Protein AF-0000000074751310 (afdb_homodimer)

Structure (mmCIF, N/CA/C/O backbone):
data_AF-0000000074751310-model_v1
#
loop_
_entity.id
_entity.type
_entity.pdbx_description
1 polymer 'Ketosynthase family 3 (KS3) domain-containing protein'
#
loop_
_atom_site.group_PDB
_atom_site.id
_atom_site.type_symbol
_atom_site.label_atom_id
_atom_site.label_alt_id
_atom_site.label_comp_id
_atom_site.label_asym_id
_atom_site.label_entity_id
_atom_site.label_seq_id
_atom_site.pdbx_PDB_ins_code
_atom_site.Cartn_x
_atom_site.Cartn_y
_atom_site.Cartn_z
_atom_site.occupancy
_atom_site.B_iso_or_equiv
_atom_site.auth_seq_id
_atom_site.auth_comp_id
_atom_site.auth_asym_id
_atom_site.auth_atom_id
_atom_site.pdbx_PDB_model_num
ATOM 1 N N . MET A 1 1 ? 24.312 50.812 -11.648 1 23.22 1 MET A N 1
ATOM 2 C CA . MET A 1 1 ? 24.516 51.719 -10.5 1 23.22 1 MET A CA 1
ATOM 3 C C . MET A 1 1 ? 23.203 52.312 -10.039 1 23.22 1 MET A C 1
ATOM 5 O O . MET A 1 1 ? 23.047 53.531 -10.039 1 23.22 1 MET A O 1
ATOM 9 N N . SER A 1 2 ? 22.094 51.625 -10.422 1 25.7 2 SER A N 1
ATOM 10 C CA . SER A 1 2 ? 20.75 52.125 -10.148 1 25.7 2 SER A CA 1
ATOM 11 C C . SER A 1 2 ? 20.578 52.5 -8.688 1 25.7 2 SER A C 1
ATOM 13 O O . SER A 1 2 ? 20.984 51.781 -7.785 1 25.7 2 SER A O 1
ATOM 15 N N . GLY A 1 3 ? 20.812 53.812 -8.414 1 26.45 3 GLY A N 1
ATOM 16 C CA . GLY A 1 3 ? 20.781 54.531 -7.141 1 26.45 3 GLY A CA 1
ATOM 17 C C . GLY A 1 3 ? 19.609 54.125 -6.27 1 26.45 3 GLY A C 1
ATOM 18 O O . GLY A 1 3 ? 18.453 54.406 -6.59 1 26.45 3 GLY A O 1
ATOM 19 N N . ASP A 1 4 ? 19.578 52.906 -5.777 1 30.72 4 ASP A N 1
ATOM 20 C CA . ASP A 1 4 ? 18.641 52.5 -4.727 1 30.72 4 ASP A CA 1
ATOM 21 C C . ASP A 1 4 ? 18.484 53.625 -3.695 1 30.72 4 ASP A C 1
ATOM 23 O O . ASP A 1 4 ? 19.391 53.875 -2.908 1 30.72 4 ASP A O 1
ATOM 27 N N . GLU A 1 5 ? 18.125 54.812 -4.195 1 32.62 5 GLU A N 1
ATOM 28 C CA . GLU A 1 5 ? 17.812 55.906 -3.277 1 32.62 5 GLU A CA 1
ATOM 29 C C . GLU A 1 5 ? 17.094 55.406 -2.031 1 32.62 5 GLU A C 1
ATOM 31 O O . GLU A 1 5 ? 16.094 54.688 -2.133 1 32.62 5 GLU A O 1
ATOM 36 N N . ASP A 1 6 ? 17.844 55.125 -1.051 1 36.22 6 ASP A N 1
ATOM 37 C CA . ASP A 1 6 ? 17.422 54.781 0.306 1 36.22 6 ASP A CA 1
ATOM 38 C C . ASP A 1 6 ? 16.234 55.656 0.743 1 36.22 6 ASP A C 1
ATOM 40 O O . ASP A 1 6 ? 16.359 56.875 0.869 1 36.22 6 ASP A O 1
ATOM 44 N N . TYR A 1 7 ? 15.109 55.781 0.134 1 40.81 7 TYR A N 1
ATOM 45 C CA . TYR A 1 7 ? 13.922 56.438 0.679 1 40.81 7 TYR A CA 1
ATOM 46 C C . TYR A 1 7 ? 13.945 56.406 2.203 1 40.81 7 TYR A C 1
ATOM 48 O O . TYR A 1 7 ? 13.836 55.344 2.818 1 40.81 7 TYR A O 1
ATOM 56 N N . ASP A 1 8 ? 14.539 57.281 2.783 1 50.91 8 ASP A N 1
ATOM 57 C CA . ASP A 1 8 ? 14.688 57.531 4.215 1 50.91 8 ASP A CA 1
ATOM 58 C C . ASP A 1 8 ? 13.32 57.656 4.891 1 50.91 8 ASP A C 1
ATOM 60 O O . ASP A 1 8 ? 12.578 58.594 4.66 1 50.91 8 ASP A O 1
ATOM 64 N N . ARG A 1 9 ? 12.578 56.719 5.309 1 62.66 9 ARG A N 1
ATOM 65 C CA . ARG A 1 9 ? 11.312 56.719 6.035 1 62.66 9 ARG A CA 1
ATOM 66 C C . ARG A 1 9 ? 11.391 57.625 7.262 1 62.66 9 ARG A C 1
ATOM 68 O O . ARG A 1 9 ? 12.352 57.531 8.031 1 62.66 9 ARG A O 1
ATOM 75 N N . PRO A 1 10 ? 10.5 58.688 7.18 1 75.75 10 PRO A N 1
ATOM 76 C CA . PRO A 1 10 ? 10.5 59.531 8.383 1 75.75 10 PRO A CA 1
ATOM 77 C C . PRO A 1 10 ? 10.461 58.688 9.672 1 75.75 10 PRO A C 1
ATOM 79 O O . PRO A 1 10 ? 9.898 57.594 9.688 1 75.75 10 PRO A O 1
ATOM 82 N N . HIS A 1 11 ? 11.258 59.25 10.562 1 84.94 11 HIS A N 1
ATOM 83 C CA . HIS A 1 11 ? 11.203 58.656 11.891 1 84.94 11 HIS A CA 1
ATOM 84 C C . HIS A 1 11 ? 9.789 58.688 12.445 1 84.94 11 HIS A C 1
ATOM 86 O O . HIS A 1 11 ? 9.016 59.594 12.156 1 84.94 11 HIS A O 1
ATOM 92 N N . PRO A 1 12 ? 9.383 57.625 13.172 1 86.5 12 PRO A N 1
ATOM 93 C CA . PRO A 1 12 ? 8.031 57.594 13.742 1 86.5 12 PRO A CA 1
ATOM 94 C C . PRO A 1 12 ? 7.641 58.875 14.461 1 86.5 12 PRO A C 1
ATOM 96 O O . PRO A 1 12 ? 6.484 59.312 14.383 1 86.5 12 PRO A O 1
ATOM 99 N N . GLU A 1 13 ? 8.523 59.594 15.039 1 86.19 13 GLU A N 1
ATOM 100 C CA . GLU A 1 13 ? 8.242 60.844 15.766 1 86.19 13 GLU A CA 1
ATOM 101 C C . GLU A 1 13 ? 7.957 62 14.812 1 86.19 13 GLU A C 1
ATOM 103 O O . GLU A 1 13 ? 7.41 63 15.211 1 86.19 13 GLU A O 1
ATOM 108 N N . ASP A 1 14 ? 8.367 61.781 13.547 1 85.81 14 ASP A N 1
ATOM 109 C CA . ASP A 1 14 ? 8.117 62.781 12.523 1 85.81 14 ASP A CA 1
ATOM 110 C C . ASP A 1 14 ? 6.961 62.375 11.617 1 85.81 14 ASP A C 1
ATOM 112 O O . ASP A 1 14 ? 6.785 62.938 10.523 1 85.81 14 ASP A O 1
ATOM 116 N N . GLY A 1 15 ? 6.285 61.375 12.07 1 84.62 15 GLY A N 1
ATOM 117 C CA . GLY A 1 15 ? 5.113 60.969 11.312 1 84.62 15 GLY A CA 1
ATOM 118 C C . GLY A 1 15 ? 5.352 59.719 10.477 1 84.62 15 GLY A C 1
ATOM 119 O O . GLY A 1 15 ? 4.457 59.281 9.766 1 84.62 15 GLY A O 1
ATOM 120 N N . GLY A 1 16 ? 6.477 59.188 10.547 1 89.81 16 GLY A N 1
ATOM 121 C CA . GLY A 1 16 ? 6.781 57.969 9.789 1 89.81 16 GLY A CA 1
ATOM 122 C C . GLY A 1 16 ? 6.48 56.688 10.555 1 89.81 16 GLY A C 1
ATOM 123 O O . GLY A 1 16 ? 5.562 56.656 11.375 1 89.81 16 GLY A O 1
ATOM 124 N N . TYR A 1 17 ? 7.047 55.5 10.109 1 92.25 17 TYR A N 1
ATOM 125 C CA . TYR A 1 17 ? 6.875 54.188 10.734 1 92.25 17 TYR A CA 1
ATOM 126 C C . TYR A 1 17 ? 8.219 53.5 10.898 1 92.25 17 TYR A C 1
ATOM 128 O O . TYR A 1 17 ? 9.203 53.875 10.258 1 92.25 17 TYR A O 1
ATOM 136 N N . ASP A 1 18 ? 8.281 52.562 11.82 1 91.94 18 ASP A N 1
ATOM 137 C CA . ASP A 1 18 ? 9.469 51.75 12.023 1 91.94 18 ASP A CA 1
ATOM 138 C C . ASP A 1 18 ? 9.523 50.594 11.023 1 91.94 18 ASP A C 1
ATOM 140 O O . ASP A 1 18 ? 10.594 50.25 10.531 1 91.94 18 ASP A O 1
ATOM 144 N N . VAL A 1 19 ? 8.398 49.969 10.891 1 89.06 19 VAL A N 1
ATOM 145 C CA . VAL A 1 19 ? 8.312 48.75 10.109 1 89.06 19 VAL A CA 1
ATOM 146 C C . VAL A 1 19 ? 7.047 48.781 9.258 1 89.06 19 VAL A C 1
ATOM 148 O O . VAL A 1 19 ? 6.02 49.312 9.672 1 89.06 19 VAL A O 1
ATOM 151 N N . ALA A 1 20 ? 7.09 48.188 8.031 1 87.62 20 ALA A N 1
ATOM 152 C CA . ALA A 1 20 ? 5.914 48.031 7.176 1 87.62 20 ALA A CA 1
ATOM 153 C C . ALA A 1 20 ? 5.309 46.656 7.316 1 87.62 20 ALA A C 1
ATOM 155 O O . ALA A 1 20 ? 6.027 45.656 7.512 1 87.62 20 ALA A O 1
ATOM 156 N N . TRP A 1 21 ? 4.008 46.594 7.254 1 86.06 21 TRP A N 1
ATOM 157 C CA . TRP A 1 21 ? 3.312 45.312 7.266 1 86.06 21 TRP A CA 1
ATOM 158 C C . TRP A 1 21 ? 3.818 44.406 6.145 1 86.06 21 TRP A C 1
ATOM 160 O O . TRP A 1 21 ? 4.051 44.875 5.023 1 86.06 21 TRP A O 1
ATOM 170 N N . PRO A 1 22 ? 4.039 43.156 6.551 1 75.62 22 PRO A N 1
ATOM 171 C CA . PRO A 1 22 ? 4.605 42.25 5.539 1 75.62 22 PRO A CA 1
ATOM 172 C C . PRO A 1 22 ? 3.672 42.031 4.352 1 75.62 22 PRO A C 1
ATOM 174 O O . PRO A 1 22 ? 2.455 41.969 4.523 1 75.62 22 PRO A O 1
ATOM 177 N N . SER A 1 23 ? 4.199 41.969 3.205 1 66.81 23 SER A N 1
ATOM 178 C CA . SER A 1 23 ? 3.418 41.781 1.986 1 66.81 23 SER A CA 1
ATOM 179 C C . SER A 1 23 ? 2.998 40.312 1.81 1 66.81 23 SER A C 1
ATOM 181 O O . SER A 1 23 ? 2.041 40.031 1.089 1 66.81 23 SER A O 1
ATOM 183 N N . GLY A 1 24 ? 3.77 39.469 2.486 1 60.03 24 GLY A N 1
ATOM 184 C CA . GLY A 1 24 ? 3.48 38.062 2.365 1 60.03 24 GLY A CA 1
ATOM 185 C C . GLY A 1 24 ? 4.109 37.219 3.467 1 60.03 24 GLY A C 1
ATOM 186 O O . GLY A 1 24 ? 4.824 37.75 4.32 1 60.03 24 GLY A O 1
ATOM 187 N N . PRO A 1 25 ? 3.727 36 3.527 1 59.66 25 PRO A N 1
ATOM 188 C CA . PRO A 1 25 ? 4.207 35.125 4.602 1 59.66 25 PRO A CA 1
ATOM 189 C C . PRO A 1 25 ? 5.73 35.031 4.641 1 59.66 25 PRO A C 1
ATOM 191 O O . PRO A 1 25 ? 6.309 34.75 5.699 1 59.66 25 PRO A O 1
ATOM 194 N N . ASP A 1 26 ? 6.371 35.25 3.537 1 56.59 26 ASP A N 1
ATOM 195 C CA . ASP A 1 26 ? 7.824 35.125 3.455 1 56.59 26 ASP A CA 1
ATOM 196 C C . ASP A 1 26 ? 8.508 36.219 4.289 1 56.59 26 ASP A C 1
ATOM 198 O O . ASP A 1 26 ? 9.664 36.062 4.688 1 56.59 26 ASP A O 1
ATOM 202 N N . GLU A 1 27 ? 7.82 37.188 4.547 1 64.75 27 GLU A N 1
ATOM 203 C CA . GLU A 1 27 ? 8.398 38.344 5.25 1 64.75 27 GLU A CA 1
ATOM 204 C C . GLU A 1 27 ? 8.047 38.312 6.734 1 64.75 27 GLU A C 1
ATOM 206 O O . GLU A 1 27 ? 8.5 39.156 7.508 1 64.75 27 GLU A O 1
ATOM 211 N N . HIS A 1 28 ? 7.383 37.281 7.129 1 67.62 28 HIS A N 1
ATOM 212 C CA . HIS A 1 28 ? 6.852 37.281 8.484 1 67.62 28 HIS A CA 1
ATOM 213 C C . HIS A 1 28 ? 7.973 37.156 9.516 1 67.62 28 HIS A C 1
ATOM 215 O O . HIS A 1 28 ? 7.918 37.781 10.578 1 67.62 28 HIS A O 1
ATOM 221 N N . GLU A 1 29 ? 8.906 36.406 9.156 1 63.19 29 GLU A N 1
ATOM 222 C CA . GLU A 1 29 ? 10 36.219 10.109 1 63.19 29 GLU A CA 1
ATOM 223 C C . GLU A 1 29 ? 10.758 37.531 10.336 1 63.19 29 GLU A C 1
ATOM 225 O O . GLU A 1 29 ? 10.977 37.938 11.484 1 63.19 29 GLU A O 1
ATOM 230 N N . GLU A 1 30 ? 11.148 38.031 9.195 1 72.88 30 GLU A N 1
ATOM 231 C CA . GLU A 1 30 ? 11.883 39.281 9.289 1 72.88 30 GLU A CA 1
ATOM 232 C C . GLU A 1 30 ? 11.039 40.375 9.953 1 72.88 30 GLU A C 1
ATOM 234 O O . GLU A 1 30 ? 11.547 41.156 10.758 1 72.88 30 GLU A O 1
ATOM 239 N N . PHE A 1 31 ? 9.859 40.469 9.609 1 79.38 31 PHE A N 1
ATOM 240 C CA . PHE A 1 31 ? 8.922 41.438 10.195 1 79.38 31 PHE A CA 1
ATOM 241 C C . PHE A 1 31 ? 8.836 41.25 11.703 1 79.38 31 PHE A C 1
ATOM 243 O O . PHE A 1 31 ? 8.984 42.219 12.453 1 79.38 31 PHE A O 1
ATOM 250 N N . SER A 1 32 ? 8.672 40.062 12.039 1 72.25 32 SER A N 1
ATOM 251 C CA . SER A 1 32 ? 8.508 39.781 13.461 1 72.25 32 SER A CA 1
ATOM 252 C C . SER A 1 32 ? 9.766 40.094 14.25 1 72.25 32 SER A C 1
ATOM 254 O O . SER A 1 32 ? 9.688 40.656 15.352 1 72.25 32 SER A O 1
ATOM 256 N N . ALA A 1 33 ? 10.836 39.719 13.68 1 72.62 33 ALA A N 1
ATOM 257 C CA . ALA A 1 33 ? 12.109 40 14.336 1 72.62 33 ALA A CA 1
ATOM 258 C C . ALA A 1 33 ? 12.328 41.5 14.492 1 72.62 33 ALA A C 1
ATOM 260 O O . ALA A 1 33 ? 12.758 41.969 15.547 1 72.62 33 ALA A O 1
ATOM 261 N N . THR A 1 34 ? 12.031 42.188 13.453 1 81.38 34 THR A N 1
ATOM 262 C CA . THR A 1 34 ? 12.242 43.625 13.484 1 81.38 34 THR A CA 1
ATOM 263 C C . THR A 1 34 ? 11.312 44.312 14.492 1 81.38 34 THR A C 1
ATOM 265 O O . THR A 1 34 ? 11.727 45.188 15.234 1 81.38 34 THR A O 1
ATOM 268 N N . VAL A 1 35 ? 10.117 43.906 14.516 1 82.56 35 VAL A N 1
ATOM 269 C CA . VAL A 1 35 ? 9.164 44.5 15.461 1 82.56 35 VAL A CA 1
ATOM 270 C C . VAL A 1 35 ? 9.617 44.219 16.891 1 82.56 35 VAL A C 1
ATOM 272 O O . VAL A 1 35 ? 9.664 45.094 17.734 1 82.56 35 VAL A O 1
ATOM 275 N N . ALA A 1 36 ? 9.984 43 17.094 1 75.75 36 ALA A N 1
ATOM 276 C CA . ALA A 1 36 ? 10.414 42.594 18.438 1 75.75 36 ALA A CA 1
ATOM 277 C C . ALA A 1 36 ? 11.656 43.406 18.859 1 75.75 36 ALA A C 1
ATOM 279 O O . ALA A 1 36 ? 11.727 43.875 19.984 1 75.75 36 ALA A O 1
ATOM 280 N N . GLU A 1 37 ? 12.555 43.469 17.969 1 77.75 37 GLU A N 1
ATOM 281 C CA . GLU A 1 37 ? 13.789 44.188 18.266 1 77.75 37 GLU A CA 1
ATOM 282 C C . GLU A 1 37 ? 13.516 45.656 18.531 1 77.75 37 GLU A C 1
ATOM 284 O O . GLU A 1 37 ? 14.094 46.25 19.438 1 77.75 37 GLU A O 1
ATOM 289 N N . THR A 1 38 ? 12.75 46.219 17.734 1 84 38 THR A N 1
ATOM 290 C CA . THR A 1 38 ? 12.445 47.656 17.875 1 84 38 THR A CA 1
ATOM 291 C C . THR A 1 38 ? 11.727 47.938 19.203 1 84 38 THR A C 1
ATOM 293 O O . THR A 1 38 ? 12.047 48.906 19.891 1 84 38 THR A O 1
ATOM 296 N N . VAL A 1 39 ? 10.789 47.125 19.531 1 81.94 39 VAL A N 1
ATOM 297 C CA . VAL A 1 39 ? 10.062 47.312 20.781 1 81.94 39 VAL A CA 1
ATOM 298 C C . VAL A 1 39 ? 11.016 47.125 21.969 1 81.94 39 VAL A C 1
ATOM 300 O O . VAL A 1 39 ? 10.906 47.812 22.969 1 81.94 39 VAL A O 1
ATOM 303 N N . ASN A 1 40 ? 11.867 46.25 21.781 1 75.56 40 ASN A N 1
ATOM 304 C CA . ASN A 1 40 ? 12.82 46.031 22.859 1 75.56 40 ASN A CA 1
ATOM 305 C C . ASN A 1 40 ? 13.812 47.156 23 1 75.56 40 ASN A C 1
ATOM 307 O O . ASN A 1 40 ? 14.242 47.469 24.109 1 75.56 40 ASN A O 1
ATOM 311 N N . ASP A 1 41 ? 14.203 47.656 21.938 1 77.19 41 ASP A N 1
ATOM 312 C CA . ASP A 1 41 ? 15.234 48.688 21.938 1 77.19 41 ASP A CA 1
ATOM 313 C C . ASP A 1 41 ? 14.688 50.031 22.469 1 77.19 41 ASP A C 1
ATOM 315 O O . ASP A 1 41 ? 15.297 50.656 23.344 1 77.19 41 ASP A O 1
ATOM 319 N N . LYS A 1 42 ? 13.586 50.438 21.969 1 81.31 42 LYS A N 1
ATOM 320 C CA . LYS A 1 42 ? 13.148 51.781 22.344 1 81.31 42 LYS A CA 1
ATOM 321 C C . LYS A 1 42 ? 11.797 51.75 23.047 1 81.31 42 LYS A C 1
ATOM 323 O O . LYS A 1 42 ? 11.25 52.781 23.406 1 81.31 42 LYS A O 1
ATOM 328 N N . GLY A 1 43 ? 11.227 50.562 23.156 1 80.5 43 GLY A N 1
ATOM 329 C CA . GLY A 1 43 ? 10.023 50.375 23.953 1 80.5 43 GLY A CA 1
ATOM 330 C C . GLY A 1 43 ? 8.742 50.438 23.141 1 80.5 43 GLY A C 1
ATOM 331 O O . GLY A 1 43 ? 7.66 50.156 23.641 1 80.5 43 GLY A O 1
ATOM 332 N N . TYR A 1 44 ? 8.828 50.875 21.922 1 87.69 44 TYR A N 1
ATOM 333 C CA . TYR A 1 44 ? 7.66 50.906 21.047 1 87.69 44 TYR A CA 1
ATOM 334 C C . TYR A 1 44 ? 8.062 50.688 19.594 1 87.69 44 TYR A C 1
ATOM 336 O O . TYR A 1 44 ? 9.242 50.781 19.25 1 87.69 44 TYR A O 1
ATOM 344 N N . CYS A 1 45 ? 7.141 50.344 18.828 1 91.06 45 CYS A N 1
ATOM 345 C CA . CYS A 1 45 ? 7.312 50.156 17.375 1 91.06 45 CYS A CA 1
ATOM 346 C C . CYS A 1 45 ? 6.094 50.656 16.625 1 91.06 45 CYS A C 1
ATOM 348 O O . CYS A 1 45 ? 4.957 50.375 16.984 1 91.06 45 CYS A O 1
ATOM 350 N N . VAL A 1 46 ? 6.309 51.531 15.695 1 93.62 46 VAL A N 1
ATOM 351 C CA . VAL A 1 46 ? 5.238 52.031 14.836 1 93.62 46 VAL A CA 1
ATOM 352 C C . VAL A 1 46 ? 5.242 51.25 13.516 1 93.62 46 VAL A C 1
ATOM 354 O O . VAL A 1 46 ? 6.227 51.312 12.766 1 93.62 46 VAL A O 1
ATOM 357 N N . ILE A 1 47 ? 4.141 50.562 13.297 1 91.44 47 ILE A N 1
ATOM 358 C CA . ILE A 1 47 ? 4.027 49.688 12.125 1 91.44 47 ILE A CA 1
ATOM 359 C C . ILE A 1 47 ? 3.039 50.312 11.133 1 91.44 47 ILE A C 1
ATOM 361 O O . ILE A 1 47 ? 1.967 50.781 11.523 1 91.44 47 ILE A O 1
ATOM 365 N N . GLU A 1 48 ? 3.412 50.344 9.859 1 90.81 48 GLU A N 1
ATOM 366 C CA . GLU A 1 48 ? 2.475 50.719 8.812 1 90.81 48 GLU A CA 1
ATOM 367 C C . GLU A 1 48 ? 1.592 49.562 8.398 1 90.81 48 GLU A C 1
ATOM 369 O O . GLU A 1 48 ? 2.086 48.562 7.871 1 90.81 48 GLU A O 1
ATOM 374 N N . MET A 1 49 ? 0.397 49.625 8.766 1 86.88 49 MET A N 1
ATOM 375 C CA . MET A 1 49 ? -0.604 48.625 8.367 1 86.88 49 MET A CA 1
ATOM 376 C C . MET A 1 49 ? -1.696 49.281 7.52 1 86.88 49 MET A C 1
ATOM 378 O O . MET A 1 49 ? -2.717 49.719 8.047 1 86.88 49 MET A O 1
ATOM 382 N N . PRO A 1 50 ? -1.485 49.281 6.223 1 79.56 50 PRO A N 1
ATOM 383 C CA . PRO A 1 50 ? -2.424 50.031 5.371 1 79.56 50 PRO A CA 1
ATOM 384 C C . PRO A 1 50 ? -3.814 49.406 5.344 1 79.56 50 PRO A C 1
ATOM 386 O O . PRO A 1 50 ? -3.938 48.156 5.371 1 79.56 50 PRO A O 1
ATOM 389 N N . MET A 1 51 ? -4.793 50.219 5.523 1 79.81 51 MET A N 1
ATOM 390 C CA . MET A 1 51 ? -6.199 49.844 5.367 1 79.81 51 MET A CA 1
ATOM 391 C C . MET A 1 51 ? -6.887 50.75 4.348 1 79.81 51 MET A C 1
ATOM 393 O O . MET A 1 51 ? -6.711 51.969 4.367 1 79.81 51 MET A O 1
ATOM 397 N N . GLY A 1 52 ? -7.508 50.156 3.373 1 78.81 52 GLY A N 1
ATOM 398 C CA . GLY A 1 52 ? -8.234 50.938 2.379 1 78.81 52 GLY A CA 1
ATOM 399 C C . GLY A 1 52 ? -9.32 51.781 2.977 1 78.81 52 GLY A C 1
ATOM 400 O O . GLY A 1 52 ? -9.883 51.469 4.02 1 78.81 52 GLY A O 1
ATOM 401 N N . ASP A 1 53 ? -9.578 52.844 2.287 1 81.44 53 ASP A N 1
ATOM 402 C CA . ASP A 1 53 ? -10.586 53.781 2.754 1 81.44 53 ASP A CA 1
ATOM 403 C C . ASP A 1 53 ? -11.961 53.125 2.857 1 81.44 53 ASP A C 1
ATOM 405 O O . ASP A 1 53 ? -12.719 53.406 3.785 1 81.44 53 ASP A O 1
ATOM 409 N N . GLU A 1 54 ? -12.164 52.25 1.926 1 80.62 54 GLU A N 1
ATOM 410 C CA . GLU A 1 54 ? -13.461 51.594 1.946 1 80.62 54 GLU A CA 1
ATOM 411 C C . GLU A 1 54 ? -13.578 50.656 3.16 1 80.62 54 GLU A C 1
ATOM 413 O O . GLU A 1 54 ? -14.648 50.562 3.773 1 80.62 54 GLU A O 1
ATOM 418 N N . ALA A 1 55 ? -12.508 50.094 3.473 1 81.81 55 ALA A N 1
ATOM 419 C CA . ALA A 1 55 ? -12.508 49.219 4.637 1 81.81 55 ALA A CA 1
ATOM 420 C C . ALA A 1 55 ? -12.711 50.031 5.926 1 81.81 55 ALA A C 1
ATOM 422 O O . ALA A 1 55 ? -13.445 49.594 6.816 1 81.81 55 ALA A O 1
ATOM 423 N N . ALA A 1 56 ? -12.086 51.125 5.992 1 83.75 56 ALA A N 1
ATOM 424 C CA . ALA A 1 56 ? -12.219 51.969 7.176 1 83.75 56 ALA A CA 1
ATOM 425 C C . ALA A 1 56 ? -13.656 52.438 7.359 1 83.75 56 ALA A C 1
ATOM 427 O O . ALA A 1 56 ? -14.18 52.469 8.477 1 83.75 56 ALA A O 1
ATOM 428 N N . LYS A 1 57 ? -14.219 52.719 6.234 1 83.81 57 LYS A N 1
ATOM 429 C CA . LYS A 1 57 ? -15.609 53.156 6.289 1 83.81 57 LYS A CA 1
ATOM 430 C C . LYS A 1 57 ? -16.516 52.031 6.754 1 83.81 57 LYS A C 1
ATOM 432 O O . LYS A 1 57 ? -17.469 52.25 7.496 1 83.81 57 LYS A O 1
ATOM 437 N N . GLU A 1 58 ? -16.125 50.969 6.266 1 82 58 GLU A N 1
ATOM 438 C CA . GLU A 1 58 ? -16.906 49.812 6.672 1 82 58 GLU A CA 1
ATOM 439 C C . GLU A 1 58 ? -16.766 49.531 8.164 1 82 58 GLU A C 1
ATOM 441 O O . GLU A 1 58 ? -17.719 49.156 8.828 1 82 58 GLU A O 1
ATOM 446 N N . VAL A 1 59 ? -15.617 49.719 8.625 1 82.19 59 VAL A N 1
ATOM 447 C CA . VAL A 1 59 ? -15.398 49.562 10.062 1 82.19 59 VAL A CA 1
ATOM 448 C C . VAL A 1 59 ? -16.234 50.594 10.828 1 82.19 59 VAL A C 1
ATOM 450 O O . VAL A 1 59 ? -16.875 50.25 11.812 1 82.19 59 VAL A O 1
ATOM 453 N N . GLU A 1 60 ? -16.25 51.75 10.336 1 80.25 60 GLU A N 1
ATOM 454 C CA . GLU A 1 60 ? -17.031 52.812 10.969 1 80.25 60 GLU A CA 1
ATOM 455 C C . GLU A 1 60 ? -18.516 52.469 11 1 80.25 60 GLU A C 1
ATOM 457 O O . GLU A 1 60 ? -19.188 52.688 12 1 80.25 60 GLU A O 1
ATOM 462 N N . ALA A 1 61 ? -18.859 51.906 9.875 1 78.31 61 ALA A N 1
ATOM 463 C CA . ALA A 1 61 ? -20.266 51.531 9.781 1 78.31 61 ALA A CA 1
ATOM 464 C C . ALA A 1 61 ? -20.578 50.406 10.75 1 78.31 61 ALA A C 1
ATOM 466 O O . ALA A 1 61 ? -21.641 50.406 11.383 1 78.31 61 ALA A O 1
ATOM 467 N N . SER A 1 62 ? -19.688 49.531 10.82 1 76.12 62 SER A N 1
ATOM 468 C CA . SER A 1 62 ? -19.906 48.406 11.703 1 76.12 62 SER A CA 1
ATOM 469 C C . SER A 1 62 ? -19.953 48.812 13.164 1 76.12 62 SER A C 1
ATOM 471 O O . SER A 1 62 ? -20.656 48.219 13.969 1 76.12 62 SER A O 1
ATOM 473 N N . MET A 1 63 ? -19.266 49.812 13.469 1 72.44 63 MET A N 1
ATOM 474 C CA . MET A 1 63 ? -19.156 50.281 14.852 1 72.44 63 MET A CA 1
ATOM 475 C C . MET A 1 63 ? -20.453 50.906 15.32 1 72.44 63 MET A C 1
ATOM 477 O O . MET A 1 63 ? -20.75 50.938 16.516 1 72.44 63 MET A O 1
ATOM 481 N N . GLN A 1 64 ? -21.094 51.375 14.344 1 67.75 64 GLN A N 1
ATOM 482 C CA . GLN A 1 64 ? -22.344 52.031 14.711 1 67.75 64 GLN A CA 1
ATOM 483 C C . GLN A 1 64 ? -23.312 51.031 15.336 1 67.75 64 GLN A C 1
ATOM 485 O O . GLN A 1 64 ? -24.203 51.438 16.094 1 67.75 64 GLN A O 1
ATOM 490 N N . GLN A 1 65 ? -23.047 49.844 15.07 1 64.94 65 GLN A N 1
ATOM 491 C CA . GLN A 1 65 ? -23.953 48.812 15.555 1 64.94 65 GLN A CA 1
ATOM 492 C C . GLN A 1 65 ? -23.469 48.219 16.875 1 64.94 65 GLN A C 1
ATOM 494 O O . GLN A 1 65 ? -24.141 47.344 17.453 1 64.94 65 GLN A O 1
ATOM 499 N N . MET A 1 66 ? -22.391 48.781 17.359 1 67.81 66 MET A N 1
ATOM 500 C CA . MET A 1 66 ? -21.797 48.188 18.562 1 67.81 66 MET A CA 1
ATOM 501 C C . MET A 1 66 ? -22.359 48.844 19.828 1 67.81 66 MET A C 1
ATOM 503 O O . MET A 1 66 ? -22.828 50 19.781 1 67.81 66 MET A O 1
ATOM 507 N N . GLU A 1 67 ? -22.406 47.969 20.859 1 63.53 67 GLU A N 1
ATOM 508 C CA . GLU A 1 67 ? -22.703 48.531 22.172 1 63.53 67 GLU A CA 1
ATOM 509 C C . GLU A 1 67 ? -21.484 49.219 22.75 1 63.53 67 GLU A C 1
ATOM 511 O O . GLU A 1 67 ? -20.375 48.688 22.719 1 63.53 67 GLU A O 1
ATOM 516 N N . TRP A 1 68 ? -21.797 50.5 23.109 1 59.78 68 TRP A N 1
ATOM 517 C CA . TRP A 1 68 ? -20.672 51.312 23.547 1 59.78 68 TRP A CA 1
ATOM 518 C C . TRP A 1 68 ? -20.703 51.5 25.062 1 59.78 68 TRP A C 1
ATOM 520 O O . TRP A 1 68 ? -21.781 51.531 25.656 1 59.78 68 TRP A O 1
ATOM 530 N N . GLY A 1 69 ? -19.578 51.344 25.641 1 61.19 69 GLY A N 1
ATOM 531 C CA . GLY A 1 69 ? -19.391 51.75 27.031 1 61.19 69 GLY A CA 1
ATOM 532 C C . GLY A 1 69 ? -18.344 52.844 27.203 1 61.19 69 GLY A C 1
ATOM 533 O O . GLY A 1 69 ? -17.688 53.219 26.234 1 61.19 69 GLY A O 1
ATOM 534 N N . VAL A 1 70 ? -18.484 53.625 28.328 1 54.72 70 VAL A N 1
ATOM 535 C CA . VAL A 1 70 ? -17.469 54.594 28.703 1 54.72 70 VAL A CA 1
ATOM 536 C C . VAL A 1 70 ? -16.734 54.125 29.953 1 54.72 70 VAL A C 1
ATOM 538 O O . VAL A 1 70 ? -17.375 53.656 30.906 1 54.72 70 VAL A O 1
ATOM 541 N N . PHE A 1 71 ? -15.461 53.969 29.859 1 54.31 71 PHE A N 1
ATOM 542 C CA . PHE A 1 71 ? -14.719 53.562 31.047 1 54.31 71 PHE A CA 1
ATOM 543 C C . PHE A 1 71 ? -14.656 54.719 32.031 1 54.31 71 PHE A C 1
ATOM 545 O O . PHE A 1 71 ? -14.539 55.875 31.656 1 54.31 71 PHE A O 1
ATOM 552 N N . PRO A 1 72 ? -14.836 54.219 33.406 1 50.03 72 PRO A N 1
ATOM 553 C CA . PRO A 1 72 ? -14.633 55.281 34.406 1 50.03 72 PRO A CA 1
ATOM 554 C C . PRO A 1 72 ? -13.242 55.906 34.344 1 50.03 72 PRO A C 1
ATOM 556 O O . PRO A 1 72 ? -12.281 55.219 33.969 1 50.03 72 PRO A O 1
ATOM 559 N N . SER A 1 73 ? -13.117 57.156 34.531 1 47.03 73 SER A N 1
ATOM 560 C CA . SER A 1 73 ? -11.875 57.906 34.469 1 47.03 73 SER A CA 1
ATOM 561 C C . SER A 1 73 ? -10.797 57.281 35.344 1 47.03 73 SER A C 1
ATOM 563 O O . SER A 1 73 ? -9.602 57.375 35.031 1 47.03 73 SER A O 1
ATOM 565 N N . GLU A 1 74 ? -11.109 56.719 36.531 1 45.5 74 GLU A N 1
ATOM 566 C CA . GLU A 1 74 ? -10.188 56.156 37.5 1 45.5 74 GLU A CA 1
ATOM 567 C C . GLU A 1 74 ? -9.625 54.844 37 1 45.5 74 GLU A C 1
ATOM 569 O O . GLU A 1 74 ? -8.594 54.375 37.531 1 45.5 74 GLU A O 1
ATOM 574 N N . THR A 1 75 ? -10.406 54.25 36.406 1 41.88 75 THR A N 1
ATOM 575 C CA . THR A 1 75 ? -10.008 52.906 36.062 1 41.88 75 THR A CA 1
ATOM 576 C C . THR A 1 75 ? -8.781 52.906 35.156 1 41.88 75 THR A C 1
ATOM 578 O O . THR A 1 75 ? -7.891 52.062 35.312 1 41.88 75 THR A O 1
ATOM 581 N N . GLU A 1 76 ? -8.812 53.188 33.969 1 44.16 76 GLU A N 1
ATOM 582 C CA . GLU A 1 76 ? -7.621 52.938 33.156 1 44.16 76 GLU A CA 1
ATOM 583 C C . GLU A 1 76 ? -6.773 54.219 33.062 1 44.16 76 GLU A C 1
ATOM 585 O O . GLU A 1 76 ? -7.141 55.156 32.375 1 44.16 76 GLU A O 1
ATOM 590 N N . GLU A 1 77 ? -6.102 54.656 34.094 1 41.19 77 GLU A N 1
ATOM 591 C CA . GLU A 1 77 ? -5.102 55.688 33.812 1 41.19 77 GLU A CA 1
ATOM 592 C C . GLU A 1 77 ? -4.59 55.531 32.375 1 41.19 77 GLU A C 1
ATOM 594 O O . GLU A 1 77 ? -4.277 56.531 31.703 1 41.19 77 GLU A O 1
ATOM 599 N N . GLU A 1 78 ? -4.164 54.438 32.125 1 37.03 78 GLU A N 1
ATOM 600 C CA . GLU A 1 78 ? -3.436 54 30.922 1 37.03 78 GLU A CA 1
ATOM 601 C C . GLU A 1 78 ? -4.379 53.812 29.734 1 37.03 78 GLU A C 1
ATOM 603 O O . GLU A 1 78 ? -3.979 53.312 28.703 1 37.03 78 GLU A O 1
ATOM 608 N N . TYR A 1 79 ? -5.566 53.781 30.062 1 35.69 79 TYR A N 1
ATOM 609 C CA . TYR A 1 79 ? -6.418 53.688 28.891 1 35.69 79 TYR A CA 1
ATOM 610 C C . TYR A 1 79 ? -6.172 54.875 27.953 1 35.69 79 TYR A C 1
ATOM 612 O O . TYR A 1 79 ? -5.684 55.906 28.375 1 35.69 79 TYR A O 1
ATOM 620 N N . LEU A 1 80 ? -6.539 54.938 26.828 1 35.47 80 LEU A N 1
ATOM 621 C CA . LEU A 1 80 ? -6.25 56.062 25.953 1 35.47 80 LEU A CA 1
ATOM 622 C C . LEU A 1 80 ? -6.441 57.375 26.688 1 35.47 80 LEU A C 1
ATOM 624 O O . LEU A 1 80 ? -7.113 57.438 27.734 1 35.47 80 LEU A O 1
ATOM 628 N N . GLY A 1 81 ? -6.219 58.625 26.094 1 32.16 81 GLY A N 1
ATOM 629 C CA . GLY A 1 81 ? -6.004 60 26.453 1 32.16 81 GLY A CA 1
ATOM 630 C C . GLY A 1 81 ? -6.973 60.531 27.5 1 32.16 81 GLY A C 1
ATOM 631 O O . GLY A 1 81 ? -8.039 59.938 27.703 1 32.16 81 GLY A O 1
ATOM 632 N N . VAL A 1 82 ? -6.465 61.156 28.547 1 34.5 82 VAL A N 1
ATOM 633 C CA . VAL A 1 82 ? -7.105 61.938 29.594 1 34.5 82 VAL A CA 1
ATOM 634 C C . VAL A 1 82 ? -8.445 62.469 29.094 1 34.5 82 VAL A C 1
ATOM 636 O O . VAL A 1 82 ? -9.352 62.719 29.891 1 34.5 82 VAL A O 1
ATOM 639 N N . ASP A 1 83 ? -8.32 63.125 28.031 1 33.84 83 ASP A N 1
ATOM 640 C CA . ASP A 1 83 ? -9.547 63.719 27.516 1 33.84 83 ASP A CA 1
ATOM 641 C C . ASP A 1 83 ? -10.508 62.625 27 1 33.84 83 ASP A C 1
ATOM 643 O O . ASP A 1 83 ? -10.852 62.625 25.828 1 33.84 83 ASP A O 1
ATOM 647 N N . VAL A 1 84 ? -10.531 61.562 27.469 1 40.34 84 VAL A N 1
ATOM 648 C CA . VAL A 1 84 ? -11.328 60.344 27.266 1 40.34 84 VAL A CA 1
ATOM 649 C C . VAL A 1 84 ? -12.805 60.656 27.469 1 40.34 84 VAL A C 1
ATOM 651 O O . VAL A 1 84 ? -13.633 59.75 27.516 1 40.34 84 VAL A O 1
ATOM 654 N N . VAL A 1 85 ? -13.047 61.781 28 1 42.16 85 VAL A N 1
ATOM 655 C CA . VAL A 1 85 ? -14.438 62.094 28.281 1 42.16 85 VAL A CA 1
ATOM 656 C C . VAL A 1 85 ? -15.305 61.812 27.062 1 42.16 85 VAL A C 1
ATOM 658 O O . VAL A 1 85 ? -16.516 61.562 27.188 1 42.16 85 VAL A O 1
ATOM 661 N N . ASP A 1 86 ? -14.617 61.812 25.859 1 47.78 86 ASP A N 1
ATOM 662 C CA . ASP A 1 86 ? -15.453 61.781 24.672 1 47.78 86 ASP A CA 1
ATOM 663 C C . ASP A 1 86 ? -15.188 60.5 23.844 1 47.78 86 ASP A C 1
ATOM 665 O O . ASP A 1 86 ? -15.156 60.562 22.625 1 47.78 86 ASP A O 1
ATOM 669 N N . SER A 1 87 ? -14.812 59.438 24.594 1 56.59 87 SER A N 1
ATOM 670 C CA . SER A 1 87 ? -14.586 58.25 23.781 1 56.59 87 SER A CA 1
ATOM 671 C C . SER A 1 87 ? -15.578 57.125 24.125 1 56.59 87 SER A C 1
ATOM 673 O O . SER A 1 87 ? -16 57 25.281 1 56.59 87 SER A O 1
ATOM 675 N N . LYS A 1 88 ? -16.141 56.469 23.141 1 63.28 88 LYS A N 1
ATOM 676 C CA . LYS A 1 88 ? -16.938 55.281 23.297 1 63.28 88 LYS A CA 1
ATOM 677 C C . LYS A 1 88 ? -16.109 54.031 23.031 1 63.28 88 LYS A C 1
ATOM 679 O O . LYS A 1 88 ? -15.211 54.031 22.188 1 63.28 88 LYS A O 1
ATOM 684 N N . VAL A 1 89 ? -16.156 53.125 23.969 1 63.88 89 VAL A N 1
ATOM 685 C CA . VAL A 1 89 ? -15.391 51.906 23.844 1 63.88 89 VAL A CA 1
ATOM 686 C C . VAL A 1 89 ? -16.344 50.719 23.672 1 63.88 89 VAL A C 1
ATOM 688 O O . VAL A 1 89 ? -17.453 50.719 24.219 1 63.88 89 VAL A O 1
ATOM 691 N N . SER A 1 90 ? -16 49.875 22.766 1 64.56 90 SER A N 1
ATOM 692 C CA . SER A 1 90 ? -16.719 48.594 22.609 1 64.56 90 SER A CA 1
ATOM 693 C C . SER A 1 90 ? -15.766 47.438 22.5 1 64.56 90 SER A C 1
ATOM 695 O O . SER A 1 90 ? -14.711 47.531 21.875 1 64.56 90 SER A O 1
ATOM 697 N N . TRP A 1 91 ? -16.078 46.469 23.266 1 56 91 TRP A N 1
ATOM 698 C CA . TRP A 1 91 ? -15.289 45.25 23.156 1 56 91 TRP A CA 1
ATOM 699 C C . TRP A 1 91 ? -15.734 44.438 21.953 1 56 91 TRP A C 1
ATOM 701 O O . TRP A 1 91 ? -16.938 44.281 21.703 1 56 91 TRP A O 1
ATOM 711 N N . LEU A 1 92 ? -14.836 44.312 21.062 1 55.31 92 LEU A N 1
ATOM 712 C CA . LEU A 1 92 ? -15.156 43.312 20.047 1 55.31 92 LEU A CA 1
ATOM 713 C C . LEU A 1 92 ? -15.43 41.969 20.672 1 55.31 92 LEU A C 1
ATOM 715 O O . LEU A 1 92 ? -14.609 41.438 21.422 1 55.31 92 LEU A O 1
ATOM 719 N N . GLN A 1 93 ? -16.953 41.906 21.266 1 45.56 93 GLN A N 1
ATOM 720 C CA . GLN A 1 93 ? -17.297 40.625 21.844 1 45.56 93 GLN A CA 1
ATOM 721 C C . GLN A 1 93 ? -17.641 39.625 20.766 1 45.56 93 GLN A C 1
ATOM 723 O O . GLN A 1 93 ? -18.25 39.969 19.75 1 45.56 93 GLN A O 1
ATOM 728 N N . TYR A 1 94 ? -17.094 38.594 20.594 1 38.06 94 TYR A N 1
ATOM 729 C CA . TYR A 1 94 ? -17.656 37.438 19.875 1 38.06 94 TYR A CA 1
ATOM 730 C C . TYR A 1 94 ? -18.922 36.938 20.562 1 38.06 94 TYR A C 1
ATOM 732 O O . TYR A 1 94 ? -18.844 36.219 21.562 1 38.06 94 TYR A O 1
ATOM 740 N N . VAL A 1 95 ? -19.938 37.844 20.891 1 32.25 95 VAL A N 1
ATOM 741 C CA . VAL A 1 95 ? -21.125 37.656 21.734 1 32.25 95 VAL A CA 1
ATOM 742 C C . VAL A 1 95 ? -21.984 36.531 21.172 1 32.25 95 VAL A C 1
ATOM 744 O O . VAL A 1 95 ? -22.5 36.625 20.062 1 32.25 95 VAL A O 1
ATOM 747 N N . GLY A 1 96 ? -22.359 35.281 21.156 1 31.02 96 GLY A N 1
ATOM 748 C CA . GLY A 1 96 ? -23.766 35.094 21.484 1 31.02 96 GLY A CA 1
ATOM 749 C C . GLY A 1 96 ? -24.266 36.094 22.5 1 31.02 96 GLY A C 1
ATOM 750 O O . GLY A 1 96 ? -23.516 36.969 22.953 1 31.02 96 GLY A O 1
ATOM 751 N N . SER A 1 97 ? -25.375 36.125 23.531 1 29.7 97 SER A N 1
ATOM 752 C CA . SER A 1 97 ? -25.844 36.812 24.719 1 29.7 97 SER A CA 1
ATOM 753 C C . SER A 1 97 ? -24.672 37.281 25.578 1 29.7 97 SER A C 1
ATOM 755 O O . SER A 1 97 ? -24.641 38.438 26.031 1 29.7 97 SER A O 1
ATOM 757 N N . ALA A 1 98 ? -24.234 36.875 26.625 1 28.91 98 ALA A N 1
ATOM 758 C CA . ALA A 1 98 ? -23.234 37.281 27.609 1 28.91 98 ALA A CA 1
ATOM 759 C C . ALA A 1 98 ? -21.875 37.5 26.953 1 28.91 98 ALA A C 1
ATOM 761 O O . ALA A 1 98 ? -21.609 36.969 25.875 1 28.91 98 ALA A O 1
ATOM 762 N N . ARG A 1 99 ? -20.609 37.156 27.094 1 28.02 99 ARG A N 1
ATOM 763 C CA . ARG A 1 99 ? -19.359 37.906 27 1 28.02 99 ARG A CA 1
ATOM 764 C C . ARG A 1 99 ? -18.906 38.031 25.547 1 28.02 99 ARG A C 1
ATOM 766 O O . ARG A 1 99 ? -19.438 37.344 24.672 1 28.02 99 ARG A O 1
ATOM 773 N N . ALA A 1 100 ? -17.531 38.312 25.141 1 27.61 100 ALA A N 1
ATOM 774 C CA . ALA A 1 100 ? -16.422 38.938 24.422 1 27.61 100 ALA A CA 1
ATOM 775 C C . ALA A 1 100 ? -16.281 38.375 23.016 1 27.61 100 ALA A C 1
ATOM 777 O O . ALA A 1 100 ? -15.484 38.844 22.219 1 27.61 100 ALA A O 1
ATOM 778 N N . GLY A 1 101 ? -16.312 36.938 22.719 1 27.88 101 GLY A N 1
ATOM 779 C CA . GLY A 1 101 ? -15.477 36.25 21.734 1 27.88 101 GLY A CA 1
ATOM 780 C C . GLY A 1 101 ? -15.93 36.469 20.312 1 27.88 101 GLY A C 1
ATOM 781 O O . GLY A 1 101 ? -16.844 37.25 20.047 1 27.88 101 GLY A O 1
ATOM 782 N N . LEU A 1 102 ? -15.555 35.344 19.312 1 32 102 LEU A N 1
ATOM 783 C CA . LEU A 1 102 ? -15.633 35.281 17.859 1 32 102 LEU A CA 1
ATOM 784 C C . LEU A 1 102 ? -17.047 35.531 17.375 1 32 102 LEU A C 1
ATOM 786 O O . LEU A 1 102 ? -18.016 35.25 18.078 1 32 102 LEU A O 1
ATOM 790 N N . ARG A 1 103 ? -17.219 36.438 16.422 1 33.28 103 ARG A N 1
ATOM 791 C CA . ARG A 1 103 ? -18.484 36.812 15.805 1 33.28 103 ARG A CA 1
ATOM 792 C C . ARG A 1 103 ? -19.391 35.594 15.617 1 33.28 103 ARG A C 1
ATOM 794 O O . ARG A 1 103 ? -19.062 34.688 14.852 1 33.28 103 ARG A O 1
ATOM 801 N N . MET A 1 104 ? -19.984 35.062 16.609 1 31.73 104 MET A N 1
ATOM 802 C CA . MET A 1 104 ? -21.062 34.094 16.359 1 31.73 104 MET A CA 1
ATOM 803 C C . MET A 1 104 ? -22.188 34.75 15.555 1 31.73 104 MET A C 1
ATOM 805 O O . MET A 1 104 ? -22.703 35.781 15.914 1 31.73 104 MET A O 1
ATOM 809 N N . PHE A 1 105 ? -22.078 34.625 14.148 1 31.73 105 PHE A N 1
ATOM 810 C CA . PHE A 1 105 ? -23.203 35.094 13.336 1 31.73 105 PHE A CA 1
ATOM 811 C C . PHE A 1 105 ? -24.469 34.312 13.688 1 31.73 105 PHE A C 1
ATOM 813 O O . PHE A 1 105 ? -24.406 33.125 14.047 1 31.73 105 PHE A O 1
ATOM 820 N N . ASP A 1 106 ? -25.406 34.938 14.172 1 31.08 106 ASP A N 1
ATOM 821 C CA . ASP A 1 106 ? -26.719 34.312 14.305 1 31.08 106 ASP A CA 1
ATOM 822 C C . ASP A 1 106 ? -27.141 33.625 13 1 31.08 106 ASP A C 1
ATOM 824 O O . ASP A 1 106 ? -27.266 34.281 11.961 1 31.08 106 ASP A O 1
ATOM 828 N N . ILE A 1 107 ? -27.047 32.312 12.898 1 32.38 107 ILE A N 1
ATOM 829 C CA . ILE A 1 107 ? -27.344 31.422 11.773 1 32.38 107 ILE A CA 1
ATOM 830 C C . ILE A 1 107 ? -28.672 31.828 11.148 1 32.38 107 ILE A C 1
ATOM 832 O O . ILE A 1 107 ? -28.891 31.625 9.953 1 32.38 107 ILE A O 1
ATOM 836 N N . GLU A 1 108 ? -29.719 32.062 11.867 1 33.25 108 GLU A N 1
ATOM 837 C CA . GLU A 1 108 ? -31.062 32.312 11.352 1 33.25 108 GLU A CA 1
ATOM 838 C C . GLU A 1 108 ? -31.094 33.531 10.453 1 33.25 108 GLU A C 1
ATOM 840 O O . GLU A 1 108 ? -31.953 33.656 9.578 1 33.25 108 GLU A O 1
ATOM 845 N N . GLU A 1 109 ? -30.453 34.531 10.828 1 34.66 109 GLU A N 1
ATOM 846 C CA . GLU A 1 109 ? -30.453 35.781 10.055 1 34.66 109 GLU A CA 1
ATOM 847 C C . GLU A 1 109 ? -29.422 35.719 8.93 1 34.66 109 GLU A C 1
ATOM 849 O O . GLU A 1 109 ? -29.266 36.688 8.18 1 34.66 109 GLU A O 1
ATOM 854 N N . MET A 1 110 ? -28.625 34.719 8.93 1 35.31 110 MET A N 1
ATOM 855 C CA . MET A 1 110 ? -27.672 34.594 7.828 1 35.31 110 MET A CA 1
ATOM 856 C C . MET A 1 110 ? -28.375 34.188 6.539 1 35.31 110 MET A C 1
ATOM 858 O O . MET A 1 110 ? -28.984 33.094 6.473 1 35.31 110 MET A O 1
ATOM 862 N N . GLY A 1 111 ? -29.031 35.094 5.879 1 33.81 111 GLY A N 1
ATOM 863 C CA . GLY A 1 111 ? -29.609 34.781 4.578 1 33.81 111 GLY A CA 1
ATOM 864 C C . GLY A 1 111 ? -28.641 34.062 3.656 1 33.81 111 GLY A C 1
ATOM 865 O O . GLY A 1 111 ? -27.438 34 3.932 1 33.81 111 GLY A O 1
ATOM 866 N N . PRO A 1 112 ? -29.203 33.188 2.809 1 33.56 112 PRO A N 1
ATOM 867 C CA . PRO A 1 112 ? -28.406 32.438 1.845 1 33.56 112 PRO A CA 1
ATOM 868 C C . PRO A 1 112 ? -27.281 33.25 1.234 1 33.56 112 PRO A C 1
ATOM 870 O O . PRO A 1 112 ? -26.359 32.719 0.622 1 33.56 112 PRO A O 1
ATOM 873 N N . SER A 1 113 ? -27.562 34.531 1.051 1 30.2 113 SER A N 1
ATOM 874 C CA . SER A 1 113 ? -26.641 35.438 0.33 1 30.2 113 SER A CA 1
ATOM 875 C C . SER A 1 113 ? -25.469 35.844 1.209 1 30.2 113 SER A C 1
ATOM 877 O O . SER A 1 113 ? -24.688 36.719 0.826 1 30.2 113 SER A O 1
ATOM 879 N N . MET A 1 114 ? -25.562 35.562 2.375 1 33.78 114 MET A N 1
ATOM 880 C CA . MET A 1 114 ? -24.453 36.062 3.16 1 33.78 114 MET A CA 1
ATOM 881 C C . MET A 1 114 ? -23.125 35.438 2.703 1 33.78 114 MET A C 1
ATOM 883 O O . MET A 1 114 ? -22.953 34.219 2.775 1 33.78 114 MET A O 1
ATOM 887 N N . GLN A 1 115 ? -22.578 35.844 1.615 1 31.88 115 GLN A N 1
ATOM 888 C CA . GLN A 1 115 ? -21.25 35.531 1.133 1 31.88 115 GLN A CA 1
ATOM 889 C C . GLN A 1 115 ? -20.219 35.688 2.246 1 31.88 115 GLN A C 1
ATOM 891 O O . GLN A 1 115 ? -20.125 36.719 2.898 1 31.88 115 GLN A O 1
ATOM 896 N N . MET A 1 116 ? -20.016 34.812 3.021 1 34.16 116 MET A N 1
ATOM 897 C CA . MET A 1 116 ? -18.953 34.656 4.004 1 34.16 116 MET A CA 1
ATOM 898 C C . MET A 1 116 ? -17.609 35.094 3.422 1 34.16 116 MET A C 1
ATOM 900 O O . MET A 1 116 ? -16.562 34.875 4.023 1 34.16 116 MET A O 1
ATOM 904 N N . ASP A 1 117 ? -17.453 35.438 2.273 1 38.78 117 ASP A N 1
ATOM 905 C CA . ASP A 1 117 ? -16.25 35.656 1.477 1 38.78 117 ASP A CA 1
ATOM 906 C C . ASP A 1 117 ? -15.281 36.594 2.182 1 38.78 117 ASP A C 1
ATOM 908 O O . ASP A 1 117 ? -14.109 36.688 1.802 1 38.78 117 ASP A O 1
ATOM 912 N N . HIS A 1 118 ? -15.648 37.719 2.863 1 44.25 118 HIS A N 1
ATOM 913 C CA . HIS A 1 118 ? -14.648 38.688 3.326 1 44.25 118 HIS A CA 1
ATOM 914 C C . HIS A 1 118 ? -14.844 39 4.801 1 44.25 118 HIS A C 1
ATOM 916 O O . HIS A 1 118 ? -15.969 39.25 5.246 1 44.25 118 HIS A O 1
ATOM 922 N N . LEU A 1 119 ? -13.961 38.469 5.758 1 51.53 119 LEU A N 1
ATOM 923 C CA . LEU A 1 119 ? -13.984 39.094 7.078 1 51.53 119 LEU A CA 1
ATOM 924 C C . LEU A 1 119 ? -14.312 40.562 6.969 1 51.53 119 LEU A C 1
ATOM 926 O O . LEU A 1 119 ? -13.844 41.25 6.051 1 51.53 119 LEU A O 1
ATOM 930 N N . ALA A 1 120 ? -15.367 40.875 7.801 1 62.28 120 ALA A N 1
ATOM 931 C CA . ALA A 1 120 ? -15.57 42.312 7.867 1 62.28 120 ALA A CA 1
ATOM 932 C C . ALA A 1 120 ? -14.266 43.062 8.211 1 62.28 120 ALA A C 1
ATOM 934 O O . ALA A 1 120 ? -13.391 42.5 8.875 1 62.28 120 ALA A O 1
ATOM 935 N N . PRO A 1 121 ? -14.109 44.125 7.629 1 71.19 121 PRO A N 1
ATOM 936 C CA . PRO A 1 121 ? -12.859 44.844 7.836 1 71.19 121 PRO A CA 1
ATOM 937 C C . PRO A 1 121 ? -12.469 44.938 9.305 1 71.19 121 PRO A C 1
ATOM 939 O O . PRO A 1 121 ? -11.289 44.875 9.641 1 71.19 121 PRO A O 1
ATOM 942 N N . LEU A 1 122 ? -13.461 45.062 10.18 1 75.31 122 LEU A N 1
ATOM 943 C CA . LEU A 1 122 ? -13.148 45.156 11.602 1 75.31 122 LEU A CA 1
ATOM 944 C C . LEU A 1 122 ? -12.562 43.844 12.117 1 75.31 122 LEU A C 1
ATOM 946 O O . LEU A 1 122 ? -11.602 43.844 12.891 1 75.31 122 LEU A O 1
ATOM 950 N N . GLU A 1 123 ? -13.109 42.812 11.672 1 69.5 123 GLU A N 1
ATOM 951 C CA . GLU A 1 123 ? -12.602 41.5 12.055 1 69.5 123 GLU A CA 1
ATOM 952 C C . GLU A 1 123 ? -11.203 41.281 11.492 1 69.5 123 GLU A C 1
ATOM 954 O O . GLU A 1 123 ? -10.367 40.656 12.148 1 69.5 123 GLU A O 1
ATOM 959 N N . MET A 1 124 ? -11 41.75 10.398 1 72.19 124 MET A N 1
ATOM 960 C CA . MET A 1 124 ? -9.68 41.656 9.789 1 72.19 124 MET A CA 1
ATOM 961 C C . MET A 1 124 ? -8.641 42.406 10.602 1 72.19 124 MET A C 1
ATOM 963 O O . MET A 1 124 ? -7.508 41.938 10.75 1 72.19 124 MET A O 1
ATOM 967 N N . CYS A 1 125 ? -9.047 43.531 11.07 1 77.31 125 CYS A N 1
ATOM 968 C CA . CYS A 1 125 ? -8.148 44.312 11.922 1 77.31 125 CYS A CA 1
ATOM 969 C C . CYS A 1 125 ? -7.809 43.531 13.195 1 77.31 125 CYS A C 1
ATOM 971 O O . CYS A 1 125 ? -6.645 43.469 13.594 1 77.31 125 CYS A O 1
ATOM 973 N N . ASP A 1 126 ? -8.844 42.938 13.672 1 74.88 126 ASP A N 1
ATOM 974 C CA . ASP A 1 126 ? -8.617 42.156 14.898 1 74.88 126 ASP A CA 1
ATOM 975 C C . ASP A 1 126 ? -7.715 40.969 14.641 1 74.88 126 ASP A C 1
ATOM 977 O O . ASP A 1 126 ? -6.844 40.656 15.453 1 74.88 126 ASP A O 1
ATOM 981 N N . GLN A 1 127 ? -7.891 40.375 13.594 1 70.62 127 GLN A N 1
ATOM 982 C CA . GLN A 1 127 ? -7.062 39.25 13.211 1 70.62 127 GLN A CA 1
ATOM 983 C C . GLN A 1 127 ? -5.609 39.656 13 1 70.62 127 GLN A C 1
ATOM 985 O O . GLN A 1 127 ? -4.688 38.906 13.328 1 70.62 127 GLN A O 1
ATOM 990 N N . SER A 1 128 ? -5.449 40.75 12.383 1 75 128 SER A N 1
ATOM 991 C CA . SER A 1 128 ? -4.098 41.281 12.195 1 75 128 SER A CA 1
ATOM 992 C C . SER A 1 128 ? -3.381 41.469 13.523 1 75 128 SER A C 1
ATOM 994 O O . SER A 1 128 ? -2.18 41.219 13.633 1 75 128 SER A O 1
ATOM 996 N N . LEU A 1 129 ? -4.109 41.906 14.539 1 77 129 LEU A N 1
ATOM 997 C CA . LEU A 1 129 ? -3.523 42.031 15.867 1 77 129 LEU A CA 1
ATOM 998 C C . LEU A 1 129 ? -3.145 40.688 16.453 1 77 129 LEU A C 1
ATOM 1000 O O . LEU A 1 129 ? -2.115 40.562 17.125 1 77 129 LEU A O 1
ATOM 1004 N N . THR A 1 130 ? -4.02 39.781 16.125 1 68.31 130 THR A N 1
ATOM 1005 C CA . THR A 1 130 ? -3.688 38.438 16.547 1 68.31 130 THR A CA 1
ATOM 1006 C C . THR A 1 130 ? -2.395 37.969 15.883 1 68.31 130 THR A C 1
ATOM 1008 O O . THR A 1 130 ? -1.528 37.375 16.531 1 68.31 130 THR A O 1
ATOM 1011 N N . ASN A 1 131 ? -2.271 38.25 14.672 1 68.94 131 ASN A N 1
ATOM 1012 C CA . ASN A 1 131 ? -1.104 37.812 13.914 1 68.94 131 ASN A CA 1
ATOM 1013 C C . ASN A 1 131 ? 0.179 38.438 14.453 1 68.94 131 ASN A C 1
ATOM 1015 O O . ASN A 1 131 ? 1.194 37.75 14.602 1 68.94 131 ASN A O 1
ATOM 1019 N N . ILE A 1 132 ? 0.103 39.656 14.695 1 72.88 132 ILE A N 1
ATOM 1020 C CA . ILE A 1 132 ? 1.286 40.344 15.203 1 72.88 132 ILE A CA 1
ATOM 1021 C C . ILE A 1 132 ? 1.672 39.75 16.562 1 72.88 132 ILE A C 1
ATOM 1023 O O . ILE A 1 132 ? 2.854 39.531 16.844 1 72.88 132 ILE A O 1
ATOM 1027 N N . ALA A 1 133 ? 0.668 39.562 17.375 1 68.12 133 ALA A N 1
ATOM 1028 C CA . ALA A 1 133 ? 0.943 39 18.688 1 68.12 133 ALA A CA 1
ATOM 1029 C C . ALA A 1 133 ? 1.621 37.625 18.578 1 68.12 133 ALA A C 1
ATOM 1031 O O . ALA A 1 133 ? 2.57 37.344 19.297 1 68.12 133 ALA A O 1
ATOM 1032 N N . ALA A 1 134 ? 1.101 36.969 17.641 1 62.84 134 ALA A N 1
ATOM 1033 C CA . ALA A 1 134 ? 1.634 35.625 17.453 1 62.84 134 ALA A CA 1
ATOM 1034 C C . ALA A 1 134 ? 3.045 35.656 16.875 1 62.84 134 ALA A C 1
ATOM 1036 O O . ALA A 1 134 ? 3.891 34.844 17.219 1 62.84 134 ALA A O 1
ATOM 1037 N N . LEU A 1 135 ? 3.236 36.562 15.977 1 59.72 135 LEU A N 1
ATOM 1038 C CA . LEU A 1 135 ? 4.516 36.656 15.281 1 59.72 135 LEU A CA 1
ATOM 1039 C C . LEU A 1 135 ? 5.582 37.25 16.203 1 59.72 135 LEU A C 1
ATOM 1041 O O . LEU A 1 135 ? 6.777 37.031 15.984 1 59.72 135 LEU A O 1
ATOM 1045 N N . MET A 1 136 ? 5.242 38.031 17.219 1 58.44 136 MET A N 1
ATOM 1046 C CA . MET A 1 136 ? 6.207 38.656 18.125 1 58.44 136 MET A CA 1
ATOM 1047 C C . MET A 1 136 ? 6.812 37.594 19.062 1 58.44 136 MET A C 1
ATOM 1049 O O . MET A 1 136 ? 7.828 37.875 19.703 1 58.44 136 MET A O 1
ATOM 1053 N N . TRP A 1 137 ? 6.367 36.469 19.062 1 47.53 137 TRP A N 1
ATOM 1054 C CA . TRP A 1 137 ? 6.754 35.438 20.031 1 47.53 137 TRP A CA 1
ATOM 1055 C C . TRP A 1 137 ? 8.266 35.219 20.016 1 47.53 137 TRP A C 1
ATOM 1057 O O . TRP A 1 137 ? 8.93 35.312 21.047 1 47.53 137 TRP A O 1
ATOM 1067 N N . PRO A 1 138 ? 8.664 34.5 18.969 1 45.72 138 PRO A N 1
ATOM 1068 C CA . PRO A 1 138 ? 10 33.938 19.156 1 45.72 138 PRO A CA 1
ATOM 1069 C C . PRO A 1 138 ? 11.055 34.969 19.469 1 45.72 138 PRO A C 1
ATOM 1071 O O . PRO A 1 138 ? 12.172 34.656 19.891 1 45.72 138 PRO A O 1
ATOM 1074 N N . TYR A 1 139 ? 10.812 36.125 19.219 1 44.03 139 TYR A N 1
ATOM 1075 C CA . TYR A 1 139 ? 11.93 37.062 19.031 1 44.03 139 TYR A CA 1
ATOM 1076 C C . TYR A 1 139 ? 12.055 38 20.219 1 44.03 139 TYR A C 1
ATOM 1078 O O . TYR A 1 139 ? 12.703 39.031 20.109 1 44.03 139 TYR A O 1
ATOM 1086 N N . THR A 1 140 ? 11.18 37.75 21.172 1 48.12 140 THR A N 1
ATOM 1087 C CA . THR A 1 140 ? 11.508 38.688 22.25 1 48.12 140 THR A CA 1
ATOM 1088 C C . THR A 1 140 ? 12.898 38.375 22.812 1 48.12 140 THR A C 1
ATOM 1090 O O . THR A 1 140 ? 13.281 37.219 22.938 1 48.12 140 THR A O 1
ATOM 1093 N N . PRO A 1 141 ? 13.75 39.25 22.594 1 42.5 141 PRO A N 1
ATOM 1094 C CA . PRO A 1 141 ? 15.164 39.031 22.938 1 42.5 141 PRO A CA 1
ATOM 1095 C C . PRO A 1 141 ? 15.344 38.219 24.219 1 42.5 141 PRO A C 1
ATOM 1097 O O . PRO A 1 141 ? 14.703 38.531 25.234 1 42.5 141 PRO A O 1
ATOM 1100 N N . GLU A 1 142 ? 15.672 37.031 24.078 1 40.97 142 GLU A N 1
ATOM 1101 C CA . GLU A 1 142 ? 16.125 36.125 25.141 1 40.97 142 GLU A CA 1
ATOM 1102 C C . GLU A 1 142 ? 17.078 36.844 26.094 1 40.97 142 GLU A C 1
ATOM 1104 O O . GLU A 1 142 ? 17.5 36.25 27.109 1 40.97 142 GLU A O 1
ATOM 1109 N N . TYR A 1 143 ? 17.781 37.875 25.703 1 38.22 143 TYR A N 1
ATOM 1110 C CA . TYR A 1 143 ? 19.047 38.156 26.359 1 38.22 143 TYR A CA 1
ATOM 1111 C C . TYR A 1 143 ? 18.828 38.531 27.812 1 38.22 143 TYR A C 1
ATOM 1113 O O . TYR A 1 143 ? 19.672 38.281 28.672 1 38.22 143 TYR A O 1
ATOM 1121 N N . GLU A 1 144 ? 18.109 39.688 28.094 1 43.25 144 GLU A N 1
ATOM 1122 C CA . GLU A 1 144 ? 18.109 40.094 29.484 1 43.25 144 GLU A CA 1
ATOM 1123 C C . GLU A 1 144 ? 16.875 39.562 30.219 1 43.25 144 GLU A C 1
ATOM 1125 O O . GLU A 1 144 ? 15.742 39.812 29.797 1 43.25 144 GLU A O 1
ATOM 1130 N N . ASP A 1 145 ? 16.984 38.5 31.094 1 45.47 145 ASP A N 1
ATOM 1131 C CA . ASP A 1 145 ? 16.078 37.719 31.922 1 45.47 145 ASP A CA 1
ATOM 1132 C C . ASP A 1 145 ? 14.789 38.469 32.219 1 45.47 145 ASP A C 1
ATOM 1134 O O . ASP A 1 145 ? 13.703 37.875 32.188 1 45.47 145 ASP A O 1
ATOM 1138 N N . ASP A 1 146 ? 14.938 39.781 32.562 1 46.03 146 ASP A N 1
ATOM 1139 C CA . ASP A 1 146 ? 13.82 40.531 33.156 1 46.03 146 ASP A CA 1
ATOM 1140 C C . ASP A 1 146 ? 12.961 41.156 32.062 1 46.03 146 ASP A C 1
ATOM 1142 O O . ASP A 1 146 ? 11.906 41.75 32.344 1 46.03 146 ASP A O 1
ATOM 1146 N N . LYS A 1 147 ? 13.367 41 30.719 1 53.47 147 LYS A N 1
ATOM 1147 C CA . LYS A 1 147 ? 12.664 41.719 29.656 1 53.47 147 LYS A CA 1
ATOM 1148 C C . LYS A 1 147 ? 11.914 40.75 28.75 1 53.47 147 LYS A C 1
ATOM 1150 O O . LYS A 1 147 ? 11.125 41.188 27.906 1 53.47 147 LYS A O 1
ATOM 1155 N N . ALA A 1 148 ? 12.172 39.594 28.969 1 58.62 148 ALA A N 1
ATOM 1156 C CA . ALA A 1 148 ? 11.57 38.594 28.062 1 58.62 148 ALA A CA 1
ATOM 1157 C C . ALA A 1 148 ? 10.172 38.219 28.516 1 58.62 148 ALA A C 1
ATOM 1159 O O . ALA A 1 148 ? 9.875 38.25 29.719 1 58.62 148 ALA A O 1
ATOM 1160 N N . PHE A 1 149 ? 9.18 38.375 27.641 1 59.94 149 PHE A N 1
ATOM 1161 C CA . PHE A 1 149 ? 7.852 37.875 27.953 1 59.94 149 PHE A CA 1
ATOM 1162 C C . PHE A 1 149 ? 7.375 36.875 26.875 1 59.94 149 PHE A C 1
ATOM 1164 O O . PHE A 1 149 ? 7.852 36.938 25.734 1 59.94 149 PHE A O 1
ATOM 1171 N N . ALA A 1 150 ? 6.625 35.969 27.328 1 60.12 150 ALA A N 1
ATOM 1172 C CA . ALA A 1 150 ? 5.992 35.031 26.391 1 60.12 150 ALA A CA 1
ATOM 1173 C C . ALA A 1 150 ? 4.609 35.531 25.984 1 60.12 150 ALA A C 1
ATOM 1175 O O . ALA A 1 150 ? 3.867 36.094 26.797 1 60.12 150 ALA A O 1
ATOM 1176 N N . VAL A 1 151 ? 4.363 35.531 24.703 1 61.75 151 VAL A N 1
ATOM 1177 C CA . VAL A 1 151 ? 3.018 35.875 24.25 1 61.75 151 VAL A CA 1
ATOM 1178 C C . VAL A 1 151 ? 2.072 34.688 24.516 1 61.75 151 VAL A C 1
ATOM 1180 O O . VAL A 1 151 ? 2.148 33.656 23.828 1 61.75 151 VAL A O 1
ATOM 1183 N N . PHE A 1 152 ? 1.357 34.844 25.562 1 60.34 152 PHE A N 1
ATOM 1184 C CA . PHE A 1 152 ? 0.391 33.812 25.922 1 60.34 152 PHE A CA 1
ATOM 1185 C C . PHE A 1 152 ? -0.932 34.031 25.203 1 60.34 152 PHE A C 1
ATOM 1187 O O . PHE A 1 152 ? -1.482 33.094 24.609 1 60.34 152 PHE A O 1
ATOM 1194 N N . GLN A 1 153 ? -1.448 35.188 25.312 1 61.94 153 GLN A N 1
ATOM 1195 C CA . GLN A 1 153 ? -2.721 35.562 24.703 1 61.94 153 GLN A CA 1
ATOM 1196 C C . GLN A 1 153 ? -2.818 37.062 24.516 1 61.94 153 GLN A C 1
ATOM 1198 O O . GLN A 1 153 ? -1.902 37.812 24.891 1 61.94 153 GLN A O 1
ATOM 1203 N N . ARG A 1 154 ? -3.826 37.469 23.766 1 68.75 154 ARG A N 1
ATOM 1204 C CA . ARG A 1 154 ? -4.176 38.906 23.719 1 68.75 154 ARG A CA 1
ATOM 1205 C C . ARG A 1 154 ? -5.637 39.125 24.109 1 68.75 154 ARG A C 1
ATOM 1207 O O . ARG A 1 154 ? -6.441 38.188 24.062 1 68.75 154 ARG A O 1
ATOM 1214 N N . THR A 1 155 ? -5.91 40.188 24.547 1 66.12 155 THR A N 1
ATOM 1215 C CA . THR A 1 155 ? -7.301 40.531 24.812 1 66.12 155 THR A CA 1
ATOM 1216 C C . THR A 1 155 ? -8.078 40.688 23.516 1 66.12 155 THR A C 1
ATOM 1218 O O . THR A 1 155 ? -7.488 40.875 22.453 1 66.12 155 THR A O 1
ATOM 1221 N N . SER A 1 156 ? -9.391 40.562 23.688 1 63.75 156 SER A N 1
ATOM 1222 C CA . SER A 1 156 ? -10.234 40.969 22.562 1 63.75 156 SER A CA 1
ATOM 1223 C C . SER A 1 156 ? -9.969 42.406 22.172 1 63.75 156 SER A C 1
ATOM 1225 O O . SER A 1 156 ? -9.586 43.219 23 1 63.75 156 SER A O 1
ATOM 1227 N N . GLY A 1 157 ? -10.117 42.562 20.906 1 69.56 157 GLY A N 1
ATOM 1228 C CA . GLY A 1 157 ? -9.969 43.938 20.453 1 69.56 157 GLY A CA 1
ATOM 1229 C C . GLY A 1 157 ? -10.961 44.875 21.094 1 69.56 157 GLY A C 1
ATOM 1230 O O . GLY A 1 157 ? -12.148 44.594 21.203 1 69.56 157 GLY A O 1
ATOM 1231 N N . LEU A 1 158 ? -10.438 45.906 21.688 1 69.38 158 LEU A N 1
ATOM 1232 C CA . LEU A 1 158 ? -11.227 47.031 22.203 1 69.38 158 LEU A CA 1
ATOM 1233 C C . LEU A 1 158 ? -11.305 48.156 21.172 1 69.38 158 LEU A C 1
ATOM 1235 O O . LEU A 1 158 ? -10.289 48.75 20.828 1 69.38 158 LEU A O 1
ATOM 1239 N N . VAL A 1 159 ? -12.508 48.281 20.641 1 72.88 159 VAL A N 1
ATOM 1240 C CA . VAL A 1 159 ? -12.688 49.344 19.672 1 72.88 159 VAL A CA 1
ATOM 1241 C C . VAL A 1 159 ? -12.93 50.688 20.406 1 72.88 159 VAL A C 1
ATOM 1243 O O . VAL A 1 159 ? -13.781 50.75 21.297 1 72.88 159 VAL A O 1
ATOM 1246 N N . ARG A 1 160 ? -12.102 51.688 20.062 1 73.56 160 ARG A N 1
ATOM 1247 C CA . ARG A 1 160 ? -12.211 53.031 20.656 1 73.56 160 ARG A CA 1
ATOM 1248 C C . ARG A 1 160 ? -12.523 54.062 19.594 1 73.56 160 ARG A C 1
ATOM 1250 O O . ARG A 1 160 ? -11.883 54.125 18.531 1 73.56 160 ARG A O 1
ATOM 1257 N N . ALA A 1 161 ? -13.672 54.812 19.781 1 73.81 161 ALA A N 1
ATOM 1258 C CA . ALA A 1 161 ? -14.047 55.875 18.844 1 73.81 161 ALA A CA 1
ATOM 1259 C C . ALA A 1 161 ? -14.242 57.188 19.578 1 73.81 161 ALA A C 1
ATOM 1261 O O . ALA A 1 161 ? -14.812 57.219 20.672 1 73.81 161 ALA A O 1
ATOM 1262 N N . SER A 1 162 ? -13.688 58.25 18.969 1 63.78 162 SER A N 1
ATOM 1263 C CA . SER A 1 162 ? -13.953 59.594 19.5 1 63.78 162 SER A CA 1
ATOM 1264 C C . SER A 1 162 ? -15.414 59.969 19.281 1 63.78 162 SER A C 1
ATOM 1266 O O . SER A 1 162 ? -15.984 59.719 18.234 1 63.78 162 SER A O 1
ATOM 1268 N N . MET A 1 163 ? -16.344 59.969 20.25 1 55.41 163 MET A N 1
ATOM 1269 C CA . MET A 1 163 ? -17.734 60.375 20.047 1 55.41 163 MET A CA 1
ATOM 1270 C C . MET A 1 163 ? -18.016 61.719 20.672 1 55.41 163 MET A C 1
ATOM 1272 O O . MET A 1 163 ? -17.344 62.125 21.625 1 55.41 163 MET A O 1
ATOM 1276 N N . ASN A 1 164 ? -18.703 62.5 19.953 1 45 164 ASN A N 1
ATOM 1277 C CA . ASN A 1 164 ? -19.359 63.656 20.531 1 45 164 ASN A CA 1
ATOM 1278 C C . ASN A 1 164 ? -20.391 63.281 21.578 1 45 164 ASN A C 1
ATOM 1280 O O . ASN A 1 164 ? -21.188 62.375 21.375 1 45 164 ASN A O 1
ATOM 1284 N N . GLY A 1 165 ? -20.562 63.781 22.859 1 41.66 165 GLY A N 1
ATOM 1285 C CA . GLY A 1 165 ? -21.266 64.062 24.109 1 41.66 165 GLY A CA 1
ATOM 1286 C C . GLY A 1 165 ? -22 62.875 24.688 1 41.66 165 GLY A C 1
ATOM 1287 O O . GLY A 1 165 ? -21.766 62.469 25.828 1 41.66 165 GLY A O 1
ATOM 1288 N N . ASP A 1 166 ? -23.469 62.625 24.422 1 36.62 166 ASP A N 1
ATOM 1289 C CA . ASP A 1 166 ? -24.484 62.375 25.438 1 36.62 166 ASP A CA 1
ATOM 1290 C C . ASP A 1 166 ? -24.391 60.938 25.969 1 36.62 166 ASP A C 1
ATOM 1292 O O . ASP A 1 166 ? -24.391 60.75 27.172 1 36.62 166 ASP A O 1
ATOM 1296 N N . GLU A 1 167 ? -25.328 59.906 25.422 1 37.72 167 GLU A N 1
ATOM 1297 C CA . GLU A 1 167 ? -26.234 59.094 26.234 1 37.72 167 GLU A CA 1
ATOM 1298 C C . GLU A 1 167 ? -25.516 57.875 26.812 1 37.72 167 GLU A C 1
ATOM 1300 O O . GLU A 1 167 ? -25.656 57.594 28 1 37.72 167 GLU A O 1
ATOM 1305 N N . GLY A 1 168 ? -25.312 56.688 26.109 1 34.84 168 GLY A N 1
ATOM 1306 C CA . GLY A 1 168 ? -25.469 55.406 26.734 1 34.84 168 GLY A CA 1
ATOM 1307 C C . GLY A 1 168 ? -24.188 54.906 27.391 1 34.84 168 GLY A C 1
ATOM 1308 O O . GLY A 1 168 ? -23.141 54.844 26.75 1 34.84 168 GLY A O 1
ATOM 1309 N N . VAL A 1 169 ? -23.906 55.406 28.5 1 36.31 169 VAL A N 1
ATOM 1310 C CA . VAL A 1 169 ? -22.828 54.969 29.375 1 36.31 169 VAL A CA 1
ATOM 1311 C C . VAL A 1 169 ? -23.016 53.469 29.688 1 36.31 169 VAL A C 1
ATOM 1313 O O . VAL A 1 169 ? -23.938 53.094 30.406 1 36.31 169 VAL A O 1
ATOM 1316 N N . ARG A 1 170 ? -23.25 52.562 28.812 1 37.41 170 ARG A N 1
ATOM 1317 C CA . ARG A 1 170 ? -23.438 51.312 29.547 1 37.41 170 ARG A CA 1
ATOM 1318 C C . ARG A 1 170 ? -22.156 50.906 30.25 1 37.41 170 ARG A C 1
ATOM 1320 O O . ARG A 1 170 ? -21.141 50.656 29.609 1 37.41 170 ARG A O 1
ATOM 1327 N N . SER A 1 171 ? -21.797 51.594 31.375 1 33.19 171 SER A N 1
ATOM 1328 C CA . SER A 1 171 ? -20.719 51.156 32.25 1 33.19 171 SER A CA 1
ATOM 1329 C C . SER A 1 171 ? -21 49.75 32.812 1 33.19 171 SER A C 1
ATOM 1331 O O . SER A 1 171 ? -22.109 49.438 33.219 1 33.19 171 SER A O 1
ATOM 1333 N N . ARG A 1 172 ? -20.734 48.781 32.094 1 34.88 172 ARG A N 1
ATOM 1334 C CA . ARG A 1 172 ? -20.922 47.562 32.875 1 34.88 172 ARG A CA 1
ATOM 1335 C C . ARG A 1 172 ? -20.234 47.656 34.25 1 34.88 172 ARG A C 1
ATOM 1337 O O . ARG A 1 172 ? -19.031 47.938 34.312 1 34.88 172 ARG A O 1
ATOM 1344 N N . THR A 1 173 ? -20.906 48.156 35.25 1 33.25 173 THR A N 1
ATOM 1345 C CA . THR A 1 173 ? -20.547 48.156 36.656 1 33.25 173 THR A CA 1
ATOM 1346 C C . THR A 1 173 ? -20.016 46.781 37.094 1 33.25 173 THR A C 1
ATOM 1348 O O . THR A 1 173 ? -20.609 45.75 36.75 1 33.25 173 THR A O 1
ATOM 1351 N N . PHE A 1 174 ? -18.656 46.719 37.312 1 34.97 174 PHE A N 1
ATOM 1352 C CA . PHE A 1 174 ? -18.188 45.531 38 1 34.97 174 PHE A CA 1
ATOM 1353 C C . PHE A 1 174 ? 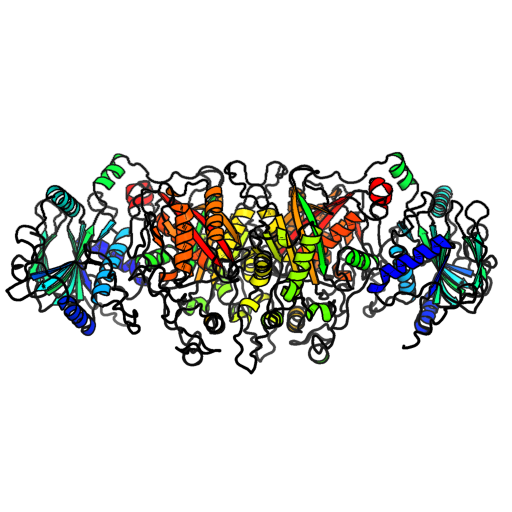-19.172 45.125 39.094 1 34.97 174 PHE A C 1
ATOM 1355 O O . PHE A 1 174 ? -19.578 45.969 39.906 1 34.97 174 PHE A O 1
ATOM 1362 N N . GLY A 1 175 ? -20.141 44.469 38.781 1 36 175 GLY A N 1
ATOM 1363 C CA . GLY A 1 175 ? -21.156 44.031 39.75 1 36 175 GLY A CA 1
ATOM 1364 C C . GLY A 1 175 ? -20.578 43.594 41.062 1 36 175 GLY A C 1
ATOM 1365 O O . GLY A 1 175 ? -19.359 43.656 41.281 1 36 175 GLY A O 1
ATOM 1366 N N . GLN A 1 176 ? -21.375 43 42 1 40.84 176 GLN A N 1
ATOM 1367 C CA . GLN A 1 176 ? -21.297 42.562 43.406 1 40.84 176 GLN A CA 1
ATOM 1368 C C . GLN A 1 176 ? -20.078 41.656 43.625 1 40.84 176 GLN A C 1
ATOM 1370 O O . GLN A 1 176 ? -19.578 41.531 44.75 1 40.84 176 GLN A O 1
ATOM 1375 N N . ASP A 1 177 ? -19.672 40.75 42.719 1 45.47 177 ASP A N 1
ATOM 1376 C CA . ASP A 1 177 ? -18.562 39.844 43.062 1 45.47 177 ASP A CA 1
ATOM 1377 C C . ASP A 1 177 ? -17.219 40.5 42.719 1 45.47 177 ASP A C 1
ATOM 1379 O O . ASP A 1 177 ? -16.578 40.094 41.75 1 45.47 177 ASP A O 1
ATOM 1383 N N . GLU A 1 178 ? -16.875 41.656 43.188 1 48.12 178 GLU A N 1
ATOM 1384 C CA . GLU A 1 178 ? -15.82 42.656 43.094 1 48.12 178 GLU A CA 1
ATOM 1385 C C . GLU A 1 178 ? -14.438 42.031 43.188 1 48.12 178 GLU A C 1
ATOM 1387 O O . GLU A 1 178 ? -13.516 42.406 42.469 1 48.12 178 GLU A O 1
ATOM 1392 N N . GLN A 1 179 ? -14.414 41.125 44.031 1 52.69 179 GLN A N 1
ATOM 1393 C CA . GLN A 1 179 ? -13.094 40.531 44.25 1 52.69 179 GLN A CA 1
ATOM 1394 C C . GLN A 1 179 ? -12.602 39.781 43.031 1 52.69 179 GLN A C 1
ATOM 1396 O O . GLN A 1 179 ? -11.43 39.906 42.656 1 52.69 179 GLN A O 1
ATOM 1401 N N . HIS A 1 180 ? -13.5 39.062 42.469 1 56.84 180 HIS A N 1
ATOM 1402 C CA . HIS A 1 180 ? -13.102 38.281 41.312 1 56.84 180 HIS A CA 1
ATOM 1403 C C . HIS A 1 180 ? -12.734 39.219 40.156 1 56.84 180 HIS A C 1
ATOM 1405 O O . HIS A 1 180 ? -11.781 38.938 39.406 1 56.84 180 HIS A O 1
ATOM 1411 N N . GLN A 1 181 ? -13.43 40.188 40.062 1 53.28 181 GLN A N 1
ATOM 1412 C CA . GLN A 1 181 ? -13.133 41.156 39.031 1 53.28 181 GLN A CA 1
ATOM 1413 C C . GLN A 1 181 ? -11.812 41.875 39.281 1 53.28 181 GLN A C 1
ATOM 1415 O O . GLN A 1 181 ? -11.055 42.156 38.344 1 53.28 181 GLN A O 1
ATOM 1420 N N . LEU A 1 182 ? -11.727 42.188 40.562 1 54.31 182 LEU A N 1
ATOM 1421 C CA . LEU A 1 182 ? -10.469 42.812 40.906 1 54.31 182 LEU A CA 1
ATOM 1422 C C . LEU A 1 182 ? -9.297 41.875 40.656 1 54.31 182 LEU A C 1
ATOM 1424 O O . LEU A 1 182 ? -8.266 42.281 40.125 1 54.31 182 LEU A O 1
ATOM 1428 N N . ASP A 1 183 ? -9.539 40.625 41 1 60.69 183 ASP A N 1
ATOM 1429 C CA . ASP A 1 183 ? -8.492 39.656 40.75 1 60.69 183 ASP A CA 1
ATOM 1430 C C . ASP A 1 183 ? -8.195 39.5 39.25 1 60.69 183 ASP A C 1
ATOM 1432 O O . ASP A 1 183 ? -7.039 39.406 38.844 1 60.69 183 ASP A O 1
ATOM 1436 N N . SER A 1 184 ? -9.164 39.531 38.562 1 62.94 184 SER A N 1
ATOM 1437 C CA . SER A 1 184 ? -9 39.438 37.125 1 62.94 184 SER A CA 1
ATOM 1438 C C . SER A 1 184 ? -8.281 40.656 36.562 1 62.94 184 SER A C 1
ATOM 1440 O O . SER A 1 184 ? -7.453 40.531 35.656 1 62.94 184 SER A O 1
ATOM 1442 N N . HIS A 1 185 ? -8.656 41.719 37.156 1 61.59 185 HIS A N 1
ATOM 1443 C CA . HIS A 1 185 ? -8.016 42.938 36.719 1 61.59 185 HIS A CA 1
ATOM 1444 C C . HIS A 1 185 ? -6.539 42.969 37.094 1 61.59 185 HIS A C 1
ATOM 1446 O O . HIS A 1 185 ? -5.695 43.375 36.281 1 61.59 185 HIS A O 1
ATOM 1452 N N . ILE A 1 186 ? -6.34 42.531 38.219 1 62.62 186 ILE A N 1
ATOM 1453 C CA . ILE A 1 186 ? -4.953 42.469 38.656 1 62.62 186 ILE A CA 1
ATOM 1454 C C . ILE A 1 186 ? -4.168 41.5 37.781 1 62.62 186 ILE A C 1
ATOM 1456 O O . ILE A 1 186 ? -3.043 41.812 37.375 1 62.62 186 ILE A O 1
ATOM 1460 N N . ALA A 1 187 ? -4.766 40.438 37.531 1 66.06 187 ALA A N 1
ATOM 1461 C CA . ALA A 1 187 ? -4.117 39.438 36.656 1 66.06 187 ALA A CA 1
ATOM 1462 C C . ALA A 1 187 ? -3.842 40.031 35.281 1 66.06 187 ALA A C 1
ATOM 1464 O O . ALA A 1 187 ? -2.799 39.75 34.688 1 66.06 187 ALA A O 1
ATOM 1465 N N . PHE A 1 188 ? -4.723 40.781 34.906 1 64.88 188 PHE A N 1
ATOM 1466 C CA . PHE A 1 188 ? -4.555 41.469 33.625 1 64.88 188 PHE A CA 1
ATOM 1467 C C . PHE A 1 188 ? -3.391 42.438 33.656 1 64.88 188 PHE A C 1
ATOM 1469 O O . PHE A 1 188 ? -2.52 42.438 32.781 1 64.88 188 PHE A O 1
ATOM 1476 N N . VAL A 1 189 ? -3.387 43.25 34.688 1 67.56 189 VAL A N 1
ATOM 1477 C CA . VAL A 1 189 ? -2.357 44.25 34.812 1 67.56 189 VAL A CA 1
ATOM 1478 C C . VAL A 1 189 ? -0.985 43.594 34.969 1 67.56 189 VAL A C 1
ATOM 1480 O O . VAL A 1 189 ? -0.012 44.062 34.344 1 67.56 189 VAL A O 1
ATOM 1483 N N . ASP A 1 190 ? -1.048 42.531 35.594 1 67.75 190 ASP A N 1
ATOM 1484 C CA . ASP A 1 190 ? 0.215 41.844 35.781 1 67.75 190 ASP A CA 1
ATOM 1485 C C . ASP A 1 190 ? 0.64 41.094 34.531 1 67.75 190 ASP A C 1
ATOM 1487 O O . ASP A 1 190 ? 1.833 40.906 34.281 1 67.75 190 ASP A O 1
ATOM 1491 N N . GLY A 1 191 ? -0.315 40.75 33.781 1 71.25 191 GLY A N 1
ATOM 1492 C CA . GLY A 1 191 ? -0.035 39.875 32.656 1 71.25 191 GLY A CA 1
ATOM 1493 C C . GLY A 1 191 ? 0.22 40.656 31.359 1 71.25 191 GLY A C 1
ATOM 1494 O O . GLY A 1 191 ? 0.812 40.125 30.422 1 71.25 191 GLY A O 1
ATOM 1495 N N . LYS A 1 192 ? -0.207 41.938 31.297 1 74 192 LYS A N 1
ATOM 1496 C CA . LYS A 1 192 ? -0.065 42.688 30.047 1 74 192 LYS A CA 1
ATOM 1497 C C . LYS A 1 192 ? 1.396 43.031 29.781 1 74 192 LYS A C 1
ATOM 1499 O O . LYS A 1 192 ? 2.131 43.375 30.703 1 74 192 LYS A O 1
ATOM 1504 N N . ARG A 1 193 ? 1.845 42.844 28.578 1 77.12 193 ARG A N 1
ATOM 1505 C CA . ARG A 1 193 ? 3.236 43.094 28.219 1 77.12 193 ARG A CA 1
ATOM 1506 C C . ARG A 1 193 ? 3.334 44.094 27.062 1 77.12 193 ARG A C 1
ATOM 1508 O O . ARG A 1 193 ? 4.242 44.938 27.047 1 77.12 193 ARG A O 1
ATOM 1515 N N . LEU A 1 194 ? 2.408 43.906 26.188 1 81.38 194 LEU A N 1
ATOM 1516 C CA . LEU A 1 194 ? 2.377 44.844 25.062 1 81.38 194 LEU A CA 1
ATOM 1517 C C . LEU A 1 194 ? 0.977 45.406 24.875 1 81.38 194 LEU A C 1
ATOM 1519 O O . LEU A 1 194 ? -0.019 44.75 25.156 1 81.38 194 LEU A O 1
ATOM 1523 N N . CYS A 1 195 ? 0.954 46.562 24.516 1 83.25 195 CYS A N 1
ATOM 1524 C CA . CYS A 1 195 ? -0.266 47.188 24.016 1 83.25 195 CYS A CA 1
ATOM 1525 C C . CYS A 1 195 ? -0.169 47.438 22.516 1 83.25 195 CYS A C 1
ATOM 1527 O O . CYS A 1 195 ? 0.875 47.875 22.031 1 83.25 195 CYS A O 1
ATOM 1529 N N . MET A 1 196 ? -1.181 47.125 21.875 1 87.44 196 MET A N 1
ATOM 1530 C CA . MET A 1 196 ? -1.281 47.375 20.438 1 87.44 196 MET A CA 1
ATOM 1531 C C . MET A 1 196 ? -2.457 48.312 20.141 1 87.44 196 MET A C 1
ATOM 1533 O O . MET A 1 196 ? -3.586 48.031 20.547 1 87.44 196 MET A O 1
ATOM 1537 N N . ILE A 1 197 ? -2.143 49.375 19.422 1 87.06 197 ILE A N 1
ATOM 1538 C CA . ILE A 1 197 ? -3.176 50.312 19 1 87.06 197 ILE A CA 1
ATOM 1539 C C . ILE A 1 197 ? -3.166 50.469 17.484 1 87.06 197 ILE A C 1
ATOM 1541 O O . ILE A 1 197 ? -2.199 50.938 16.906 1 87.06 197 ILE A O 1
ATOM 1545 N N . PHE A 1 198 ? -4.25 50.031 16.906 1 90.69 198 PHE A N 1
ATOM 1546 C CA . PHE A 1 198 ? -4.387 50.188 15.469 1 90.69 198 PHE A CA 1
ATOM 1547 C C . PHE A 1 198 ? -5.355 51.312 15.148 1 90.69 198 PHE A C 1
ATOM 1549 O O . PHE A 1 198 ? -6.531 51.281 15.523 1 90.69 198 PHE A O 1
ATOM 1556 N N . LEU A 1 199 ? -4.82 52.281 14.391 1 89.25 199 LEU A N 1
ATOM 1557 C CA . LEU A 1 199 ? -5.637 53.438 14 1 89.25 199 LEU A CA 1
ATOM 1558 C C . LEU A 1 199 ? -6.379 53.156 12.695 1 89.25 199 LEU A C 1
ATOM 1560 O O . LEU A 1 199 ? -5.812 53.281 11.609 1 89.25 199 LEU A O 1
ATOM 1564 N N . VAL A 1 200 ? -7.637 52.812 12.852 1 87.75 200 VAL A N 1
ATOM 1565 C CA . VAL A 1 200 ? -8.469 52.531 11.688 1 87.75 200 VAL A CA 1
ATOM 1566 C C . VAL A 1 200 ? -8.758 53.844 10.938 1 87.75 200 VAL A C 1
ATOM 1568 O O . VAL A 1 200 ? -8.688 53.875 9.703 1 87.75 200 VAL A O 1
ATOM 1571 N N . ASP A 1 201 ? -9.172 54.844 11.688 1 84.81 201 ASP A N 1
ATOM 1572 C CA . ASP A 1 201 ? -9.414 56.188 11.172 1 84.81 201 ASP A CA 1
ATOM 1573 C C . ASP A 1 201 ? -8.953 57.25 12.164 1 84.81 201 ASP A C 1
ATOM 1575 O O . ASP A 1 201 ? -8.867 56.969 13.367 1 84.81 201 ASP A O 1
ATOM 1579 N N . ASN A 1 202 ? -8.477 58.344 11.531 1 82.25 202 ASN A N 1
ATOM 1580 C CA . ASN A 1 202 ? -7.914 59.375 12.398 1 82.25 202 ASN A CA 1
ATOM 1581 C C . ASN A 1 202 ? -7.977 60.75 11.742 1 82.25 202 ASN A C 1
ATOM 1583 O O . ASN A 1 202 ? -7.883 60.875 10.516 1 82.25 202 ASN A O 1
ATOM 1587 N N . GLU A 1 203 ? -8.375 61.781 12.523 1 79.69 203 GLU A N 1
ATOM 1588 C CA . GLU A 1 203 ? -8.375 63.125 12.016 1 79.69 203 GLU A CA 1
ATOM 1589 C C . GLU A 1 203 ? -7.125 63.875 12.461 1 79.69 203 GLU A C 1
ATOM 1591 O O . GLU A 1 203 ? -7.164 65.125 12.664 1 79.69 203 GLU A O 1
ATOM 1596 N N . GLY A 1 204 ? -6.152 63.094 12.695 1 79.19 204 GLY A N 1
ATOM 1597 C CA . GLY A 1 204 ? -4.926 63.719 13.164 1 79.19 204 GLY A CA 1
ATOM 1598 C C . GLY A 1 204 ? -4.738 63.625 14.664 1 79.19 204 GLY A C 1
ATOM 1599 O O . GLY A 1 204 ? -5.547 63 15.352 1 79.19 204 GLY A O 1
ATOM 1600 N N . GLY A 1 205 ? -3.623 64.062 15.219 1 82.5 205 GLY A N 1
ATOM 1601 C CA . GLY A 1 205 ? -3.32 64 16.641 1 82.5 205 GLY A CA 1
ATOM 1602 C C . GLY A 1 205 ? -1.989 63.375 16.953 1 82.5 205 GLY A C 1
ATOM 1603 O O . GLY A 1 205 ? -1.159 63.188 16.047 1 82.5 205 GLY A O 1
ATOM 1604 N N . GLU A 1 206 ? -1.881 63.188 18.203 1 86.38 206 GLU A N 1
ATOM 1605 C CA . GLU A 1 206 ? -0.621 62.625 18.656 1 86.38 206 GLU A CA 1
ATOM 1606 C C . GLU A 1 206 ? -0.85 61.594 19.781 1 86.38 206 GLU A C 1
ATOM 1608 O O . GLU A 1 206 ? -1.885 61.625 20.438 1 86.38 206 GLU A O 1
ATOM 1613 N N . LEU A 1 207 ? 0.031 60.656 19.812 1 86.62 207 LEU A N 1
ATOM 1614 C CA . LEU A 1 207 ? 0.088 59.688 20.922 1 86.62 207 LEU A CA 1
ATOM 1615 C C . LEU A 1 207 ? 1.337 59.938 21.781 1 86.62 207 LEU A C 1
ATOM 1617 O O . LEU A 1 207 ? 2.459 59.812 21.281 1 86.62 207 LEU A O 1
ATOM 1621 N N . GLU A 1 208 ? 1.074 60.344 22.938 1 82.31 208 GLU A N 1
ATOM 1622 C CA . GLU A 1 208 ? 2.188 60.5 23.875 1 82.31 208 GLU A CA 1
ATOM 1623 C C . GLU A 1 208 ? 2.449 59.219 24.641 1 82.31 208 GLU A C 1
ATOM 1625 O O . GLU A 1 208 ? 1.533 58.625 25.25 1 82.31 208 GLU A O 1
ATOM 1630 N N . LEU A 1 209 ? 3.654 58.719 24.531 1 84.25 209 LEU A N 1
ATOM 1631 C CA . LEU A 1 209 ? 4.121 57.594 25.344 1 84.25 209 LEU A CA 1
ATOM 1632 C C . LEU A 1 209 ? 5.082 58.062 26.422 1 84.25 209 LEU A C 1
ATOM 1634 O O . LEU A 1 209 ? 6.105 58.688 26.125 1 84.25 209 LEU A O 1
ATOM 1638 N N . PHE A 1 210 ? 4.75 57.906 27.609 1 77.5 210 PHE A N 1
ATOM 1639 C CA . PHE A 1 210 ? 5.629 58.312 28.688 1 77.5 210 PHE A CA 1
ATOM 1640 C C . PHE A 1 210 ? 5.914 57.156 29.641 1 77.5 210 PHE A C 1
ATOM 1642 O O . PHE A 1 210 ? 5.004 56.406 30 1 77.5 210 PHE A O 1
ATOM 1649 N N . PRO A 1 211 ? 7.211 56.875 29.891 1 72.31 211 PRO A N 1
ATOM 1650 C CA . PRO A 1 211 ? 7.598 55.719 30.703 1 72.31 211 PRO A CA 1
ATOM 1651 C C . PRO A 1 211 ? 7.086 55.812 32.125 1 72.31 211 PRO A C 1
ATOM 1653 O O . PRO A 1 211 ? 6.973 56.906 32.688 1 72.31 211 PRO A O 1
ATOM 1656 N N . ASN A 1 212 ? 6.648 54.625 32.562 1 61.06 212 ASN A N 1
ATOM 1657 C CA . ASN A 1 212 ? 6.305 54.562 33.969 1 61.06 212 ASN A CA 1
ATOM 1658 C C . ASN A 1 212 ? 7.531 54.781 34.844 1 61.06 212 ASN A C 1
ATOM 1660 O O . ASN A 1 212 ? 8.633 54.375 34.5 1 61.06 212 ASN A O 1
ATOM 1664 N N . PRO A 1 213 ? 7.504 55.594 35.875 1 52.78 213 PRO A N 1
ATOM 1665 C CA . PRO A 1 213 ? 8.633 56.094 36.656 1 52.78 213 PRO A CA 1
ATOM 1666 C C . PRO A 1 213 ? 9.555 54.969 37.125 1 52.78 213 PRO A C 1
ATOM 1668 O O . PRO A 1 213 ? 10.703 55.25 37.5 1 52.78 213 PRO A O 1
ATOM 1671 N N . THR A 1 214 ? 9.039 53.812 37.469 1 49.81 214 THR A N 1
ATOM 1672 C CA . THR A 1 214 ? 9.914 53 38.312 1 49.81 214 THR A CA 1
ATOM 1673 C C . THR A 1 214 ? 10.945 52.281 37.438 1 49.81 214 THR A C 1
ATOM 1675 O O . THR A 1 214 ? 11.891 51.688 37.969 1 49.81 214 THR A O 1
ATOM 1678 N N . GLY A 1 215 ? 10.703 51.969 36.156 1 44.25 215 GLY A N 1
ATOM 1679 C CA . GLY A 1 215 ? 11.633 51 35.562 1 44.25 215 GLY A CA 1
ATOM 1680 C C . GLY A 1 215 ? 12.484 51.594 34.469 1 44.25 215 GLY A C 1
ATOM 1681 O O . GLY A 1 215 ? 12.867 52.781 34.531 1 44.25 215 GLY A O 1
ATOM 1682 N N . TYR A 1 216 ? 12.562 51.031 33.219 1 53.12 216 TYR A N 1
ATOM 1683 C CA . TYR A 1 216 ? 13.523 51.188 32.125 1 53.12 216 TYR A CA 1
ATOM 1684 C C . TYR A 1 216 ? 13.391 52.531 31.469 1 53.12 216 TYR A C 1
ATOM 1686 O O . TYR A 1 216 ? 12.32 53.156 31.484 1 53.12 216 TYR A O 1
ATOM 1694 N N . ASP A 1 217 ? 14.625 53.094 31.25 1 59.59 217 ASP A N 1
ATOM 1695 C CA . ASP A 1 217 ? 14.914 54.406 30.719 1 59.59 217 ASP A CA 1
ATOM 1696 C C . ASP A 1 217 ? 14.336 54.594 29.312 1 59.59 217 ASP A C 1
ATOM 1698 O O . ASP A 1 217 ? 15.047 54.406 28.328 1 59.59 217 ASP A O 1
ATOM 1702 N N . TYR A 1 218 ? 13.023 54.375 29.188 1 67.38 218 TYR A N 1
ATOM 1703 C CA . TYR A 1 218 ? 12.484 54.812 27.891 1 67.38 218 TYR A CA 1
ATOM 1704 C C . TYR A 1 218 ? 12.188 56.312 27.906 1 67.38 218 TYR A C 1
ATOM 1706 O O . TYR A 1 218 ? 11.867 56.875 28.953 1 67.38 218 TYR A O 1
ATOM 1714 N N . ASN A 1 219 ? 12.586 56.906 26.797 1 76.06 219 ASN A N 1
ATOM 1715 C CA . ASN A 1 219 ? 12.297 58.344 26.656 1 76.06 219 ASN A CA 1
ATOM 1716 C C . ASN A 1 219 ? 10.836 58.562 26.281 1 76.06 219 ASN A C 1
ATOM 1718 O O . ASN A 1 219 ? 10.211 57.75 25.641 1 76.06 219 ASN A O 1
ATOM 1722 N N . GLU A 1 220 ? 10.43 59.594 26.906 1 81.19 220 GLU A N 1
ATOM 1723 C CA . GLU A 1 220 ? 9.117 60.031 26.453 1 81.19 220 GLU A CA 1
ATOM 1724 C C . GLU A 1 220 ? 9.117 60.344 24.953 1 81.19 220 GLU A C 1
ATOM 1726 O O . GLU A 1 220 ? 10.086 60.875 24.422 1 81.19 220 GLU A O 1
ATOM 1731 N N . VAL A 1 221 ? 8.039 59.844 24.359 1 87.94 221 VAL A N 1
ATOM 1732 C CA . VAL A 1 221 ? 7.969 60.062 22.922 1 87.94 221 VAL A CA 1
ATOM 1733 C C . VAL A 1 221 ? 6.555 60.5 22.531 1 87.94 221 VAL A C 1
ATOM 1735 O O . VAL A 1 221 ? 5.578 60.062 23.172 1 87.94 221 VAL A O 1
ATOM 1738 N N . THR A 1 222 ? 6.496 61.406 21.625 1 88.56 222 THR A N 1
ATOM 1739 C CA . THR A 1 222 ? 5.234 61.812 21.016 1 88.56 222 THR A CA 1
ATOM 1740 C C . THR A 1 222 ? 5.16 61.344 19.562 1 88.56 222 THR A C 1
ATOM 1742 O O . THR A 1 222 ? 6.02 61.688 18.75 1 88.56 222 THR A O 1
ATOM 1745 N N . LEU A 1 223 ? 4.152 60.625 19.281 1 91.38 223 LEU A N 1
ATOM 1746 C CA . LEU A 1 223 ? 3.986 60.031 17.953 1 91.38 223 LEU A CA 1
ATOM 1747 C C . LEU A 1 223 ? 2.812 60.688 17.234 1 91.38 223 LEU A C 1
ATOM 1749 O O . LEU A 1 223 ? 1.681 60.656 17.719 1 91.38 223 LEU A O 1
ATOM 1753 N N . PRO A 1 224 ? 3.115 61.25 16.078 1 91.38 224 PRO A N 1
ATOM 1754 C CA . PRO A 1 224 ? 1.969 61.688 15.281 1 91.38 224 PRO A CA 1
ATOM 1755 C C . PRO A 1 224 ? 1.075 60.562 14.828 1 91.38 224 PRO A C 1
ATOM 1757 O O . PRO A 1 224 ? 1.575 59.5 14.438 1 91.38 224 PRO A O 1
ATOM 1760 N N . LEU A 1 225 ? -0.218 60.719 14.961 1 88.06 225 LEU A N 1
ATOM 1761 C CA . LEU A 1 225 ? -1.163 59.688 14.609 1 88.06 225 LEU A CA 1
ATOM 1762 C C . LEU A 1 225 ? -1.736 59.906 13.219 1 88.06 225 LEU A C 1
ATOM 1764 O O . LEU A 1 225 ? -1.983 61.031 12.812 1 88.06 225 LEU A O 1
ATOM 1768 N N . SER A 1 226 ? -1.768 58.875 12.461 1 89 226 SER A N 1
ATOM 1769 C CA . SER A 1 226 ? -2.441 58.812 11.164 1 89 226 SER A CA 1
ATOM 1770 C C . SER A 1 226 ? -3.086 57.438 10.938 1 89 226 SER A C 1
ATOM 1772 O O . SER A 1 226 ? -2.662 56.438 11.523 1 89 226 SER A O 1
ATOM 1774 N N . LYS A 1 227 ? -4.164 57.469 10.195 1 89 227 LYS A N 1
ATOM 1775 C CA . LYS A 1 227 ? -4.832 56.188 9.883 1 89 227 LYS A CA 1
ATOM 1776 C C . LYS A 1 227 ? -3.852 55.188 9.297 1 89 227 LYS A C 1
ATOM 1778 O O . LYS A 1 227 ? -2.939 55.562 8.555 1 89 227 LYS A O 1
ATOM 1783 N N . GLY A 1 228 ? -4.055 53.969 9.68 1 89 228 GLY A N 1
ATOM 1784 C CA . GLY A 1 228 ? -3.23 52.875 9.148 1 89 228 GLY A CA 1
ATOM 1785 C C . GLY A 1 228 ? -1.983 52.625 9.977 1 89 228 GLY A C 1
ATOM 1786 O O . GLY A 1 228 ? -1.131 51.812 9.594 1 89 228 GLY A O 1
ATOM 1787 N N . LYS A 1 229 ? -1.842 53.312 11.062 1 90.44 229 LYS A N 1
ATOM 1788 C CA . LYS A 1 229 ? -0.706 53.094 11.953 1 90.44 229 LYS A CA 1
ATOM 1789 C C . LYS A 1 229 ? -1.06 52.094 13.055 1 90.44 229 LYS A C 1
ATOM 1791 O O . LYS A 1 229 ? -2.146 52.156 13.633 1 90.44 229 LYS A O 1
ATOM 1796 N N . LEU A 1 230 ? -0.209 51.156 13.211 1 91.88 230 LEU A N 1
ATOM 1797 C CA . LEU A 1 230 ? -0.248 50.281 14.367 1 91.88 230 LEU A CA 1
ATOM 1798 C C . LEU A 1 230 ? 0.911 50.562 15.312 1 91.88 230 LEU A C 1
ATOM 1800 O O . LEU A 1 230 ? 2.076 50.469 14.922 1 91.88 230 LEU A O 1
ATOM 1804 N N . VAL A 1 231 ? 0.59 51 16.484 1 90.75 231 VAL A N 1
ATOM 1805 C CA . VAL A 1 231 ? 1.611 51.281 17.484 1 90.75 231 VAL A CA 1
ATOM 1806 C C . VAL A 1 231 ? 1.66 50.125 18.516 1 90.75 231 VAL A C 1
ATOM 1808 O O . VAL A 1 231 ? 0.645 49.812 19.125 1 90.75 231 VAL A O 1
ATOM 1811 N N . VAL A 1 232 ? 2.77 49.531 18.562 1 89.25 232 VAL A N 1
ATOM 1812 C CA . VAL A 1 232 ? 3.012 48.469 19.547 1 89.25 232 VAL A CA 1
ATOM 1813 C C . VAL A 1 232 ? 4.012 48.969 20.594 1 89.25 232 VAL A C 1
ATOM 1815 O O . VAL A 1 232 ? 5.086 49.469 20.234 1 89.25 232 VAL A O 1
ATOM 1818 N N . PHE A 1 233 ? 3.684 48.938 21.844 1 85.12 233 PHE A N 1
ATOM 1819 C CA . PHE A 1 233 ? 4.633 49.406 22.844 1 85.12 233 PHE A CA 1
ATOM 1820 C C . PHE A 1 233 ? 4.547 48.562 24.109 1 85.12 233 PHE A C 1
ATOM 1822 O O . PHE A 1 233 ? 3.521 47.906 24.359 1 85.12 233 PHE A O 1
ATOM 1829 N N . ARG A 1 234 ? 5.551 48.562 24.812 1 80 234 ARG A N 1
ATOM 1830 C CA . ARG A 1 234 ? 5.664 47.781 26.047 1 80 234 ARG A CA 1
ATOM 1831 C C . ARG A 1 234 ? 4.785 48.375 27.141 1 80 234 ARG A C 1
ATOM 1833 O O . ARG A 1 234 ? 4.727 49.594 27.312 1 80 234 ARG A O 1
ATOM 1840 N N . CYS A 1 235 ? 3.994 47.562 27.672 1 74.31 235 CYS A N 1
ATOM 1841 C CA . CYS A 1 235 ? 3.154 47.938 28.797 1 74.31 235 CYS A CA 1
ATOM 1842 C C . CYS A 1 235 ? 3.244 46.906 29.922 1 74.31 235 CYS A C 1
ATOM 1844 O O . CYS A 1 235 ? 2.238 46.312 30.312 1 74.31 235 CYS A O 1
ATOM 1846 N N . ASP A 1 236 ? 4.434 46.625 30.453 1 67.06 236 ASP A N 1
ATOM 1847 C CA . ASP A 1 236 ? 4.664 45.625 31.484 1 67.06 236 ASP A CA 1
ATOM 1848 C C . ASP A 1 236 ? 4.516 46.219 32.875 1 67.06 236 ASP A C 1
ATOM 1850 O O . ASP A 1 236 ? 4.719 47.438 33.062 1 67.06 236 ASP A O 1
ATOM 1854 N N . ALA A 1 237 ? 3.75 45.562 33.75 1 53.47 237 ALA A N 1
ATOM 1855 C CA . ALA A 1 237 ? 3.596 46.031 35.125 1 53.47 237 ALA A CA 1
ATOM 1856 C C . ALA A 1 237 ? 4.953 46.219 35.812 1 53.47 237 ALA A C 1
ATOM 1858 O O . ALA A 1 237 ? 5.055 46.875 36.844 1 53.47 237 ALA A O 1
ATOM 1859 N N . LEU A 1 238 ? 6.012 45.562 35.281 1 50.19 238 LEU A N 1
ATOM 1860 C CA . LEU A 1 238 ? 7.254 45.594 36.031 1 50.19 238 LEU A CA 1
ATOM 1861 C C . LEU A 1 238 ? 8.094 46.812 35.688 1 50.19 238 LEU A C 1
ATOM 1863 O O . LEU A 1 238 ? 9.297 46.844 35.938 1 50.19 238 LEU A O 1
ATOM 1867 N N . GLY A 1 239 ? 7.551 47.781 35.188 1 51.06 239 GLY A N 1
ATOM 1868 C CA . GLY A 1 239 ? 8.258 49.062 35.094 1 51.06 239 GLY A CA 1
ATOM 1869 C C . GLY A 1 239 ? 8.758 49.344 33.688 1 51.06 239 GLY A C 1
ATOM 1870 O O . GLY A 1 239 ? 9.344 50.375 33.438 1 51.06 239 GLY A O 1
ATOM 1871 N N . LEU A 1 240 ? 8.719 48.406 32.812 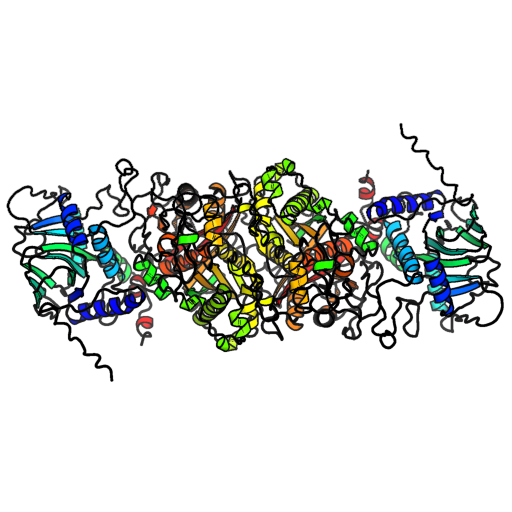1 56.12 240 LEU A N 1
ATOM 1872 C CA . LEU A 1 240 ? 9.055 48.656 31.422 1 56.12 240 LEU A CA 1
ATOM 1873 C C . LEU A 1 240 ? 7.801 49.031 30.625 1 56.12 240 LEU A C 1
ATOM 1875 O O . LEU A 1 240 ? 7.449 48.312 29.672 1 56.12 240 LEU A O 1
ATOM 1879 N N . SER A 1 241 ? 7.207 50.094 31.078 1 65.88 241 SER A N 1
ATOM 1880 C CA . SER A 1 241 ? 5.848 50.25 30.578 1 65.88 241 SER A CA 1
ATOM 1881 C C . SER A 1 241 ? 5.605 51.688 30.125 1 65.88 241 SER A C 1
ATOM 1883 O O . SER A 1 241 ? 6.082 52.625 30.766 1 65.88 241 SER A O 1
ATOM 1885 N N . TYR A 1 242 ? 5.242 51.812 28.969 1 74.38 242 TYR A N 1
ATOM 1886 C CA . TYR A 1 242 ? 4.715 53.094 28.531 1 74.38 242 TYR A CA 1
ATOM 1887 C C . TYR A 1 242 ? 3.266 53.25 28.969 1 74.38 242 TYR A C 1
ATOM 1889 O O . TYR A 1 242 ? 2.482 52.312 28.922 1 74.38 242 TYR A O 1
ATOM 1897 N N . SER A 1 243 ? 3.092 54.312 29.625 1 70.94 243 SER A N 1
ATOM 1898 C CA . SER A 1 243 ? 1.722 54.812 29.609 1 70.94 243 SER A CA 1
ATOM 1899 C C . SER A 1 243 ? 1.454 55.688 28.375 1 70.94 243 SER A C 1
ATOM 1901 O O . SER A 1 243 ? 2.391 56.125 27.719 1 70.94 243 SER A O 1
ATOM 1903 N N . TYR A 1 244 ? 0.242 55.781 27.984 1 76.06 244 TYR A N 1
ATOM 1904 C CA . TYR A 1 244 ? -0.03 56.5 26.75 1 76.06 244 TYR A CA 1
ATOM 1905 C C . TYR A 1 244 ? -1.203 57.469 26.906 1 76.06 244 TYR A C 1
ATOM 1907 O O . TYR A 1 244 ? -2.07 57.25 27.766 1 76.06 244 TYR A O 1
ATOM 1915 N N . ARG A 1 245 ? -1.082 58.531 26.172 1 70.56 245 ARG A N 1
ATOM 1916 C CA . ARG A 1 245 ? -2.123 59.562 26.109 1 70.56 245 ARG A CA 1
ATOM 1917 C C . ARG A 1 245 ? -2.422 59.938 24.672 1 70.56 245 ARG A C 1
ATOM 1919 O O . ARG A 1 245 ? -1.618 60.625 24.016 1 70.56 245 ARG A O 1
ATOM 1926 N N . PRO A 1 246 ? -3.594 59.438 24.219 1 74.5 246 PRO A N 1
ATOM 1927 C CA . PRO A 1 246 ? -3.959 59.844 22.859 1 74.5 246 PRO A CA 1
ATOM 1928 C C . PRO A 1 246 ? -4.59 61.219 22.781 1 74.5 246 PRO A C 1
ATOM 1930 O O . PRO A 1 246 ? -5.324 61.625 23.688 1 74.5 246 PRO A O 1
ATOM 1933 N N . LYS A 1 247 ? -4.207 61.875 21.75 1 74.12 247 LYS A N 1
ATOM 1934 C CA . LYS A 1 247 ? -4.816 63.156 21.438 1 74.12 247 LYS A CA 1
ATOM 1935 C C . LYS A 1 247 ? -5.422 63.156 20.031 1 74.12 247 LYS A C 1
ATOM 1937 O O . LYS A 1 247 ? -4.855 62.562 19.109 1 74.12 247 LYS A O 1
ATOM 1942 N N . GLY A 1 248 ? -6.648 63.781 19.969 1 75.5 248 GLY A N 1
ATOM 1943 C CA . GLY A 1 248 ? -7.32 63.844 18.672 1 75.5 248 GLY A CA 1
ATOM 1944 C C . GLY A 1 248 ? -8.453 62.844 18.531 1 75.5 248 GLY A C 1
ATOM 1945 O O . GLY A 1 248 ? -8.648 62 19.406 1 75.5 248 GLY A O 1
ATOM 1946 N N . LYS A 1 249 ? -9.273 62.938 17.531 1 76.94 249 LYS A N 1
ATOM 1947 C CA . LYS A 1 249 ? -10.383 62.031 17.234 1 76.94 249 LYS A CA 1
ATOM 1948 C C . LYS A 1 249 ? -9.891 60.812 16.469 1 76.94 249 LYS A C 1
ATOM 1950 O O . LYS A 1 249 ? -9.352 60.938 15.359 1 76.94 249 LYS A O 1
ATOM 1955 N N . ASN A 1 250 ? -10.008 59.719 17.141 1 81 250 ASN A N 1
ATOM 1956 C CA . ASN A 1 250 ? -9.508 58.5 16.547 1 81 250 ASN A CA 1
ATOM 1957 C C . ASN A 1 250 ? -10.523 57.375 16.625 1 81 250 ASN A C 1
ATOM 1959 O O . ASN A 1 250 ? -11.352 57.344 17.547 1 81 250 ASN A O 1
ATOM 1963 N N . LEU A 1 251 ? -10.594 56.594 15.633 1 83.5 251 LEU A N 1
ATOM 1964 C CA . LEU A 1 251 ? -11.164 55.25 15.672 1 83.5 251 LEU A CA 1
ATOM 1965 C C . LEU A 1 251 ? -10.07 54.188 15.688 1 83.5 251 LEU A C 1
ATOM 1967 O O . LEU A 1 251 ? -9.32 54.031 14.719 1 83.5 251 LEU A O 1
ATOM 1971 N N . ALA A 1 252 ? -9.945 53.531 16.828 1 86.69 252 ALA A N 1
ATOM 1972 C CA . ALA A 1 252 ? -8.828 52.625 16.984 1 86.69 252 ALA A CA 1
ATOM 1973 C C . ALA A 1 252 ? -9.281 51.281 17.578 1 86.69 252 ALA A C 1
ATOM 1975 O O . ALA A 1 252 ? -10.312 51.219 18.25 1 86.69 252 ALA A O 1
ATOM 1976 N N . ILE A 1 253 ? -8.57 50.25 17.234 1 85.62 253 ILE A N 1
ATOM 1977 C CA . ILE A 1 253 ? -8.68 48.938 17.906 1 85.62 253 ILE A CA 1
ATOM 1978 C C . ILE A 1 253 ? -7.469 48.719 18.812 1 85.62 253 ILE A C 1
ATOM 1980 O O . ILE A 1 253 ? -6.328 48.906 18.391 1 85.62 253 ILE A O 1
ATOM 1984 N N . LEU A 1 254 ? -7.766 48.469 20.031 1 82.12 254 LEU A N 1
ATOM 1985 C CA . LEU A 1 254 ? -6.723 48.25 21.031 1 82.12 254 LEU A CA 1
ATOM 1986 C C . LEU A 1 254 ? -6.754 46.812 21.531 1 82.12 254 LEU A C 1
ATOM 1988 O O . LEU A 1 254 ? -7.828 46.219 21.719 1 82.12 254 LEU A O 1
ATOM 1992 N N . SER A 1 255 ? -5.613 46.25 21.656 1 83 255 SER A N 1
ATOM 1993 C CA . SER A 1 255 ? -5.465 44.906 22.266 1 83 255 SER A CA 1
ATOM 1994 C C . SER A 1 255 ? -4.172 44.812 23.062 1 83 255 SER A C 1
ATOM 1996 O O . SER A 1 255 ? -3.203 45.531 22.797 1 83 255 SER A O 1
ATOM 1998 N N . TRP A 1 256 ? -4.23 44.062 24.094 1 76.69 256 TRP A N 1
ATOM 1999 C CA . TRP A 1 256 ? -3.031 43.812 24.891 1 76.69 256 TRP A CA 1
ATOM 2000 C C . TRP A 1 256 ? -2.535 42.406 24.719 1 76.69 256 TRP A C 1
ATOM 2002 O O . TRP A 1 256 ? -3.334 41.469 24.672 1 76.69 256 TRP A O 1
ATOM 2012 N N . VAL A 1 257 ? -1.292 42.344 24.547 1 77.12 257 VAL A N 1
ATOM 2013 C CA . VAL A 1 257 ? -0.652 41.031 24.578 1 77.12 257 VAL A CA 1
ATOM 2014 C C . VAL A 1 257 ? -0.342 40.625 26.016 1 77.12 257 VAL A C 1
ATOM 2016 O O . VAL A 1 257 ? 0.2 41.438 26.781 1 77.12 257 VAL A O 1
ATOM 2019 N N . LEU A 1 258 ? -0.783 39.469 26.391 1 69.06 258 LEU A N 1
ATOM 2020 C CA . LEU A 1 258 ? -0.655 39.031 27.781 1 69.06 258 LEU A CA 1
ATOM 2021 C C . LEU A 1 258 ? 0.426 37.969 27.906 1 69.06 258 LEU A C 1
ATOM 2023 O O . LEU A 1 258 ? 0.578 37.125 27.031 1 69.06 258 LEU A O 1
ATOM 2027 N N . ASP A 1 259 ? 1.125 38.188 29 1 68.44 259 ASP A N 1
ATOM 2028 C CA . ASP A 1 259 ? 2.092 37.156 29.391 1 68.44 259 ASP A CA 1
ATOM 2029 C C . ASP A 1 259 ? 1.405 35.969 30.078 1 68.44 259 ASP A C 1
ATOM 2031 O O . ASP A 1 259 ? 0.224 36.062 30.422 1 68.44 259 ASP A O 1
ATOM 2035 N N . ILE A 1 260 ? 2.115 34.906 30.25 1 62.38 260 ILE A N 1
ATOM 2036 C CA . ILE A 1 260 ? 1.631 33.75 31.016 1 62.38 260 ILE A CA 1
ATOM 2037 C C . ILE A 1 260 ? 1.276 34.188 32.438 1 62.38 260 ILE A C 1
ATOM 2039 O O . ILE A 1 260 ? 2.061 34.875 33.094 1 62.38 260 ILE A O 1
ATOM 2043 N N . PRO A 1 261 ? -0 33.969 32.812 1 58.28 261 PRO A N 1
ATOM 2044 C CA . PRO A 1 261 ? -0.354 34.344 34.188 1 58.28 261 PRO A CA 1
ATOM 2045 C C . PRO A 1 261 ? 0.671 33.875 35.219 1 58.28 261 PRO A C 1
ATOM 2047 O O . PRO A 1 261 ? 1.217 32.781 35.062 1 58.28 261 PRO A O 1
ATOM 2050 N N . SER A 1 262 ? 0.958 34.781 36.156 1 55.31 262 SER A N 1
ATOM 2051 C CA . SER A 1 262 ? 1.955 34.5 37.188 1 55.31 262 SER A CA 1
ATOM 2052 C C . SER A 1 262 ? 1.678 33.156 37.875 1 55.31 262 SER A C 1
ATOM 2054 O O . SER A 1 262 ? 2.607 32.438 38.25 1 55.31 262 SER A O 1
ATOM 2056 N N . THR A 1 263 ? 0.402 32.969 38.125 1 53.88 263 THR A N 1
ATOM 2057 C CA . THR A 1 263 ? 0.035 31.703 38.781 1 53.88 263 THR A CA 1
ATOM 2058 C C . THR A 1 263 ? 0.571 30.516 38 1 53.88 263 THR A C 1
ATOM 2060 O O . THR A 1 263 ? 0.91 29.484 38.562 1 53.88 263 THR A O 1
ATOM 2063 N N . TRP A 1 264 ? 0.663 30.766 36.75 1 53.03 264 TRP A N 1
ATOM 2064 C CA . TRP A 1 264 ? 1.132 29.672 35.906 1 53.03 264 TRP A CA 1
ATOM 2065 C C . TRP A 1 264 ? 2.656 29.656 35.844 1 53.03 264 TRP A C 1
ATOM 2067 O O . TRP A 1 264 ? 3.262 28.578 35.75 1 53.03 264 TRP A O 1
ATOM 2077 N N . LYS A 1 265 ? 3.23 30.922 35.875 1 52.5 265 LYS A N 1
ATOM 2078 C CA . LYS A 1 265 ? 4.684 31.031 35.875 1 52.5 265 LYS A CA 1
ATOM 2079 C C . LYS A 1 265 ? 5.289 30.5 37.156 1 52.5 265 LYS A C 1
ATOM 2081 O O . LYS A 1 265 ? 6.316 29.828 37.156 1 52.5 265 LYS A O 1
ATOM 2086 N N . GLU A 1 266 ? 4.848 31.125 38.25 1 48.47 266 GLU A N 1
ATOM 2087 C CA . GLU A 1 266 ? 5.391 30.719 39.531 1 48.47 266 GLU A CA 1
ATOM 2088 C C . GLU A 1 266 ? 5.328 29.203 39.719 1 48.47 266 GLU A C 1
ATOM 2090 O O . GLU A 1 266 ? 6.254 28.609 40.281 1 48.47 266 GLU A O 1
ATOM 2095 N N . LYS A 1 267 ? 4.277 28.812 39.406 1 41.44 267 LYS A N 1
ATOM 2096 C CA . LYS A 1 267 ? 4.203 27.359 39.531 1 41.44 267 LYS A CA 1
ATOM 2097 C C . LYS A 1 267 ? 5.23 26.672 38.625 1 41.44 267 LYS A C 1
ATOM 2099 O O . LYS A 1 267 ? 5.879 25.703 39.062 1 41.44 267 LYS A O 1
ATOM 2104 N N . GLU A 1 268 ? 5.375 27.219 37.531 1 43.44 268 GLU A N 1
ATOM 2105 C CA . GLU A 1 268 ? 6.266 26.609 36.531 1 43.44 268 GLU A CA 1
ATOM 2106 C C . GLU A 1 268 ? 7.727 26.922 36.844 1 43.44 268 GLU A C 1
ATOM 2108 O O . GLU A 1 268 ? 8.578 26.031 36.75 1 43.44 268 GLU A O 1
ATOM 2113 N N . GLU A 1 269 ? 8.117 28.234 37.031 1 46.5 269 GLU A N 1
ATOM 2114 C CA . GLU A 1 269 ? 9.477 28.641 37.344 1 46.5 269 GLU A CA 1
ATOM 2115 C C . GLU A 1 269 ? 9.961 28.031 38.656 1 46.5 269 GLU A C 1
ATOM 2117 O O . GLU A 1 269 ? 11.125 27.625 38.781 1 46.5 269 GLU A O 1
ATOM 2122 N N . ALA A 1 270 ? 9.242 28.312 39.688 1 39.53 270 ALA A N 1
ATOM 2123 C CA . ALA A 1 270 ? 9.688 27.844 40.969 1 39.53 270 ALA A CA 1
ATOM 2124 C C . ALA A 1 270 ? 9.969 26.344 40.969 1 39.53 270 ALA A C 1
ATOM 2126 O O . ALA A 1 270 ? 10.906 25.875 41.594 1 39.53 270 ALA A O 1
ATOM 2127 N N . LEU A 1 271 ? 9.062 25.578 40.281 1 39.5 271 LEU A N 1
ATOM 2128 C CA . LEU A 1 271 ? 9.227 24.141 40.406 1 39.5 271 LEU A CA 1
ATOM 2129 C C . LEU A 1 271 ? 9.867 23.547 39.156 1 39.5 271 LEU A C 1
ATOM 2131 O O . LEU A 1 271 ? 10.188 22.359 39.125 1 39.5 271 LEU A O 1
ATOM 2135 N N . ARG A 1 272 ? 10.516 24.562 38.312 1 42.69 272 ARG A N 1
ATOM 2136 C CA . ARG A 1 272 ? 11.109 23.969 37.125 1 42.69 272 ARG A CA 1
ATOM 2137 C C . ARG A 1 272 ? 10.367 22.719 36.688 1 42.69 272 ARG A C 1
ATOM 2139 O O . ARG A 1 272 ? 10.984 21.703 36.344 1 42.69 272 ARG A O 1
ATOM 2146 N N . ILE A 1 273 ? 9.125 22.562 37.188 1 46.16 273 ILE A N 1
ATOM 2147 C CA . ILE A 1 273 ? 8.359 21.328 37 1 46.16 273 ILE A CA 1
ATOM 2148 C C . ILE A 1 273 ? 7.941 21.203 35.531 1 46.16 273 ILE A C 1
ATOM 2150 O O . ILE A 1 273 ? 7.27 22.078 34.969 1 46.16 273 ILE A O 1
ATOM 2154 N N . ILE A 1 274 ? 8.711 20.516 34.75 1 55.5 274 ILE A N 1
ATOM 2155 C CA . ILE A 1 274 ? 8.258 19.984 33.469 1 55.5 274 ILE A CA 1
ATOM 2156 C C . ILE A 1 274 ? 6.887 19.328 33.625 1 55.5 274 ILE A C 1
ATOM 2158 O O . ILE A 1 274 ? 6.738 18.375 34.406 1 55.5 274 ILE A O 1
ATOM 2162 N N . ASP A 1 275 ? 5.809 20.203 33.25 1 69.75 275 ASP A N 1
ATOM 2163 C CA . ASP A 1 275 ? 4.461 19.656 33.344 1 69.75 275 ASP A CA 1
ATOM 2164 C C . ASP A 1 275 ? 4.02 19.031 32 1 69.75 275 ASP A C 1
ATOM 2166 O O . ASP A 1 275 ? 4.707 19.172 31 1 69.75 275 ASP A O 1
ATOM 2170 N N . GLY A 1 276 ? 3.025 18.281 32.125 1 80.5 276 GLY A N 1
ATOM 2171 C CA . GLY A 1 276 ? 2.48 17.547 31 1 80.5 276 GLY A CA 1
ATOM 2172 C C . GLY A 1 276 ? 2.705 16.047 31.078 1 80.5 276 GLY A C 1
ATOM 2173 O O . GLY A 1 276 ? 3.305 15.562 32.031 1 80.5 276 GLY A O 1
ATOM 2174 N N . PRO A 1 277 ? 2.199 15.445 30.062 1 87.25 277 PRO A N 1
ATOM 2175 C CA . PRO A 1 277 ? 2.369 13.992 30.078 1 87.25 277 PRO A CA 1
ATOM 2176 C C . PRO A 1 277 ? 3.834 13.562 30.016 1 87.25 277 PRO A C 1
ATOM 2178 O O . PRO A 1 277 ? 4.633 14.195 29.312 1 87.25 277 PRO A O 1
ATOM 2181 N N . ASP A 1 278 ? 4.148 12.492 30.734 1 84.5 278 ASP A N 1
ATOM 2182 C CA . ASP A 1 278 ? 5.512 11.977 30.781 1 84.5 278 ASP A CA 1
ATOM 2183 C C . ASP A 1 278 ? 5.91 11.383 29.422 1 84.5 278 ASP A C 1
ATOM 2185 O O . ASP A 1 278 ? 5.051 10.953 28.656 1 84.5 278 ASP A O 1
ATOM 2189 N N . GLU A 1 279 ? 7.164 11.406 29.234 1 86.69 279 GLU A N 1
ATOM 2190 C CA . GLU A 1 279 ? 7.691 10.727 28.062 1 86.69 279 GLU A CA 1
ATOM 2191 C C . GLU A 1 279 ? 7.34 9.242 28.078 1 86.69 279 GLU A C 1
ATOM 2193 O O . GLU A 1 279 ? 7.574 8.555 29.078 1 86.69 279 GLU A O 1
ATOM 2198 N N . PRO A 1 280 ? 6.719 8.812 26.984 1 85.19 280 PRO A N 1
ATOM 2199 C CA . PRO A 1 280 ? 6.453 7.371 26.922 1 85.19 280 PRO A CA 1
ATOM 2200 C C . PRO A 1 280 ? 7.727 6.531 26.984 1 85.19 280 PRO A C 1
ATOM 2202 O O . PRO A 1 280 ? 8.734 6.875 26.359 1 85.19 280 PRO A O 1
ATOM 2205 N N . GLN A 1 281 ? 7.703 5.496 27.734 1 79.75 281 GLN A N 1
ATOM 2206 C CA . GLN A 1 281 ? 8.883 4.672 27.984 1 79.75 281 GLN A CA 1
ATOM 2207 C C . GLN A 1 281 ? 8.961 3.518 26.984 1 79.75 281 GLN A C 1
ATOM 2209 O O . GLN A 1 281 ? 7.957 3.148 26.375 1 79.75 281 GLN A O 1
ATOM 2214 N N . GLY A 1 282 ? 10.195 3.039 26.797 1 77.75 282 GLY A N 1
ATOM 2215 C CA . GLY A 1 282 ? 10.414 1.829 26.031 1 77.75 282 GLY A CA 1
ATOM 2216 C C . GLY A 1 282 ? 10.711 2.105 24.562 1 77.75 282 GLY A C 1
ATOM 2217 O O . GLY A 1 282 ? 10.891 3.258 24.172 1 77.75 282 GLY A O 1
ATOM 2218 N N . ARG A 1 283 ? 10.812 1.029 23.844 1 83.44 283 ARG A N 1
ATOM 2219 C CA . ARG A 1 283 ? 11.109 1.08 22.422 1 83.44 283 ARG A CA 1
ATOM 2220 C C . ARG A 1 283 ? 9.977 1.741 21.641 1 83.44 283 ARG A C 1
ATOM 2222 O O . ARG A 1 283 ? 8.836 1.272 21.688 1 83.44 283 ARG A O 1
ATOM 2229 N N . ARG A 1 284 ? 10.312 2.939 21.031 1 87.81 284 ARG A N 1
ATOM 2230 C CA . ARG A 1 284 ? 9.312 3.691 20.281 1 87.81 284 ARG A CA 1
ATOM 2231 C C . ARG A 1 284 ? 9.898 4.246 18.984 1 87.81 284 ARG A C 1
ATOM 2233 O O . ARG A 1 284 ? 11.117 4.355 18.844 1 87.81 284 ARG A O 1
ATOM 2240 N N . ASN A 1 285 ? 8.969 4.508 18.109 1 92.12 285 ASN A N 1
ATOM 2241 C CA . ASN A 1 285 ? 9.359 5.273 16.938 1 92.12 285 ASN A CA 1
ATOM 2242 C C . ASN A 1 285 ? 9.484 6.762 17.25 1 92.12 285 ASN A C 1
ATOM 2244 O O . ASN A 1 285 ? 8.625 7.328 17.922 1 92.12 285 ASN A O 1
ATOM 2248 N N . ASN A 1 286 ? 10.602 7.32 16.875 1 94.94 286 ASN A N 1
ATOM 2249 C CA . ASN A 1 286 ? 10.867 8.742 17.047 1 94.94 286 ASN A CA 1
ATOM 2250 C C . ASN A 1 286 ? 10.961 9.469 15.711 1 94.94 286 ASN A C 1
ATOM 2252 O O . ASN A 1 286 ? 11.492 8.922 14.75 1 94.94 286 ASN A O 1
ATOM 2256 N N . VAL A 1 287 ? 10.352 10.625 15.648 1 97 287 VAL A N 1
ATOM 2257 C CA . VAL A 1 287 ? 10.5 11.492 14.484 1 97 287 VAL A CA 1
ATOM 2258 C C . VAL A 1 287 ? 11.812 12.258 14.578 1 97 287 VAL A C 1
ATOM 2260 O O . VAL A 1 287 ? 11.992 13.094 15.469 1 97 287 VAL A O 1
ATOM 2263 N N . MET A 1 288 ? 12.711 12.008 13.609 1 95.81 288 MET A N 1
ATOM 2264 C CA . MET A 1 288 ? 14.055 12.578 13.672 1 95.81 288 MET A CA 1
ATOM 2265 C C . MET A 1 288 ? 14.195 13.75 12.703 1 95.81 288 MET A C 1
ATOM 2267 O O . MET A 1 288 ? 15.086 14.586 12.852 1 95.81 288 MET A O 1
ATOM 2271 N N . GLY A 1 289 ? 13.32 13.82 11.734 1 94.75 289 GLY A N 1
ATOM 2272 C CA . GLY A 1 289 ? 13.328 14.875 10.734 1 94.75 289 GLY A CA 1
ATOM 2273 C C . GLY A 1 289 ? 11.977 15.078 10.07 1 94.75 289 GLY A C 1
ATOM 2274 O O . GLY A 1 289 ? 11.219 14.125 9.891 1 94.75 289 GLY A O 1
ATOM 2275 N N . VAL A 1 290 ? 11.719 16.328 9.781 1 96.38 290 VAL A N 1
ATOM 2276 C CA . VAL A 1 290 ? 10.469 16.719 9.141 1 96.38 290 VAL A CA 1
ATOM 2277 C C . VAL A 1 290 ? 10.75 17.75 8.055 1 96.38 290 VAL A C 1
ATOM 2279 O O . VAL A 1 290 ? 11.664 18.562 8.188 1 96.38 290 VAL A O 1
ATOM 2282 N N . HIS A 1 291 ? 10.031 17.594 6.953 1 95.12 291 HIS A N 1
ATOM 2283 C CA . HIS A 1 291 ? 10.078 18.641 5.938 1 95.12 291 HIS A CA 1
ATOM 2284 C C . HIS A 1 291 ? 8.75 18.75 5.191 1 95.12 291 HIS A C 1
ATOM 2286 O O . HIS A 1 291 ? 7.949 17.812 5.207 1 95.12 291 HIS A O 1
ATOM 2292 N N . THR A 1 292 ? 8.539 20.016 4.629 1 95 292 THR A N 1
ATOM 2293 C CA . THR A 1 292 ? 7.254 20.25 3.982 1 95 292 THR A CA 1
ATOM 2294 C C . THR A 1 292 ? 7.438 21.109 2.73 1 95 292 THR A C 1
ATOM 2296 O O . THR A 1 292 ? 8.414 21.844 2.613 1 95 292 THR A O 1
ATOM 2299 N N . ARG A 1 293 ? 6.637 20.906 1.78 1 93.75 293 ARG A N 1
ATOM 2300 C CA . ARG A 1 293 ? 6.34 21.797 0.662 1 93.75 293 ARG A CA 1
ATOM 2301 C C . ARG A 1 293 ? 4.844 22.047 0.544 1 93.75 293 ARG A C 1
ATOM 2303 O O . ARG A 1 293 ? 4.133 21.312 -0.142 1 93.75 293 ARG A O 1
ATOM 2310 N N . TYR A 1 294 ? 4.41 23.109 1.283 1 94.06 294 TYR A N 1
ATOM 2311 C CA . TYR A 1 294 ? 2.986 23.406 1.352 1 94.06 294 TYR A CA 1
ATOM 2312 C C . TYR A 1 294 ? 2.707 24.828 0.84 1 94.06 294 TYR A C 1
ATOM 2314 O O . TYR A 1 294 ? 3.615 25.656 0.756 1 94.06 294 TYR A O 1
ATOM 2322 N N . PRO A 1 295 ? 1.479 25.078 0.472 1 85.12 295 PRO A N 1
ATOM 2323 C CA . PRO A 1 295 ? 1.099 26.438 0.074 1 85.12 295 PRO A CA 1
ATOM 2324 C C . PRO A 1 295 ? 1.355 27.453 1.172 1 85.12 295 PRO A C 1
ATOM 2326 O O . PRO A 1 295 ? 1.525 27.094 2.338 1 85.12 295 PRO A O 1
ATOM 2329 N N . GLY A 1 296 ? 1.457 28.719 0.801 1 72.44 296 GLY A N 1
ATOM 2330 C CA . GLY A 1 296 ? 1.772 29.75 1.78 1 72.44 296 GLY A CA 1
ATOM 2331 C C . GLY A 1 296 ? 3.242 29.781 2.156 1 72.44 296 GLY A C 1
ATOM 2332 O O . GLY A 1 296 ? 3.592 30.172 3.275 1 72.44 296 GLY A O 1
ATOM 2333 N N . LEU A 1 297 ? 4.02 29.156 1.29 1 71.62 297 LEU A N 1
ATOM 2334 C CA . LEU A 1 297 ? 5.473 29.125 1.412 1 71.62 297 LEU A CA 1
ATOM 2335 C C . LEU A 1 297 ? 5.895 28.25 2.586 1 71.62 297 LEU A C 1
ATOM 2337 O O . LEU A 1 297 ? 6.902 28.531 3.244 1 71.62 297 LEU A O 1
ATOM 2341 N N . GLY A 1 298 ? 5.109 27.328 2.84 1 75.38 298 GLY A N 1
ATOM 2342 C CA . GLY A 1 298 ? 5.469 26.359 3.865 1 75.38 298 GLY A CA 1
ATOM 2343 C C . GLY A 1 298 ? 6.551 25.406 3.422 1 75.38 298 GLY A C 1
ATOM 2344 O O . GLY A 1 298 ? 6.359 24.188 3.469 1 75.38 298 GLY A O 1
ATOM 2345 N N . PHE A 1 299 ? 7.766 25.922 2.994 1 79.56 299 PHE A N 1
ATOM 2346 C CA . PHE A 1 299 ? 8.805 25.109 2.373 1 79.56 299 PHE A CA 1
ATOM 2347 C C . PHE A 1 299 ? 9.805 24.625 3.412 1 79.56 299 PHE A C 1
ATOM 2349 O O . PHE A 1 299 ? 10.914 24.219 3.066 1 79.56 299 PHE A O 1
ATOM 2356 N N . GLN A 1 300 ? 9.516 24.688 4.598 1 79.06 300 GLN A N 1
ATOM 2357 C CA . GLN A 1 300 ? 10.188 24.109 5.762 1 79.06 300 GLN A CA 1
ATOM 2358 C C . GLN A 1 300 ? 9.281 24.141 6.988 1 79.06 300 GLN A C 1
ATOM 2360 O O . GLN A 1 300 ? 8.289 24.875 7.023 1 79.06 300 GLN A O 1
ATOM 2365 N N . VAL A 1 301 ? 9.617 23.391 7.902 1 83.81 301 VAL A N 1
ATOM 2366 C CA . VAL A 1 301 ? 8.727 23.156 9.031 1 83.81 301 VAL A CA 1
ATOM 2367 C C . VAL A 1 301 ? 8.477 24.469 9.773 1 83.81 301 VAL A C 1
ATOM 2369 O O . VAL A 1 301 ? 7.348 24.75 10.18 1 83.81 301 VAL A O 1
ATOM 2372 N N . GLN A 1 302 ? 9.516 25.281 9.859 1 76.19 302 GLN A N 1
ATOM 2373 C CA . GLN A 1 302 ? 9.344 26.562 10.547 1 76.19 302 GLN A CA 1
ATOM 2374 C C . GLN A 1 302 ? 8.43 27.5 9.758 1 76.19 302 GLN A C 1
ATOM 2376 O O . GLN A 1 302 ? 7.578 28.172 10.328 1 76.19 302 GLN A O 1
ATOM 2381 N N . ALA A 1 303 ? 8.68 27.516 8.508 1 73 303 ALA A N 1
ATOM 2382 C CA . ALA A 1 303 ? 7.836 28.344 7.648 1 73 303 ALA A CA 1
ATOM 2383 C C . ALA A 1 303 ? 6.391 27.859 7.664 1 73 303 ALA A C 1
ATOM 2385 O O . ALA A 1 303 ? 5.457 28.656 7.645 1 73 303 ALA A O 1
ATOM 2386 N N . PHE A 1 304 ? 6.25 26.641 7.676 1 88.69 304 PHE A N 1
ATOM 2387 C CA . PHE A 1 304 ? 4.918 26.047 7.781 1 88.69 304 PHE A CA 1
ATOM 2388 C C . PHE A 1 304 ? 4.238 26.469 9.078 1 88.69 304 PHE A C 1
ATOM 2390 O O . PHE A 1 304 ? 3.082 26.891 9.07 1 88.69 304 PHE A O 1
ATOM 2397 N N . TRP A 1 305 ? 4.945 26.375 10.188 1 84.31 305 TRP A N 1
ATOM 2398 C CA . TRP A 1 305 ? 4.406 26.797 11.477 1 84.31 305 TRP A CA 1
ATOM 2399 C C . TRP A 1 305 ? 4.027 28.266 11.461 1 84.31 305 TRP A C 1
ATOM 2401 O O . TRP A 1 305 ? 2.963 28.656 11.945 1 84.31 305 TRP A O 1
ATOM 2411 N N . ASN A 1 306 ? 4.867 29.062 10.812 1 69.5 306 ASN A N 1
ATOM 2412 C CA . ASN A 1 306 ? 4.594 30.484 10.727 1 69.5 306 ASN A CA 1
ATOM 2413 C C . ASN A 1 306 ? 3.305 30.766 9.953 1 69.5 306 ASN A C 1
ATOM 2415 O O . ASN A 1 306 ? 2.545 31.656 10.312 1 69.5 306 ASN A O 1
ATOM 2419 N N . MET A 1 307 ? 3.146 29.953 8.992 1 73.38 307 MET A N 1
ATOM 2420 C CA . MET A 1 307 ? 1.934 30.078 8.188 1 73.38 307 MET A CA 1
ATOM 2421 C C . MET A 1 307 ? 0.698 29.734 9.008 1 73.38 307 MET A C 1
ATOM 2423 O O . MET A 1 307 ? -0.317 30.422 8.938 1 73.38 307 MET A O 1
ATOM 2427 N N . LEU A 1 308 ? 0.798 28.734 9.844 1 83.62 308 LEU A N 1
ATOM 2428 C CA . LEU A 1 308 ? -0.311 28.297 10.688 1 83.62 308 LEU A CA 1
ATOM 2429 C C . LEU A 1 308 ? -0.635 29.359 11.742 1 83.62 308 LEU A C 1
ATOM 2431 O O . LEU A 1 308 ? -1.803 29.688 11.961 1 83.62 308 LEU A O 1
ATOM 2435 N N . VAL A 1 309 ? 0.361 29.875 12.312 1 71.38 309 VAL A N 1
ATOM 2436 C CA . VAL A 1 309 ? 0.219 30.844 13.406 1 71.38 309 VAL A CA 1
ATOM 2437 C C . VAL A 1 309 ? -0.377 32.125 12.867 1 71.38 309 VAL A C 1
ATOM 2439 O O . VAL A 1 309 ? -1.148 32.812 13.562 1 71.38 309 VAL A O 1
ATOM 2442 N N . ALA A 1 310 ? -0.041 32.375 11.648 1 61.91 310 ALA A N 1
ATOM 2443 C CA . ALA A 1 310 ? -0.529 33.594 11.023 1 61.91 310 ALA A CA 1
ATOM 2444 C C . ALA A 1 310 ? -1.99 33.469 10.609 1 61.91 310 ALA A C 1
ATOM 2446 O O . ALA A 1 310 ? -2.633 34.438 10.234 1 61.91 310 ALA A O 1
ATOM 2447 N N . GLY A 1 311 ? -2.525 32.281 10.797 1 72.94 311 GLY A N 1
ATOM 2448 C CA . GLY A 1 311 ? -3.885 32.062 10.32 1 72.94 311 GLY A CA 1
ATOM 2449 C C . GLY A 1 311 ? -4.035 32.281 8.828 1 72.94 311 GLY A C 1
ATOM 2450 O O . GLY A 1 311 ? -5.035 32.844 8.367 1 72.94 311 GLY A O 1
ATOM 2451 N N . SER A 1 312 ? -3.102 31.812 8.039 1 69.19 312 SER A N 1
ATOM 2452 C CA . SER A 1 312 ? -3.049 32.094 6.609 1 69.19 312 SER A CA 1
ATOM 2453 C C . SER A 1 312 ? -4.086 31.281 5.848 1 69.19 312 SER A C 1
ATOM 2455 O O . SER A 1 312 ? -4.238 30.078 6.086 1 69.19 312 SER A O 1
ATOM 2457 N N . ASP A 1 313 ? -4.863 31.953 5.055 1 79.75 313 ASP A N 1
ATOM 2458 C CA . ASP A 1 313 ? -5.672 31.328 4.012 1 79.75 313 ASP A CA 1
ATOM 2459 C C . ASP A 1 313 ? -4.879 31.203 2.713 1 79.75 313 ASP A C 1
ATOM 2461 O O . ASP A 1 313 ? -4.598 32.188 2.043 1 79.75 313 ASP A O 1
ATOM 2465 N N . THR A 1 314 ? -4.59 29.969 2.33 1 81.62 314 THR A N 1
ATOM 2466 C CA . THR A 1 314 ? -3.684 29.781 1.201 1 81.62 314 THR A CA 1
ATOM 2467 C C . THR A 1 314 ? -4.469 29.5 -0.08 1 81.62 314 THR A C 1
ATOM 2469 O O . THR A 1 314 ? -3.879 29.281 -1.139 1 81.62 314 THR A O 1
ATOM 2472 N N . GLN A 1 315 ? -5.766 29.578 0.007 1 84.5 315 GLN A N 1
ATOM 2473 C CA . GLN A 1 315 ? -6.602 29.328 -1.162 1 84.5 315 GLN A CA 1
ATOM 2474 C C . GLN A 1 315 ? -6.547 30.5 -2.139 1 84.5 315 GLN A C 1
ATOM 2476 O O . GLN A 1 315 ? -6.551 31.656 -1.725 1 84.5 315 GLN A O 1
ATOM 2481 N N . VAL A 1 316 ? -6.402 30.156 -3.42 1 80.69 316 VAL A N 1
ATOM 2482 C CA . VAL A 1 316 ? -6.43 31.141 -4.496 1 80.69 316 VAL A CA 1
ATOM 2483 C C . VAL A 1 316 ? -7.293 30.625 -5.645 1 80.69 316 VAL A C 1
ATOM 2485 O O . VAL A 1 316 ? -7.57 29.422 -5.734 1 80.69 316 VAL A O 1
ATOM 2488 N N . LYS A 1 317 ? -7.77 31.609 -6.406 1 84.69 317 LYS A N 1
ATOM 2489 C CA . LYS A 1 317 ? -8.305 31.125 -7.68 1 84.69 317 LYS A CA 1
ATOM 2490 C C . LYS A 1 317 ? -7.238 30.375 -8.477 1 84.69 317 LYS A C 1
ATOM 2492 O O . LYS A 1 317 ? -6.109 30.844 -8.609 1 84.69 317 LYS A O 1
ATOM 2497 N N . VAL A 1 318 ? -7.586 29.188 -8.961 1 86.75 318 VAL A N 1
ATOM 2498 C CA . VAL A 1 318 ? -6.602 28.391 -9.68 1 86.75 318 VAL A CA 1
ATOM 2499 C C . VAL A 1 318 ? -5.992 29.203 -10.812 1 86.75 318 VAL A C 1
ATOM 2501 O O . VAL A 1 318 ? -6.711 29.766 -11.648 1 86.75 318 VAL A O 1
ATOM 2504 N N . PRO A 1 319 ? -4.703 29.344 -10.805 1 78.81 319 PRO A N 1
ATOM 2505 C CA . PRO A 1 319 ? -4.051 30.172 -11.82 1 78.81 319 PRO A CA 1
ATOM 2506 C C . PRO A 1 319 ? -4.219 29.625 -13.234 1 78.81 319 PRO A C 1
ATOM 2508 O O . PRO A 1 319 ? -4.301 28.406 -13.422 1 78.81 319 PRO A O 1
ATOM 2511 N N . LEU A 1 320 ? -4.141 30.516 -14.234 1 83.75 320 LEU A N 1
ATOM 2512 C CA . LEU A 1 320 ? -4.273 30.156 -15.641 1 83.75 320 LEU A CA 1
ATOM 2513 C C . LEU A 1 320 ? -3.143 29.219 -16.062 1 83.75 320 LEU A C 1
ATOM 2515 O O . LEU A 1 320 ? -3.322 28.391 -16.969 1 83.75 320 LEU A O 1
ATOM 2519 N N . GLN A 1 321 ? -1.96 29.328 -15.422 1 79.19 321 GLN A N 1
ATOM 2520 C CA . GLN A 1 321 ? -0.815 28.484 -15.734 1 79.19 321 GLN A CA 1
ATOM 2521 C C . GLN A 1 321 ? -1.128 27.016 -15.445 1 79.19 321 GLN A C 1
ATOM 2523 O O . GLN A 1 321 ? -0.515 26.109 -16.031 1 79.19 321 GLN A O 1
ATOM 2528 N N . ARG A 1 322 ? -2.068 26.781 -14.508 1 88.06 322 ARG A N 1
ATOM 2529 C CA . ARG A 1 322 ? -2.51 25.422 -14.258 1 88.06 322 ARG A CA 1
ATOM 2530 C C . ARG A 1 322 ? -3.541 24.984 -15.289 1 88.06 322 ARG A C 1
ATOM 2532 O O . ARG A 1 322 ? -3.217 24.25 -16.219 1 88.06 322 ARG A O 1
ATOM 2539 N N . TRP A 1 323 ? -4.672 25.562 -15.25 1 86.19 323 TRP A N 1
ATOM 2540 C CA . TRP A 1 323 ? -5.68 25.406 -16.297 1 86.19 323 TRP A CA 1
ATOM 2541 C C . TRP A 1 323 ? -6.629 26.594 -16.328 1 86.19 323 TRP A C 1
ATOM 2543 O O . TRP A 1 323 ? -6.645 27.406 -15.406 1 86.19 323 TRP A O 1
ATOM 2553 N N . ASP A 1 324 ? -7.41 26.719 -17.406 1 87.81 324 ASP A N 1
ATOM 2554 C CA . ASP A 1 324 ? -8.367 27.812 -17.578 1 87.81 324 ASP A CA 1
ATOM 2555 C C . ASP A 1 324 ? -9.68 27.516 -16.859 1 87.81 324 ASP A C 1
ATOM 2557 O O . ASP A 1 324 ? -10.516 26.766 -17.375 1 87.81 324 ASP A O 1
ATOM 2561 N N . THR A 1 325 ? -9.875 28.172 -15.75 1 87.25 325 THR A N 1
ATOM 2562 C CA . THR A 1 325 ? -11.055 27.906 -14.938 1 87.25 325 THR A CA 1
ATOM 2563 C C . THR A 1 325 ? -12.32 28.391 -15.641 1 87.25 325 THR A C 1
ATOM 2565 O O . THR A 1 325 ? -13.422 27.922 -15.352 1 87.25 325 THR A O 1
ATOM 2568 N N . GLU A 1 326 ? -12.227 29.344 -16.5 1 84.81 326 GLU A N 1
ATOM 2569 C CA . GLU A 1 326 ? -13.391 29.859 -17.219 1 84.81 326 GLU A CA 1
ATOM 2570 C C . GLU A 1 326 ? -14.031 28.781 -18.078 1 84.81 326 GLU A C 1
ATOM 2572 O O . GLU A 1 326 ? -15.25 28.797 -18.297 1 84.81 326 GLU A O 1
ATOM 2577 N N . ILE A 1 327 ? -13.25 27.844 -18.469 1 90.06 327 ILE A N 1
ATOM 2578 C CA . ILE A 1 327 ? -13.719 26.766 -19.328 1 90.06 327 ILE A CA 1
ATOM 2579 C C . ILE A 1 327 ? -14.352 25.656 -18.484 1 90.06 327 ILE A C 1
ATOM 2581 O O . ILE A 1 327 ? -15.312 25.016 -18.922 1 90.06 327 ILE A O 1
ATOM 2585 N N . TYR A 1 328 ? -13.812 25.5 -17.328 1 89.94 328 TYR A N 1
ATOM 2586 C CA . TYR A 1 328 ? -14.141 24.266 -16.641 1 89.94 328 TYR A CA 1
ATOM 2587 C C . TYR A 1 328 ? -15.023 24.531 -15.422 1 89.94 328 TYR A C 1
ATOM 2589 O O . TYR A 1 328 ? -15.617 23.609 -14.859 1 89.94 328 TYR A O 1
ATOM 2597 N N . TYR A 1 329 ? -15.258 25.766 -15.047 1 90.38 329 TYR A N 1
ATOM 2598 C CA . TYR A 1 329 ? -15.984 26.094 -13.828 1 90.38 329 TYR A CA 1
ATOM 2599 C C . TYR A 1 329 ? -17.391 26.578 -14.148 1 90.38 329 TYR A C 1
ATOM 2601 O O . TYR A 1 329 ? -17.594 27.328 -15.109 1 90.38 329 TYR A O 1
ATOM 2609 N N . ARG A 1 330 ? -18.312 25.984 -13.414 1 89.69 330 ARG A N 1
ATOM 2610 C CA . ARG A 1 330 ? -19.672 26.5 -13.344 1 89.69 330 ARG A CA 1
ATOM 2611 C C . ARG A 1 330 ? -20.172 26.562 -11.906 1 89.69 330 ARG A C 1
ATOM 2613 O O . ARG A 1 330 ? -20.047 25.594 -11.156 1 89.69 330 ARG A O 1
ATOM 2620 N N . ALA A 1 331 ? -20.734 27.641 -11.555 1 85.12 331 ALA A N 1
ATOM 2621 C CA . ALA A 1 331 ? -21.188 27.828 -10.18 1 85.12 331 ALA A CA 1
ATOM 2622 C C . ALA A 1 331 ? -22.297 26.844 -9.836 1 85.12 331 ALA A C 1
ATOM 2624 O O . ALA A 1 331 ? -22.375 26.359 -8.703 1 85.12 331 ALA A O 1
ATOM 2625 N N . GLU A 1 332 ? -23.047 26.547 -10.812 1 83.88 332 GLU A N 1
ATOM 2626 C CA . GLU A 1 332 ? -24.109 25.562 -10.617 1 83.88 332 GLU A CA 1
ATOM 2627 C C . GLU A 1 332 ? -23.609 24.156 -10.883 1 83.88 332 GLU A C 1
ATOM 2629 O O . GLU A 1 332 ? -22.75 23.938 -11.734 1 83.88 332 GLU A O 1
ATOM 2634 N N . HIS A 1 333 ? -24.125 23.328 -10.086 1 83.94 333 HIS A N 1
ATOM 2635 C CA . HIS A 1 333 ? -23.766 21.922 -10.273 1 83.94 333 HIS A CA 1
ATOM 2636 C C . HIS A 1 333 ? -24.141 21.438 -11.672 1 83.94 333 HIS A C 1
ATOM 2638 O O . HIS A 1 333 ? -25.328 21.234 -11.961 1 83.94 333 HIS A O 1
ATOM 2644 N N . THR A 1 334 ? -23.156 21.438 -12.562 1 80.88 334 THR A N 1
ATOM 2645 C CA . THR A 1 334 ? -23.312 20.984 -13.945 1 80.88 334 THR A CA 1
ATOM 2646 C C . THR A 1 334 ? -22.375 19.828 -14.25 1 80.88 334 THR A C 1
ATOM 2648 O O . THR A 1 334 ? -21.172 19.922 -14.016 1 80.88 334 THR A O 1
ATOM 2651 N N . ILE A 1 335 ? -22.891 18.812 -14.742 1 79.31 335 ILE A N 1
ATOM 2652 C CA . ILE A 1 335 ? -22.109 17.641 -15.078 1 79.31 335 ILE A CA 1
ATOM 2653 C C . ILE A 1 335 ? -21 18.016 -16.062 1 79.31 335 ILE A C 1
ATOM 2655 O O . ILE A 1 335 ? -21.25 18.766 -17.016 1 79.31 335 ILE A O 1
ATOM 2659 N N . GLY A 1 336 ? -19.797 17.625 -15.82 1 79.38 336 GLY A N 1
ATOM 2660 C CA . GLY A 1 336 ? -18.656 17.891 -16.688 1 79.38 336 GLY A CA 1
ATOM 2661 C C . GLY A 1 336 ? -17.906 19.156 -16.312 1 79.38 336 GLY A C 1
ATOM 2662 O O . GLY A 1 336 ? -16.891 19.484 -16.922 1 79.38 336 GLY A O 1
ATOM 2663 N N . PHE A 1 337 ? -18.453 19.828 -15.32 1 86.06 337 PHE A N 1
ATOM 2664 C CA . PHE A 1 337 ? -17.812 21.062 -14.867 1 86.06 337 PHE A CA 1
ATOM 2665 C C . PHE A 1 337 ? -17.516 20.984 -13.375 1 86.06 337 PHE A C 1
ATOM 2667 O O . PHE A 1 337 ? -18.062 20.141 -12.664 1 86.06 337 PHE A O 1
ATOM 2674 N N . SER A 1 338 ? -16.609 21.828 -12.984 1 90.38 338 SER A N 1
ATOM 2675 C CA . SER A 1 338 ? -16.312 21.969 -11.562 1 90.38 338 SER A CA 1
ATOM 2676 C C . SER A 1 338 ? -17.219 23.016 -10.922 1 90.38 338 SER A C 1
ATOM 2678 O O . SER A 1 338 ? -17.5 24.062 -11.523 1 90.38 338 SER A O 1
ATOM 2680 N N . MET A 1 339 ? -17.594 22.719 -9.719 1 90.88 339 MET A N 1
ATOM 2681 C CA . MET A 1 339 ? -18.453 23.656 -9 1 90.88 339 MET A CA 1
ATOM 2682 C C . MET A 1 339 ? -17.609 24.641 -8.195 1 90.88 339 MET A C 1
ATOM 2684 O O . MET A 1 339 ? -18.156 25.516 -7.52 1 90.88 339 MET A O 1
ATOM 2688 N N . THR A 1 340 ? -16.328 24.469 -8.188 1 90.56 340 THR A N 1
ATOM 2689 C CA . THR A 1 340 ? -15.383 25.375 -7.531 1 90.56 340 THR A CA 1
ATOM 2690 C C . THR A 1 340 ? -14.188 25.656 -8.43 1 90.56 340 THR A C 1
ATOM 2692 O O . THR A 1 340 ? -13.906 24.891 -9.359 1 90.56 340 THR A O 1
ATOM 2695 N N . CYS A 1 341 ? -13.547 26.812 -8.219 1 89.75 341 CYS A N 1
ATOM 2696 C CA . CYS A 1 341 ? -12.398 27.188 -9.047 1 89.75 341 CYS A CA 1
ATOM 2697 C C . CYS A 1 341 ? -11.234 27.656 -8.18 1 89.75 341 CYS A C 1
ATOM 2699 O O . CYS A 1 341 ? -10.375 28.406 -8.641 1 89.75 341 CYS A O 1
ATOM 2701 N N . HIS A 1 342 ? -11.297 27.375 -6.902 1 90.75 342 HIS A N 1
ATOM 2702 C CA . HIS A 1 342 ? -10.242 27.75 -5.973 1 90.75 342 HIS A CA 1
ATOM 2703 C C . HIS A 1 342 ? -9.453 26.531 -5.504 1 90.75 342 HIS A C 1
ATOM 2705 O O . HIS A 1 342 ? -9.961 25.406 -5.539 1 90.75 342 HIS A O 1
ATOM 2711 N N . GLY A 1 343 ? -8.203 26.688 -5.145 1 91.19 343 GLY A N 1
ATOM 2712 C CA . GLY A 1 343 ? -7.336 25.672 -4.57 1 91.19 343 GLY A CA 1
ATOM 2713 C C . GLY A 1 343 ? -6.109 26.25 -3.891 1 91.19 343 GLY A C 1
ATOM 2714 O O . GLY A 1 343 ? -5.664 27.344 -4.227 1 91.19 343 GLY A O 1
ATOM 2715 N N . ALA A 1 344 ? -5.699 25.594 -2.84 1 92.62 344 ALA A N 1
ATOM 2716 C CA . ALA A 1 344 ? -4.418 25.953 -2.242 1 92.62 344 ALA A CA 1
ATOM 2717 C C . ALA A 1 344 ? -3.256 25.391 -3.053 1 92.62 344 ALA A C 1
ATOM 2719 O O . ALA A 1 344 ? -2.93 24.203 -2.93 1 92.62 344 ALA A O 1
ATOM 2720 N N . THR A 1 345 ? -2.609 26.219 -3.855 1 89.38 345 THR A N 1
ATOM 2721 C CA . THR A 1 345 ? -1.619 25.734 -4.812 1 89.38 345 THR A CA 1
ATOM 2722 C C . THR A 1 345 ? -0.211 26.125 -4.379 1 89.38 345 THR A C 1
ATOM 2724 O O . THR A 1 345 ? -0.025 27.156 -3.727 1 89.38 345 THR A O 1
ATOM 2727 N N . LEU A 1 346 ? 0.697 25.266 -4.695 1 85.81 346 LEU A N 1
ATOM 2728 C CA . LEU A 1 346 ? 2.104 25.641 -4.598 1 85.81 346 LEU A CA 1
ATOM 2729 C C . LEU A 1 346 ? 2.463 26.688 -5.652 1 85.81 346 LEU A C 1
ATOM 2731 O O . LEU A 1 346 ? 1.781 26.797 -6.672 1 85.81 346 LEU A O 1
ATOM 2735 N N . GLN A 1 347 ? 3.5 27.406 -5.344 1 78.69 347 GLN A N 1
ATOM 2736 C CA . GLN A 1 347 ? 4.004 28.312 -6.375 1 78.69 347 GLN A CA 1
ATOM 2737 C C . GLN A 1 347 ? 4.359 27.547 -7.648 1 78.69 347 GLN A C 1
ATOM 2739 O O . GLN A 1 347 ? 4.863 26.422 -7.582 1 78.69 347 GLN A O 1
ATOM 2744 N N . GLN A 1 348 ? 4.125 28.156 -8.742 1 80.12 348 GLN A N 1
ATOM 2745 C CA . GLN A 1 348 ? 4.332 27.516 -10.031 1 80.12 348 GLN A CA 1
ATOM 2746 C C . GLN A 1 348 ? 5.773 27.031 -10.188 1 80.12 348 GLN A C 1
ATOM 2748 O O . GLN A 1 348 ? 6.027 26 -10.805 1 80.12 348 GLN A O 1
ATOM 2753 N N . SER A 1 349 ? 6.691 27.719 -9.633 1 77.88 349 SER A N 1
ATOM 2754 C CA . SER A 1 349 ? 8.102 27.375 -9.742 1 77.88 349 SER A CA 1
ATOM 2755 C C . SER A 1 349 ? 8.391 26.031 -9.062 1 77.88 349 SER A C 1
ATOM 2757 O O . SER A 1 349 ? 9.273 25.297 -9.5 1 77.88 349 SER A O 1
ATOM 2759 N N . GLU A 1 350 ? 7.641 25.734 -8.039 1 81.12 350 GLU A N 1
ATOM 2760 C CA . GLU A 1 350 ? 7.855 24.484 -7.309 1 81.12 350 GLU A CA 1
ATOM 2761 C C . GLU A 1 350 ? 7.414 23.281 -8.133 1 81.12 350 GLU A C 1
ATOM 2763 O O . GLU A 1 350 ? 7.926 22.172 -7.949 1 81.12 350 GLU A O 1
ATOM 2768 N N . ILE A 1 351 ? 6.555 23.531 -9.023 1 84.75 351 ILE A N 1
ATOM 2769 C CA . ILE A 1 351 ? 6.035 22.438 -9.836 1 84.75 351 ILE A CA 1
ATOM 2770 C C . ILE A 1 351 ? 6.848 22.328 -11.125 1 84.75 351 ILE A C 1
ATOM 2772 O O . ILE A 1 351 ? 6.965 21.234 -11.703 1 84.75 351 ILE A O 1
ATOM 2776 N N . GLU A 1 352 ? 7.5 23.406 -11.562 1 82.5 352 GLU A N 1
ATOM 2777 C CA . GLU A 1 352 ? 8.148 23.422 -12.867 1 82.5 352 GLU A CA 1
ATOM 2778 C C . GLU A 1 352 ? 9.648 23.219 -12.742 1 82.5 352 GLU A C 1
ATOM 2780 O O . GLU A 1 352 ? 10.289 22.688 -13.656 1 82.5 352 GLU A O 1
ATOM 2785 N N . LEU A 1 353 ? 10.203 23.641 -11.641 1 83.06 353 LEU A N 1
ATOM 2786 C CA . LEU A 1 353 ? 11.656 23.594 -11.508 1 83.06 353 LEU A CA 1
ATOM 2787 C C . LEU A 1 353 ? 12.078 22.359 -10.711 1 83.06 353 LEU A C 1
ATOM 2789 O O . LEU A 1 353 ? 11.352 21.906 -9.82 1 83.06 353 LEU A O 1
ATOM 2793 N N . PHE A 1 354 ? 13.234 21.859 -11.102 1 90 354 PHE A N 1
ATOM 2794 C CA . PHE A 1 354 ? 13.781 20.656 -10.484 1 90 354 PHE A CA 1
ATOM 2795 C C . PHE A 1 354 ? 15.297 20.594 -10.648 1 90 354 PHE A C 1
ATOM 2797 O O . PHE A 1 354 ? 15.812 20.812 -11.75 1 90 354 PHE A O 1
ATOM 2804 N N . ASP A 1 355 ? 15.992 20.438 -9.531 1 85.44 355 ASP A N 1
ATOM 2805 C CA . ASP A 1 355 ? 17.438 20.281 -9.602 1 85.44 355 ASP A CA 1
ATOM 2806 C C . ASP A 1 355 ? 17.812 18.875 -10.055 1 85.44 355 ASP A C 1
ATOM 2808 O O . ASP A 1 355 ? 18.344 18.078 -9.266 1 85.44 355 ASP A O 1
ATOM 2812 N N . ASN A 1 356 ? 17.672 18.641 -11.297 1 91.12 356 ASN A N 1
ATOM 2813 C CA . ASN A 1 356 ? 17.859 17.297 -11.828 1 91.12 356 ASN A CA 1
ATOM 2814 C C . ASN A 1 356 ? 19.297 16.812 -11.68 1 91.12 356 ASN A C 1
ATOM 2816 O O . ASN A 1 356 ? 19.547 15.625 -11.484 1 91.12 356 ASN A O 1
ATOM 2820 N N . GLN A 1 357 ? 20.281 17.703 -11.68 1 89.81 357 GLN A N 1
ATOM 2821 C CA . GLN A 1 357 ? 21.688 17.344 -11.562 1 89.81 357 GLN A CA 1
ATOM 2822 C C . GLN A 1 357 ? 22 16.797 -10.172 1 89.81 357 GLN A C 1
ATOM 2824 O O . GLN A 1 357 ? 22.75 15.828 -10.039 1 89.81 357 GLN A O 1
ATOM 2829 N N . PHE A 1 358 ? 21.453 17.422 -9.227 1 89.81 358 PHE A N 1
ATOM 2830 C CA . PHE A 1 358 ? 21.672 16.953 -7.863 1 89.81 358 PHE A CA 1
ATOM 2831 C C . PHE A 1 358 ? 21.219 15.516 -7.699 1 89.81 358 PHE A C 1
ATOM 2833 O O . PHE A 1 358 ? 21.828 14.742 -6.961 1 89.81 358 PHE A O 1
ATOM 2840 N N . PHE A 1 359 ? 20.156 15.125 -8.352 1 91.5 359 PHE A N 1
ATOM 2841 C CA . PHE A 1 359 ? 19.547 13.805 -8.195 1 91.5 359 PHE A CA 1
ATOM 2842 C C . PHE A 1 359 ? 20.078 12.844 -9.25 1 91.5 359 PHE A C 1
ATOM 2844 O O . PHE A 1 359 ? 19.656 11.688 -9.305 1 91.5 359 PHE A O 1
ATOM 2851 N N . GLY A 1 360 ? 20.922 13.336 -10.148 1 89.25 360 GLY A N 1
ATOM 2852 C CA . GLY A 1 360 ? 21.484 12.484 -11.188 1 89.25 360 GLY A CA 1
ATOM 2853 C C . GLY A 1 360 ? 20.484 12.07 -12.234 1 89.25 360 GLY A C 1
ATOM 2854 O O . GLY A 1 360 ? 20.547 10.961 -12.766 1 89.25 360 GLY A O 1
ATOM 2855 N N . ILE A 1 361 ? 19.469 12.805 -12.469 1 86.81 361 ILE A N 1
ATOM 2856 C CA . ILE A 1 361 ? 18.422 12.539 -13.453 1 86.81 361 ILE A CA 1
ATOM 2857 C C . ILE A 1 361 ? 18.656 13.398 -14.688 1 86.81 361 ILE A C 1
ATOM 2859 O O . ILE A 1 361 ? 18.875 14.609 -14.578 1 86.81 361 ILE A O 1
ATOM 2863 N N . ASP A 1 362 ? 18.625 12.773 -15.828 1 88.06 362 ASP A N 1
ATOM 2864 C CA . ASP A 1 362 ? 18.828 13.5 -17.078 1 88.06 362 ASP A CA 1
ATOM 2865 C C . ASP A 1 362 ? 17.703 14.484 -17.328 1 88.06 362 ASP A C 1
ATOM 2867 O O . ASP A 1 362 ? 16.578 14.281 -16.875 1 88.06 362 ASP A O 1
ATOM 2871 N N . GLY A 1 363 ? 18.031 15.523 -18.078 1 84 363 GLY A N 1
ATOM 2872 C CA . GLY A 1 363 ? 17.094 16.594 -18.344 1 84 363 GLY A CA 1
ATOM 2873 C C . GLY A 1 363 ? 15.812 16.109 -19 1 84 363 GLY A C 1
ATOM 2874 O O . GLY A 1 363 ? 14.719 16.562 -18.656 1 84 363 GLY A O 1
ATOM 2875 N N . LYS A 1 364 ? 15.953 15.219 -19.891 1 80.44 364 LYS A N 1
ATOM 2876 C CA . LYS A 1 364 ? 14.789 14.695 -20.609 1 80.44 364 LYS A CA 1
ATOM 2877 C C . LYS A 1 364 ? 13.891 13.883 -19.688 1 80.44 364 LYS A C 1
ATOM 2879 O O . LYS A 1 364 ? 12.664 14.008 -19.734 1 80.44 364 LYS A O 1
ATOM 2884 N N . GLN A 1 365 ? 14.531 13.086 -18.859 1 79.38 365 GLN A N 1
ATOM 2885 C CA . GLN A 1 365 ? 13.773 12.289 -17.906 1 79.38 365 GLN A CA 1
ATOM 2886 C C . GLN A 1 365 ? 13.062 13.18 -16.891 1 79.38 365 GLN A C 1
ATOM 2888 O O . GLN A 1 365 ? 11.914 12.922 -16.531 1 79.38 365 GLN A O 1
ATOM 2893 N N . ALA A 1 366 ? 13.711 14.203 -16.516 1 83.75 366 ALA A N 1
ATOM 2894 C CA . ALA A 1 366 ? 13.156 15.133 -15.531 1 83.75 366 ALA A CA 1
ATOM 2895 C C . ALA A 1 366 ? 11.898 15.805 -16.062 1 83.75 366 ALA A C 1
ATOM 2897 O O . ALA A 1 366 ? 10.938 16.031 -15.32 1 83.75 366 ALA A O 1
ATOM 2898 N N . GLN A 1 367 ? 11.898 16.062 -17.312 1 79.56 367 GLN A N 1
ATOM 2899 C CA . GLN A 1 367 ? 10.766 16.734 -17.938 1 79.56 367 GLN A CA 1
ATOM 2900 C C . GLN A 1 367 ? 9.555 15.812 -18.031 1 79.56 367 GLN A C 1
ATOM 2902 O O . GLN A 1 367 ? 8.414 16.266 -18 1 79.56 367 GLN A O 1
ATOM 2907 N N . GLU A 1 368 ? 9.844 14.539 -18.047 1 75.19 368 GLU A N 1
ATOM 2908 C CA . GLU A 1 368 ? 8.781 13.562 -18.234 1 75.19 368 GLU A CA 1
ATOM 2909 C C . GLU A 1 368 ? 8.211 13.109 -16.891 1 75.19 368 GLU A C 1
ATOM 2911 O O . GLU A 1 368 ? 7.109 12.555 -16.828 1 75.19 368 GLU A O 1
ATOM 2916 N N . MET A 1 369 ? 8.93 13.391 -15.922 1 81.31 369 MET A N 1
ATOM 2917 C CA . MET A 1 369 ? 8.477 12.977 -14.602 1 81.31 369 MET A CA 1
ATOM 2918 C C . MET A 1 369 ? 7.254 13.773 -14.164 1 81.31 369 MET A C 1
ATOM 2920 O O . MET A 1 369 ? 7.16 14.969 -14.43 1 81.31 369 MET A O 1
ATOM 2924 N N . ALA A 1 370 ? 6.398 13.102 -13.555 1 81.94 370 ALA A N 1
ATOM 2925 C CA . ALA A 1 370 ? 5.297 13.836 -12.938 1 81.94 370 ALA A CA 1
ATOM 2926 C C . ALA A 1 370 ? 5.812 14.844 -11.914 1 81.94 370 ALA A C 1
ATOM 2928 O O . ALA A 1 370 ? 6.746 14.555 -11.164 1 81.94 370 ALA A O 1
ATOM 2929 N N . PRO A 1 371 ? 5.203 16 -11.789 1 85.44 371 PRO A N 1
ATOM 2930 C CA . PRO A 1 371 ? 5.672 17.047 -10.875 1 85.44 371 PRO A CA 1
ATOM 2931 C C . PRO A 1 371 ? 5.734 16.578 -9.422 1 85.44 371 PRO A C 1
ATOM 2933 O O . PRO A 1 371 ? 6.68 16.906 -8.703 1 85.44 371 PRO A O 1
ATOM 2936 N N . TYR A 1 372 ? 4.719 15.844 -8.984 1 88.94 372 TYR A N 1
ATOM 2937 C CA . TYR A 1 372 ? 4.73 15.43 -7.586 1 88.94 372 TYR A CA 1
ATOM 2938 C C . TYR A 1 372 ? 5.926 14.531 -7.289 1 88.94 372 TYR A C 1
ATOM 2940 O O . TYR A 1 372 ? 6.453 14.539 -6.176 1 88.94 372 TYR A O 1
ATOM 2948 N N . MET A 1 373 ? 6.457 13.789 -8.234 1 88.81 373 MET A N 1
ATOM 2949 C CA . MET A 1 373 ? 7.605 12.914 -8.023 1 88.81 373 MET A CA 1
ATOM 2950 C C . MET A 1 373 ? 8.883 13.727 -7.824 1 88.81 373 MET A C 1
ATOM 2952 O O . MET A 1 373 ? 9.75 13.344 -7.031 1 88.81 373 MET A O 1
ATOM 2956 N N . ARG A 1 374 ? 9 14.781 -8.602 1 90.56 374 ARG A N 1
ATOM 2957 C CA . ARG A 1 374 ? 10.148 15.664 -8.445 1 90.56 374 ARG A CA 1
ATOM 2958 C C . ARG A 1 374 ? 10.164 16.312 -7.059 1 90.56 374 ARG A C 1
ATOM 2960 O O . ARG A 1 374 ? 11.195 16.328 -6.383 1 90.56 374 ARG A O 1
ATOM 2967 N N . ILE A 1 375 ? 8.984 16.766 -6.676 1 92.12 375 ILE A N 1
ATOM 2968 C CA . ILE A 1 375 ? 8.883 17.422 -5.379 1 92.12 375 ILE A CA 1
ATOM 2969 C C . ILE A 1 375 ? 9.109 16.406 -4.262 1 92.12 375 ILE A C 1
ATOM 2971 O O . ILE A 1 375 ? 9.719 16.719 -3.24 1 92.12 375 ILE A O 1
ATOM 2975 N N . LEU A 1 376 ? 8.633 15.18 -4.473 1 94.06 376 LEU A N 1
ATOM 2976 C CA . LEU A 1 376 ? 8.828 14.109 -3.5 1 94.06 376 LEU A CA 1
ATOM 2977 C C . LEU A 1 376 ? 10.312 13.852 -3.27 1 94.06 376 LEU A C 1
ATOM 2979 O O . LEU A 1 376 ? 10.734 13.609 -2.137 1 94.06 376 LEU A O 1
ATOM 2983 N N . LEU A 1 377 ? 11.078 13.883 -4.332 1 93.19 377 LEU A N 1
ATOM 2984 C CA . LEU A 1 377 ? 12.516 13.672 -4.215 1 93.19 377 LEU A CA 1
ATOM 2985 C C . LEU A 1 377 ? 13.164 14.773 -3.383 1 93.19 377 LEU A C 1
ATOM 2987 O O . LEU A 1 377 ? 13.984 14.492 -2.506 1 93.19 377 LEU A O 1
ATOM 2991 N N . GLU A 1 378 ? 12.766 15.953 -3.613 1 93.75 378 GLU A N 1
ATOM 2992 C CA . GLU A 1 378 ? 13.344 17.094 -2.895 1 93.75 378 GLU A CA 1
ATOM 2993 C C . GLU A 1 378 ? 12.953 17.062 -1.421 1 93.75 378 GLU A C 1
ATOM 2995 O O . GLU A 1 378 ? 13.812 17.141 -0.543 1 93.75 378 GLU A O 1
ATOM 3000 N N . VAL A 1 379 ? 11.672 16.938 -1.149 1 95.19 379 VAL A N 1
ATOM 3001 C CA . VAL A 1 379 ? 11.156 16.953 0.214 1 95.19 379 VAL A CA 1
ATOM 3002 C C . VAL A 1 379 ? 11.68 15.75 0.991 1 95.19 379 VAL A C 1
ATOM 3004 O O . VAL A 1 379 ? 12.016 15.867 2.172 1 95.19 379 VAL A O 1
ATOM 3007 N N . GLY A 1 380 ? 11.758 14.594 0.323 1 96.06 380 GLY A N 1
ATOM 3008 C CA . GLY A 1 380 ? 12.297 13.398 0.957 1 96.06 380 GLY A CA 1
ATOM 3009 C C . GLY A 1 380 ? 13.742 13.547 1.39 1 96.06 380 GLY A C 1
ATOM 3010 O O . GLY A 1 380 ? 14.094 13.227 2.525 1 96.06 380 GLY A O 1
ATOM 3011 N N . TYR A 1 381 ? 14.578 14.094 0.532 1 94.94 381 TYR A N 1
ATOM 3012 C CA . TYR A 1 381 ? 15.984 14.297 0.864 1 94.94 381 TYR A CA 1
ATOM 3013 C C . TYR A 1 381 ? 16.141 15.312 1.988 1 94.94 381 TYR A C 1
ATOM 3015 O O . TYR A 1 381 ? 16.953 15.125 2.895 1 94.94 381 TYR A O 1
ATOM 3023 N N . GLU A 1 382 ? 15.383 16.344 1.875 1 93 382 GLU A N 1
ATOM 3024 C CA . GLU A 1 382 ? 15.5 17.406 2.883 1 93 382 GLU A CA 1
ATOM 3025 C C . GLU A 1 382 ? 15.07 16.891 4.258 1 93 382 GLU A C 1
ATOM 3027 O O . GLU A 1 382 ? 15.641 17.297 5.277 1 93 382 GLU A O 1
ATOM 3032 N N . ALA A 1 383 ? 14.055 16.016 4.312 1 95.19 383 ALA A N 1
ATOM 3033 C CA . ALA A 1 383 ? 13.672 15.406 5.586 1 95.19 383 ALA A CA 1
ATOM 3034 C C . ALA A 1 383 ? 14.797 14.531 6.133 1 95.19 383 ALA A C 1
ATOM 3036 O O . ALA A 1 383 ? 15.062 14.539 7.34 1 95.19 383 ALA A O 1
ATOM 3037 N N . LEU A 1 384 ? 15.438 13.758 5.25 1 95.75 384 LEU A N 1
ATOM 3038 C CA . LEU A 1 384 ? 16.578 12.938 5.652 1 95.75 384 LEU A CA 1
ATOM 3039 C C . LEU A 1 384 ? 17.734 13.805 6.137 1 95.75 384 LEU A C 1
ATOM 3041 O O . LEU A 1 384 ? 18.375 13.492 7.141 1 95.75 384 LEU A O 1
ATOM 3045 N N . HIS A 1 385 ? 17.953 14.891 5.41 1 92.69 385 HIS A N 1
ATOM 3046 C CA . HIS A 1 385 ? 19.016 15.828 5.785 1 92.69 385 HIS A CA 1
ATOM 3047 C C . HIS A 1 385 ? 18.734 16.438 7.16 1 92.69 385 HIS A C 1
ATOM 3049 O O . HIS A 1 385 ? 19.656 16.562 7.977 1 92.69 385 HIS A O 1
ATOM 3055 N N . ASN A 1 386 ? 17.5 16.812 7.41 1 90.38 386 ASN A N 1
ATOM 3056 C CA . ASN A 1 386 ? 17.125 17.391 8.695 1 90.38 386 ASN A CA 1
ATOM 3057 C C . ASN A 1 386 ? 17.281 16.391 9.828 1 90.38 386 ASN A C 1
ATOM 3059 O O . ASN A 1 386 ? 17.406 16.781 10.992 1 90.38 386 ASN A O 1
ATOM 3063 N N . ALA A 1 387 ? 17.266 15.109 9.516 1 93.06 387 ALA A N 1
ATOM 3064 C CA . ALA A 1 387 ? 17.484 14.07 10.508 1 93.06 387 ALA A CA 1
ATOM 3065 C C . ALA A 1 387 ? 18.969 13.805 10.719 1 93.06 387 ALA A C 1
ATOM 3067 O O . ALA A 1 387 ? 19.344 12.938 11.508 1 93.06 387 ALA A O 1
ATOM 3068 N N . GLY A 1 388 ? 19.844 14.484 9.938 1 90.94 388 GLY A N 1
ATOM 3069 C CA . GLY A 1 388 ? 21.281 14.398 10.133 1 90.94 388 GLY A CA 1
ATOM 3070 C C . GLY A 1 388 ? 21.969 13.523 9.094 1 90.94 388 GLY A C 1
ATOM 3071 O O . GLY A 1 388 ? 23.172 13.273 9.195 1 90.94 388 GLY A O 1
ATOM 3072 N N . HIS A 1 389 ? 21.234 13.109 8.07 1 92.94 389 HIS A N 1
ATOM 3073 C CA . HIS A 1 389 ? 21.844 12.242 7.062 1 92.94 389 HIS A CA 1
ATOM 3074 C C . HIS A 1 389 ? 22.422 13.055 5.91 1 92.94 389 HIS A C 1
ATOM 3076 O O . HIS A 1 389 ? 21.812 14.039 5.473 1 92.94 389 HIS A O 1
ATOM 3082 N N . GLN A 1 390 ? 23.609 12.625 5.523 1 91.19 390 GLN A N 1
ATOM 3083 C CA . GLN A 1 390 ? 24.219 13.211 4.336 1 91.19 390 GLN A CA 1
ATOM 3084 C C . GLN A 1 390 ? 24.062 12.289 3.127 1 91.19 390 GLN A C 1
ATOM 3086 O O . GLN A 1 390 ? 23.953 11.07 3.279 1 91.19 390 GLN A O 1
ATOM 3091 N N . LYS A 1 391 ? 24.016 12.852 2.016 1 89.69 391 LYS A N 1
ATOM 3092 C CA . LYS A 1 391 ? 23.75 12.125 0.776 1 89.69 391 LYS A CA 1
ATOM 3093 C C . LYS A 1 391 ? 24.703 10.945 0.624 1 89.69 391 LYS A C 1
ATOM 3095 O O . LYS A 1 391 ? 24.281 9.852 0.227 1 89.69 391 LYS A O 1
ATOM 3100 N N . ASN A 1 392 ? 25.969 11.055 0.943 1 88.62 392 ASN A N 1
ATOM 3101 C CA . ASN A 1 392 ? 26.984 10.031 0.741 1 88.62 392 ASN A CA 1
ATOM 3102 C C . ASN A 1 392 ? 26.812 8.867 1.716 1 88.62 392 ASN A C 1
ATOM 3104 O O . ASN A 1 392 ? 27.344 7.781 1.495 1 88.62 392 ASN A O 1
ATOM 3108 N N . GLU A 1 393 ? 26 9.117 2.723 1 90.88 393 GLU A N 1
ATOM 3109 C CA . GLU A 1 393 ? 25.797 8.086 3.74 1 90.88 393 GLU A CA 1
ATOM 3110 C C . GLU A 1 393 ? 24.562 7.246 3.443 1 90.88 393 GLU A C 1
ATOM 3112 O O . GLU A 1 393 ? 24.344 6.215 4.082 1 90.88 393 GLU A O 1
ATOM 3117 N N . LEU A 1 394 ? 23.859 7.594 2.504 1 92.44 394 LEU A N 1
ATOM 3118 C CA . LEU A 1 394 ? 22.562 6.973 2.291 1 92.44 394 LEU A CA 1
ATOM 3119 C C . LEU A 1 394 ? 22.703 5.684 1.485 1 92.44 394 LEU A C 1
ATOM 3121 O O . LEU A 1 394 ? 21.828 4.816 1.539 1 92.44 394 LEU A O 1
ATOM 3125 N N . LYS A 1 395 ? 23.812 5.555 0.765 1 91 395 LYS A N 1
ATOM 3126 C CA . LYS A 1 395 ? 24 4.348 -0.035 1 91 395 LYS A CA 1
ATOM 3127 C C . LYS A 1 395 ? 24.094 3.107 0.851 1 91 395 LYS A C 1
ATOM 3129 O O . LYS A 1 395 ? 24.953 3.025 1.731 1 91 395 LYS A O 1
ATOM 3134 N N . GLY A 1 396 ? 23.172 2.191 0.581 1 90.5 396 GLY A N 1
ATOM 3135 C CA . GLY A 1 396 ? 23.172 0.959 1.354 1 90.5 396 GLY A CA 1
ATOM 3136 C C . GLY A 1 396 ? 22.469 1.102 2.691 1 90.5 396 GLY A C 1
ATOM 3137 O O . GLY A 1 396 ? 22.344 0.129 3.439 1 90.5 396 GLY A O 1
ATOM 3138 N N . PHE A 1 397 ? 22 2.34 2.957 1 92.5 397 PHE A N 1
ATOM 3139 C CA . PHE A 1 397 ? 21.312 2.604 4.215 1 92.5 397 PHE A CA 1
ATOM 3140 C C . PHE A 1 397 ? 19.953 1.913 4.242 1 92.5 397 PHE A C 1
ATOM 3142 O O . PHE A 1 397 ? 19.125 2.117 3.348 1 92.5 397 PHE A O 1
ATOM 3149 N N . LYS A 1 398 ? 19.703 0.983 5.176 1 92 398 LYS A N 1
ATOM 3150 C CA . LYS A 1 398 ? 18.438 0.256 5.289 1 92 398 LYS A CA 1
ATOM 3151 C C . LYS A 1 398 ? 17.344 1.152 5.844 1 92 398 LYS A C 1
ATOM 3153 O O . LYS A 1 398 ? 17.016 1.084 7.031 1 92 398 LYS A O 1
ATOM 3158 N N . CYS A 1 399 ? 16.75 1.896 4.98 1 93.75 399 CYS A N 1
ATOM 3159 C CA . CYS A 1 399 ? 15.664 2.82 5.293 1 93.75 399 CYS A CA 1
ATOM 3160 C C . CYS A 1 399 ? 14.445 2.559 4.41 1 93.75 399 CYS A C 1
ATOM 3162 O O . CYS A 1 399 ? 14.555 2.559 3.182 1 93.75 399 CYS A O 1
ATOM 3164 N N . GLY A 1 400 ? 13.344 2.248 5.105 1 93.19 400 GLY A N 1
ATOM 3165 C CA . GLY A 1 400 ? 12.125 2.08 4.34 1 93.19 400 GLY A CA 1
ATOM 3166 C C . GLY A 1 400 ? 11.555 3.393 3.832 1 93.19 400 GLY A C 1
ATOM 3167 O O . GLY A 1 400 ? 11.781 4.445 4.43 1 93.19 400 GLY A O 1
ATOM 3168 N N . VAL A 1 401 ? 10.898 3.338 2.697 1 93.94 401 VAL A N 1
ATOM 3169 C CA . VAL A 1 401 ? 10.219 4.5 2.137 1 93.94 401 VAL A CA 1
ATOM 3170 C C . VAL A 1 401 ? 8.742 4.176 1.924 1 93.94 401 VAL A C 1
ATOM 3172 O O . VAL A 1 401 ? 8.398 3.277 1.147 1 93.94 401 VAL A O 1
ATOM 3175 N N . PHE A 1 402 ? 7.879 4.84 2.621 1 92.44 402 PHE A N 1
ATOM 3176 C CA . PHE A 1 402 ? 6.434 4.641 2.568 1 92.44 402 PHE A CA 1
ATOM 3177 C C . PHE A 1 402 ? 5.727 5.918 2.133 1 92.44 402 PHE A C 1
ATOM 3179 O O . PHE A 1 402 ? 5.871 6.961 2.771 1 92.44 402 PHE A O 1
ATOM 3186 N N . VAL A 1 403 ? 4.906 5.824 1.049 1 92.88 403 VAL A N 1
ATOM 3187 C CA . VAL A 1 403 ? 4.316 7.031 0.475 1 92.88 403 VAL A CA 1
ATOM 3188 C C . VAL A 1 403 ? 2.805 6.863 0.365 1 92.88 403 VAL A C 1
ATOM 3190 O O . VAL A 1 403 ? 2.318 5.797 -0.021 1 92.88 403 VAL A O 1
ATOM 3193 N N . GLY A 1 404 ? 2.049 7.824 0.916 1 91.62 404 GLY A N 1
ATOM 3194 C CA . GLY A 1 404 ? 0.638 7.941 0.582 1 91.62 404 GLY A CA 1
ATOM 3195 C C . GLY A 1 404 ? 0.384 8.789 -0.647 1 91.62 404 GLY A C 1
ATOM 3196 O O . GLY A 1 404 ? 0.739 9.969 -0.676 1 91.62 404 GLY A O 1
ATOM 3197 N N . ASP A 1 405 ? -0.197 8.203 -1.688 1 88.94 405 ASP A N 1
ATOM 3198 C CA . ASP A 1 405 ? -0.409 8.906 -2.953 1 88.94 405 ASP A CA 1
ATOM 3199 C C . ASP A 1 405 ? -1.613 8.336 -3.699 1 88.94 405 ASP A C 1
ATOM 3201 O O . ASP A 1 405 ? -1.841 7.121 -3.689 1 88.94 405 ASP A O 1
ATOM 3205 N N . SER A 1 406 ? -2.43 9.211 -4.254 1 80.88 406 SER A N 1
ATOM 3206 C CA . SER A 1 406 ? -3.59 8.781 -5.023 1 80.88 406 SER A CA 1
ATOM 3207 C C . SER A 1 406 ? -3.441 9.148 -6.496 1 80.88 406 SER A C 1
ATOM 3209 O O . SER A 1 406 ? -4.402 9.062 -7.266 1 80.88 406 SER A O 1
ATOM 3211 N N . GLY A 1 407 ? -2.279 9.625 -6.855 1 74.62 407 GLY A N 1
ATOM 3212 C CA . GLY A 1 407 ? -2.045 10 -8.242 1 74.62 407 GLY A CA 1
ATOM 3213 C C . GLY A 1 407 ? -2.461 11.43 -8.547 1 74.62 407 GLY A C 1
ATOM 3214 O O . GLY A 1 407 ? -2.783 12.195 -7.637 1 74.62 407 GLY A O 1
ATOM 3215 N N . SER A 1 408 ? -2.256 11.828 -9.852 1 71 408 SER A N 1
ATOM 3216 C CA . SER A 1 408 ? -2.605 13.156 -10.328 1 71 408 SER A CA 1
ATOM 3217 C C . SER A 1 408 ? -3.121 13.117 -11.758 1 71 408 SER A C 1
ATOM 3219 O O . SER A 1 408 ? -3.1 12.062 -12.398 1 71 408 SER A O 1
ATOM 3221 N N . ASP A 1 409 ? -3.637 14.203 -12.148 1 65.19 409 ASP A N 1
ATOM 3222 C CA . ASP A 1 409 ? -4.129 14.328 -13.516 1 65.19 409 ASP A CA 1
ATOM 3223 C C . ASP A 1 409 ? -3.021 14.039 -14.523 1 65.19 409 ASP A C 1
ATOM 3225 O O . ASP A 1 409 ? -3.297 13.758 -15.695 1 65.19 409 ASP A O 1
ATOM 3229 N N . TRP A 1 410 ? -1.866 14.031 -14.102 1 65.5 410 TRP A N 1
ATOM 3230 C CA . TRP A 1 410 ? -0.72 13.758 -14.961 1 65.5 410 TRP A CA 1
ATOM 3231 C C . TRP A 1 410 ? -0.753 12.32 -15.469 1 65.5 410 TRP A C 1
ATOM 3233 O O . TRP A 1 410 ? -0.256 12.031 -16.562 1 65.5 410 TRP A O 1
ATOM 3243 N N . ASP A 1 411 ? -1.304 11.492 -14.695 1 61.5 411 ASP A N 1
ATOM 3244 C CA . ASP A 1 411 ? -1.33 10.07 -15.031 1 61.5 411 ASP A CA 1
ATOM 3245 C C . ASP A 1 411 ? -2.102 9.82 -16.328 1 61.5 411 ASP A C 1
ATOM 3247 O O . ASP A 1 411 ? -1.848 8.844 -17.031 1 61.5 411 ASP A O 1
ATOM 3251 N N . GLY A 1 412 ? -2.959 10.711 -16.578 1 54.84 412 GLY A N 1
ATOM 3252 C CA . GLY A 1 412 ? -3.781 10.578 -17.766 1 54.84 412 GLY A CA 1
ATOM 3253 C C . GLY A 1 412 ? -3.205 11.297 -18.969 1 54.84 412 GLY A C 1
ATOM 3254 O O . GLY A 1 412 ? -3.705 11.148 -20.078 1 54.84 412 GLY A O 1
ATOM 3255 N N . VAL A 1 413 ? -2.199 12.125 -18.703 1 47.75 413 VAL A N 1
ATOM 3256 C CA . VAL A 1 413 ? -1.645 12.906 -19.812 1 47.75 413 VAL A CA 1
ATOM 3257 C C . VAL A 1 413 ? -0.681 12.039 -20.625 1 47.75 413 VAL A C 1
ATOM 3259 O O . VAL A 1 413 ? 0.301 11.523 -20.078 1 47.75 413 VAL A O 1
ATOM 3262 N N . HIS A 1 414 ? -1.142 11.461 -21.641 1 43.47 414 HIS A N 1
ATOM 3263 C CA . HIS A 1 414 ? -0.271 10.75 -22.562 1 43.47 414 HIS A CA 1
ATOM 3264 C C . HIS A 1 414 ? 0.306 11.695 -23.625 1 43.47 414 HIS A C 1
ATOM 3266 O O . HIS A 1 414 ? -0.442 12.344 -24.359 1 43.47 414 HIS A O 1
ATOM 3272 N N . TRP A 1 415 ? 1.407 12.391 -23.234 1 39.62 415 TRP A N 1
ATOM 3273 C CA . TRP A 1 415 ? 1.996 13.266 -24.25 1 39.62 415 TRP A CA 1
ATOM 3274 C C . TRP A 1 415 ? 2.648 12.445 -25.359 1 39.62 415 TRP A C 1
ATOM 3276 O O . TRP A 1 415 ? 3.463 11.562 -25.078 1 39.62 415 TRP A O 1
ATOM 3286 N N . THR A 1 416 ? 2.043 12.234 -26.391 1 37.88 416 THR A N 1
ATOM 3287 C CA . THR A 1 416 ? 2.732 11.719 -27.562 1 37.88 416 THR A CA 1
ATOM 3288 C C . THR A 1 416 ? 3.535 12.828 -28.25 1 37.88 416 THR A C 1
ATOM 3290 O O . THR A 1 416 ? 2.963 13.781 -28.766 1 37.88 416 THR A O 1
ATOM 3293 N N . PRO A 1 417 ? 4.719 13.078 -27.75 1 37.47 417 PRO A N 1
ATOM 3294 C CA . PRO A 1 417 ? 5.375 14.062 -28.609 1 37.47 417 PRO A CA 1
ATOM 3295 C C . PRO A 1 417 ? 5.266 13.703 -30.094 1 37.47 417 PRO A C 1
ATOM 3297 O O . PRO A 1 417 ? 5.168 12.523 -30.453 1 37.47 417 PRO A O 1
ATOM 3300 N N . THR A 1 418 ? 4.898 14.766 -30.859 1 37.44 418 THR A N 1
ATOM 3301 C CA . THR A 1 418 ? 4.977 14.633 -32.312 1 37.44 418 THR A CA 1
ATOM 3302 C C . THR A 1 418 ? 6.223 13.844 -32.719 1 37.44 418 THR A C 1
ATOM 3304 O O . THR A 1 418 ? 6.203 13.094 -33.688 1 37.44 418 THR A O 1
ATOM 3307 N N . GLU A 1 419 ? 7.391 14.352 -32.375 1 38.84 419 GLU A N 1
ATOM 3308 C CA . GLU A 1 419 ? 8.617 13.641 -32.719 1 38.84 419 GLU A CA 1
ATOM 3309 C C . GLU A 1 419 ? 8.828 12.438 -31.797 1 38.84 419 GLU A C 1
ATOM 3311 O O . GLU A 1 419 ? 8.508 12.484 -30.609 1 38.84 419 GLU A O 1
ATOM 3316 N N . MET A 1 420 ? 8.977 11.211 -32.312 1 38.53 420 MET A N 1
ATOM 3317 C CA . MET A 1 420 ? 9.078 9.805 -31.922 1 38.53 420 MET A CA 1
ATOM 3318 C C . MET A 1 420 ? 9.828 9.672 -30.594 1 38.53 420 MET A C 1
ATOM 3320 O O . MET A 1 420 ? 11.031 9.406 -30.578 1 38.53 420 MET A O 1
ATOM 3324 N N . ARG A 1 421 ? 9.641 10.539 -29.688 1 39.97 421 ARG A N 1
ATOM 3325 C CA . ARG A 1 421 ? 10.5 10.281 -28.547 1 39.97 421 ARG A CA 1
ATOM 3326 C C . ARG A 1 421 ? 10.016 9.055 -27.766 1 39.97 421 ARG A C 1
ATOM 3328 O O . ARG A 1 421 ? 8.812 8.812 -27.656 1 39.97 421 ARG A O 1
ATOM 3335 N N . PRO A 1 422 ? 10.898 8.188 -27.406 1 41.38 422 PRO A N 1
ATOM 3336 C CA . PRO A 1 422 ? 10.656 6.957 -26.641 1 41.38 422 PRO A CA 1
ATOM 3337 C C . PRO A 1 422 ? 9.875 7.203 -25.344 1 41.38 422 PRO A C 1
ATOM 3339 O O . PRO A 1 422 ? 10.195 8.133 -24.609 1 41.38 422 PRO A O 1
ATOM 3342 N N . MET A 1 423 ? 8.602 7.121 -25.453 1 41.09 423 MET A N 1
ATOM 3343 C CA . MET A 1 423 ? 7.805 7.152 -24.234 1 41.09 423 MET A CA 1
ATOM 3344 C C . MET A 1 423 ? 8.492 6.391 -23.109 1 41.09 423 MET A C 1
ATOM 3346 O O . MET A 1 423 ? 8.82 5.211 -23.266 1 41.09 423 MET A O 1
ATOM 3350 N N . ILE A 1 424 ? 9.281 7.074 -22.297 1 40.75 424 ILE A N 1
ATOM 3351 C CA . ILE A 1 424 ? 9.93 6.402 -21.172 1 40.75 424 ILE A CA 1
ATOM 3352 C C . ILE A 1 424 ? 8.891 6.023 -20.125 1 40.75 424 ILE A C 1
ATOM 3354 O O . ILE A 1 424 ? 8.203 6.891 -19.578 1 40.75 424 ILE A O 1
ATOM 3358 N N . PHE A 1 425 ? 8.312 4.824 -20.078 1 41 425 PHE A N 1
ATOM 3359 C CA . PHE A 1 425 ? 7.348 4.156 -19.203 1 41 425 PHE A CA 1
ATOM 3360 C C . PHE A 1 425 ? 7.652 4.43 -17.734 1 41 425 PHE A C 1
ATOM 3362 O O . PHE A 1 425 ? 6.738 4.598 -16.938 1 41 425 PHE A O 1
ATOM 3369 N N . ALA A 1 426 ? 9.023 4.434 -17.344 1 41.41 426 ALA A N 1
ATOM 3370 C CA . ALA A 1 426 ? 9.344 4.492 -15.922 1 41.41 426 ALA A CA 1
ATOM 3371 C C . ALA A 1 426 ? 8.797 5.766 -15.289 1 41.41 426 ALA A C 1
ATOM 3373 O O . ALA A 1 426 ? 8.773 5.898 -14.062 1 41.41 426 ALA A O 1
ATOM 3374 N N . GLY A 1 427 ? 8.281 6.715 -16.125 1 41.53 427 GLY A N 1
ATOM 3375 C CA . GLY A 1 427 ? 7.922 8.023 -15.594 1 41.53 427 GLY A CA 1
ATOM 3376 C C . GLY A 1 427 ? 6.492 8.094 -15.094 1 41.53 427 GLY A C 1
ATOM 3377 O O . GLY A 1 427 ? 6.105 9.07 -14.445 1 41.53 427 GLY A O 1
ATOM 3378 N N . ARG A 1 428 ? 5.688 6.918 -15.281 1 49.12 428 ARG A N 1
ATOM 3379 C CA . ARG A 1 428 ? 4.273 7.121 -14.977 1 49.12 428 ARG A CA 1
ATOM 3380 C C . ARG A 1 428 ? 3.783 6.102 -13.953 1 49.12 428 ARG A C 1
ATOM 3382 O O . ARG A 1 428 ? 2.645 6.184 -13.484 1 49.12 428 ARG A O 1
ATOM 3389 N N . GLU A 1 429 ? 4.645 5.34 -13.609 1 59.25 429 GLU A N 1
ATOM 3390 C CA . GLU A 1 429 ? 4.137 4.316 -12.695 1 59.25 429 GLU A CA 1
ATOM 3391 C C . GLU A 1 429 ? 4.098 4.828 -11.258 1 59.25 429 GLU A C 1
ATOM 3393 O O . GLU A 1 429 ? 5.051 5.461 -10.797 1 59.25 429 GLU A O 1
ATOM 3398 N N . ARG A 1 430 ? 3.055 4.742 -10.727 1 63.44 430 ARG A N 1
ATOM 3399 C CA . ARG A 1 430 ? 2.793 5.234 -9.375 1 63.44 430 ARG A CA 1
ATOM 3400 C C . ARG A 1 430 ? 3.811 4.68 -8.383 1 63.44 430 ARG A C 1
ATOM 3402 O O . ARG A 1 430 ? 4.184 5.355 -7.426 1 63.44 430 ARG A O 1
ATOM 3409 N N . CYS A 1 431 ? 4.297 3.559 -8.711 1 60.25 431 CYS A N 1
ATOM 3410 C CA . CYS A 1 431 ? 5.27 2.98 -7.789 1 60.25 431 CYS A CA 1
ATOM 3411 C C . CYS A 1 431 ? 6.605 3.711 -7.871 1 60.25 431 CYS A C 1
ATOM 3413 O O . CYS A 1 431 ? 7.434 3.602 -6.969 1 60.25 431 CYS A O 1
ATOM 3415 N N . ALA A 1 432 ? 6.703 4.445 -8.766 1 67.25 432 ALA A N 1
ATOM 3416 C CA . ALA A 1 432 ? 7.98 5.113 -9 1 67.25 432 ALA A CA 1
ATOM 3417 C C . ALA A 1 432 ? 8.242 6.184 -7.945 1 67.25 432 ALA A C 1
ATOM 3419 O O . ALA A 1 432 ? 9.391 6.535 -7.68 1 67.25 432 ALA A O 1
ATOM 3420 N N . ALA A 1 433 ? 7.152 6.605 -7.371 1 75.56 433 ALA A N 1
ATOM 3421 C CA . ALA A 1 433 ? 7.348 7.691 -6.418 1 75.56 433 ALA A CA 1
ATOM 3422 C C . ALA A 1 433 ? 8.227 7.242 -5.25 1 75.56 433 ALA A C 1
ATOM 3424 O O . ALA A 1 433 ? 9.227 7.887 -4.934 1 75.56 433 ALA A O 1
ATOM 3425 N N . ALA A 1 434 ? 7.949 6.125 -4.66 1 82.5 434 ALA A N 1
ATOM 3426 C CA . ALA A 1 434 ? 8.727 5.613 -3.537 1 82.5 434 ALA A CA 1
ATOM 3427 C C . ALA A 1 434 ? 10.016 4.953 -4.02 1 82.5 434 ALA A C 1
ATOM 3429 O O . ALA A 1 434 ? 11.086 5.164 -3.439 1 82.5 434 ALA A O 1
ATOM 3430 N N . ASN A 1 435 ? 9.984 4.293 -5.098 1 84.38 435 ASN A N 1
ATOM 3431 C CA . ASN A 1 435 ? 11.109 3.504 -5.59 1 84.38 435 ASN A CA 1
ATOM 3432 C C . ASN A 1 435 ? 12.25 4.395 -6.086 1 84.38 435 ASN A C 1
ATOM 3434 O O . ASN A 1 435 ? 13.422 4.059 -5.93 1 84.38 435 ASN A O 1
ATOM 3438 N N . ARG A 1 436 ? 11.906 5.445 -6.715 1 87.31 436 ARG A N 1
ATOM 3439 C CA . ARG A 1 436 ? 12.914 6.344 -7.27 1 87.31 436 ARG A CA 1
ATOM 3440 C C . ARG A 1 436 ? 13.766 6.953 -6.16 1 87.31 436 ARG A C 1
ATOM 3442 O O . ARG A 1 436 ? 14.969 7.168 -6.34 1 87.31 436 ARG A O 1
ATOM 3449 N N . LEU A 1 437 ? 13.094 7.309 -5.113 1 90.06 437 LEU A N 1
ATOM 3450 C CA . LEU A 1 437 ? 13.836 7.863 -3.984 1 90.06 437 LEU A CA 1
ATOM 3451 C C . LEU A 1 437 ? 14.867 6.867 -3.469 1 90.06 437 LEU A C 1
ATOM 3453 O O . LEU A 1 437 ? 16.016 7.23 -3.223 1 90.06 437 LEU A O 1
ATOM 3457 N N . SER A 1 438 ? 14.461 5.594 -3.287 1 90.75 438 SER A N 1
ATOM 3458 C CA . SER A 1 438 ? 15.367 4.547 -2.828 1 90.75 438 SER A CA 1
ATOM 3459 C C . SER A 1 438 ? 16.469 4.289 -3.844 1 90.75 438 SER A C 1
ATOM 3461 O O . SER A 1 438 ? 17.641 4.098 -3.471 1 90.75 438 SER A O 1
ATOM 3463 N N . HIS A 1 439 ? 16.125 4.344 -5.105 1 88 439 HIS A N 1
ATOM 3464 C CA . HIS A 1 439 ? 17.094 4.086 -6.172 1 88 439 HIS A CA 1
ATOM 3465 C C . HIS A 1 439 ? 18.156 5.172 -6.219 1 88 439 HIS A C 1
ATOM 3467 O O . HIS A 1 439 ? 19.359 4.867 -6.305 1 88 439 HIS A O 1
ATOM 3473 N N . ILE A 1 440 ? 17.719 6.367 -6.16 1 89.94 440 ILE A N 1
ATOM 3474 C CA . ILE A 1 440 ? 18.625 7.504 -6.34 1 89.94 440 ILE A CA 1
ATOM 3475 C C . ILE A 1 440 ? 19.578 7.598 -5.152 1 89.94 440 ILE A C 1
ATOM 3477 O O . ILE A 1 440 ? 20.766 7.855 -5.324 1 89.94 440 ILE A O 1
ATOM 3481 N N . PHE A 1 441 ? 19.062 7.324 -3.971 1 92.5 441 PHE A N 1
ATOM 3482 C CA . PHE A 1 441 ? 19.891 7.531 -2.785 1 92.5 441 PHE A CA 1
ATOM 3483 C C . PHE A 1 441 ? 20.484 6.211 -2.299 1 92.5 441 PHE A C 1
ATOM 3485 O O . PHE A 1 441 ? 21.312 6.191 -1.386 1 92.5 441 PHE A O 1
ATOM 3492 N N . GLY A 1 442 ? 20.047 5.109 -2.891 1 91.94 442 GLY A N 1
ATOM 3493 C CA . GLY A 1 442 ? 20.609 3.807 -2.557 1 91.94 442 GLY A CA 1
ATOM 3494 C C . GLY A 1 442 ? 20.031 3.229 -1.275 1 91.94 442 GLY A C 1
ATOM 3495 O O . GLY A 1 442 ? 20.719 2.498 -0.559 1 91.94 442 GLY A O 1
ATOM 3496 N N . LEU A 1 443 ? 18.812 3.582 -0.919 1 92.31 443 LEU A N 1
ATOM 3497 C CA . LEU A 1 443 ? 18.156 3.039 0.266 1 92.31 443 LEU A CA 1
ATOM 3498 C C . LEU A 1 443 ? 17.719 1.6 0.029 1 92.31 443 LEU A C 1
ATOM 3500 O O . LEU A 1 443 ? 17.203 1.274 -1.042 1 92.31 443 LEU A O 1
ATOM 3504 N N . THR A 1 444 ? 17.828 0.726 1.001 1 89.81 444 THR A N 1
ATOM 3505 C CA . THR A 1 444 ? 17.609 -0.693 0.738 1 89.81 444 THR A CA 1
ATOM 3506 C C . THR A 1 444 ? 16.438 -1.221 1.55 1 89.81 444 THR A C 1
ATOM 3508 O O . THR A 1 444 ? 16.125 -2.412 1.498 1 89.81 444 THR A O 1
ATOM 3511 N N . GLY A 1 445 ? 15.844 -0.39 2.377 1 89 445 GLY A N 1
ATOM 3512 C CA . GLY A 1 445 ? 14.648 -0.809 3.088 1 89 445 GLY A CA 1
ATOM 3513 C C . GLY A 1 445 ? 13.453 -1.014 2.176 1 89 445 GLY A C 1
ATOM 3514 O O . GLY A 1 445 ? 13.508 -0.675 0.991 1 89 445 GLY A O 1
ATOM 3515 N N . PRO A 1 446 ? 12.367 -1.532 2.682 1 86.31 446 PRO A N 1
ATOM 3516 C CA . PRO A 1 446 ? 11.172 -1.78 1.876 1 86.31 446 PRO A CA 1
ATOM 3517 C C . PRO A 1 446 ? 10.508 -0.493 1.396 1 86.31 446 PRO A C 1
ATOM 3519 O O . PRO A 1 446 ? 10.625 0.547 2.051 1 86.31 446 PRO A O 1
ATOM 3522 N N . THR A 1 447 ? 9.914 -0.587 0.236 1 86.56 447 THR A N 1
ATOM 3523 C CA . THR A 1 447 ? 9.117 0.523 -0.286 1 86.56 447 THR A CA 1
ATOM 3524 C C . THR A 1 447 ? 7.664 0.11 -0.472 1 86.56 447 THR A C 1
ATOM 3526 O O . THR A 1 447 ? 7.375 -1.051 -0.771 1 86.56 447 THR A O 1
ATOM 3529 N N . SER A 1 448 ? 6.809 1.036 -0.172 1 82.88 448 SER A N 1
ATOM 3530 C CA . SER A 1 448 ? 5.387 0.791 -0.412 1 82.88 448 SER A CA 1
ATOM 3531 C C . SER A 1 448 ? 4.633 2.096 -0.637 1 82.88 448 SER A C 1
ATOM 3533 O O . SER A 1 448 ? 4.957 3.121 -0.034 1 82.88 448 SER A O 1
ATOM 3535 N N . THR A 1 449 ? 3.734 2.033 -1.555 1 83.5 449 THR A N 1
ATOM 3536 C CA . THR A 1 449 ? 2.807 3.139 -1.764 1 83.5 449 THR A CA 1
ATOM 3537 C C . THR A 1 449 ? 1.391 2.74 -1.357 1 83.5 449 THR A C 1
ATOM 3539 O O . THR A 1 449 ? 0.868 1.725 -1.822 1 83.5 449 THR A O 1
ATOM 3542 N N . ALA A 1 450 ? 0.809 3.531 -0.444 1 84.12 450 ALA A N 1
ATOM 3543 C CA . ALA A 1 450 ? -0.558 3.287 0.01 1 84.12 450 ALA A CA 1
ATOM 3544 C C . ALA A 1 450 ? -1.547 4.195 -0.718 1 84.12 450 ALA A C 1
ATOM 3546 O O . ALA A 1 450 ? -1.289 5.387 -0.901 1 84.12 450 ALA A O 1
ATOM 3547 N N . GLU A 1 451 ? -2.648 3.582 -1.19 1 82.81 451 GLU A N 1
ATOM 3548 C CA . GLU A 1 451 ? -3.746 4.336 -1.79 1 82.81 451 GLU A CA 1
ATOM 3549 C C . GLU A 1 451 ? -5.082 3.965 -1.152 1 82.81 451 GLU A C 1
ATOM 3551 O O . GLU A 1 451 ? -5.691 2.959 -1.518 1 82.81 451 GLU A O 1
ATOM 3556 N N . THR A 1 452 ? -5.512 4.828 -0.283 1 83.75 452 THR A N 1
ATOM 3557 C CA . THR A 1 452 ? -6.789 4.68 0.408 1 83.75 452 THR A CA 1
ATOM 3558 C C . THR A 1 452 ? -7.562 5.996 0.402 1 83.75 452 THR A C 1
ATOM 3560 O O . THR A 1 452 ? -8.203 6.352 1.395 1 83.75 452 THR A O 1
ATOM 3563 N N . ALA A 1 453 ? -7.328 6.766 -0.599 1 86.81 453 ALA A N 1
ATOM 3564 C CA . ALA A 1 453 ? -7.938 8.078 -0.771 1 86.81 453 ALA A CA 1
ATOM 3565 C C . ALA A 1 453 ? -7.387 9.078 0.242 1 86.81 453 ALA A C 1
ATOM 3567 O O . ALA A 1 453 ? -6.168 9.25 0.357 1 86.81 453 ALA A O 1
ATOM 3568 N N . CYS A 1 454 ? -8.25 9.68 0.994 1 91.69 454 CYS A N 1
ATOM 3569 C CA . CYS A 1 454 ? -7.828 10.805 1.822 1 91.69 454 CYS A CA 1
ATOM 3570 C C . CYS A 1 454 ? -7.004 10.328 3.01 1 91.69 454 CYS A C 1
ATOM 3572 O O . CYS A 1 454 ? -6.281 11.117 3.627 1 91.69 454 CYS A O 1
ATOM 3574 N N . SER A 1 455 ? -7.066 9.078 3.326 1 93.62 455 SER A N 1
ATOM 3575 C CA . SER A 1 455 ? -6.332 8.586 4.484 1 93.62 455 SER A CA 1
ATOM 3576 C C . SER A 1 455 ? -4.992 7.984 4.074 1 93.62 455 SER A C 1
ATOM 3578 O O . SER A 1 455 ? -4.273 7.43 4.91 1 93.62 455 SER A O 1
ATOM 3580 N N . SER A 1 456 ? -4.586 8.094 2.865 1 91.19 456 SER A N 1
ATOM 3581 C CA . SER A 1 456 ? -3.471 7.363 2.273 1 91.19 456 SER A CA 1
ATOM 3582 C C . SER A 1 456 ? -2.178 7.609 3.043 1 91.19 456 SER A C 1
ATOM 3584 O O . SER A 1 456 ? -1.447 6.668 3.357 1 91.19 456 SER A O 1
ATOM 3586 N N . SER A 1 457 ? -1.829 8.828 3.309 1 95.62 457 SER A N 1
ATOM 3587 C CA . SER A 1 457 ? -0.53 9.125 3.904 1 95.62 457 SER A CA 1
ATOM 3588 C C . SER A 1 457 ? -0.479 8.68 5.363 1 95.62 457 SER A C 1
ATOM 3590 O O . SER A 1 457 ? 0.579 8.289 5.863 1 95.62 457 SER A O 1
ATOM 3592 N N . LEU A 1 458 ? -1.597 8.766 6.039 1 96.31 458 LEU A N 1
ATOM 3593 C CA . LEU A 1 458 ? -1.595 8.297 7.422 1 96.31 458 LEU A CA 1
ATOM 3594 C C . LEU A 1 458 ? -1.601 6.773 7.477 1 96.31 458 LEU A C 1
ATOM 3596 O O . LEU A 1 458 ? -1.05 6.18 8.406 1 96.31 458 LEU A O 1
ATOM 3600 N N . VAL A 1 459 ? -2.232 6.172 6.504 1 92.19 459 VAL A N 1
ATOM 3601 C CA . VAL A 1 459 ? -2.131 4.723 6.371 1 92.19 459 VAL A CA 1
ATOM 3602 C C . VAL A 1 459 ? -0.679 4.332 6.102 1 92.19 459 VAL A C 1
ATOM 3604 O O . VAL A 1 459 ? -0.182 3.348 6.656 1 92.19 459 VAL A O 1
ATOM 3607 N N . ALA A 1 460 ? -0.021 5.078 5.215 1 91.94 460 ALA A N 1
ATOM 3608 C CA . ALA A 1 460 ? 1.399 4.84 4.973 1 91.94 460 ALA A CA 1
ATOM 3609 C C . ALA A 1 460 ? 2.199 4.918 6.27 1 91.94 460 ALA A C 1
ATOM 3611 O O . ALA A 1 460 ? 3.127 4.133 6.484 1 91.94 460 ALA A O 1
ATOM 3612 N N . CYS A 1 461 ? 1.842 5.852 7.07 1 93.94 461 CYS A N 1
ATOM 3613 C CA . CYS A 1 461 ? 2.467 5.973 8.383 1 93.94 461 CYS A CA 1
ATOM 3614 C C . CYS A 1 461 ? 2.207 4.734 9.234 1 93.94 461 CYS A C 1
ATOM 3616 O O . CYS A 1 461 ? 3.117 4.227 9.891 1 93.94 461 CYS A O 1
ATOM 3618 N N . GLY A 1 462 ? 1.021 4.273 9.242 1 89 462 GLY A N 1
ATOM 3619 C CA . GLY A 1 462 ? 0.68 3.047 9.945 1 89 462 GLY A CA 1
ATOM 3620 C C . GLY A 1 462 ? 1.463 1.842 9.461 1 89 462 GLY A C 1
ATOM 3621 O O . GLY A 1 462 ? 1.961 1.053 10.273 1 89 462 GLY A O 1
ATOM 3622 N N . VAL A 1 463 ? 1.574 1.746 8.164 1 85.5 463 VAL A N 1
ATOM 3623 C CA . VAL A 1 463 ? 2.314 0.638 7.574 1 85.5 463 VAL A CA 1
ATOM 3624 C C . VAL A 1 463 ? 3.779 0.71 8 1 85.5 463 VAL A C 1
ATOM 3626 O O . VAL A 1 463 ? 4.387 -0.311 8.328 1 85.5 463 VAL A O 1
ATOM 3629 N N . ALA A 1 464 ? 4.348 1.888 7.934 1 88.88 464 ALA A N 1
ATOM 3630 C CA . ALA A 1 464 ? 5.73 2.07 8.375 1 88.88 464 ALA A CA 1
ATOM 3631 C C . ALA A 1 464 ? 5.906 1.634 9.828 1 88.88 464 ALA A C 1
ATOM 3633 O O . ALA A 1 464 ? 6.84 0.896 10.148 1 88.88 464 ALA A O 1
ATOM 3634 N N . GLN A 1 465 ? 5.008 2.076 10.633 1 86.06 465 GLN A N 1
ATOM 3635 C CA . GLN A 1 465 ? 5.086 1.755 12.055 1 86.06 465 GLN A CA 1
ATOM 3636 C C . GLN A 1 465 ? 4.984 0.249 12.281 1 86.06 465 GLN A C 1
ATOM 3638 O O . GLN A 1 465 ? 5.73 -0.314 13.078 1 86.06 465 GLN A O 1
ATOM 3643 N N . MET A 1 466 ? 4.066 -0.394 11.625 1 78.56 466 MET A N 1
ATOM 3644 C CA . MET A 1 466 ? 3.869 -1.832 11.781 1 78.56 466 MET A CA 1
ATOM 3645 C C . MET A 1 466 ? 5.086 -2.604 11.273 1 78.56 466 MET A C 1
ATOM 3647 O O . MET A 1 466 ? 5.461 -3.623 11.852 1 78.56 466 MET A O 1
ATOM 3651 N N . THR A 1 467 ? 5.676 -2.135 10.18 1 79.19 467 THR A N 1
ATOM 3652 C CA . THR A 1 467 ? 6.852 -2.777 9.602 1 79.19 467 THR A CA 1
ATOM 3653 C C . THR A 1 467 ? 8.047 -2.656 10.547 1 79.19 467 THR A C 1
ATOM 3655 O O . THR A 1 467 ? 8.906 -3.543 10.586 1 79.19 467 THR A O 1
ATOM 3658 N N . MET A 1 468 ? 8.055 -1.617 11.297 1 83.5 468 MET A N 1
ATOM 3659 C CA . MET A 1 468 ? 9.195 -1.322 12.164 1 83.5 468 MET A CA 1
ATOM 3660 C C . MET A 1 468 ? 9.023 -1.979 13.531 1 83.5 468 MET A C 1
ATOM 3662 O O . MET A 1 468 ? 9.93 -1.943 14.359 1 83.5 468 MET A O 1
ATOM 3666 N N . ARG A 1 469 ? 7.922 -2.619 13.766 1 75.5 469 ARG A N 1
ATOM 3667 C CA . ARG A 1 469 ? 7.656 -3.271 15.047 1 75.5 469 ARG A CA 1
ATOM 3668 C C . ARG A 1 469 ? 8.617 -4.438 15.273 1 75.5 469 ARG A C 1
ATOM 3670 O O . ARG A 1 469 ? 9.07 -5.066 14.32 1 75.5 469 ARG A O 1
ATOM 3677 N N . SER A 1 470 ? 8.898 -4.551 16.516 1 63.16 470 SER A N 1
ATOM 3678 C CA . SER A 1 470 ? 9.781 -5.645 16.906 1 63.16 470 SER A CA 1
ATOM 3679 C C . SER A 1 470 ? 9.117 -7 16.688 1 63.16 470 SER A C 1
ATOM 3681 O O . SER A 1 470 ? 7.895 -7.113 16.75 1 63.16 470 SER A O 1
ATOM 3683 N N . LYS A 1 471 ? 9.969 -7.832 16.359 1 59.31 471 LYS A N 1
ATOM 3684 C CA . LYS A 1 471 ? 9.547 -9.227 16.25 1 59.31 471 LYS A CA 1
ATOM 3685 C C . LYS A 1 471 ? 9.719 -9.969 17.562 1 59.31 471 LYS A C 1
ATOM 3687 O O . LYS A 1 471 ? 10.508 -9.562 18.422 1 59.31 471 LYS A O 1
ATOM 3692 N N . LEU A 1 472 ? 8.719 -10.805 17.766 1 49.16 472 LEU A N 1
ATOM 3693 C CA . LEU A 1 472 ? 8.82 -11.633 18.969 1 49.16 472 LEU A CA 1
ATOM 3694 C C . LEU A 1 472 ? 10.133 -12.406 18.984 1 49.16 472 LEU A C 1
ATOM 3696 O O . LEU A 1 472 ? 10.703 -12.68 17.922 1 49.16 472 LEU A O 1
ATOM 3700 N N . GLU A 1 473 ? 10.602 -12.453 20.188 1 47.97 473 GLU A N 1
ATOM 3701 C CA . GLU A 1 473 ? 11.852 -13.172 20.391 1 47.97 473 GLU A CA 1
ATOM 3702 C C . GLU A 1 473 ? 11.883 -14.477 19.594 1 47.97 473 GLU A C 1
ATOM 3704 O O . GLU A 1 473 ? 12.922 -14.859 19.062 1 47.97 473 GLU A O 1
ATOM 3709 N N . ASP A 1 474 ? 10.766 -15.125 19.656 1 43.12 474 ASP A N 1
ATOM 3710 C CA . ASP A 1 474 ? 10.734 -16.438 19 1 43.12 474 ASP A CA 1
ATOM 3711 C C . ASP A 1 474 ? 10.781 -16.297 17.484 1 43.12 474 ASP A C 1
ATOM 3713 O O . ASP A 1 474 ? 11.039 -17.266 16.781 1 43.12 474 ASP A O 1
ATOM 3717 N N . GLN A 1 475 ? 10.477 -15.102 17.078 1 43.78 475 GLN A N 1
ATOM 3718 C CA . GLN A 1 475 ? 10.547 -14.852 15.648 1 43.78 475 GLN A CA 1
ATOM 3719 C C . GLN A 1 475 ? 11.914 -14.305 15.258 1 43.78 475 GLN A C 1
ATOM 3721 O O . GLN A 1 475 ? 12.188 -14.094 14.07 1 43.78 475 GLN A O 1
ATOM 3726 N N . ILE A 1 476 ? 12.695 -13.781 16.297 1 42.31 476 ILE A N 1
ATOM 3727 C CA . ILE A 1 476 ? 14.016 -13.203 16.062 1 42.31 476 ILE A CA 1
ATOM 3728 C C . ILE A 1 476 ? 15.062 -14.312 16.016 1 42.31 476 ILE A C 1
ATOM 3730 O O . ILE A 1 476 ? 15.203 -15.078 16.984 1 42.31 476 ILE A O 1
ATOM 3734 N N . THR A 1 477 ? 15.32 -14.773 14.891 1 38.38 477 THR A N 1
ATOM 3735 C CA . THR A 1 477 ? 16.5 -15.633 14.898 1 38.38 477 THR A CA 1
ATOM 3736 C C . THR A 1 477 ? 17.719 -14.883 15.398 1 38.38 477 THR A C 1
ATOM 3738 O O . THR A 1 477 ? 17.891 -13.695 15.102 1 38.38 477 THR A O 1
ATOM 3741 N N . PRO A 1 478 ? 18.547 -15.492 16.203 1 31.88 478 PRO A N 1
ATOM 3742 C CA . PRO A 1 478 ? 19.844 -14.984 16.688 1 31.88 478 PRO A CA 1
ATOM 3743 C C . PRO A 1 478 ? 20.75 -14.539 15.547 1 31.88 478 PRO A C 1
ATOM 3745 O O . PRO A 1 478 ? 20.812 -15.195 14.508 1 31.88 478 PRO A O 1
ATOM 3748 N N . ASN A 1 479 ? 21.297 -13.102 15.555 1 31.61 479 ASN A N 1
ATOM 3749 C CA . ASN A 1 479 ? 22.422 -12.531 14.844 1 31.61 479 ASN A CA 1
ATOM 3750 C C . ASN A 1 479 ? 21.969 -11.578 13.734 1 31.61 479 ASN A C 1
ATOM 3752 O O . ASN A 1 479 ? 22.797 -11.047 13 1 31.61 479 ASN A O 1
ATOM 3756 N N . VAL A 1 480 ? 20.969 -11.797 13.188 1 32.56 480 VAL A N 1
ATOM 3757 C CA . VAL A 1 480 ? 20.75 -10.875 12.078 1 32.56 480 VAL A CA 1
ATOM 3758 C C . VAL A 1 480 ? 19.547 -9.984 12.383 1 32.56 480 VAL A C 1
ATOM 3760 O O . VAL A 1 480 ? 18.453 -10.477 12.664 1 32.56 480 VAL A O 1
ATOM 3763 N N . THR A 1 481 ? 19.812 -8.844 12.836 1 41.16 481 THR A N 1
ATOM 3764 C CA . THR A 1 481 ? 18.797 -7.84 13.133 1 41.16 481 THR A CA 1
ATOM 3765 C C . THR A 1 481 ? 17.938 -7.559 11.906 1 41.16 481 THR A C 1
ATOM 3767 O O . THR A 1 481 ? 18.422 -7.023 10.906 1 41.16 481 THR A O 1
ATOM 3770 N N . THR A 1 482 ? 16.984 -8.352 11.484 1 49.09 482 THR A N 1
ATOM 3771 C CA . THR A 1 482 ? 16.062 -8.203 10.367 1 49.09 482 THR A CA 1
ATOM 3772 C C . THR A 1 482 ? 15.141 -7.012 10.594 1 49.09 482 THR A C 1
ATOM 3774 O O . THR A 1 482 ? 14.297 -6.699 9.742 1 49.09 482 THR A O 1
ATOM 3777 N N . ASP A 1 483 ? 15.484 -6.082 11.531 1 70.5 483 ASP A N 1
ATOM 3778 C CA . ASP A 1 483 ? 14.469 -5.113 11.938 1 70.5 483 ASP A CA 1
ATOM 3779 C C . ASP A 1 483 ? 14.617 -3.803 11.172 1 70.5 483 ASP A C 1
ATOM 3781 O O . ASP A 1 483 ? 15.742 -3.346 10.93 1 70.5 483 ASP A O 1
ATOM 3785 N N . LEU A 1 484 ? 13.719 -3.443 10.531 1 83.19 484 LEU A N 1
ATOM 3786 C CA . LEU A 1 484 ? 13.695 -2.094 9.977 1 83.19 484 LEU A CA 1
ATOM 3787 C C . LEU A 1 484 ? 13.703 -1.049 11.086 1 83.19 484 LEU A C 1
ATOM 3789 O O . LEU A 1 484 ? 12.742 -0.955 11.859 1 83.19 484 LEU A O 1
ATOM 3793 N N . LYS A 1 485 ? 14.742 -0.234 11.172 1 90.69 485 LYS A N 1
ATOM 3794 C CA . LYS A 1 485 ? 14.867 0.746 12.25 1 90.69 485 LYS A CA 1
ATOM 3795 C C . LYS A 1 485 ? 14.625 2.162 11.734 1 90.69 485 LYS A C 1
ATOM 3797 O O . LYS A 1 485 ? 14.422 3.088 12.523 1 90.69 485 LYS A O 1
ATOM 3802 N N . HIS A 1 486 ? 14.711 2.332 10.453 1 94 486 HIS A N 1
ATOM 3803 C CA . HIS A 1 486 ? 14.57 3.652 9.852 1 94 486 HIS A CA 1
ATOM 3804 C C . HIS A 1 486 ? 13.523 3.641 8.742 1 94 486 HIS A C 1
ATOM 3806 O O . HIS A 1 486 ? 13.422 2.674 7.988 1 94 486 HIS A O 1
ATOM 3812 N N . SER A 1 487 ? 12.703 4.672 8.695 1 96.25 487 SER A N 1
ATOM 3813 C CA . SER A 1 487 ? 11.734 4.824 7.617 1 96.25 487 SER A CA 1
ATOM 3814 C C . SER A 1 487 ? 11.508 6.297 7.285 1 96.25 487 SER A C 1
ATOM 3816 O O . SER A 1 487 ? 11.633 7.16 8.148 1 96.25 487 SER A O 1
ATOM 3818 N N . LEU A 1 488 ? 11.32 6.516 6.062 1 97.56 488 LEU A N 1
ATOM 3819 C CA . LEU A 1 488 ? 10.828 7.793 5.559 1 97.56 488 LEU A CA 1
ATOM 3820 C C . LEU A 1 488 ? 9.375 7.684 5.117 1 97.56 488 LEU A C 1
ATOM 3822 O O . LEU A 1 488 ? 9.039 6.852 4.273 1 97.56 488 LEU A O 1
ATOM 3826 N N . VAL A 1 489 ? 8.469 8.438 5.746 1 97.75 489 VAL A N 1
ATOM 3827 C CA . VAL A 1 489 ? 7.059 8.453 5.387 1 97.75 489 VAL A CA 1
ATOM 3828 C C . VAL A 1 489 ? 6.703 9.773 4.707 1 97.75 489 VAL A C 1
ATOM 3830 O O . VAL A 1 489 ? 7.074 10.844 5.191 1 97.75 489 VAL A O 1
ATOM 3833 N N . MET A 1 490 ? 6.004 9.656 3.604 1 97.44 490 MET A N 1
ATOM 3834 C CA . MET A 1 490 ? 5.664 10.859 2.85 1 97.44 490 MET A CA 1
ATOM 3835 C C . MET A 1 490 ? 4.215 10.82 2.385 1 97.44 490 MET A C 1
ATOM 3837 O O . MET A 1 490 ? 3.594 9.75 2.359 1 97.44 490 MET A O 1
ATOM 3841 N N . GLY A 1 491 ? 3.607 11.906 2.135 1 96.25 491 GLY A N 1
ATOM 3842 C CA . GLY A 1 491 ? 2.289 12.094 1.55 1 96.25 491 GLY A CA 1
ATOM 3843 C C . GLY A 1 491 ? 2.256 13.172 0.485 1 96.25 491 GLY A C 1
ATOM 3844 O O . GLY A 1 491 ? 2.906 14.211 0.626 1 96.25 491 GLY A O 1
ATOM 3845 N N . SER A 1 492 ? 1.489 12.898 -0.652 1 93.75 492 SER A N 1
ATOM 3846 C CA . SER A 1 492 ? 1.547 13.836 -1.769 1 93.75 492 SER A CA 1
ATOM 3847 C C . SER A 1 492 ? 0.161 14.086 -2.354 1 93.75 492 SER A C 1
ATOM 3849 O O . SER A 1 492 ? -0.684 13.188 -2.367 1 93.75 492 SER A O 1
ATOM 3851 N N . ASN A 1 493 ? -0.065 15.281 -2.768 1 94.88 493 ASN A N 1
ATOM 3852 C CA . ASN A 1 493 ? -1.18 15.672 -3.621 1 94.88 493 ASN A CA 1
ATOM 3853 C C . ASN A 1 493 ? -0.823 16.891 -4.48 1 94.88 493 ASN A C 1
ATOM 3855 O O . ASN A 1 493 ? -0.296 17.875 -3.979 1 94.88 493 ASN A O 1
ATOM 3859 N N . THR A 1 494 ? -0.996 16.797 -5.762 1 92 494 THR A N 1
ATOM 3860 C CA . THR A 1 494 ? -0.771 17.938 -6.652 1 92 494 THR A CA 1
ATOM 3861 C C . THR A 1 494 ? -1.992 18.172 -7.531 1 92 494 THR A C 1
ATOM 3863 O O . THR A 1 494 ? -2.637 17.234 -7.988 1 92 494 THR A O 1
ATOM 3866 N N . LEU A 1 495 ? -2.299 19.422 -7.691 1 92.5 495 LEU A N 1
ATOM 3867 C CA . LEU A 1 495 ? -3.414 19.859 -8.531 1 92.5 495 LEU A CA 1
ATOM 3868 C C . LEU A 1 495 ? -2.92 20.344 -9.883 1 92.5 495 LEU A C 1
ATOM 3870 O O . LEU A 1 495 ? -2.701 21.547 -10.078 1 92.5 495 LEU A O 1
ATOM 3874 N N . ILE A 1 496 ? -2.898 19.438 -10.875 1 87.69 496 ILE A N 1
ATOM 3875 C CA . ILE A 1 496 ? -2.205 19.781 -12.109 1 87.69 496 ILE A CA 1
ATOM 3876 C C . ILE A 1 496 ? -3.213 19.906 -13.25 1 87.69 496 ILE A C 1
ATOM 3878 O O . ILE A 1 496 ? -2.869 20.359 -14.344 1 87.69 496 ILE A O 1
ATOM 3882 N N . GLY A 1 497 ? -4.457 19.594 -13 1 87.5 497 GLY A N 1
ATOM 3883 C CA . GLY A 1 497 ? -5.492 19.703 -14.023 1 87.5 497 GLY A CA 1
ATOM 3884 C C . GLY A 1 497 ? -6.895 19.734 -13.445 1 87.5 497 GLY A C 1
ATOM 3885 O O . GLY A 1 497 ? -7.082 19.562 -12.242 1 87.5 497 GLY A O 1
ATOM 3886 N N . PRO A 1 498 ? -7.863 19.953 -14.281 1 87.62 498 PRO A N 1
ATOM 3887 C CA . PRO A 1 498 ? -9.242 20.125 -13.828 1 87.62 498 PRO A CA 1
ATOM 3888 C C . PRO A 1 498 ? -9.945 18.797 -13.562 1 87.62 498 PRO A C 1
ATOM 3890 O O . PRO A 1 498 ? -11.039 18.766 -12.984 1 87.62 498 PRO A O 1
ATOM 3893 N N . GLY A 1 499 ? -9.336 17.688 -13.992 1 82.19 499 GLY A N 1
ATOM 3894 C CA . GLY A 1 499 ? -9.992 16.391 -13.898 1 82.19 499 GLY A CA 1
ATOM 3895 C C . GLY A 1 499 ? -10.492 16.078 -12.5 1 82.19 499 GLY A C 1
ATOM 3896 O O . GLY A 1 499 ? -11.641 15.68 -12.32 1 82.19 499 GLY A O 1
ATOM 3897 N N . GLY A 1 500 ? -9.648 16.188 -11.484 1 84.19 500 GLY A N 1
ATOM 3898 C CA . GLY A 1 500 ? -10.039 15.938 -10.109 1 84.19 500 GLY A CA 1
ATOM 3899 C C . GLY A 1 500 ? -11.148 16.859 -9.625 1 84.19 500 GLY A C 1
ATOM 3900 O O . GLY A 1 500 ? -12.008 16.438 -8.844 1 84.19 500 GLY A O 1
ATOM 3901 N N . TYR A 1 501 ? -11.133 18.094 -10.086 1 89.06 501 TYR A N 1
ATOM 3902 C CA . TYR A 1 501 ? -12.172 19.047 -9.711 1 89.06 501 TYR A CA 1
ATOM 3903 C C . TYR A 1 501 ? -13.523 18.625 -10.281 1 89.06 501 TYR A C 1
ATOM 3905 O O . TYR A 1 501 ? -14.539 18.672 -9.578 1 89.06 501 TYR A O 1
ATOM 3913 N N . ILE A 1 502 ? -13.523 18.25 -11.516 1 85.75 502 ILE A N 1
ATOM 3914 C CA . ILE A 1 502 ? -14.75 17.844 -12.188 1 85.75 502 ILE A CA 1
ATOM 3915 C C . ILE A 1 502 ? -15.289 16.562 -11.539 1 85.75 502 ILE A C 1
ATOM 3917 O O . ILE A 1 502 ? -16.484 16.484 -11.227 1 85.75 502 ILE A O 1
ATOM 3921 N N . SER A 1 503 ? -14.406 15.672 -11.266 1 79.88 503 SER A N 1
ATOM 3922 C CA . SER A 1 503 ? -14.805 14.367 -10.758 1 79.88 503 SER A CA 1
ATOM 3923 C C . SER A 1 503 ? -15.367 14.469 -9.344 1 79.88 503 SER A C 1
ATOM 3925 O O . SER A 1 503 ? -16.297 13.75 -8.984 1 79.88 503 SER A O 1
ATOM 3927 N N . LEU A 1 504 ? -14.828 15.289 -8.539 1 85.75 504 LEU A N 1
ATOM 3928 C CA . LEU A 1 504 ? -15.234 15.406 -7.141 1 85.75 504 LEU A CA 1
ATOM 3929 C C . LEU A 1 504 ? -16.453 16.312 -7 1 85.75 504 LEU A C 1
ATOM 3931 O O . LEU A 1 504 ? -17.156 16.281 -5.988 1 85.75 504 LEU A O 1
ATOM 3935 N N . SER A 1 505 ? -16.688 17.125 -7.98 1 86.06 505 SER A N 1
ATOM 3936 C CA . SER A 1 505 ? -17.859 17.984 -7.977 1 86.06 505 SER A CA 1
ATOM 3937 C C . SER A 1 505 ? -19.141 17.172 -8.219 1 86.06 505 SER A C 1
ATOM 3939 O O . SER A 1 505 ? -20.203 17.516 -7.707 1 86.06 505 SER A O 1
ATOM 3941 N N . GLY A 1 506 ? -19.047 16.156 -8.961 1 77.62 506 GLY A N 1
ATOM 3942 C CA . GLY A 1 506 ? -20.203 15.32 -9.281 1 77.62 506 GLY A CA 1
ATOM 3943 C C . GLY A 1 506 ? -20.953 14.836 -8.047 1 77.62 506 GLY A C 1
ATOM 3944 O O . GLY A 1 506 ? -22.125 15.141 -7.875 1 77.62 506 GLY A O 1
ATOM 3945 N N . PRO A 1 507 ? -20.188 14.227 -7.113 1 75.88 507 PRO A N 1
ATOM 3946 C CA . PRO A 1 507 ? -20.828 13.727 -5.895 1 75.88 507 PRO A CA 1
ATOM 3947 C C . PRO A 1 507 ? -21.078 14.828 -4.863 1 75.88 507 PRO A C 1
ATOM 3949 O O . PRO A 1 507 ? -21.562 14.555 -3.762 1 75.88 507 PRO A O 1
ATOM 3952 N N . GLY A 1 508 ? -20.656 15.984 -5.223 1 80.56 508 GLY A N 1
ATOM 3953 C CA . GLY A 1 508 ? -20.891 17.094 -4.316 1 80.56 508 GLY A CA 1
ATOM 3954 C C . GLY A 1 508 ? -19.938 17.109 -3.135 1 80.56 508 GLY A C 1
ATOM 3955 O O . GLY A 1 508 ? -20.312 17.531 -2.037 1 80.56 508 GLY A O 1
ATOM 3956 N N . MET A 1 509 ? -18.766 16.672 -3.311 1 86.62 509 MET A N 1
ATOM 3957 C CA . MET A 1 509 ? -17.797 16.578 -2.225 1 86.62 509 MET A CA 1
ATOM 3958 C C . MET A 1 509 ? -17.094 17.922 -2.004 1 86.62 509 MET A C 1
ATOM 3960 O O . MET A 1 509 ? -16.672 18.234 -0.892 1 86.62 509 MET A O 1
ATOM 3964 N N . LEU A 1 510 ? -17.078 18.703 -3.045 1 91.88 510 LEU A N 1
ATOM 3965 C CA . LEU A 1 510 ? -16.328 19.953 -2.971 1 91.88 510 LEU A CA 1
ATOM 3966 C C . LEU A 1 510 ? -17.219 21.078 -2.486 1 91.88 510 LEU A C 1
ATOM 3968 O O . LEU A 1 510 ? -18.453 21.031 -2.641 1 91.88 510 LEU A O 1
ATOM 3972 N N . THR A 1 511 ? -16.562 22.016 -1.883 1 91.56 511 THR A N 1
ATOM 3973 C CA . THR A 1 511 ? -17.281 23.203 -1.437 1 91.56 511 THR A CA 1
ATOM 3974 C C . THR A 1 511 ? -17.484 24.172 -2.598 1 91.56 511 THR A C 1
ATOM 3976 O O . THR A 1 511 ? -16.609 24.328 -3.457 1 91.56 511 THR A O 1
ATOM 3979 N N . HIS A 1 512 ? -18.594 24.828 -2.584 1 84.5 512 HIS A N 1
ATOM 3980 C CA . HIS A 1 512 ? -18.875 25.891 -3.555 1 84.5 512 HIS A CA 1
ATOM 3981 C C . HIS A 1 512 ? -18.188 27.188 -3.166 1 84.5 512 HIS A C 1
ATOM 3983 O O . HIS A 1 512 ? -18 28.078 -4 1 84.5 512 HIS A O 1
ATOM 3989 N N . GLN A 1 513 ? -17.688 27.266 -1.929 1 79.5 513 GLN A N 1
ATOM 3990 C CA . GLN A 1 513 ? -17.172 28.516 -1.387 1 79.5 513 GLN A CA 1
ATOM 3991 C C . GLN A 1 513 ? -15.664 28.609 -1.589 1 79.5 513 GLN A C 1
ATOM 3993 O O . GLN A 1 513 ? -15.086 29.688 -1.462 1 79.5 513 GLN A O 1
ATOM 3998 N N . GLY A 1 514 ? -15.078 27.547 -1.807 1 85.88 514 GLY A N 1
ATOM 3999 C CA . GLY A 1 514 ? -13.656 27.547 -2.123 1 85.88 514 GLY A CA 1
ATOM 4000 C C . GLY A 1 514 ? -12.773 27.484 -0.893 1 85.88 514 GLY A C 1
ATOM 4001 O O . GLY A 1 514 ? -11.555 27.688 -0.983 1 85.88 514 GLY A O 1
ATOM 4002 N N . ARG A 1 515 ? -13.367 27.281 0.293 1 88.5 515 ARG A N 1
ATOM 4003 C CA . ARG A 1 515 ? -12.625 27.125 1.542 1 88.5 515 ARG A CA 1
ATOM 4004 C C . ARG A 1 515 ? -13.188 25.969 2.361 1 88.5 515 ARG A C 1
ATOM 4006 O O . ARG A 1 515 ? -14.359 25.609 2.219 1 88.5 515 ARG A O 1
ATOM 4013 N N . CYS A 1 516 ? -12.297 25.391 3.121 1 94.06 516 CYS A N 1
ATOM 4014 C CA . CYS A 1 516 ? -12.797 24.422 4.094 1 94.06 516 CYS A CA 1
ATOM 4015 C C . CYS A 1 516 ? -13.328 25.125 5.336 1 94.06 516 CYS A C 1
ATOM 4017 O O . CYS A 1 516 ? -12.547 25.578 6.18 1 94.06 516 CYS A O 1
ATOM 4019 N N . PHE A 1 517 ? -14.586 25.141 5.504 1 89.81 517 PHE A N 1
ATOM 4020 C CA . PHE A 1 517 ? -15.211 25.734 6.676 1 89.81 517 PHE A CA 1
ATOM 4021 C C . PHE A 1 517 ? -15.398 24.703 7.777 1 89.81 517 PHE A C 1
ATOM 4023 O O . PHE A 1 517 ? -16.5 24.547 8.305 1 89.81 517 PHE A O 1
ATOM 4030 N N . THR A 1 518 ? -14.328 24.141 8.125 1 94.69 518 THR A N 1
ATOM 4031 C CA . THR A 1 518 ? -14.305 23.078 9.117 1 94.69 518 THR A CA 1
ATOM 4032 C C . THR A 1 518 ? -14.945 23.531 10.422 1 94.69 518 THR A C 1
ATOM 4034 O O . THR A 1 518 ? -14.594 24.594 10.953 1 94.69 518 THR A O 1
ATOM 4037 N N . PHE A 1 519 ? -15.883 22.797 11 1 90.69 519 PHE A N 1
ATOM 4038 C CA . PHE A 1 519 ? -16.609 22.969 12.258 1 90.69 519 PHE A CA 1
ATOM 4039 C C . PHE A 1 519 ? -17.578 24.125 12.172 1 90.69 519 PHE A C 1
ATOM 4041 O O . PHE A 1 519 ? -18.312 24.391 13.125 1 90.69 519 PHE A O 1
ATOM 4048 N N . ASP A 1 520 ? -17.594 24.797 11.078 1 85.44 520 ASP A N 1
ATOM 4049 C CA . ASP A 1 520 ? -18.453 25.953 10.906 1 85.44 520 ASP A CA 1
ATOM 4050 C C . ASP A 1 520 ? -19.844 25.547 10.414 1 85.44 520 ASP A C 1
ATOM 4052 O O . ASP A 1 520 ? -19.984 24.516 9.758 1 85.44 520 ASP A O 1
ATOM 4056 N N . HIS A 1 521 ? -20.781 26.281 10.68 1 80.19 521 HIS A N 1
ATOM 4057 C CA . HIS A 1 521 ? -22.156 26.031 10.273 1 80.19 521 HIS A CA 1
ATOM 4058 C C . HIS A 1 521 ? -22.297 26.016 8.758 1 80.19 521 HIS A C 1
ATOM 4060 O O . HIS A 1 521 ? -23.172 25.344 8.211 1 80.19 521 HIS A O 1
ATOM 4066 N N . SER A 1 522 ? -21.422 26.672 8.102 1 80.5 522 SER A N 1
ATOM 4067 C CA . SER A 1 522 ? -21.531 26.812 6.656 1 80.5 522 SER A CA 1
ATOM 4068 C C . SER A 1 522 ? -20.766 25.703 5.934 1 80.5 522 SER A C 1
ATOM 4070 O O . SER A 1 522 ? -20.641 25.734 4.707 1 80.5 522 SER A O 1
ATOM 4072 N N . ALA A 1 523 ? -20.312 24.734 6.691 1 90.31 523 ALA A N 1
ATOM 4073 C CA . ALA A 1 523 ? -19.562 23.641 6.086 1 90.31 523 ALA A CA 1
ATOM 4074 C C . ALA A 1 523 ? -20.391 22.922 5.02 1 90.31 523 ALA A C 1
ATOM 4076 O O . ALA A 1 523 ? -21.5 22.469 5.293 1 90.31 523 ALA A O 1
ATOM 4077 N N . ASP A 1 524 ? -19.859 22.859 3.754 1 89.12 524 ASP A N 1
ATOM 4078 C CA . ASP A 1 524 ? -20.641 22.266 2.674 1 89.12 524 ASP A CA 1
ATOM 4079 C C . ASP A 1 524 ? -19.766 21.375 1.784 1 89.12 524 ASP A C 1
ATOM 4081 O O . ASP A 1 524 ? -20.188 20.969 0.702 1 89.12 524 ASP A O 1
ATOM 4085 N N . GLY A 1 525 ? -18.547 21.219 2.17 1 92.19 525 GLY A N 1
ATOM 4086 C CA . GLY A 1 525 ? -17.594 20.438 1.386 1 92.19 525 GLY A CA 1
ATOM 4087 C C . GLY A 1 525 ? -16.156 20.875 1.601 1 92.19 525 GLY A C 1
ATOM 4088 O O . GLY A 1 525 ? -15.898 21.844 2.305 1 92.19 525 GLY A O 1
ATOM 4089 N N . PHE A 1 526 ? -15.266 20.125 0.97 1 94 526 PHE A N 1
ATOM 4090 C CA . PHE A 1 526 ? -13.875 20.5 1.196 1 94 526 PHE A CA 1
ATOM 4091 C C . PHE A 1 526 ? -13.305 21.234 -0.019 1 94 526 PHE A C 1
ATOM 4093 O O . PHE A 1 526 ? -13.781 21.031 -1.141 1 94 526 PHE A O 1
ATOM 4100 N N . ALA A 1 527 ? -12.43 22.156 0.258 1 95.38 527 ALA A N 1
ATOM 4101 C CA . ALA A 1 527 ? -11.602 22.781 -0.763 1 95.38 527 ALA A CA 1
ATOM 4102 C C . ALA A 1 527 ? -10.297 22.016 -0.96 1 95.38 527 ALA A C 1
ATOM 4104 O O . ALA A 1 527 ? -9.688 21.547 0.008 1 95.38 527 ALA A O 1
ATOM 4105 N N . ARG A 1 528 ? -9.836 21.922 -2.178 1 96.19 528 ARG A N 1
ATOM 4106 C CA . ARG A 1 528 ? -8.672 21.078 -2.461 1 96.19 528 ARG A CA 1
ATOM 4107 C C . ARG A 1 528 ? -7.375 21.859 -2.217 1 96.19 528 ARG A C 1
ATOM 4109 O O . ARG A 1 528 ? -7.348 23.078 -2.314 1 96.19 528 ARG A O 1
ATOM 4116 N N . GLY A 1 529 ? -6.402 21.203 -1.842 1 95.75 529 GLY A N 1
ATOM 4117 C CA . GLY A 1 529 ? -5.062 21.734 -1.669 1 95.75 529 GLY A CA 1
ATOM 4118 C C . GLY A 1 529 ? -3.975 20.812 -2.178 1 95.75 529 GLY A C 1
ATOM 4119 O O . GLY A 1 529 ? -4.223 19.625 -2.412 1 95.75 529 GLY A O 1
ATOM 4120 N N . GLU A 1 530 ? -2.873 21.375 -2.5 1 94.81 530 GLU A N 1
ATOM 4121 C CA . GLU A 1 530 ? -1.732 20.562 -2.926 1 94.81 530 GLU A CA 1
ATOM 4122 C C . GLU A 1 530 ? -0.56 20.719 -1.962 1 94.81 530 GLU A C 1
ATOM 4124 O O . GLU A 1 530 ? -0.543 21.625 -1.135 1 94.81 530 GLU A O 1
ATOM 4129 N N . GLY A 1 531 ? 0.357 19.719 -1.983 1 95.62 531 GLY A N 1
ATOM 4130 C CA . GLY A 1 531 ? 1.553 19.766 -1.155 1 95.62 531 GLY A CA 1
ATOM 4131 C C . GLY A 1 531 ? 2.104 18.375 -0.836 1 95.62 531 GLY A C 1
ATOM 4132 O O . GLY A 1 531 ? 1.457 17.375 -1.11 1 95.62 531 GLY A O 1
ATOM 4133 N N . ILE A 1 532 ? 3.324 18.438 -0.334 1 96.44 532 ILE A N 1
ATOM 4134 C CA . ILE A 1 532 ? 4.016 17.203 0.037 1 96.44 532 ILE A CA 1
ATOM 4135 C C . ILE A 1 532 ? 4.668 17.375 1.407 1 96.44 532 ILE A C 1
ATOM 4137 O O . ILE A 1 532 ? 5.242 18.422 1.703 1 96.44 532 ILE A O 1
ATOM 4141 N N . GLY A 1 533 ? 4.441 16.438 2.289 1 97.56 533 GLY A N 1
ATOM 4142 C CA . GLY A 1 533 ? 5.094 16.359 3.586 1 97.56 533 GLY A CA 1
ATOM 4143 C C . GLY A 1 533 ? 5.867 15.07 3.797 1 97.56 533 GLY A C 1
ATOM 4144 O O . GLY A 1 533 ? 5.582 14.062 3.152 1 97.56 533 GLY A O 1
ATOM 4145 N N . ALA A 1 534 ? 6.902 15.156 4.645 1 97.94 534 ALA A N 1
ATOM 4146 C CA . ALA A 1 534 ? 7.723 13.984 4.934 1 97.94 534 ALA A CA 1
ATOM 4147 C C . ALA A 1 534 ? 8.148 13.961 6.398 1 97.94 534 ALA A C 1
ATOM 4149 O O . ALA A 1 534 ? 8.445 15.008 6.98 1 97.94 534 ALA A O 1
ATOM 4150 N N . VAL A 1 535 ? 8.188 12.766 6.973 1 98 535 VAL A N 1
ATOM 4151 C CA . VAL A 1 535 ? 8.711 12.539 8.32 1 98 535 VAL A CA 1
ATOM 4152 C C . VAL A 1 535 ? 9.703 11.375 8.305 1 98 535 VAL A C 1
ATOM 4154 O O . VAL A 1 535 ? 9.445 10.344 7.676 1 98 535 VAL A O 1
ATOM 4157 N N . LYS A 1 536 ? 10.875 11.57 8.867 1 97.75 536 LYS A N 1
ATOM 4158 C CA . LYS A 1 536 ? 11.852 10.508 9.055 1 97.75 536 LYS A CA 1
ATOM 4159 C C . LYS A 1 536 ? 11.711 9.867 10.438 1 97.75 536 LYS A C 1
ATOM 4161 O O . LYS A 1 536 ? 11.836 10.547 11.461 1 97.75 536 LYS A O 1
ATOM 4166 N N . LEU A 1 537 ? 11.438 8.578 10.492 1 96.81 537 LEU A N 1
ATOM 4167 C CA . LEU A 1 537 ? 11.234 7.82 11.719 1 96.81 537 LEU A CA 1
ATOM 4168 C C . LEU A 1 537 ? 12.461 6.988 12.062 1 96.81 537 LEU A C 1
ATOM 4170 O O . LEU A 1 537 ? 13.164 6.508 11.164 1 96.81 537 LEU A O 1
ATOM 4174 N N . LYS A 1 538 ? 12.734 6.828 13.328 1 95.62 538 LYS A N 1
ATOM 4175 C CA . LYS A 1 538 ? 13.781 5.961 13.867 1 95.62 538 LYS A CA 1
ATOM 4176 C C . LYS A 1 538 ? 13.297 5.238 15.125 1 95.62 538 LYS A C 1
ATOM 4178 O O . LYS A 1 538 ? 12.719 5.852 16.016 1 95.62 538 LYS A O 1
ATOM 4183 N N . VAL A 1 539 ? 13.469 3.945 15.188 1 92.31 539 VAL A N 1
ATOM 4184 C CA . VAL A 1 539 ? 13.219 3.184 16.406 1 92.31 539 VAL A CA 1
ATOM 4185 C C . VAL A 1 539 ? 14.32 3.455 17.422 1 92.31 539 VAL A C 1
ATOM 4187 O O . VAL A 1 539 ? 15.508 3.318 17.109 1 92.31 539 VAL A O 1
ATOM 4190 N N . CYS A 1 540 ? 13.914 3.928 18.562 1 89.56 540 CYS A N 1
ATOM 4191 C CA . CYS A 1 540 ? 14.875 4.172 19.625 1 89.56 540 CYS A CA 1
ATOM 4192 C C . CYS A 1 540 ? 14.508 3.387 20.875 1 89.56 540 CYS A C 1
ATOM 4194 O O . CYS A 1 540 ? 13.328 3.297 21.234 1 89.56 540 CYS A O 1
ATOM 4196 N N . GLU A 1 541 ? 15.531 2.822 21.484 1 84.88 541 GLU A N 1
ATOM 4197 C CA . GLU A 1 541 ? 15.328 2.061 22.719 1 84.88 541 GLU A CA 1
ATOM 4198 C C . GLU A 1 541 ? 15.32 2.975 23.938 1 84.88 541 GLU A C 1
ATOM 4200 O O . GLU A 1 541 ? 14.734 2.633 24.969 1 84.88 541 GLU A O 1
ATOM 4205 N N . ASP A 1 542 ? 16.094 4.098 23.797 1 80.94 542 ASP A N 1
ATOM 4206 C CA . ASP A 1 542 ? 16.172 5.031 24.906 1 80.94 542 ASP A CA 1
ATOM 4207 C C . ASP A 1 542 ? 16.375 6.461 24.422 1 80.94 542 ASP A C 1
ATOM 4209 O O . ASP A 1 542 ? 16.406 6.711 23.203 1 80.94 542 ASP A O 1
ATOM 4213 N N . SER A 1 543 ? 16.453 7.355 25.391 1 78.62 543 SER A N 1
ATOM 4214 C CA . SER A 1 543 ? 16.516 8.781 25.078 1 78.62 543 SER A CA 1
ATOM 4215 C C . SER A 1 543 ? 17.844 9.156 24.469 1 78.62 543 SER A C 1
ATOM 4217 O O . SER A 1 543 ? 17.953 10.156 23.75 1 78.62 543 SER A O 1
ATOM 4219 N N . PHE A 1 544 ? 18.828 8.336 24.703 1 79.88 544 PHE A N 1
ATOM 4220 C CA . PHE A 1 544 ? 20.141 8.633 24.141 1 79.88 544 PHE A CA 1
ATOM 4221 C C . PHE A 1 544 ? 20.141 8.414 22.625 1 79.88 544 PHE A C 1
ATOM 4223 O O . PHE A 1 544 ? 20.625 9.258 21.875 1 79.88 544 PHE A O 1
ATOM 4230 N N . GLU A 1 545 ? 19.5 7.383 22.25 1 84.75 545 GLU A N 1
ATOM 4231 C CA . GLU A 1 545 ? 19.391 7.082 20.828 1 84.75 545 GLU A CA 1
ATOM 4232 C C . GLU A 1 545 ? 18.469 8.07 20.125 1 84.75 545 GLU A C 1
ATOM 4234 O O . GLU A 1 545 ? 18.562 8.273 18.906 1 84.75 545 GLU A O 1
ATOM 4239 N N . ALA A 1 546 ? 17.656 8.688 20.953 1 88.81 546 ALA A N 1
ATOM 4240 C CA . ALA A 1 546 ? 16.641 9.578 20.391 1 88.81 546 ALA A CA 1
ATOM 4241 C C . ALA A 1 546 ? 17.125 11.031 20.406 1 88.81 546 ALA A C 1
ATOM 4243 O O . ALA A 1 546 ? 16.328 11.953 20.188 1 88.81 546 ALA A O 1
ATOM 4244 N N . ALA A 1 547 ? 18.375 11.211 20.562 1 86.5 547 ALA A N 1
ATOM 4245 C CA . ALA A 1 547 ? 18.891 12.578 20.562 1 86.5 547 ALA A CA 1
ATOM 4246 C C . ALA A 1 547 ? 18.562 13.289 19.25 1 86.5 547 ALA A C 1
ATOM 4248 O O . ALA A 1 547 ? 18.75 12.727 18.172 1 86.5 547 ALA A O 1
ATOM 4249 N N . GLY A 1 548 ? 17.969 14.477 19.359 1 84.25 548 GLY A N 1
ATOM 4250 C CA . GLY A 1 548 ? 17.625 15.266 18.188 1 84.25 548 GLY A CA 1
ATOM 4251 C C . GLY A 1 548 ? 16.203 15.008 17.688 1 84.25 548 GLY A C 1
ATOM 4252 O O . GLY A 1 548 ? 15.766 15.602 16.703 1 84.25 548 GLY A O 1
ATOM 4253 N N . ARG A 1 549 ? 15.523 14.18 18.469 1 92.56 549 ARG A N 1
ATOM 4254 C CA . ARG A 1 549 ? 14.148 13.898 18.047 1 92.56 549 ARG A CA 1
ATOM 4255 C C . ARG A 1 549 ? 13.297 15.164 18.109 1 92.56 549 ARG A C 1
ATOM 4257 O O . ARG A 1 549 ? 13.508 16.031 18.969 1 92.56 549 ARG A O 1
ATOM 4264 N N . VAL A 1 550 ? 12.305 15.188 17.188 1 92.31 550 VAL A N 1
ATOM 4265 C CA . VAL A 1 550 ? 11.367 16.312 17.188 1 92.31 550 VAL A CA 1
ATOM 4266 C C . VAL A 1 550 ? 10.062 15.891 17.859 1 92.31 550 VAL A C 1
ATOM 4268 O O . VAL A 1 550 ? 9.305 16.734 18.344 1 92.31 550 VAL A O 1
ATOM 4271 N N . ALA A 1 551 ? 9.727 14.68 17.875 1 96.31 551 ALA A N 1
ATOM 4272 C CA . ALA A 1 551 ? 8.531 14.109 18.5 1 96.31 551 ALA A CA 1
ATOM 4273 C C . ALA A 1 551 ? 8.602 12.586 18.547 1 96.31 551 ALA A C 1
ATOM 4275 O O . ALA A 1 551 ? 9.578 11.992 18.094 1 96.31 551 ALA A O 1
ATOM 4276 N N . MET A 1 552 ? 7.645 12 19.203 1 95.88 552 MET A N 1
ATOM 4277 C CA . MET A 1 552 ? 7.531 10.547 19.25 1 95.88 552 MET A CA 1
ATOM 4278 C C . MET A 1 552 ? 6.215 10.086 18.625 1 95.88 552 MET A C 1
ATOM 4280 O O . MET A 1 552 ? 5.148 10.586 18.984 1 95.88 552 MET A O 1
ATOM 4284 N N . LEU A 1 553 ? 6.301 9.258 17.609 1 95.44 553 LEU A N 1
ATOM 4285 C CA . LEU A 1 553 ? 5.113 8.57 17.125 1 95.44 553 LEU A CA 1
ATOM 4286 C C . LEU A 1 553 ? 4.793 7.359 18 1 95.44 553 LEU A C 1
ATOM 4288 O O . LEU A 1 553 ? 5.379 6.289 17.828 1 95.44 553 LEU A O 1
ATOM 4292 N N . ILE A 1 554 ? 3.758 7.406 18.812 1 92.25 554 ILE A N 1
ATOM 4293 C CA . ILE A 1 554 ? 3.641 6.449 19.922 1 92.25 554 ILE A CA 1
ATOM 4294 C C . ILE A 1 554 ? 2.486 5.488 19.641 1 92.25 554 ILE A C 1
ATOM 4296 O O . ILE A 1 554 ? 2.367 4.449 20.297 1 92.25 554 ILE A O 1
ATOM 4300 N N . GLY A 1 555 ? 1.665 5.836 18.656 1 90.25 555 GLY A N 1
ATOM 4301 C CA . GLY A 1 555 ? 0.573 4.949 18.281 1 90.25 555 GLY A CA 1
ATOM 4302 C C . GLY A 1 555 ? 0.065 5.191 16.875 1 90.25 555 GLY A C 1
ATOM 4303 O O . GLY A 1 555 ? 0.029 6.336 16.422 1 90.25 555 GLY A O 1
ATOM 4304 N N . CYS A 1 556 ? -0.311 4.121 16.219 1 90.62 556 CYS A N 1
ATOM 4305 C CA . CYS A 1 556 ? -0.954 4.164 14.914 1 90.62 556 CYS A CA 1
ATOM 4306 C C . CYS A 1 556 ? -1.968 3.035 14.773 1 90.62 556 CYS A C 1
ATOM 4308 O O . CYS A 1 556 ? -1.802 1.965 15.359 1 90.62 556 CYS A O 1
ATOM 4310 N N . SER A 1 557 ? -2.998 3.314 14.07 1 90.06 557 SER A N 1
ATOM 4311 C CA . SER A 1 557 ? -3.986 2.283 13.773 1 90.06 557 SER A CA 1
ATOM 4312 C C . SER A 1 557 ? -4.68 2.555 12.438 1 90.06 557 SER A C 1
ATOM 4314 O O . SER A 1 557 ? -4.777 3.705 12.008 1 90.06 557 SER A O 1
ATOM 4316 N N . VAL A 1 558 ? -5.023 1.538 11.758 1 90.5 558 VAL A N 1
ATOM 4317 C CA . VAL A 1 558 ? -5.801 1.582 10.523 1 90.5 558 VAL A CA 1
ATOM 4318 C C . VAL A 1 558 ? -6.945 0.573 10.602 1 90.5 558 VAL A C 1
ATOM 4320 O O . VAL A 1 558 ? -6.762 -0.546 11.086 1 90.5 558 VAL A O 1
ATOM 4323 N N . ASN A 1 559 ? -8.188 0.996 10.219 1 89 559 ASN A N 1
ATOM 4324 C CA . ASN A 1 559 ? -9.305 0.07 10.117 1 89 559 ASN A CA 1
ATOM 4325 C C . ASN A 1 559 ? -10.258 0.456 8.984 1 89 559 ASN A C 1
ATOM 4327 O O . ASN A 1 559 ? -9.883 1.215 8.086 1 89 559 ASN A O 1
ATOM 4331 N N . GLN A 1 560 ? -11.398 -0.221 8.906 1 88.88 560 GLN A N 1
ATOM 4332 C CA . GLN A 1 560 ? -12.383 -0.003 7.852 1 88.88 560 GLN A CA 1
ATOM 4333 C C . GLN A 1 560 ? -13.789 0.143 8.43 1 88.88 560 GLN A C 1
ATOM 4335 O O . GLN A 1 560 ? -14.094 -0.425 9.477 1 88.88 560 GLN A O 1
ATOM 4340 N N . ASP A 1 561 ? -14.555 0.858 7.715 1 86.19 561 ASP A N 1
ATOM 4341 C CA . ASP A 1 561 ? -15.93 1.122 8.141 1 86.19 561 ASP A CA 1
ATOM 4342 C C . ASP A 1 561 ? -16.781 -0.145 8.07 1 86.19 561 ASP A C 1
ATOM 4344 O O . ASP A 1 561 ? -17.75 -0.285 8.805 1 86.19 561 ASP A O 1
ATOM 4348 N N . GLY A 1 562 ? -16.359 -1.107 7.273 1 83.44 562 GLY A N 1
ATOM 4349 C CA . GLY A 1 562 ? -17.25 -2.221 6.98 1 83.44 562 GLY A CA 1
ATOM 4350 C C . GLY A 1 562 ? -18.516 -1.8 6.25 1 83.44 562 GLY A C 1
ATOM 4351 O O . GLY A 1 562 ? -18.453 -1.047 5.277 1 83.44 562 GLY A O 1
ATOM 4352 N N . ARG A 1 563 ? -19.625 -2.398 6.68 1 79 563 ARG A N 1
ATOM 4353 C CA . ARG A 1 563 ? -20.891 -1.996 6.074 1 79 563 ARG A CA 1
ATOM 4354 C C . ARG A 1 563 ? -21.359 -0.658 6.629 1 79 563 ARG A C 1
ATOM 4356 O O . ARG A 1 563 ? -21.375 -0.455 7.848 1 79 563 ARG A O 1
ATOM 4363 N N . SER A 1 564 ? -21.547 0.353 5.793 1 75.06 564 SER A N 1
ATOM 4364 C CA . SER A 1 564 ? -22.016 1.687 6.137 1 75.06 564 SER A CA 1
ATOM 4365 C C . SER A 1 564 ? -23.125 2.135 5.188 1 75.06 564 SER A C 1
ATOM 4367 O O . SER A 1 564 ? -23.547 1.381 4.305 1 75.06 564 SER A O 1
ATOM 4369 N N . ALA A 1 565 ? -23.688 3.324 5.453 1 71.12 565 ALA A N 1
ATOM 4370 C CA . ALA A 1 565 ? -24.781 3.818 4.625 1 71.12 565 ALA A CA 1
ATOM 4371 C C . ALA A 1 565 ? -24.375 3.85 3.152 1 71.12 565 ALA A C 1
ATOM 4373 O O . ALA A 1 565 ? -25.172 3.508 2.279 1 71.12 565 ALA A O 1
ATOM 4374 N N . SER A 1 566 ? -23.219 4.227 2.895 1 75.94 566 SER A N 1
ATOM 4375 C CA . SER A 1 566 ? -22.578 4.18 1.587 1 75.94 566 SER A CA 1
ATOM 4376 C C . SER A 1 566 ? -21.062 4.059 1.722 1 75.94 566 SER A C 1
ATOM 4378 O O . SER A 1 566 ? -20.516 4.285 2.801 1 75.94 566 SER A O 1
ATOM 4380 N N . MET A 1 567 ? -20.469 3.725 0.711 1 72.12 567 MET A N 1
ATOM 4381 C CA . MET A 1 567 ? -19.016 3.545 0.728 1 72.12 567 MET A CA 1
ATOM 4382 C C . MET A 1 567 ? -18.312 4.848 1.086 1 72.12 567 MET A C 1
ATOM 4384 O O . MET A 1 567 ? -17.219 4.832 1.65 1 72.12 567 MET A O 1
ATOM 4388 N N . THR A 1 568 ? -19 5.934 0.807 1 72.5 568 THR A N 1
ATOM 4389 C CA . THR A 1 568 ? -18.359 7.227 1.014 1 72.5 568 THR A CA 1
ATOM 4390 C C . THR A 1 568 ? -18.828 7.863 2.316 1 72.5 568 THR A C 1
ATOM 4392 O O . THR A 1 568 ? -18.328 8.914 2.715 1 72.5 568 THR A O 1
ATOM 4395 N N . ALA A 1 569 ? -19.766 7.227 2.979 1 76.88 569 ALA A N 1
ATOM 4396 C CA . ALA A 1 569 ? -20.297 7.785 4.219 1 76.88 569 ALA A CA 1
ATOM 4397 C C . ALA A 1 569 ? -19.391 7.457 5.402 1 76.88 569 ALA A C 1
ATOM 4399 O O . ALA A 1 569 ? -18.859 6.348 5.5 1 76.88 569 ALA A O 1
ATOM 4400 N N . PRO A 1 570 ? -19.172 8.445 6.211 1 83.94 570 PRO A N 1
ATOM 4401 C CA . PRO A 1 570 ? -18.406 8.156 7.43 1 83.94 570 PRO A CA 1
ATOM 4402 C C . PRO A 1 570 ? -19.141 7.211 8.375 1 83.94 570 PRO A C 1
ATOM 4404 O O . PRO A 1 570 ? -20.375 7.066 8.289 1 83.94 570 PRO A O 1
ATOM 4407 N N . HIS A 1 571 ? -18.406 6.508 9.188 1 90.06 571 HIS A N 1
ATOM 4408 C CA . HIS A 1 571 ? -18.953 5.535 10.133 1 90.06 571 HIS A CA 1
ATOM 4409 C C . HIS A 1 571 ? -18.422 5.793 11.547 1 90.06 571 HIS A C 1
ATOM 4411 O O . HIS A 1 571 ? -17.312 5.383 11.883 1 90.06 571 HIS A O 1
ATOM 4417 N N . GLY A 1 572 ? -19.297 6.316 12.422 1 91.38 572 GLY A N 1
ATOM 4418 C CA . GLY A 1 572 ? -18.938 6.742 13.766 1 91.38 572 GLY A CA 1
ATOM 4419 C C . GLY A 1 572 ? -18.281 5.645 14.578 1 91.38 572 GLY A C 1
ATOM 4420 O O . GLY A 1 572 ? -17.172 5.824 15.094 1 91.38 572 GLY A O 1
ATOM 4421 N N . PRO A 1 573 ? -18.844 4.547 14.656 1 90.81 573 PRO A N 1
ATOM 4422 C CA . PRO A 1 573 ? -18.312 3.453 15.461 1 90.81 573 PRO A CA 1
ATOM 4423 C C . PRO A 1 573 ? -16.922 3.016 15.008 1 90.81 573 PRO A C 1
ATOM 4425 O O . PRO A 1 573 ? -16.047 2.752 15.836 1 90.81 573 PRO A O 1
ATOM 4428 N N . SER A 1 574 ? -16.734 2.92 13.734 1 91.31 574 SER A N 1
ATOM 4429 C CA . SER A 1 574 ? -15.414 2.539 13.234 1 91.31 574 SER A CA 1
ATOM 4430 C C . SER A 1 574 ? -14.375 3.621 13.523 1 91.31 574 SER A C 1
ATOM 4432 O O . SER A 1 574 ? -13.203 3.32 13.758 1 91.31 574 SER A O 1
ATOM 4434 N N . GLN A 1 575 ? -14.797 4.855 13.422 1 93.94 575 GLN A N 1
ATOM 4435 C CA . GLN A 1 575 ? -13.906 5.957 13.766 1 93.94 575 GLN A CA 1
ATOM 4436 C C . GLN A 1 575 ? -13.531 5.91 15.25 1 93.94 575 GLN A C 1
ATOM 4438 O O . GLN A 1 575 ? -12.375 6.148 15.609 1 93.94 575 GLN A O 1
ATOM 4443 N N . GLN A 1 576 ? -14.484 5.562 16.125 1 94.62 576 GLN A N 1
ATOM 4444 C CA . GLN A 1 576 ? -14.18 5.398 17.531 1 94.62 576 GLN A CA 1
ATOM 4445 C C . GLN A 1 576 ? -13.156 4.289 17.75 1 94.62 576 GLN A C 1
ATOM 4447 O O . GLN A 1 576 ? -12.203 4.461 18.516 1 94.62 576 GLN A O 1
ATOM 4452 N N . GLU A 1 577 ? -13.352 3.25 17.031 1 91.81 577 GLU A N 1
ATOM 4453 C CA . GLU A 1 577 ? -12.508 2.078 17.234 1 91.81 577 GLU A CA 1
ATOM 4454 C C . GLU A 1 577 ? -11.07 2.361 16.812 1 91.81 577 GLU A C 1
ATOM 4456 O O . GLU A 1 577 ? -10.125 1.924 17.469 1 91.81 577 GLU A O 1
ATOM 4461 N N . VAL A 1 578 ? -10.867 3.031 15.68 1 93.44 578 VAL A N 1
ATOM 4462 C CA . VAL A 1 578 ? -9.508 3.305 15.211 1 93.44 578 VAL A CA 1
ATOM 4463 C C . VAL A 1 578 ? -8.789 4.219 16.203 1 93.44 578 VAL A C 1
ATOM 4465 O O . VAL A 1 578 ? -7.578 4.105 16.391 1 93.44 578 VAL A O 1
ATOM 4468 N N . ILE A 1 579 ? -9.484 5.148 16.812 1 94.31 579 ILE A N 1
ATOM 4469 C CA . ILE A 1 579 ? -8.922 6.047 17.812 1 94.31 579 ILE A CA 1
ATOM 4470 C C . ILE A 1 579 ? -8.531 5.25 19.062 1 94.31 579 ILE A C 1
ATOM 4472 O O . ILE A 1 579 ? -7.422 5.402 19.578 1 94.31 579 ILE A O 1
ATOM 4476 N N . ARG A 1 580 ? -9.398 4.391 19.5 1 92 580 ARG A N 1
ATOM 4477 C CA . ARG A 1 580 ? -9.133 3.562 20.672 1 92 580 ARG A CA 1
ATOM 4478 C C . ARG A 1 580 ? -7.91 2.678 20.453 1 92 580 ARG A C 1
ATOM 4480 O O . ARG A 1 580 ? -7.07 2.537 21.344 1 92 580 ARG A O 1
ATOM 4487 N N . GLN A 1 581 ? -7.867 2.102 19.266 1 88.31 581 GLN A N 1
ATOM 4488 C CA . GLN A 1 581 ? -6.777 1.187 18.953 1 88.31 581 GLN A CA 1
ATOM 4489 C C . GLN A 1 581 ? -5.43 1.909 18.969 1 88.31 581 GLN A C 1
ATOM 4491 O O . GLN A 1 581 ? -4.441 1.379 19.484 1 88.31 581 GLN A O 1
ATOM 4496 N N . SER A 1 582 ? -5.344 3.051 18.391 1 90.69 582 SER A N 1
ATOM 4497 C CA . SER A 1 582 ? -4.109 3.832 18.391 1 90.69 582 SER A CA 1
ATOM 4498 C C . SER A 1 582 ? -3.693 4.207 19.797 1 90.69 582 SER A C 1
ATOM 4500 O O . SER A 1 582 ? -2.518 4.102 20.156 1 90.69 582 SER A O 1
ATOM 4502 N N . MET A 1 583 ? -4.625 4.633 20.609 1 90 583 MET A N 1
ATOM 4503 C CA . MET A 1 583 ? -4.336 5.039 21.984 1 90 583 MET A CA 1
ATOM 4504 C C . MET A 1 583 ? -3.883 3.846 22.812 1 90 583 MET A C 1
ATOM 4506 O O . MET A 1 583 ? -3.027 3.984 23.688 1 90 583 MET A O 1
ATOM 4510 N N . ARG A 1 584 ? -4.453 2.781 22.484 1 86.25 584 ARG A N 1
ATOM 4511 C CA . ARG A 1 584 ? -4.035 1.563 23.172 1 86.25 584 ARG A CA 1
ATOM 4512 C C . ARG A 1 584 ? -2.582 1.228 22.844 1 86.25 584 ARG A C 1
ATOM 4514 O O . ARG A 1 584 ? -1.824 0.82 23.734 1 86.25 584 ARG A O 1
ATOM 4521 N N . GLU A 1 585 ? -2.252 1.319 21.609 1 83.62 585 GLU A N 1
ATOM 4522 C CA . GLU A 1 585 ? -0.859 1.105 21.234 1 83.62 585 GLU A CA 1
ATOM 4523 C C . GLU A 1 585 ? 0.059 2.115 21.922 1 83.62 585 GLU A C 1
ATOM 4525 O O . GLU A 1 585 ? 1.172 1.773 22.328 1 83.62 585 GLU A O 1
ATOM 4530 N N . ALA A 1 586 ? -0.425 3.326 21.953 1 86.62 586 ALA A N 1
ATOM 4531 C CA . ALA A 1 586 ? 0.346 4.406 22.562 1 86.62 586 ALA A CA 1
ATOM 4532 C C . ALA A 1 586 ? 0.472 4.207 24.078 1 86.62 586 ALA A C 1
ATOM 4534 O O . ALA A 1 586 ? 1.406 4.719 24.703 1 86.62 586 ALA A O 1
ATOM 4535 N N . GLY A 1 587 ? -0.49 3.512 24.688 1 85.38 587 GLY A N 1
ATOM 4536 C CA . GLY A 1 587 ? -0.529 3.355 26.141 1 85.38 587 GLY A CA 1
ATOM 4537 C C . GLY A 1 587 ? -0.943 4.621 26.859 1 85.38 587 GLY A C 1
ATOM 4538 O O . GLY A 1 587 ? -0.382 4.953 27.906 1 85.38 587 GLY A O 1
ATOM 4539 N N . VAL A 1 588 ? -1.865 5.316 26.297 1 86.38 588 VAL A N 1
ATOM 4540 C CA . VAL A 1 588 ? -2.256 6.586 26.906 1 86.38 588 VAL A CA 1
ATOM 4541 C C . VAL A 1 588 ? -3.752 6.574 27.203 1 86.38 588 VAL A C 1
ATOM 4543 O O . VAL A 1 588 ? -4.523 5.895 26.516 1 86.38 588 VAL A O 1
ATOM 4546 N N . SER A 1 589 ? -4.102 7.305 28.203 1 87 589 SER A N 1
ATOM 4547 C CA . SER A 1 589 ? -5.508 7.496 28.531 1 87 589 SER A CA 1
ATOM 4548 C C . SER A 1 589 ? -6.113 8.641 27.719 1 87 589 SER A C 1
ATOM 4550 O O . SER A 1 589 ? -5.434 9.625 27.422 1 87 589 SER A O 1
ATOM 4552 N N . PRO A 1 590 ? -7.387 8.516 27.375 1 89.25 590 PRO A N 1
ATOM 4553 C CA . PRO A 1 590 ? -8.047 9.523 26.547 1 89.25 590 PRO A CA 1
ATOM 4554 C C . PRO A 1 590 ? -7.961 10.93 27.125 1 89.25 590 PRO A C 1
ATOM 4556 O O . PRO A 1 590 ? -7.879 11.914 26.391 1 89.25 590 PRO A O 1
ATOM 4559 N N . ASN A 1 591 ? -7.941 11.031 28.438 1 83.62 591 ASN A N 1
ATOM 4560 C CA . ASN A 1 591 ? -7.988 12.344 29.094 1 83.62 591 ASN A CA 1
ATOM 4561 C C . ASN A 1 591 ? -6.641 13.055 29.016 1 83.62 591 ASN A C 1
ATOM 4563 O O . ASN A 1 591 ? -6.551 14.25 29.297 1 83.62 591 ASN A O 1
ATOM 4567 N N . LEU A 1 592 ? -5.66 12.383 28.5 1 87 592 LEU A N 1
ATOM 4568 C CA . LEU A 1 592 ? -4.328 12.961 28.422 1 87 592 LEU A CA 1
ATOM 4569 C C . LEU A 1 592 ? -4.109 13.648 27.078 1 87 592 LEU A C 1
ATOM 4571 O O . LEU A 1 592 ? -3.174 14.438 26.922 1 87 592 LEU A O 1
ATOM 4575 N N . ILE A 1 593 ? -4.953 13.352 26.125 1 92.56 593 ILE A N 1
ATOM 4576 C CA . ILE A 1 593 ? -4.789 13.945 24.797 1 92.56 593 ILE A CA 1
ATOM 4577 C C . ILE A 1 593 ? -5.094 15.445 24.875 1 92.56 593 ILE A C 1
ATOM 4579 O O . ILE A 1 593 ? -6.18 15.844 25.297 1 92.56 593 ILE A O 1
ATOM 4583 N N . THR A 1 594 ? -4.156 16.234 24.438 1 90.62 594 THR A N 1
ATOM 4584 C CA . THR A 1 594 ? -4.246 17.688 24.547 1 90.62 594 THR A CA 1
ATOM 4585 C C . THR A 1 594 ? -4.918 18.281 23.312 1 90.62 594 THR A C 1
ATOM 4587 O O . THR A 1 594 ? -5.672 19.25 23.422 1 90.62 594 THR A O 1
ATOM 4590 N N . ILE A 1 595 ? -4.613 17.797 22.219 1 94.81 595 ILE A N 1
ATOM 4591 C CA . ILE A 1 595 ? -5.117 18.328 20.953 1 94.81 595 ILE A CA 1
ATOM 4592 C C . ILE A 1 595 ? -5.531 17.172 20.047 1 94.81 595 ILE A C 1
ATOM 4594 O O . ILE A 1 595 ? -4.828 16.156 19.953 1 94.81 595 ILE A O 1
ATOM 4598 N N . ALA A 1 596 ? -6.684 17.281 19.438 1 96.62 596 ALA A N 1
ATOM 4599 C CA . ALA A 1 596 ? -7.102 16.375 18.375 1 96.62 596 ALA A CA 1
ATOM 4600 C C . ALA A 1 596 ? -7.102 17.094 17.016 1 96.62 596 ALA A C 1
ATOM 4602 O O . ALA A 1 596 ? -7.879 18.031 16.797 1 96.62 596 ALA A O 1
ATOM 4603 N N . GLU A 1 597 ? -6.172 16.766 16.219 1 98.12 597 GLU A N 1
ATOM 4604 C CA . GLU A 1 597 ? -6.156 17.188 14.82 1 98.12 597 GLU A CA 1
ATOM 4605 C C . GLU A 1 597 ? -7.109 16.359 13.977 1 98.12 597 GLU A C 1
ATOM 4607 O O . GLU A 1 597 ? -6.879 15.164 13.766 1 98.12 597 GLU A O 1
ATOM 4612 N N . CYS A 1 598 ? -8.117 17.031 13.508 1 97.88 598 CYS A N 1
ATOM 4613 C CA . CYS A 1 598 ? -9.195 16.312 12.844 1 97.88 598 CYS A CA 1
ATOM 4614 C C . CYS A 1 598 ? -8.953 16.219 11.344 1 97.88 598 CYS A C 1
ATOM 4616 O O . CYS A 1 598 ? -8.172 17 10.789 1 97.88 598 CYS A O 1
ATOM 4618 N N . HIS A 1 599 ? -9.547 15.172 10.797 1 97.25 599 HIS A N 1
ATOM 4619 C CA . HIS A 1 599 ? -9.656 15.172 9.344 1 97.25 599 HIS A CA 1
ATOM 4620 C C . HIS A 1 599 ? -10.359 16.438 8.844 1 97.25 599 HIS A C 1
ATOM 4622 O O . HIS A 1 599 ? -9.898 17.078 7.898 1 97.25 599 HIS A O 1
ATOM 4628 N N . GLY A 1 600 ? -11.477 16.797 9.492 1 95.44 600 GLY A N 1
ATOM 4629 C CA . GLY A 1 600 ? -12.062 18.125 9.406 1 95.44 600 GLY A CA 1
ATOM 4630 C C . GLY A 1 600 ? -12.25 18.594 7.98 1 95.44 600 GLY A C 1
ATOM 4631 O O . GLY A 1 600 ? -11.789 19.688 7.621 1 95.44 600 GLY A O 1
ATOM 4632 N N . THR A 1 601 ? -12.992 17.891 7.207 1 92.25 601 THR A N 1
ATOM 4633 C CA . THR A 1 601 ? -13.117 18.203 5.785 1 92.25 601 THR A CA 1
ATOM 4634 C C . THR A 1 601 ? -13.977 19.453 5.586 1 92.25 601 THR A C 1
ATOM 4636 O O . THR A 1 601 ? -13.945 20.062 4.52 1 92.25 601 THR A O 1
ATOM 4639 N N . GLY A 1 602 ? -14.68 19.812 6.602 1 92.5 602 GLY A N 1
ATOM 4640 C CA . GLY A 1 602 ? -15.602 20.922 6.441 1 92.5 602 GLY A CA 1
ATOM 4641 C C . GLY A 1 602 ? -16.875 20.547 5.707 1 92.5 602 GLY A C 1
ATOM 4642 O O . GLY A 1 602 ? -17.359 21.297 4.855 1 92.5 602 GLY A O 1
ATOM 4643 N N . THR A 1 603 ? -17.359 19.359 6 1 89 603 THR A N 1
ATOM 4644 C CA . THR A 1 603 ? -18.609 18.891 5.418 1 89 603 THR A CA 1
ATOM 4645 C C . THR A 1 603 ? -19.703 18.844 6.469 1 89 603 THR A C 1
ATOM 4647 O O . THR A 1 603 ? -19.438 18.688 7.66 1 89 603 THR A O 1
ATOM 4650 N N . ALA A 1 604 ? -20.906 18.953 6.016 1 83 604 ALA A N 1
ATOM 4651 C CA . ALA A 1 604 ? -22.062 19 6.902 1 83 604 ALA A CA 1
ATOM 4652 C C . ALA A 1 604 ? -22.219 17.703 7.68 1 83 604 ALA A C 1
ATOM 4654 O O . ALA A 1 604 ? -22.625 17.703 8.844 1 83 604 ALA A O 1
ATOM 4655 N N . LEU A 1 605 ? -21.859 16.609 7.074 1 83.69 605 LEU A N 1
ATOM 4656 C CA . LEU A 1 605 ? -22.031 15.297 7.695 1 83.69 605 LEU A CA 1
ATOM 4657 C C . LEU A 1 605 ? -20.734 14.828 8.344 1 83.69 605 LEU A C 1
ATOM 4659 O O . LEU A 1 605 ? -20.75 14.227 9.422 1 83.69 605 LEU A O 1
ATOM 4663 N N . GLY A 1 606 ? -19.672 15.047 7.742 1 90.44 606 GLY A N 1
ATOM 4664 C CA . GLY A 1 606 ? -18.391 14.523 8.195 1 90.44 606 GLY A CA 1
ATOM 4665 C C . GLY A 1 606 ? -17.953 15.102 9.523 1 90.44 606 GLY A C 1
ATOM 4666 O O . GLY A 1 606 ? -17.531 14.359 10.422 1 90.44 606 GLY A O 1
ATOM 4667 N N . ASP A 1 607 ? -18.047 16.422 9.68 1 93.69 607 ASP A N 1
ATOM 4668 C CA . ASP A 1 607 ? -17.562 17.078 10.883 1 93.69 607 ASP A CA 1
ATOM 4669 C C . ASP A 1 607 ? -18.344 16.641 12.117 1 93.69 607 ASP A C 1
ATOM 4671 O O . ASP A 1 607 ? -17.734 16.234 13.125 1 93.69 607 ASP A O 1
ATOM 4675 N N . PRO A 1 608 ? -19.672 16.578 12.086 1 92.69 608 PRO A N 1
ATOM 4676 C CA . PRO A 1 608 ? -20.438 16.141 13.258 1 92.69 608 PRO A CA 1
ATOM 4677 C C . PRO A 1 608 ? -20.141 14.688 13.641 1 92.69 608 PRO A C 1
ATOM 4679 O O . PRO A 1 608 ? -20.016 14.359 14.82 1 92.69 608 PRO A O 1
ATOM 4682 N N . ILE A 1 609 ? -20.016 13.859 12.656 1 93.62 609 ILE A N 1
ATOM 4683 C CA . ILE A 1 609 ? -19.766 12.453 12.93 1 93.62 609 ILE A CA 1
ATOM 4684 C C . ILE A 1 609 ? -18.391 12.281 13.547 1 93.62 609 ILE A C 1
ATOM 4686 O O . ILE A 1 609 ? -18.203 11.516 14.5 1 93.62 609 ILE A O 1
ATOM 4690 N N . GLU A 1 610 ? -17.422 12.977 13.008 1 96.19 610 GLU A N 1
ATOM 4691 C CA . GLU A 1 610 ? -16.062 12.891 13.539 1 96.19 610 GLU A CA 1
ATOM 4692 C C . GLU A 1 610 ? -16 13.398 14.977 1 96.19 610 GLU A C 1
ATOM 4694 O O . GLU A 1 610 ? -15.367 12.773 15.828 1 96.19 610 GLU A O 1
ATOM 4699 N N . ILE A 1 611 ? -16.578 14.531 15.242 1 94.25 611 ILE A N 1
ATOM 4700 C CA . ILE A 1 611 ? -16.594 15.078 16.594 1 94.25 611 ILE A CA 1
ATOM 4701 C C . ILE A 1 611 ? -17.344 14.141 17.531 1 94.25 611 ILE A C 1
ATOM 4703 O O . ILE A 1 611 ? -16.938 13.945 18.688 1 94.25 611 ILE A O 1
ATOM 4707 N N . GLY A 1 612 ? -18.438 13.578 17.016 1 93.69 612 GLY A N 1
ATOM 4708 C CA . GLY A 1 612 ? -19.141 12.578 17.797 1 93.69 612 GLY A CA 1
ATOM 4709 C C . GLY A 1 612 ? -18.297 11.375 18.141 1 93.69 612 GLY A C 1
ATOM 4710 O O . GLY A 1 612 ? -18.359 10.852 19.25 1 93.69 612 GLY A O 1
ATOM 4711 N N . ALA A 1 613 ? -17.547 10.953 17.188 1 94.94 613 ALA A N 1
ATOM 4712 C CA . ALA A 1 613 ? -16.656 9.82 17.406 1 94.94 613 ALA A CA 1
ATOM 4713 C C . ALA A 1 613 ? -15.586 10.156 18.438 1 94.94 613 ALA A C 1
ATOM 4715 O O . ALA A 1 613 ? -15.297 9.352 19.328 1 94.94 613 ALA A O 1
ATOM 4716 N N . LEU A 1 614 ? -14.992 11.305 18.297 1 95.12 614 LEU A N 1
ATOM 4717 C CA . LEU A 1 614 ? -13.977 11.75 19.25 1 95.12 614 LEU A CA 1
ATOM 4718 C C . LEU A 1 614 ? -14.562 11.906 20.656 1 95.12 614 LEU A C 1
ATOM 4720 O O . LEU A 1 614 ? -13.938 11.531 21.641 1 95.12 614 LEU A O 1
ATOM 4724 N N . ARG A 1 615 ? -15.75 12.43 20.734 1 92.69 615 ARG A N 1
ATOM 4725 C CA . ARG A 1 615 ? -16.438 12.555 22.016 1 92.69 615 ARG A CA 1
ATOM 4726 C C . ARG A 1 615 ? -16.641 11.188 22.656 1 92.69 615 ARG A C 1
ATOM 4728 O O . ARG A 1 615 ? -16.438 11.031 23.859 1 92.69 615 ARG A O 1
ATOM 4735 N N . GLY A 1 616 ? -17.047 10.234 21.859 1 93.5 616 GLY A N 1
ATOM 4736 C CA . GLY A 1 616 ? -17.297 8.891 22.344 1 93.5 616 GLY A CA 1
ATOM 4737 C C . GLY A 1 616 ? -16.078 8.25 22.984 1 93.5 616 GLY A C 1
ATOM 4738 O O . GLY A 1 616 ? -16.203 7.387 23.844 1 93.5 616 GLY A O 1
ATOM 4739 N N . VAL A 1 617 ? -14.883 8.727 22.594 1 94.25 617 VAL A N 1
ATOM 4740 C CA . VAL A 1 617 ? -13.656 8.094 23.078 1 94.25 617 VAL A CA 1
ATOM 4741 C C . VAL A 1 617 ? -12.969 9.008 24.078 1 94.25 617 VAL A C 1
ATOM 4743 O O . VAL A 1 617 ? -12.438 8.531 25.094 1 94.25 617 VAL A O 1
ATOM 4746 N N . LEU A 1 618 ? -12.984 10.328 23.906 1 92.56 618 LEU A N 1
ATOM 4747 C CA . LEU A 1 618 ? -12.07 11.219 24.609 1 92.56 618 LEU A CA 1
ATOM 4748 C C . LEU A 1 618 ? -12.789 11.969 25.734 1 92.56 618 LEU A C 1
ATOM 4750 O O . LEU A 1 618 ? -12.156 12.633 26.547 1 92.56 618 LEU A O 1
ATOM 4754 N N . ARG A 1 619 ? -14.086 11.828 25.859 1 86.06 619 ARG A N 1
ATOM 4755 C CA . ARG A 1 619 ? -14.852 12.586 26.844 1 86.06 619 ARG A CA 1
ATOM 4756 C C . ARG A 1 619 ? -14.648 12.016 28.234 1 86.06 619 ARG A C 1
ATOM 4758 O O . ARG A 1 619 ? -14.695 12.758 29.219 1 86.06 619 ARG A O 1
ATOM 4765 N N . ALA A 1 620 ? -14.367 10.828 28.312 1 79.19 620 ALA A N 1
ATOM 4766 C CA . ALA A 1 620 ? -14.367 10.156 29.609 1 79.19 620 ALA A CA 1
ATOM 4767 C C . ALA A 1 620 ? -13.359 10.797 30.562 1 79.19 620 ALA A C 1
ATOM 4769 O O . ALA A 1 620 ? -12.195 10.992 30.203 1 79.19 620 ALA A O 1
ATOM 4770 N N . ASP A 1 621 ? -13.867 11.211 31.797 1 77.88 621 ASP A N 1
ATOM 4771 C CA . ASP A 1 621 ? -13.086 11.68 32.938 1 77.88 621 ASP A CA 1
ATOM 4772 C C . ASP A 1 621 ? -12.219 12.883 32.562 1 77.88 621 ASP A C 1
ATOM 4774 O O . ASP A 1 621 ? -11.117 13.047 33.062 1 77.88 621 ASP A O 1
ATOM 4778 N N . ARG A 1 622 ? -12.695 13.641 31.578 1 79.12 622 ARG A N 1
ATOM 4779 C CA . ARG A 1 622 ? -11.906 14.789 31.141 1 79.12 622 ARG A CA 1
ATOM 4780 C C . ARG A 1 622 ? -12.312 16.047 31.906 1 79.12 622 ARG A C 1
ATOM 4782 O O . ARG A 1 622 ? -13.5 16.375 31.984 1 79.12 622 ARG A O 1
ATOM 4789 N N . SER A 1 623 ? -11.336 16.656 32.531 1 67.88 623 SER A N 1
ATOM 4790 C CA . SER A 1 623 ? -11.578 17.891 33.25 1 67.88 623 SER A CA 1
ATOM 4791 C C . SER A 1 623 ? -11.039 19.094 32.5 1 67.88 623 SER A C 1
ATOM 4793 O O . SER A 1 623 ? -11.531 20.203 32.656 1 67.88 623 SER A O 1
ATOM 4795 N N . THR A 1 624 ? -10.031 18.906 31.641 1 70.81 624 THR A N 1
ATOM 4796 C CA . THR A 1 624 ? -9.438 19.953 30.812 1 70.81 624 THR A CA 1
ATOM 4797 C C . THR A 1 624 ? -9.945 19.859 29.375 1 70.81 624 THR A C 1
ATOM 4799 O O . THR A 1 624 ? -10.023 18.766 28.812 1 70.81 624 THR A O 1
ATOM 4802 N N . PRO A 1 625 ? -10.266 20.938 28.844 1 79.56 625 PRO A N 1
ATOM 4803 C CA . PRO A 1 625 ? -10.789 20.906 27.484 1 79.56 625 PRO A CA 1
ATOM 4804 C C . PRO A 1 625 ? -9.75 20.422 26.469 1 79.56 625 PRO A C 1
ATOM 4806 O O . PRO A 1 625 ? -8.57 20.781 26.578 1 79.56 625 PRO A O 1
ATOM 4809 N N . ILE A 1 626 ? -10.219 19.656 25.531 1 88.19 626 ILE A N 1
ATOM 4810 C CA . ILE A 1 626 ? -9.391 19.234 24.406 1 88.19 626 ILE A CA 1
ATOM 4811 C C . ILE A 1 626 ? -9.539 20.234 23.266 1 88.19 626 ILE A C 1
ATOM 4813 O O . ILE A 1 626 ? -10.633 20.734 23 1 88.19 626 ILE A O 1
ATOM 4817 N N . LEU A 1 627 ? -8.461 20.547 22.625 1 89.31 627 LEU A N 1
ATOM 4818 C CA . LEU A 1 627 ? -8.469 21.453 21.484 1 89.31 627 LEU A CA 1
ATOM 4819 C C . LEU A 1 627 ? -8.742 20.688 20.188 1 89.31 627 LEU A C 1
ATOM 4821 O O . LEU A 1 627 ? -8.234 19.578 20 1 89.31 627 LEU A O 1
ATOM 4825 N N . LYS A 1 628 ? -9.641 21.234 19.375 1 93.19 628 LYS A N 1
ATOM 4826 C CA . LYS A 1 628 ? -9.93 20.656 18.062 1 93.19 628 LYS A CA 1
ATOM 4827 C C . LYS A 1 628 ? -9.438 21.562 16.938 1 93.19 628 LYS A C 1
ATOM 4829 O O . LYS A 1 628 ? -9.797 22.734 16.875 1 93.19 628 LYS A O 1
ATOM 4834 N N . THR A 1 629 ? -8.625 21.062 16.094 1 94.56 629 THR A N 1
ATOM 4835 C CA . THR A 1 629 ? -8.086 21.828 14.984 1 94.56 629 THR A CA 1
ATOM 4836 C C . THR A 1 629 ? -8 20.984 13.719 1 94.56 629 THR A C 1
ATOM 4838 O O . THR A 1 629 ? -8.156 19.75 13.781 1 94.56 629 THR A O 1
ATOM 4841 N N . SER A 1 630 ? -7.863 21.641 12.57 1 97.12 630 SER A N 1
ATOM 4842 C CA . SER A 1 630 ? -7.633 20.969 11.289 1 97.12 630 SER A CA 1
ATOM 4843 C C . SER A 1 630 ? -6.762 21.828 10.375 1 97.12 630 SER A C 1
ATOM 4845 O O . SER A 1 630 ? -6.996 23.016 10.219 1 97.12 630 SER A O 1
ATOM 4847 N N . SER A 1 631 ? -5.805 21.172 9.789 1 96.38 631 SER A N 1
ATOM 4848 C CA . SER A 1 631 ? -4.895 21.859 8.875 1 96.38 631 SER A CA 1
ATOM 4849 C C . SER A 1 631 ? -5.617 22.297 7.605 1 96.38 631 SER A C 1
ATOM 4851 O O . SER A 1 631 ? -5.141 23.188 6.891 1 96.38 631 SER A O 1
ATOM 4853 N N . LYS A 1 632 ? -6.742 21.734 7.348 1 96.56 632 LYS A N 1
ATOM 4854 C CA . LYS A 1 632 ? -7.441 21.953 6.086 1 96.56 632 LYS A CA 1
ATOM 4855 C C . LYS A 1 632 ? -7.957 23.391 6 1 96.56 632 LYS A C 1
ATOM 4857 O O . LYS A 1 632 ? -8.172 23.922 4.902 1 96.56 632 LYS A O 1
ATOM 4862 N N . THR A 1 633 ? -8.141 23.984 7.109 1 93.69 633 THR A N 1
ATOM 4863 C CA . THR A 1 633 ? -8.617 25.359 7.078 1 93.69 633 THR A CA 1
ATOM 4864 C C . THR A 1 633 ? -7.555 26.281 6.492 1 93.69 633 THR A C 1
ATOM 4866 O O . THR A 1 633 ? -7.875 27.328 5.922 1 93.69 633 THR A O 1
ATOM 4869 N N . ASN A 1 634 ? -6.297 25.906 6.598 1 89.94 634 ASN A N 1
ATOM 4870 C CA . ASN A 1 634 ? -5.195 26.703 6.051 1 89.94 634 ASN A CA 1
ATOM 4871 C C . ASN A 1 634 ? -4.785 26.203 4.664 1 89.94 634 ASN A C 1
ATOM 4873 O O . ASN A 1 634 ? -4.574 27 3.752 1 89.94 634 ASN A O 1
ATOM 4877 N N . LEU A 1 635 ? -4.742 24.859 4.504 1 95.5 635 LEU A N 1
ATOM 4878 C CA . LEU A 1 635 ? -4.086 24.25 3.355 1 95.5 635 LEU A CA 1
ATOM 4879 C C . LEU A 1 635 ? -5.109 23.719 2.357 1 95.5 635 LEU A C 1
ATOM 4881 O O . LEU A 1 635 ? -4.75 23.281 1.262 1 95.5 635 LEU A O 1
ATOM 4885 N N . GLY A 1 636 ? -6.352 23.797 2.717 1 95.62 636 GLY A N 1
ATOM 4886 C CA . GLY A 1 636 ? -7.273 22.953 1.982 1 95.62 636 GLY A CA 1
ATOM 4887 C C . GLY A 1 636 ? -7.062 21.469 2.256 1 95.62 636 GLY A C 1
ATOM 4888 O O . GLY A 1 636 ? -6.332 21.109 3.178 1 95.62 636 GLY A O 1
ATOM 4889 N N . HIS A 1 637 ? -7.82 20.672 1.558 1 97.44 637 HIS A N 1
ATOM 4890 C CA . HIS A 1 637 ? -7.73 19.219 1.697 1 97.44 637 HIS A CA 1
ATOM 4891 C C . HIS A 1 637 ? -6.711 18.625 0.727 1 97.44 637 HIS A C 1
ATOM 4893 O O . HIS A 1 637 ? -6.918 18.656 -0.489 1 97.44 637 HIS A O 1
ATOM 4899 N N . LEU A 1 638 ? -5.664 18.094 1.311 1 97 638 LEU A N 1
ATOM 4900 C CA . LEU A 1 638 ? -4.574 17.562 0.495 1 97 638 LEU A CA 1
ATOM 4901 C C . LEU A 1 638 ? -4.867 16.125 0.055 1 97 638 LEU A C 1
ATOM 4903 O O . LEU A 1 638 ? -3.973 15.43 -0.42 1 97 638 LEU A O 1
ATOM 4907 N N . GLU A 1 639 ? -6.012 15.68 0.283 1 94.5 639 GLU A N 1
ATOM 4908 C CA . GLU A 1 639 ? -6.418 14.336 -0.12 1 94.5 639 GLU A CA 1
ATOM 4909 C C . GLU A 1 639 ? -5.414 13.289 0.362 1 94.5 639 GLU A C 1
ATOM 4911 O O . GLU A 1 639 ? -5.164 13.172 1.562 1 94.5 639 GLU A O 1
ATOM 4916 N N . ALA A 1 640 ? -4.664 12.688 -0.514 1 93.19 640 ALA A N 1
ATOM 4917 C CA . ALA A 1 640 ? -3.758 11.617 -0.097 1 93.19 640 ALA A CA 1
ATOM 4918 C C . ALA A 1 640 ? -2.674 12.148 0.836 1 93.19 640 ALA A C 1
ATOM 4920 O O . ALA A 1 640 ? -2.061 11.383 1.585 1 93.19 640 ALA A O 1
ATOM 4921 N N . GLY A 1 641 ? -2.414 13.391 0.825 1 96.19 641 GLY A N 1
ATOM 4922 C CA . GLY A 1 641 ? -1.392 13.977 1.673 1 96.19 641 GLY A CA 1
ATOM 4923 C C . GLY A 1 641 ? -1.95 14.578 2.953 1 96.19 641 GLY A C 1
ATOM 4924 O O . GLY A 1 641 ? -1.197 15.078 3.789 1 96.19 641 GLY A O 1
ATOM 4925 N N . ALA A 1 642 ? -3.236 14.438 3.17 1 97.56 642 ALA A N 1
ATOM 4926 C CA . ALA A 1 642 ? -3.914 15.141 4.262 1 97.56 642 ALA A CA 1
ATOM 4927 C C . ALA A 1 642 ? -3.441 14.625 5.617 1 97.56 642 ALA A C 1
ATOM 4929 O O . ALA A 1 642 ? -3.213 15.414 6.539 1 97.56 642 ALA A O 1
ATOM 4930 N N . GLY A 1 643 ? -3.307 13.352 5.766 1 97.69 643 GLY A N 1
ATOM 4931 C CA . GLY A 1 643 ? -2.9 12.758 7.027 1 97.69 643 GLY A CA 1
ATOM 4932 C C . GLY A 1 643 ? -1.552 13.258 7.516 1 97.69 643 GLY A C 1
ATOM 4933 O O . GLY A 1 643 ? -1.4 13.617 8.688 1 97.69 643 GLY A O 1
ATOM 4934 N N . LEU A 1 644 ? -0.624 13.305 6.629 1 97.94 644 LEU A N 1
ATOM 4935 C CA . LEU A 1 644 ? 0.721 13.719 7.012 1 97.94 644 LEU A CA 1
ATOM 4936 C C . LEU A 1 644 ? 0.763 15.219 7.297 1 97.94 644 LEU A C 1
ATOM 4938 O O . LEU A 1 644 ? 1.524 15.672 8.156 1 97.94 644 LEU A O 1
ATOM 4942 N N . ALA A 1 645 ? 0.018 15.992 6.52 1 97.88 645 ALA A N 1
ATOM 4943 C CA . ALA A 1 645 ? -0.08 17.422 6.828 1 97.88 645 ALA A CA 1
ATOM 4944 C C . ALA A 1 645 ? -0.569 17.641 8.258 1 97.88 645 ALA A C 1
ATOM 4946 O O . ALA A 1 645 ? -0.026 18.469 8.984 1 97.88 645 ALA A O 1
ATOM 4947 N N . GLY A 1 646 ? -1.58 16.875 8.617 1 98.19 646 GLY A N 1
ATOM 4948 C CA . GLY A 1 646 ? -2.074 16.938 9.977 1 98.19 646 GLY A CA 1
ATOM 4949 C C . GLY A 1 646 ? -1.062 16.453 11.008 1 98.19 646 GLY A C 1
ATOM 4950 O O . GLY A 1 646 ? -0.942 17.031 12.086 1 98.19 646 GLY A O 1
ATOM 4951 N N . LEU A 1 647 ? -0.378 15.438 10.664 1 98.31 647 LEU A N 1
ATOM 4952 C CA . LEU A 1 647 ? 0.625 14.898 11.57 1 98.31 647 LEU A CA 1
ATOM 4953 C C . LEU A 1 647 ? 1.738 15.906 11.82 1 98.31 647 LEU A C 1
ATOM 4955 O O . LEU A 1 647 ? 2.176 16.094 12.961 1 98.31 647 LEU A O 1
ATOM 4959 N N . ILE A 1 648 ? 2.217 16.547 10.805 1 98.06 648 ILE A N 1
ATOM 4960 C CA . ILE A 1 648 ? 3.289 17.531 10.93 1 98.06 648 ILE A CA 1
ATOM 4961 C C . ILE A 1 648 ? 2.795 18.734 11.727 1 98.06 648 ILE A C 1
ATOM 4963 O O . ILE A 1 648 ? 3.533 19.297 12.547 1 98.06 648 ILE A O 1
ATOM 4967 N N . LYS A 1 649 ? 1.561 19.109 11.508 1 97.62 649 LYS A N 1
ATOM 4968 C CA . LYS A 1 649 ? 0.975 20.172 12.32 1 97.62 649 LYS A CA 1
ATOM 4969 C C . LYS A 1 649 ? 0.958 19.797 13.797 1 97.62 649 LYS A C 1
ATOM 4971 O O . LYS A 1 649 ? 1.263 20.609 14.656 1 97.62 649 LYS A O 1
ATOM 4976 N N . CYS A 1 650 ? 0.584 18.562 14.062 1 97.62 650 CYS A N 1
ATOM 4977 C CA . CYS A 1 650 ? 0.598 18.047 15.43 1 97.62 650 CYS A CA 1
ATOM 4978 C C . CYS A 1 650 ? 1.979 18.203 16.047 1 97.62 650 CYS A C 1
ATOM 4980 O O . CYS A 1 650 ? 2.104 18.656 17.188 1 97.62 650 CYS A O 1
ATOM 4982 N N . ILE A 1 651 ? 2.957 17.875 15.328 1 96.44 651 ILE A N 1
ATOM 4983 C CA . ILE A 1 651 ? 4.336 17.953 15.805 1 96.44 651 ILE A CA 1
ATOM 4984 C C . ILE A 1 651 ? 4.699 19.406 16.094 1 96.44 651 ILE A C 1
ATOM 4986 O O . ILE A 1 651 ? 5.277 19.703 17.141 1 96.44 651 ILE A O 1
ATOM 4990 N N . CYS A 1 652 ? 4.332 20.297 15.242 1 94.12 652 CYS A N 1
ATOM 4991 C CA . CYS A 1 652 ? 4.605 21.719 15.445 1 94.12 652 CYS A CA 1
ATOM 4992 C C . CYS A 1 652 ? 3.92 22.219 16.703 1 94.12 652 CYS A C 1
ATOM 4994 O O . CYS A 1 652 ? 4.539 22.906 17.516 1 94.12 652 CYS A O 1
ATOM 4996 N N . MET A 1 653 ? 2.693 21.875 16.859 1 94.56 653 MET A N 1
ATOM 4997 C CA . MET A 1 653 ? 1.934 22.344 18.016 1 94.56 653 MET A CA 1
ATOM 4998 C C . MET A 1 653 ? 2.555 21.844 19.312 1 94.56 653 MET A C 1
ATOM 5000 O O . MET A 1 653 ? 2.582 22.578 20.312 1 94.56 653 MET A O 1
ATOM 5004 N N . LEU A 1 654 ? 3.043 20.641 19.281 1 93.44 654 LEU A N 1
ATOM 5005 C CA . LEU A 1 654 ? 3.709 20.094 20.469 1 93.44 654 LEU A CA 1
ATOM 5006 C C . LEU A 1 654 ? 5.02 20.828 20.734 1 93.44 654 LEU A C 1
ATOM 5008 O O . LEU A 1 654 ? 5.316 21.156 21.891 1 93.44 654 LEU A O 1
ATOM 5012 N N . ASN A 1 655 ? 5.793 21.078 19.719 1 89.94 655 ASN A N 1
ATOM 5013 C CA . ASN A 1 655 ? 7.102 21.703 19.875 1 89.94 655 ASN A CA 1
ATOM 5014 C C . ASN A 1 655 ? 6.98 23.141 20.359 1 89.94 655 ASN A C 1
ATOM 5016 O O . ASN A 1 655 ? 7.887 23.656 21.016 1 89.94 655 ASN A O 1
ATOM 5020 N N . TYR A 1 656 ? 5.848 23.734 20.109 1 82.88 656 TYR A N 1
ATOM 5021 C CA . TYR A 1 656 ? 5.652 25.125 20.484 1 82.88 656 TYR A CA 1
ATOM 5022 C C . TYR A 1 656 ? 4.668 25.234 21.656 1 82.88 656 TYR A C 1
ATOM 5024 O O . TYR A 1 656 ? 4.391 26.328 22.141 1 82.88 656 TYR A O 1
ATOM 5032 N N . SER A 1 657 ? 4.121 24.094 22.094 1 84.31 657 SER A N 1
ATOM 5033 C CA . SER A 1 657 ? 3.123 24.062 23.156 1 84.31 657 SER A CA 1
ATOM 5034 C C . SER A 1 657 ? 1.97 25.016 22.859 1 84.31 657 SER A C 1
ATOM 5036 O O . SER A 1 657 ? 1.616 25.844 23.703 1 84.31 657 SER A O 1
ATOM 5038 N N . THR A 1 658 ? 1.472 24.969 21.609 1 81.69 658 THR A N 1
ATOM 5039 C CA . THR A 1 658 ? 0.475 25.922 21.125 1 81.69 658 THR A CA 1
ATOM 5040 C C . THR A 1 658 ? -0.488 25.25 20.156 1 81.69 658 THR A C 1
ATOM 5042 O O . THR A 1 658 ? -0.066 24.484 19.281 1 81.69 658 THR A O 1
ATOM 5045 N N . GLY A 1 659 ? -1.78 25.469 20.406 1 86.38 659 GLY A N 1
ATOM 5046 C CA . GLY A 1 659 ? -2.773 25.062 19.422 1 86.38 659 GLY A CA 1
ATOM 5047 C C . GLY A 1 659 ? -2.996 26.094 18.344 1 86.38 659 GLY A C 1
ATOM 5048 O O . GLY A 1 659 ? -3.109 27.297 18.641 1 86.38 659 GLY A O 1
ATOM 5049 N N . ALA A 1 660 ? -2.992 25.703 17.094 1 86.69 660 ALA A N 1
ATOM 5050 C CA . ALA A 1 660 ? -3.17 26.609 15.961 1 86.69 660 ALA A CA 1
ATOM 5051 C C . ALA A 1 660 ? -4.648 26.859 15.688 1 86.69 660 ALA A C 1
ATOM 5053 O O . ALA A 1 660 ? -5.488 25.984 15.914 1 86.69 660 ALA A O 1
ATOM 5054 N N . PRO A 1 661 ? -4.996 27.938 15.078 1 82.12 661 PRO A N 1
ATOM 5055 C CA . PRO A 1 661 ? -6.395 28.312 14.898 1 82.12 661 PRO A CA 1
ATOM 5056 C C . PRO A 1 661 ? -7.051 27.625 13.703 1 82.12 661 PRO A C 1
ATOM 5058 O O . PRO A 1 661 ? -6.363 27.25 12.75 1 82.12 661 PRO A O 1
ATOM 5061 N N . ASN A 1 662 ? -8.383 27.422 13.836 1 87.25 662 ASN A N 1
ATOM 5062 C CA . ASN A 1 662 ? -9.25 27.141 12.695 1 87.25 662 ASN A CA 1
ATOM 5063 C C . ASN A 1 662 ? -9.695 28.422 12 1 87.25 662 ASN A C 1
ATOM 5065 O O . ASN A 1 662 ? -10.641 29.078 12.438 1 87.25 662 ASN A O 1
ATOM 5069 N N . ILE A 1 663 ? -9.156 28.781 10.852 1 77.06 663 ILE A N 1
ATOM 5070 C CA . ILE A 1 663 ? -9.156 30.156 10.367 1 77.06 663 ILE A CA 1
ATOM 5071 C C . ILE A 1 663 ? -10.5 30.469 9.719 1 77.06 663 ILE A C 1
ATOM 5073 O O . ILE A 1 663 ? -10.828 31.641 9.492 1 77.06 663 ILE A O 1
ATOM 5077 N N . HIS A 1 664 ? -11.336 29.562 9.398 1 77.12 664 HIS A N 1
ATOM 5078 C CA . HIS A 1 664 ? -12.609 29.844 8.75 1 77.12 664 HIS A CA 1
ATOM 5079 C C . HIS A 1 664 ? -13.781 29.516 9.68 1 77.12 664 HIS A C 1
ATOM 5081 O O . HIS A 1 664 ? -14.93 29.484 9.25 1 77.12 664 HIS A O 1
ATOM 5087 N N . LEU A 1 665 ? -13.406 29.234 10.914 1 80.88 665 LEU A N 1
ATOM 5088 C CA . LEU A 1 665 ? -14.461 29.016 11.898 1 80.88 665 LEU A CA 1
ATOM 5089 C C . LEU A 1 665 ? -15.023 30.344 12.398 1 80.88 665 LEU A C 1
ATOM 5091 O O . LEU A 1 665 ? -14.336 31.078 13.102 1 80.88 665 LEU A O 1
ATOM 5095 N N . LEU A 1 666 ? -16.234 30.578 11.977 1 65.44 666 LEU A N 1
ATOM 5096 C CA . LEU A 1 666 ? -16.891 31.828 12.352 1 65.44 666 LEU A CA 1
ATOM 5097 C C . LEU A 1 666 ? -18.047 31.562 13.312 1 65.44 666 LEU A C 1
ATOM 5099 O O . LEU A 1 666 ? -18.219 32.25 14.312 1 65.44 666 LEU A O 1
ATOM 5103 N N . VAL A 1 667 ? -18.844 30.562 12.93 1 67 667 VAL A N 1
ATOM 5104 C CA . VAL A 1 667 ? -19.969 30.109 13.734 1 67 667 VAL A CA 1
ATOM 5105 C C . VAL A 1 667 ? -19.922 28.594 13.875 1 67 667 VAL A C 1
ATOM 5107 O O . VAL A 1 667 ? -19.891 27.875 12.875 1 67 667 VAL A O 1
ATOM 5110 N N . LEU A 1 668 ? -19.922 28.219 15.102 1 79.94 668 LEU A N 1
ATOM 5111 C CA . LEU A 1 668 ? -19.828 26.781 15.344 1 79.94 668 LEU A CA 1
ATOM 5112 C C . LEU A 1 668 ? -21.047 26.047 14.789 1 79.94 668 LEU A C 1
ATOM 5114 O O . LEU A 1 668 ? -22.172 26.5 14.961 1 79.94 668 LEU A O 1
ATOM 5118 N N . ASN A 1 669 ? -20.844 25 14.109 1 81.25 669 ASN A N 1
ATOM 5119 C CA . ASN A 1 669 ? -21.922 24.141 13.609 1 81.25 669 ASN A CA 1
ATOM 5120 C C . ASN A 1 669 ? -22.75 23.562 14.742 1 81.25 669 ASN A C 1
ATOM 5122 O O . ASN A 1 669 ? -22.25 22.844 15.602 1 81.25 669 ASN A O 1
ATOM 5126 N N . PRO A 1 670 ? -24.016 23.812 14.789 1 78.31 670 PRO A N 1
ATOM 5127 C CA . PRO A 1 670 ? -24.859 23.359 15.898 1 78.31 670 PRO A CA 1
ATOM 5128 C C . PRO A 1 670 ? -25.047 21.844 15.93 1 78.31 670 PRO A C 1
ATOM 5130 O O . PRO A 1 670 ? -25.484 21.297 16.938 1 78.31 670 PRO A O 1
ATOM 5133 N N . HIS A 1 671 ? -24.734 21.188 14.875 1 84.94 671 HIS A N 1
ATOM 5134 C CA . HIS A 1 671 ? -24.906 19.75 14.812 1 84.94 671 HIS A CA 1
ATOM 5135 C C . HIS A 1 671 ? -23.719 19.016 15.43 1 84.94 671 HIS A C 1
ATOM 5137 O O . HIS A 1 671 ? -23.734 17.781 15.547 1 84.94 671 HIS A O 1
ATOM 5143 N N . LEU A 1 672 ? -22.719 19.781 15.812 1 86.06 672 LEU A N 1
ATOM 5144 C CA . LEU A 1 672 ? -21.641 19.156 16.562 1 86.06 672 LEU A CA 1
ATOM 5145 C C . LEU A 1 672 ? -22.094 18.781 17.969 1 86.06 672 LEU A C 1
ATOM 5147 O O . LEU A 1 672 ? -22.516 19.641 18.734 1 86.06 672 LEU A O 1
ATOM 5151 N N . ASP A 1 673 ? -22.078 17.516 18.266 1 85.06 673 ASP A N 1
ATOM 5152 C CA . ASP A 1 673 ? -22.453 17.047 19.594 1 85.06 673 ASP A CA 1
ATOM 5153 C C . ASP A 1 673 ? -21.281 17.219 20.578 1 85.06 673 ASP A C 1
ATOM 5155 O O . ASP A 1 673 ? -20.359 16.406 20.594 1 85.06 673 ASP A O 1
ATOM 5159 N N . VAL A 1 674 ? -21.375 18.281 21.406 1 82.38 674 VAL A N 1
ATOM 5160 C CA . VAL A 1 674 ? -20.297 18.562 22.344 1 82.38 674 VAL A CA 1
ATOM 5161 C C . VAL A 1 674 ? -20.828 18.5 23.781 1 82.38 674 VAL A C 1
ATOM 5163 O O . VAL A 1 674 ? -20.172 18.953 24.719 1 82.38 674 VAL A O 1
ATOM 5166 N N . ALA A 1 675 ? -21.984 17.922 23.953 1 75.31 675 ALA A N 1
ATOM 5167 C CA . ALA A 1 675 ? -22.609 17.844 25.266 1 75.31 675 ALA A CA 1
ATOM 5168 C C . ALA A 1 675 ? -21.75 17.031 26.234 1 75.31 675 ALA A C 1
ATOM 5170 O O . ALA A 1 675 ? -21.359 15.898 25.922 1 75.31 675 ALA A O 1
ATOM 5171 N N . GLY A 1 676 ? -21.359 17.656 27.359 1 71.25 676 GLY A N 1
ATOM 5172 C CA . GLY A 1 676 ? -20.578 16.984 28.391 1 71.25 676 GLY A CA 1
ATOM 5173 C C . GLY A 1 676 ? -19.141 16.734 27.953 1 71.25 676 GLY A C 1
ATOM 5174 O O . GLY A 1 676 ? -18.391 16.016 28.625 1 71.25 676 GLY A O 1
ATOM 5175 N N . TYR A 1 677 ? -18.812 17.25 26.844 1 80.12 677 TYR A N 1
ATOM 5176 C CA . TYR A 1 677 ? -17.484 17.062 26.281 1 80.12 677 TYR A CA 1
ATOM 5177 C C . TYR A 1 677 ? -16.672 18.344 26.359 1 80.12 677 TYR A C 1
ATOM 5179 O O . TYR A 1 677 ? -16.891 19.281 25.594 1 80.12 677 TYR A O 1
ATOM 5187 N N . PRO A 1 678 ? -15.852 18.484 27.422 1 79.88 678 PRO A N 1
ATOM 5188 C CA . PRO A 1 678 ? -15 19.688 27.469 1 79.88 678 PRO A CA 1
ATOM 5189 C C . PRO A 1 678 ? -14.102 19.812 26.25 1 79.88 678 PRO A C 1
ATOM 5191 O O . PRO A 1 678 ? -13.102 19.109 26.125 1 79.88 678 PRO A O 1
ATOM 5194 N N . VAL A 1 679 ? -14.508 20.703 25.359 1 84.62 679 VAL A N 1
ATOM 5195 C CA . VAL A 1 679 ? -13.836 20.828 24.078 1 84.62 679 VAL A CA 1
ATOM 5196 C C . VAL A 1 679 ? -13.797 22.297 23.656 1 84.62 679 VAL A C 1
ATOM 5198 O O . VAL A 1 679 ? -14.68 23.078 24.016 1 84.62 679 VAL A O 1
ATOM 5201 N N . TYR A 1 680 ? -12.734 22.609 23.047 1 82.31 680 TYR A N 1
ATOM 5202 C CA . TYR A 1 680 ? -12.562 23.953 22.5 1 82.31 680 TYR A CA 1
ATOM 5203 C C . TYR A 1 680 ? -12.172 23.906 21.031 1 82.31 680 TYR A C 1
ATOM 5205 O O . TYR A 1 680 ? -11.258 23.172 20.656 1 82.31 680 TYR A O 1
ATOM 5213 N N . PHE A 1 681 ? -12.945 24.641 20.188 1 85.88 681 PHE A N 1
ATOM 5214 C CA . PHE A 1 681 ? -12.617 24.859 18.781 1 85.88 681 PHE A CA 1
ATOM 5215 C C . PHE A 1 681 ? -11.961 26.219 18.578 1 85.88 681 PHE A C 1
ATOM 5217 O O . PHE A 1 681 ? -12.648 27.234 18.469 1 85.88 681 PHE A O 1
ATOM 5224 N N . GLU A 1 682 ? -10.672 26.203 18.516 1 73.25 682 GLU A N 1
ATOM 5225 C CA . GLU A 1 682 ? -9.938 27.453 18.609 1 73.25 682 GLU A CA 1
ATOM 5226 C C . GLU A 1 682 ? -9.945 28.203 17.266 1 73.25 682 GLU A C 1
ATOM 5228 O O . GLU A 1 682 ? -9.719 27.609 16.219 1 73.25 682 GLU A O 1
ATOM 5233 N N . SER A 1 683 ? -10.227 29.375 17.297 1 69.88 683 SER A N 1
ATOM 5234 C CA . SER A 1 683 ? -10.141 30.281 16.156 1 69.88 683 SER A CA 1
ATOM 5235 C C . SER A 1 683 ? -8.898 31.172 16.234 1 69.88 683 SER A C 1
ATOM 5237 O O . SER A 1 683 ? -8.594 31.906 15.297 1 69.88 683 SER A O 1
ATOM 5239 N N . GLU A 1 684 ? -8.242 31.094 17.391 1 67.38 684 GLU A N 1
ATOM 5240 C CA . GLU A 1 684 ? -6.992 31.797 17.625 1 67.38 684 GLU A CA 1
ATOM 5241 C C . GLU A 1 684 ? -5.941 30.875 18.234 1 67.38 684 GLU A C 1
ATOM 5243 O O . GLU A 1 684 ? -6.246 29.734 18.594 1 67.38 684 GLU A O 1
ATOM 5248 N N . LEU A 1 685 ? -4.688 31.391 18.297 1 70.5 685 LEU A N 1
ATOM 5249 C CA . LEU A 1 685 ? -3.613 30.609 18.906 1 70.5 685 LEU A CA 1
ATOM 5250 C C . LEU A 1 685 ? -3.861 30.406 20.391 1 70.5 685 LEU A C 1
ATOM 5252 O O . LEU A 1 685 ? -4.289 31.328 21.094 1 70.5 685 LEU A O 1
ATOM 5256 N N . ILE A 1 686 ? -3.645 29.172 20.906 1 69.44 686 ILE A N 1
ATOM 5257 C CA . ILE A 1 686 ? -3.865 28.875 22.312 1 69.44 686 ILE A CA 1
ATOM 5258 C C . ILE A 1 686 ? -2.65 28.141 22.891 1 69.44 686 ILE A C 1
ATOM 5260 O O . ILE A 1 686 ? -2.199 27.141 22.328 1 69.44 686 ILE A O 1
ATOM 5264 N N . ASP A 1 687 ? -2.092 28.719 23.938 1 71.62 687 ASP A N 1
ATOM 5265 C CA . ASP A 1 687 ? -1.139 27.953 24.734 1 71.62 687 ASP A CA 1
ATOM 5266 C C . ASP A 1 687 ? -1.844 26.875 25.562 1 71.62 687 ASP A C 1
ATOM 5268 O O . ASP A 1 687 ? -2.688 27.188 26.406 1 71.62 687 ASP A O 1
ATOM 5272 N N . TYR A 1 688 ? -1.482 25.609 25.328 1 75.25 688 TYR A N 1
ATOM 5273 C CA . TYR A 1 688 ? -2.236 24.594 26.047 1 75.25 688 TYR A CA 1
ATOM 5274 C C . TYR A 1 688 ? -1.647 24.359 27.438 1 75.25 688 TYR A C 1
ATOM 5276 O O . TYR A 1 688 ? -2.186 23.578 28.234 1 75.25 688 TYR A O 1
ATOM 5284 N N . GLY A 1 689 ? -0.533 25.016 27.828 1 65.88 689 GLY A N 1
ATOM 5285 C CA . GLY A 1 689 ? -0.179 25.234 29.219 1 65.88 689 GLY A CA 1
ATOM 5286 C C . GLY A 1 689 ? 0.752 24.172 29.766 1 65.88 689 GLY A C 1
ATOM 5287 O O . GLY A 1 689 ? 0.928 24.062 30.984 1 65.88 689 GLY A O 1
ATOM 5288 N N . SER A 1 690 ? 1.332 23.297 28.938 1 76.44 690 SER A N 1
ATOM 5289 C CA . SER A 1 690 ? 2.23 22.25 29.422 1 76.44 690 SER A CA 1
ATOM 5290 C C . SER A 1 690 ? 3.484 22.156 28.562 1 76.44 690 SER A C 1
ATOM 5292 O O . SER A 1 690 ? 3.473 22.547 27.391 1 76.44 690 SER A O 1
ATOM 5294 N N . ASN A 1 691 ? 4.582 21.656 29.234 1 77.75 691 ASN A N 1
ATOM 5295 C CA . ASN A 1 691 ? 5.855 21.547 28.531 1 77.75 691 ASN A CA 1
ATOM 5296 C C . ASN A 1 691 ? 5.875 20.344 27.594 1 77.75 691 ASN A C 1
ATOM 5298 O O . ASN A 1 691 ? 6.742 20.234 26.719 1 77.75 691 ASN A O 1
ATOM 5302 N N . SER A 1 692 ? 5.016 19.469 27.828 1 89 692 SER A N 1
ATOM 5303 C CA . SER A 1 692 ? 4.832 18.328 26.938 1 89 692 SER A CA 1
ATOM 5304 C C . SER A 1 692 ? 3.354 18.078 26.656 1 89 692 SER A C 1
ATOM 5306 O O . SER A 1 692 ? 2.486 18.578 27.375 1 89 692 SER A O 1
ATOM 5308 N N . GLY A 1 693 ? 3.131 17.453 25.578 1 93.12 693 GLY A N 1
ATOM 5309 C CA . GLY A 1 693 ? 1.743 17.188 25.234 1 93.12 693 GLY A CA 1
ATOM 5310 C C . GLY A 1 693 ? 1.562 15.93 24.391 1 93.12 693 GLY A C 1
ATOM 5311 O O . GLY A 1 693 ? 2.541 15.266 24.047 1 93.12 693 GLY A O 1
ATOM 5312 N N . LEU A 1 694 ? 0.283 15.562 24.281 1 95.56 694 LEU A N 1
ATOM 5313 C CA . LEU A 1 694 ? -0.152 14.445 23.438 1 95.56 694 LEU A CA 1
ATOM 5314 C C . LEU A 1 694 ? -1.18 14.898 22.422 1 95.56 694 LEU A C 1
ATOM 5316 O O . LEU A 1 694 ? -2.15 15.578 22.766 1 95.56 694 LEU A O 1
ATOM 5320 N N . THR A 1 695 ? -0.858 14.641 21.203 1 96.25 695 THR A N 1
ATOM 5321 C CA . THR A 1 695 ? -1.779 14.969 20.125 1 96.25 695 THR A CA 1
ATOM 5322 C C . THR A 1 695 ? -2.158 13.719 19.328 1 96.25 695 THR A C 1
ATOM 5324 O O . THR A 1 695 ? -1.466 12.695 19.406 1 96.25 695 THR A O 1
ATOM 5327 N N . GLY A 1 696 ? -3.295 13.758 18.672 1 96.69 696 GLY A N 1
ATOM 5328 C CA . GLY A 1 696 ? -3.746 12.719 17.766 1 96.69 696 GLY A CA 1
ATOM 5329 C C . GLY A 1 696 ? -4.316 13.266 16.469 1 96.69 696 GLY A C 1
ATOM 5330 O O . GLY A 1 696 ? -5.012 14.289 16.484 1 96.69 696 GLY A O 1
ATOM 5331 N N . VAL A 1 697 ? -3.965 12.656 15.391 1 98.12 697 VAL A N 1
ATOM 5332 C CA . VAL A 1 697 ? -4.477 13.062 14.094 1 98.12 697 VAL A CA 1
ATOM 5333 C C . VAL A 1 697 ? -5.285 11.922 13.469 1 98.12 697 VAL A C 1
ATOM 5335 O O . VAL A 1 697 ? -4.891 10.758 13.555 1 98.12 697 VAL A O 1
ATOM 5338 N N . SER A 1 698 ? -6.438 12.258 13.008 1 97.56 698 SER A N 1
ATOM 5339 C CA . SER A 1 698 ? -7.273 11.305 12.281 1 97.56 698 SER A CA 1
ATOM 5340 C C . SER A 1 698 ? -7.344 11.641 10.797 1 97.56 698 SER A C 1
ATOM 5342 O O . SER A 1 698 ? -7.281 12.812 10.422 1 97.56 698 SER A O 1
ATOM 5344 N N . SER A 1 699 ? -7.418 10.68 9.992 1 96.81 699 SER A N 1
ATOM 5345 C CA . SER A 1 699 ? -7.641 10.789 8.555 1 96.81 699 SER A CA 1
ATOM 5346 C C . SER A 1 699 ? -8.578 9.695 8.055 1 96.81 699 SER A C 1
ATOM 5348 O O . SER A 1 699 ? -8.367 8.516 8.328 1 96.81 699 SER A O 1
ATOM 5350 N N . PHE A 1 700 ? -9.586 10.109 7.316 1 93.62 700 PHE A N 1
ATOM 5351 C CA . PHE A 1 700 ? -10.617 9.188 6.859 1 93.62 700 PHE A CA 1
ATOM 5352 C C . PHE A 1 700 ? -10.758 9.242 5.34 1 93.62 700 PHE A C 1
ATOM 5354 O O . PHE A 1 700 ? -10.945 10.312 4.766 1 93.62 700 PHE A O 1
ATOM 5361 N N . GLY A 1 701 ? -10.586 8.078 4.699 1 88.19 701 GLY A N 1
ATOM 5362 C CA . GLY A 1 701 ? -10.656 8.016 3.25 1 88.19 701 GLY A CA 1
ATOM 5363 C C . GLY A 1 701 ? -12.031 7.664 2.732 1 88.19 701 GLY A C 1
ATOM 5364 O O . GLY A 1 701 ? -12.766 6.906 3.373 1 88.19 701 GLY A O 1
ATOM 5365 N N . PHE A 1 702 ? -12.133 8.227 1.438 1 79.69 702 PHE A N 1
ATOM 5366 C CA . PHE A 1 702 ? -13.352 7.816 0.749 1 79.69 702 PHE A CA 1
ATOM 5367 C C . PHE A 1 702 ? -13.305 6.332 0.4 1 79.69 702 PHE A C 1
ATOM 5369 O O . PHE A 1 702 ? -12.242 5.801 0.065 1 79.69 702 PHE A O 1
ATOM 5376 N N . GLY A 1 703 ? -13.977 5.469 0.973 1 78.75 703 GLY A N 1
ATOM 5377 C CA . GLY A 1 703 ? -14.023 4.02 0.856 1 78.75 703 GLY A CA 1
ATOM 5378 C C . GLY A 1 703 ? -14.141 3.318 2.195 1 78.75 703 GLY A C 1
ATOM 5379 O O . GLY A 1 703 ? -14.406 2.115 2.25 1 78.75 703 GLY A O 1
ATOM 5380 N N . GLY A 1 704 ? -13.742 4.16 3.113 1 86.94 704 GLY A N 1
ATOM 5381 C CA . GLY A 1 704 ? -14.039 3.627 4.434 1 86.94 704 GLY A CA 1
ATOM 5382 C C . GLY A 1 704 ? -12.805 3.332 5.254 1 86.94 704 GLY A C 1
ATOM 5383 O O . GLY A 1 704 ? -12.898 2.959 6.426 1 86.94 704 GLY A O 1
ATOM 5384 N N . THR A 1 705 ? -11.656 3.561 4.691 1 89.88 705 THR A N 1
ATOM 5385 C CA . THR A 1 705 ? -10.43 3.309 5.441 1 89.88 705 THR A CA 1
ATOM 5386 C C . THR A 1 705 ? -10.141 4.457 6.402 1 89.88 705 THR A C 1
ATOM 5388 O O . THR A 1 705 ? -10.055 5.613 5.984 1 89.88 705 THR A O 1
ATOM 5391 N N . ASN A 1 706 ? -10.016 4.082 7.664 1 93.81 706 ASN A N 1
ATOM 5392 C CA . ASN A 1 706 ? -9.703 5.047 8.711 1 93.81 706 ASN A CA 1
ATOM 5393 C C . ASN A 1 706 ? -8.289 4.855 9.25 1 93.81 706 ASN A C 1
ATOM 5395 O O . ASN A 1 706 ? -7.816 3.725 9.375 1 93.81 706 ASN A O 1
ATOM 5399 N N . ALA A 1 707 ? -7.672 5.969 9.516 1 95.75 707 ALA A N 1
ATOM 5400 C CA . ALA A 1 707 ? -6.348 5.914 10.125 1 95.75 707 ALA A CA 1
ATOM 5401 C C . ALA A 1 707 ? -6.23 6.918 11.273 1 95.75 707 ALA A C 1
ATOM 5403 O O . ALA A 1 707 ? -6.891 7.961 11.266 1 95.75 707 ALA A O 1
ATOM 5404 N N . ARG A 1 708 ? -5.477 6.551 12.266 1 96.56 708 ARG A N 1
ATOM 5405 C CA . ARG A 1 708 ? -5.18 7.383 13.43 1 96.56 708 ARG A CA 1
ATOM 5406 C C . ARG A 1 708 ? -3.709 7.27 13.82 1 96.56 708 ARG A C 1
ATOM 5408 O O . ARG A 1 708 ? -3.109 6.199 13.703 1 96.56 708 ARG A O 1
ATOM 5415 N N . ALA A 1 709 ? -3.111 8.406 14.164 1 96.69 709 ALA A N 1
ATOM 5416 C CA . ALA A 1 709 ? -1.769 8.43 14.742 1 96.69 709 ALA A CA 1
ATOM 5417 C C . ALA A 1 709 ? -1.723 9.312 15.992 1 96.69 709 ALA A C 1
ATOM 5419 O O . ALA A 1 709 ? -2.342 10.375 16.031 1 96.69 709 ALA A O 1
ATOM 5420 N N . ASP A 1 710 ? -1.086 8.859 17 1 95.94 710 ASP A N 1
ATOM 5421 C CA . ASP A 1 710 ? -0.888 9.609 18.234 1 95.94 710 ASP A CA 1
ATOM 5422 C C . ASP A 1 710 ? 0.583 9.977 18.422 1 95.94 710 ASP A C 1
ATOM 5424 O O . ASP A 1 710 ? 1.469 9.172 18.141 1 95.94 710 ASP A O 1
ATOM 5428 N N . VAL A 1 711 ? 0.82 11.234 18.891 1 97.19 711 VAL A N 1
ATOM 5429 C CA . VAL A 1 711 ? 2.174 11.773 18.953 1 97.19 711 VAL A CA 1
ATOM 5430 C C . VAL A 1 711 ? 2.406 12.414 20.328 1 97.19 711 VAL A C 1
ATOM 5432 O O . VAL A 1 711 ? 1.515 13.07 20.875 1 97.19 711 VAL A O 1
ATOM 5435 N N . TRP A 1 712 ? 3.568 12.109 20.859 1 95.81 712 TRP A N 1
ATOM 5436 C CA . TRP A 1 712 ? 4.047 12.805 22.047 1 95.81 712 TRP A CA 1
ATOM 5437 C C . TRP A 1 712 ? 5.199 13.742 21.703 1 95.81 712 TRP A C 1
ATOM 5439 O O . TRP A 1 712 ? 6.004 13.445 20.828 1 95.81 712 TRP A O 1
ATOM 5449 N N . GLY A 1 713 ? 5.238 14.875 22.359 1 93.62 713 GLY A N 1
ATOM 5450 C CA . GLY A 1 713 ? 6.348 15.797 22.156 1 93.62 713 GLY A CA 1
ATOM 5451 C C . GLY A 1 713 ? 6.527 16.766 23.312 1 93.62 713 GLY A C 1
ATOM 5452 O O . GLY A 1 713 ? 5.648 16.891 24.172 1 93.62 713 GLY A O 1
ATOM 5453 N N . HIS A 1 714 ? 7.742 17.359 23.344 1 88.81 714 HIS A N 1
ATOM 5454 C CA . HIS A 1 714 ? 8.055 18.406 24.297 1 88.81 714 HIS A CA 1
ATOM 5455 C C . HIS A 1 714 ? 8.227 19.75 23.609 1 88.81 714 HIS A C 1
ATOM 5457 O O . HIS A 1 714 ? 8.523 19.812 22.406 1 88.81 714 HIS A O 1
ATOM 5463 N N . ALA A 1 715 ? 8.008 20.719 24.484 1 82.19 715 ALA A N 1
ATOM 5464 C CA . ALA A 1 715 ? 8.25 22.078 23.984 1 82.19 715 ALA A CA 1
ATOM 5465 C C . ALA A 1 715 ? 9.734 22.328 23.781 1 82.19 715 ALA A C 1
ATOM 5467 O O . ALA A 1 715 ? 10.508 22.359 24.734 1 82.19 715 ALA A O 1
ATOM 5468 N N . THR A 1 716 ? 10.102 22.375 22.516 1 79.25 716 THR A N 1
ATOM 5469 C CA . THR A 1 716 ? 11.508 22.594 22.203 1 79.25 716 THR A CA 1
ATOM 5470 C C . THR A 1 716 ? 11.719 23.984 21.609 1 79.25 716 THR A C 1
ATOM 5472 O O . THR A 1 716 ? 12.852 24.422 21.406 1 79.25 716 THR A O 1
ATOM 5475 N N . LYS A 1 717 ? 10.602 24.562 21.359 1 73.31 717 LYS A N 1
ATOM 5476 C CA . LYS A 1 717 ? 10.578 25.906 20.797 1 73.31 717 LYS A CA 1
ATOM 5477 C C . LYS A 1 717 ? 9.5 26.766 21.453 1 73.31 717 LYS A C 1
ATOM 5479 O O . LYS A 1 717 ? 8.68 26.25 22.219 1 73.31 717 LYS A O 1
ATOM 5484 N N . GLY A 1 718 ? 9.617 27.953 21.281 1 63.22 718 GLY A N 1
ATOM 5485 C CA . GLY A 1 718 ? 8.555 28.828 21.75 1 63.22 718 GLY A CA 1
ATOM 5486 C C . GLY A 1 718 ? 8.742 29.266 23.188 1 63.22 718 GLY A C 1
ATOM 5487 O O . GLY A 1 718 ? 9.82 29.094 23.766 1 63.22 718 GLY A O 1
ATOM 5488 N N . HIS A 1 719 ? 7.703 29.656 23.75 1 55.78 719 HIS A N 1
ATOM 5489 C CA . HIS A 1 719 ? 7.77 30.328 25.047 1 55.78 719 HIS A CA 1
ATOM 5490 C C . HIS A 1 719 ? 8.016 29.344 26.172 1 55.78 719 HIS A C 1
ATOM 5492 O O . HIS A 1 719 ? 8.758 29.625 27.109 1 55.78 719 HIS A O 1
ATOM 5498 N N . ARG A 1 720 ? 7.461 28.219 26.016 1 62.94 720 ARG A N 1
ATOM 5499 C CA . ARG A 1 720 ? 7.602 27.234 27.094 1 62.94 720 ARG A CA 1
ATOM 5500 C C . ARG A 1 720 ? 9.023 26.688 27.156 1 62.94 720 ARG A C 1
ATOM 5502 O O . ARG A 1 720 ? 9.516 26.359 28.234 1 62.94 720 ARG A O 1
ATOM 5509 N N . TYR A 1 721 ? 9.531 26.484 26.031 1 64.5 721 TYR A N 1
ATOM 5510 C CA . TYR A 1 721 ? 10.914 26.031 25.969 1 64.5 721 TYR A CA 1
ATOM 5511 C C . TYR A 1 721 ? 11.852 27.078 26.562 1 64.5 721 TYR A C 1
ATOM 5513 O O . TYR A 1 721 ? 12.828 26.734 27.234 1 64.5 721 TYR A O 1
ATOM 5521 N N . ALA A 1 722 ? 11.617 28.25 26.297 1 53.25 722 ALA A N 1
ATOM 5522 C CA . ALA A 1 722 ? 12.461 29.328 26.812 1 53.25 722 ALA A CA 1
ATOM 5523 C C . ALA A 1 722 ? 12.453 29.344 28.328 1 53.25 722 ALA A C 1
ATOM 5525 O O . ALA A 1 722 ? 13.453 29.703 28.953 1 53.25 722 ALA A O 1
ATOM 5526 N N . ILE A 1 723 ? 11.383 28.875 28.797 1 49.5 723 ILE A N 1
ATOM 5527 C CA . ILE A 1 723 ? 11.242 28.875 30.25 1 49.5 723 ILE A CA 1
ATOM 5528 C C . ILE A 1 723 ? 11.93 27.656 30.844 1 49.5 723 ILE A C 1
ATOM 5530 O O . ILE A 1 723 ? 12.617 27.766 31.875 1 49.5 723 ILE A O 1
ATOM 5534 N N . SER A 1 724 ? 11.758 26.469 30.188 1 49.03 724 SER A N 1
ATOM 5535 C CA . SER A 1 724 ? 12.172 25.219 30.812 1 49.03 724 SER A CA 1
ATOM 5536 C C . SER A 1 724 ? 13.414 24.641 30.141 1 49.03 724 SER A C 1
ATOM 5538 O O . SER A 1 724 ? 14.055 23.734 30.672 1 49.03 724 SER A O 1
ATOM 5540 N N . GLY A 1 725 ? 13.711 24.984 28.859 1 48.5 725 GLY A N 1
ATOM 5541 C CA . GLY A 1 725 ? 14.82 24.375 28.125 1 48.5 725 GLY A CA 1
ATOM 5542 C C . GLY A 1 725 ? 16.172 24.641 28.781 1 48.5 725 GLY A C 1
ATOM 5543 O O . GLY A 1 725 ? 16.266 25.453 29.703 1 48.5 725 GLY A O 1
ATOM 5544 N N . PRO A 1 726 ? 17.016 23.562 28.531 1 42.25 726 PRO A N 1
ATOM 5545 C CA . PRO A 1 726 ? 18.328 23.812 29.125 1 42.25 726 PRO A CA 1
ATOM 5546 C C . PRO A 1 726 ? 18.891 25.188 28.797 1 42.25 726 PRO A C 1
ATOM 5548 O O . PRO A 1 726 ? 18.656 25.703 27.703 1 42.25 726 PRO A O 1
ATOM 5551 N N . LEU A 1 727 ? 19.141 25.891 29.688 1 34.59 727 LEU A N 1
ATOM 5552 C CA . LEU A 1 727 ? 19.797 27.188 29.578 1 34.59 727 LEU A CA 1
ATOM 5553 C C . LEU A 1 727 ? 20.906 27.141 28.531 1 34.59 727 LEU A C 1
ATOM 5555 O O . LEU A 1 727 ? 21.203 28.156 27.891 1 34.59 727 LEU A O 1
ATOM 5559 N N . GLU A 1 728 ? 21.516 26.062 28.266 1 33.88 728 GLU A N 1
ATOM 5560 C CA . GLU A 1 728 ? 22.688 26.016 27.375 1 33.88 728 GLU A CA 1
ATOM 5561 C C . GLU A 1 728 ? 22.266 26.109 25.906 1 33.88 728 GLU A C 1
ATOM 5563 O O . GLU A 1 728 ? 23.062 26.5 25.062 1 33.88 728 GLU A O 1
ATOM 5568 N N . SER A 1 729 ? 21.234 25.531 25.516 1 32.75 729 SER A N 1
ATOM 5569 C CA . SER A 1 729 ? 20.891 25.5 24.094 1 32.75 729 SER A CA 1
ATOM 5570 C C . SER A 1 729 ? 20.531 26.891 23.578 1 32.75 729 SER A C 1
ATOM 5572 O O . SER A 1 729 ? 20.312 27.078 22.391 1 32.75 729 SER A O 1
ATOM 5574 N N . LEU A 1 730 ? 20.172 27.812 24.328 1 28.67 730 LEU A N 1
ATOM 5575 C CA . LEU A 1 730 ? 20.047 29.203 23.906 1 28.67 730 LEU A CA 1
ATOM 5576 C C . LEU A 1 730 ? 21.359 29.703 23.297 1 28.67 730 LEU A C 1
ATOM 5578 O O . LEU A 1 730 ? 21.391 30.75 22.672 1 28.67 730 LEU A O 1
ATOM 5582 N N . THR A 1 731 ? 22.453 29.125 23.641 1 27 731 THR A N 1
ATOM 5583 C CA . THR A 1 731 ? 23.734 29.609 23.141 1 27 731 THR A CA 1
ATOM 5584 C C . THR A 1 731 ? 23.984 29.109 21.719 1 27 731 THR A C 1
ATOM 5586 O O . THR A 1 731 ? 24.922 29.547 21.047 1 27 731 THR A O 1
ATOM 5589 N N . ALA A 1 732 ? 23.469 27.906 21.328 1 26.39 732 ALA A N 1
ATOM 5590 C CA . ALA A 1 732 ? 23.984 27.406 20.047 1 26.39 732 ALA A CA 1
ATOM 5591 C C . ALA A 1 732 ? 23.266 28.094 18.875 1 26.39 732 ALA A C 1
ATOM 5593 O O . ALA A 1 732 ? 23.484 27.734 17.719 1 26.39 732 ALA A O 1
ATOM 5594 N N . PHE A 1 733 ? 22.25 28.766 18.984 1 23.78 733 PHE A N 1
ATOM 5595 C CA . PHE A 1 733 ? 21.859 29.516 17.781 1 23.78 733 PHE A CA 1
ATOM 5596 C C . PHE A 1 733 ? 22.953 30.516 17.406 1 23.78 733 PHE A C 1
ATOM 5598 O O . PHE A 1 733 ? 22.656 31.531 16.781 1 23.78 733 PHE A O 1
ATOM 5605 N N . ARG A 1 734 ? 24.062 30.469 18.047 1 21.8 734 ARG A N 1
ATOM 5606 C CA . ARG A 1 734 ? 25.125 31.219 17.375 1 21.8 734 ARG A CA 1
ATOM 5607 C C . ARG A 1 734 ? 25.641 30.453 16.156 1 21.8 734 ARG A C 1
ATOM 5609 O O . ARG A 1 734 ? 25.969 29.281 16.266 1 21.8 734 ARG A O 1
ATOM 5616 N N . MET B 1 1 ? -36.781 -31.781 -29.391 1 22.94 1 MET B N 1
ATOM 5617 C CA . MET B 1 1 ? -36.594 -33.219 -29.375 1 22.94 1 MET B CA 1
ATOM 5618 C C . MET B 1 1 ? -35.375 -33.625 -30.234 1 22.94 1 MET B C 1
ATOM 5620 O O . MET B 1 1 ? -35.562 -34.281 -31.266 1 22.94 1 MET B O 1
ATOM 5624 N N . SER B 1 2 ? -34.469 -32.656 -30.453 1 25.72 2 SER B N 1
ATOM 5625 C CA . SER B 1 2 ? -33.312 -32.875 -31.312 1 25.72 2 SER B CA 1
ATOM 5626 C C . SER B 1 2 ? -32.562 -34.156 -30.953 1 25.72 2 SER B C 1
ATOM 5628 O O . SER B 1 2 ? -32.312 -34.406 -29.766 1 25.72 2 SER B O 1
ATOM 5630 N N . GLY B 1 3 ? -32.906 -35.219 -31.672 1 27.05 3 GLY B N 1
ATOM 5631 C CA . GLY B 1 3 ? -32.438 -36.594 -31.562 1 27.05 3 GLY B CA 1
ATOM 5632 C C . GLY B 1 3 ? -30.953 -36.719 -31.328 1 27.05 3 GLY B C 1
ATOM 5633 O O . GLY B 1 3 ? -30.156 -36.438 -32.219 1 27.05 3 GLY B O 1
ATOM 5634 N N . ASP B 1 4 ? -30.453 -36.281 -30.188 1 30.94 4 ASP B N 1
ATOM 5635 C CA . ASP B 1 4 ? -29.094 -36.594 -29.766 1 30.94 4 ASP B CA 1
ATOM 5636 C C . ASP B 1 4 ? -28.719 -38.031 -30.109 1 30.94 4 ASP B C 1
ATOM 5638 O O . ASP B 1 4 ? -29.203 -38.969 -29.453 1 30.94 4 ASP B O 1
ATOM 5642 N N . GLU B 1 5 ? -28.922 -38.406 -31.406 1 32.97 5 GLU B N 1
ATOM 5643 C CA . GLU B 1 5 ? -28.484 -39.719 -31.828 1 32.97 5 GLU B CA 1
ATOM 5644 C C . GLU B 1 5 ? -27.172 -40.125 -31.156 1 32.97 5 GLU B C 1
ATOM 5646 O O . GLU B 1 5 ? -26.203 -39.375 -31.172 1 32.97 5 GLU B O 1
ATOM 5651 N N . ASP B 1 6 ? -27.297 -40.781 -30.094 1 36.25 6 ASP B N 1
ATOM 5652 C CA . ASP B 1 6 ? -26.234 -41.438 -29.328 1 36.25 6 ASP B CA 1
ATOM 5653 C C . ASP B 1 6 ? -25.203 -42.062 -30.25 1 36.25 6 ASP B C 1
ATOM 5655 O O . ASP B 1 6 ? -25.516 -43.031 -30.984 1 36.25 6 ASP B O 1
ATOM 5659 N N . TYR B 1 7 ? -24.547 -41.5 -31.203 1 41 7 TYR B N 1
ATOM 5660 C CA . TYR B 1 7 ? -23.422 -42.094 -31.922 1 41 7 TYR B CA 1
ATOM 5661 C C . TYR B 1 7 ? -22.719 -43.125 -31.062 1 41 7 TYR B C 1
ATOM 5663 O O . TYR B 1 7 ? -22.109 -42.812 -30.047 1 41 7 TYR B O 1
ATOM 5671 N N . ASP B 1 8 ? -23.172 -44.281 -31.062 1 51.97 8 ASP B N 1
ATOM 5672 C CA . ASP B 1 8 ? -22.672 -45.469 -30.391 1 51.97 8 ASP B CA 1
ATOM 5673 C C . ASP B 1 8 ? -21.219 -45.75 -30.766 1 51.97 8 ASP B C 1
ATOM 5675 O O . ASP B 1 8 ? -20.922 -46.094 -31.906 1 51.97 8 ASP B O 1
ATOM 5679 N N . ARG B 1 9 ? -20.172 -45.219 -30.281 1 63.78 9 ARG B N 1
ATOM 5680 C CA . ARG B 1 9 ? -18.766 -45.5 -30.516 1 63.78 9 ARG B CA 1
ATOM 5681 C C . ARG B 1 9 ? -18.469 -46.969 -30.438 1 63.78 9 ARG B C 1
ATOM 5683 O O . ARG B 1 9 ? -18.906 -47.656 -29.5 1 63.78 9 ARG B O 1
ATOM 5690 N N . PRO B 1 10 ? -17.984 -47.5 -31.656 1 76.19 10 PRO B N 1
ATOM 5691 C CA . PRO B 1 10 ? -17.609 -48.906 -31.562 1 76.19 10 PRO B CA 1
ATOM 5692 C C . PRO B 1 10 ? -16.766 -49.219 -30.328 1 76.19 10 PRO B C 1
ATOM 5694 O O . PRO B 1 10 ? -16.047 -48.344 -29.844 1 76.19 10 PRO B O 1
ATOM 5697 N N . HIS B 1 11 ? -17.141 -50.406 -29.859 1 85.31 11 HIS B N 1
ATOM 5698 C CA . HIS B 1 11 ? -16.328 -50.875 -28.75 1 85.31 11 HIS B CA 1
ATOM 5699 C C . HIS B 1 11 ? -14.867 -51 -29.156 1 85.31 11 HIS B C 1
ATOM 5701 O O . HIS B 1 11 ? -14.555 -51.281 -30.312 1 85.31 11 HIS B O 1
ATOM 5707 N N . PRO B 1 12 ? -13.93 -50.719 -28.234 1 87.06 12 PRO B N 1
ATOM 5708 C CA . PRO B 1 12 ? -12.508 -50.781 -28.547 1 87.06 12 PRO B CA 1
ATOM 5709 C C . PRO B 1 12 ? -12.125 -52.094 -29.234 1 87.06 12 PRO B C 1
ATOM 5711 O O . PRO B 1 12 ? -11.273 -52.094 -30.125 1 87.06 12 PRO B O 1
ATOM 5714 N N . GLU B 1 13 ? -12.758 -53.188 -28.984 1 86.56 13 GLU B N 1
ATOM 5715 C CA . GLU B 1 13 ? -12.453 -54.469 -29.578 1 86.56 13 GLU B CA 1
ATOM 5716 C C . GLU B 1 13 ? -12.938 -54.562 -31.031 1 86.56 13 GLU B C 1
ATOM 5718 O O . GLU B 1 13 ? -12.516 -55.438 -31.781 1 86.56 13 GLU B O 1
ATOM 5723 N N . ASP B 1 14 ? -13.828 -53.625 -31.375 1 86.06 14 ASP B N 1
ATOM 5724 C CA . ASP B 1 14 ? -14.328 -53.562 -32.75 1 86.06 14 ASP B CA 1
ATOM 5725 C C . ASP B 1 14 ? -13.688 -52.406 -33.5 1 86.06 14 ASP B C 1
ATOM 5727 O O . ASP B 1 14 ? -14.195 -52 -34.562 1 86.06 14 ASP B O 1
ATOM 5731 N N . GLY B 1 15 ? -12.68 -51.906 -32.906 1 85.12 15 GLY B N 1
ATOM 5732 C CA . GLY B 1 15 ? -11.953 -50.844 -33.625 1 85.12 15 GLY B CA 1
ATOM 5733 C C . GLY B 1 15 ? -12.266 -49.469 -33.094 1 85.12 15 GLY B C 1
ATOM 5734 O O . GLY B 1 15 ? -11.734 -48.469 -33.594 1 85.12 15 GLY B O 1
ATOM 5735 N N . GLY B 1 16 ? -13.07 -49.344 -32.125 1 89.81 16 GLY B N 1
ATOM 5736 C CA . GLY B 1 16 ? -13.406 -48.062 -31.562 1 89.81 16 GLY B CA 1
ATOM 5737 C C . GLY B 1 16 ? -12.5 -47.656 -30.422 1 89.81 16 GLY B C 1
ATOM 5738 O O . GLY B 1 16 ? -11.32 -48 -30.391 1 89.81 16 GLY B O 1
ATOM 5739 N N . TYR B 1 17 ? -12.898 -46.625 -29.578 1 92.25 17 TYR B N 1
ATOM 5740 C CA . TYR B 1 17 ? -12.156 -46.125 -28.422 1 92.25 17 TYR B CA 1
ATOM 5741 C C . TYR B 1 17 ? -13.062 -46.031 -27.203 1 92.25 17 TYR B C 1
ATOM 5743 O O . TYR B 1 17 ? -14.289 -46.031 -27.328 1 92.25 17 TYR B O 1
ATOM 5751 N N . ASP B 1 18 ? -12.484 -46.062 -26.031 1 91.94 18 ASP B N 1
ATOM 5752 C CA . ASP B 1 18 ? -13.219 -45.875 -24.781 1 91.94 18 ASP B CA 1
ATOM 5753 C C . ASP B 1 18 ? -13.477 -44.406 -24.5 1 91.94 18 ASP B C 1
ATOM 5755 O O . ASP B 1 18 ? -14.547 -44.031 -24.016 1 91.94 18 ASP B O 1
ATOM 5759 N N . VAL B 1 19 ? -12.461 -43.625 -24.672 1 89.31 19 VAL B N 1
ATOM 5760 C CA . VAL B 1 19 ? -12.492 -42.219 -24.297 1 89.31 19 VAL B CA 1
ATOM 5761 C C . VAL B 1 19 ? -11.82 -41.375 -25.391 1 89.31 19 VAL B C 1
ATOM 5763 O O . VAL B 1 19 ? -10.867 -41.844 -26.016 1 89.31 19 VAL B O 1
ATOM 5766 N N . ALA B 1 20 ? -12.305 -40.156 -25.641 1 87.69 20 ALA B N 1
ATOM 5767 C CA . ALA B 1 20 ? -11.672 -39.219 -26.562 1 87.69 20 ALA B CA 1
ATOM 5768 C C . ALA B 1 20 ? -10.773 -38.219 -25.828 1 87.69 20 ALA B C 1
ATOM 5770 O O . ALA B 1 20 ? -11.07 -37.844 -24.688 1 87.69 20 ALA B O 1
ATOM 5771 N N . TRP B 1 21 ? -9.695 -37.844 -26.453 1 85.69 21 TRP B N 1
ATOM 5772 C CA . TRP B 1 21 ? -8.812 -36.844 -25.906 1 85.69 21 TRP B CA 1
ATOM 5773 C C . TRP B 1 21 ? -9.57 -35.531 -25.625 1 85.69 21 TRP B C 1
ATOM 5775 O O . TRP B 1 21 ? -10.391 -35.125 -26.453 1 85.69 21 TRP B O 1
ATOM 5785 N N . PRO B 1 22 ? -9.281 -35 -24.438 1 74.31 22 PRO B N 1
ATOM 5786 C CA . PRO B 1 22 ? -10.047 -33.812 -24.078 1 74.31 22 PRO B CA 1
ATOM 5787 C C . PRO B 1 22 ? -9.773 -32.625 -25.031 1 74.31 22 PRO B C 1
ATOM 5789 O O . PRO B 1 22 ? -8.641 -32.438 -25.469 1 74.31 22 PRO B O 1
ATOM 5792 N N . SER B 1 23 ? -10.75 -31.906 -25.344 1 66.56 23 SER B N 1
ATOM 5793 C CA . SER B 1 23 ? -10.625 -30.781 -26.25 1 66.56 23 SER B CA 1
ATOM 5794 C C . SER B 1 23 ? -10.039 -29.562 -25.547 1 66.56 23 SER B C 1
ATOM 5796 O O . SER B 1 23 ? -9.484 -28.672 -26.188 1 66.56 23 SER B O 1
ATOM 5798 N N . GLY B 1 24 ? -10.188 -29.609 -24.234 1 58.72 24 GLY B N 1
ATOM 5799 C CA . GLY B 1 24 ? -9.695 -28.5 -23.453 1 58.72 24 GLY B CA 1
ATOM 5800 C C . GLY B 1 24 ? -9.516 -28.828 -21.984 1 58.72 24 GLY B C 1
ATOM 5801 O O . GLY B 1 24 ? -9.844 -29.922 -21.547 1 58.72 24 GLY B O 1
ATOM 5802 N N . PRO B 1 25 ? -8.906 -27.938 -21.297 1 58.09 25 PRO B N 1
ATOM 5803 C CA . PRO B 1 25 ? -8.617 -28.188 -19.875 1 58.09 25 PRO B CA 1
ATOM 5804 C C . PRO B 1 25 ? -9.875 -28.469 -19.062 1 58.09 25 PRO B C 1
ATOM 5806 O O . PRO B 1 25 ? -9.805 -29.141 -18.031 1 58.09 25 PRO B O 1
ATOM 5809 N N . ASP B 1 26 ? -10.984 -27.984 -19.516 1 56.12 26 ASP B N 1
ATOM 5810 C CA . ASP B 1 26 ? -12.234 -28.156 -18.781 1 56.12 26 ASP B CA 1
ATOM 5811 C C . ASP B 1 26 ? -12.656 -29.625 -18.766 1 56.12 26 ASP B C 1
ATOM 5813 O O . ASP B 1 26 ? -13.422 -30.047 -17.891 1 56.12 26 ASP B O 1
ATOM 5817 N N . GLU B 1 27 ? -12.172 -30.328 -19.641 1 63.69 27 GLU B N 1
ATOM 5818 C CA . GLU B 1 27 ? -12.562 -31.734 -19.766 1 63.69 27 GLU B CA 1
ATOM 5819 C C . GLU B 1 27 ? -11.539 -32.656 -19.125 1 63.69 27 GLU B C 1
ATOM 5821 O O . GLU B 1 27 ? -11.742 -33.875 -19.078 1 63.69 27 GLU B O 1
ATOM 5826 N N . HIS B 1 28 ? -10.586 -32.094 -18.516 1 66.31 28 HIS B N 1
ATOM 5827 C CA . HIS B 1 28 ? -9.477 -32.906 -18.031 1 66.31 28 HIS B CA 1
ATOM 5828 C C . HIS B 1 28 ? -9.898 -33.75 -16.844 1 66.31 28 HIS B C 1
ATOM 5830 O O . HIS B 1 28 ? -9.484 -34.906 -16.734 1 66.31 28 HIS B O 1
ATOM 5836 N N . GLU B 1 29 ? -10.672 -33.188 -16.062 1 62.19 29 GLU B N 1
ATOM 5837 C CA . GLU B 1 29 ? -11.102 -33.969 -14.891 1 62.19 29 GLU B CA 1
ATOM 5838 C C . GLU B 1 29 ? -11.922 -35.188 -15.297 1 62.19 29 GLU B C 1
ATOM 5840 O O . GLU B 1 29 ? -11.648 -36.312 -14.852 1 62.19 29 GLU B O 1
ATOM 5845 N N . GLU B 1 30 ? -12.914 -34.812 -16.062 1 72.31 30 GLU B N 1
ATOM 5846 C CA . GLU B 1 30 ? -13.781 -35.906 -16.516 1 72.31 30 GLU B CA 1
ATOM 5847 C C . GLU B 1 30 ? -12.984 -36.938 -17.312 1 72.31 30 GLU B C 1
ATOM 5849 O O . GLU B 1 30 ? -13.188 -38.125 -17.141 1 72.31 30 GLU B O 1
ATOM 5854 N N . PHE B 1 31 ? -12.18 -36.531 -18.141 1 79.12 31 PHE B N 1
ATOM 5855 C CA . PHE B 1 31 ? -11.32 -37.406 -18.938 1 79.12 31 PHE B CA 1
ATOM 5856 C C . PHE B 1 31 ? -10.477 -38.281 -18.047 1 79.12 31 PHE B C 1
ATOM 5858 O O . PHE B 1 31 ? -10.453 -39.5 -18.234 1 79.12 31 PHE B O 1
ATOM 5865 N N . SER B 1 32 ? -9.906 -37.656 -17.125 1 71.5 32 SER B N 1
ATOM 5866 C CA . SER B 1 32 ? -9.008 -38.406 -16.25 1 71.5 32 SER B CA 1
ATOM 5867 C C . SER B 1 32 ? -9.766 -39.438 -15.43 1 71.5 32 SER B C 1
ATOM 5869 O O . SER B 1 32 ? -9.297 -40.562 -15.266 1 71.5 32 SER B O 1
ATOM 5871 N N . ALA B 1 33 ? -10.852 -39.031 -14.938 1 72.31 33 ALA B N 1
ATOM 5872 C CA . ALA B 1 33 ? -11.672 -39.938 -14.156 1 72.31 33 ALA B CA 1
ATOM 5873 C C . ALA B 1 33 ? -12.117 -41.125 -15 1 72.31 33 ALA B C 1
ATOM 5875 O O . ALA B 1 33 ? -12.07 -42.281 -14.547 1 72.31 33 ALA B O 1
ATOM 5876 N N . THR B 1 34 ? -12.531 -40.844 -16.172 1 81.5 34 THR B N 1
ATOM 5877 C CA . THR B 1 34 ? -13.023 -41.875 -17.047 1 81.5 34 THR B CA 1
ATOM 5878 C C . THR B 1 34 ? -11.898 -42.844 -17.406 1 81.5 34 THR B C 1
ATOM 5880 O O . THR B 1 34 ? -12.102 -44.062 -17.422 1 81.5 34 THR B O 1
ATOM 5883 N N . VAL B 1 35 ? -10.797 -42.344 -17.719 1 82.44 35 VAL B N 1
ATOM 5884 C CA . VAL B 1 35 ? -9.664 -43.219 -18.062 1 82.44 35 VAL B CA 1
ATOM 5885 C C . VAL B 1 35 ? -9.297 -44.094 -16.875 1 82.44 35 VAL B C 1
ATOM 5887 O O . VAL B 1 35 ? -9.141 -45.312 -17.031 1 82.44 35 VAL B O 1
ATOM 5890 N N . ALA B 1 36 ? -9.234 -43.5 -15.766 1 75.44 36 ALA B N 1
ATOM 5891 C CA . ALA B 1 36 ? -8.875 -44.25 -14.562 1 75.44 36 ALA B CA 1
ATOM 5892 C C . ALA B 1 36 ? -9.898 -45.344 -14.273 1 75.44 36 ALA B C 1
ATOM 5894 O O . ALA B 1 36 ? -9.531 -46.469 -13.977 1 75.44 36 ALA B O 1
ATOM 5895 N N . GLU B 1 37 ? -11.094 -44.938 -14.344 1 77.75 37 GLU B N 1
ATOM 5896 C CA . GLU B 1 37 ? -12.164 -45.906 -14.078 1 77.75 37 GLU B CA 1
ATOM 5897 C C . GLU B 1 37 ? -12.141 -47.031 -15.086 1 77.75 37 GLU B C 1
ATOM 5899 O O . GLU B 1 37 ? -12.305 -48.219 -14.719 1 77.75 37 GLU B O 1
ATOM 5904 N N . THR B 1 38 ? -12.008 -46.75 -16.281 1 84.12 38 THR B N 1
ATOM 5905 C CA . THR B 1 38 ? -12 -47.75 -17.344 1 84.12 38 THR B CA 1
ATOM 5906 C C . THR B 1 38 ? -10.828 -48.688 -17.172 1 84.12 38 THR B C 1
ATOM 5908 O O . THR B 1 38 ? -10.984 -49.906 -17.297 1 84.12 38 THR B O 1
ATOM 5911 N N . VAL B 1 39 ? -9.695 -48.219 -16.891 1 81.75 39 VAL B N 1
ATOM 5912 C CA . VAL B 1 39 ? -8.516 -49.031 -16.688 1 81.75 39 VAL B CA 1
ATOM 5913 C C . VAL B 1 39 ? -8.711 -49.938 -15.461 1 81.75 39 VAL B C 1
ATOM 5915 O O . VAL B 1 39 ? -8.297 -51.094 -15.453 1 81.75 39 VAL B O 1
ATOM 5918 N N . ASN B 1 40 ? -9.344 -49.406 -14.539 1 75.38 40 ASN B N 1
ATOM 5919 C CA . ASN B 1 40 ? -9.57 -50.156 -13.328 1 75.38 40 ASN B CA 1
ATOM 5920 C C . ASN B 1 40 ? -10.609 -51.281 -13.555 1 75.38 40 ASN B C 1
ATOM 5922 O O . ASN B 1 40 ? -10.508 -52.344 -12.977 1 75.38 40 ASN B O 1
ATOM 5926 N N . ASP B 1 41 ? -11.555 -50.938 -14.273 1 77.19 41 ASP B N 1
ATOM 5927 C CA . ASP B 1 41 ? -12.664 -51.844 -14.477 1 77.19 41 ASP B CA 1
ATOM 5928 C C . ASP B 1 41 ? -12.25 -53.031 -15.383 1 77.19 41 ASP B C 1
ATOM 5930 O O . ASP B 1 41 ? -12.5 -54.188 -15.055 1 77.19 41 ASP B O 1
ATOM 5934 N N . LYS B 1 42 ? -11.641 -52.75 -16.469 1 81.62 42 LYS B N 1
ATOM 5935 C CA . LYS B 1 42 ? -11.406 -53.844 -17.422 1 81.62 42 LYS B CA 1
ATOM 5936 C C . LYS B 1 42 ? -9.914 -54.031 -17.672 1 81.62 42 LYS B C 1
ATOM 5938 O O . LYS B 1 42 ? -9.516 -54.875 -18.484 1 81.62 42 LYS B O 1
ATOM 5943 N N . GLY B 1 43 ? -9.109 -53.188 -17.078 1 80.62 43 GLY B N 1
ATOM 5944 C CA . GLY B 1 43 ? -7.668 -53.375 -17.125 1 80.62 43 GLY B CA 1
ATOM 5945 C C . GLY B 1 43 ? -6.996 -52.562 -18.219 1 80.62 43 GLY B C 1
ATOM 5946 O O . GLY B 1 43 ? -5.766 -52.5 -18.297 1 80.62 43 GLY B O 1
ATOM 5947 N N . TYR B 1 44 ? -7.746 -52.031 -19.141 1 87.94 44 TYR B N 1
ATOM 5948 C CA . TYR B 1 44 ? -7.188 -51.219 -20.203 1 87.94 44 TYR B CA 1
ATOM 5949 C C . TYR B 1 44 ? -8.172 -50.125 -20.625 1 87.94 44 TYR B C 1
ATOM 5951 O O . TYR B 1 44 ? -9.359 -50.188 -20.297 1 87.94 44 TYR B O 1
ATOM 5959 N N . CYS B 1 45 ? -7.672 -49.156 -21.25 1 91 45 CYS B N 1
ATOM 5960 C CA . CYS B 1 45 ? -8.469 -48.062 -21.828 1 91 45 CYS B CA 1
ATOM 5961 C C . CYS B 1 45 ? -7.914 -47.625 -23.172 1 91 45 CYS B C 1
ATOM 5963 O O . CYS B 1 45 ? -6.703 -47.438 -23.328 1 91 45 CYS B O 1
ATOM 5965 N N . VAL B 1 46 ? -8.734 -47.625 -24.156 1 93.69 46 VAL B N 1
ATOM 5966 C CA . VAL B 1 46 ? -8.344 -47.125 -25.484 1 93.69 46 VAL B CA 1
ATOM 5967 C C . VAL B 1 46 ? -8.812 -45.688 -25.672 1 93.69 46 VAL B C 1
ATOM 5969 O O . VAL B 1 46 ? -10.016 -45.406 -25.641 1 93.69 46 VAL B O 1
ATOM 5972 N N . ILE B 1 47 ? -7.828 -44.812 -25.859 1 91.44 47 ILE B N 1
ATOM 5973 C CA . ILE B 1 47 ? -8.094 -43.406 -25.953 1 91.44 47 ILE B CA 1
ATOM 5974 C C . ILE B 1 47 ? -7.867 -42.906 -27.391 1 91.44 47 ILE B C 1
ATOM 5976 O O . ILE B 1 47 ? -6.875 -43.281 -28.016 1 91.44 47 ILE B O 1
ATOM 5980 N N . GLU B 1 48 ? -8.789 -42.125 -27.906 1 90.69 48 GLU B N 1
ATOM 5981 C CA . GLU B 1 48 ? -8.578 -41.469 -29.203 1 90.69 48 GLU B CA 1
ATOM 5982 C C . GLU B 1 48 ? -7.762 -40.188 -29.047 1 90.69 48 GLU B C 1
ATOM 5984 O O . GLU B 1 48 ? -8.203 -39.25 -28.391 1 90.69 48 GLU B O 1
ATOM 5989 N N . MET B 1 49 ? -6.598 -40.25 -29.5 1 86.56 49 MET B N 1
ATOM 5990 C CA . MET B 1 49 ? -5.715 -39.094 -29.531 1 86.56 49 MET B CA 1
ATOM 5991 C C . MET B 1 49 ? -5.332 -38.719 -30.953 1 86.56 49 MET B C 1
ATOM 5993 O O . MET B 1 49 ? -4.332 -39.219 -31.484 1 86.56 49 MET B O 1
ATOM 5997 N N . PRO B 1 50 ? -6.121 -37.875 -31.562 1 79.31 50 PRO B N 1
ATOM 5998 C CA . PRO B 1 50 ? -5.891 -37.594 -32.969 1 79.31 50 PRO B CA 1
ATOM 5999 C C . PRO B 1 50 ? -4.578 -36.875 -33.25 1 79.31 50 PRO B C 1
ATOM 6001 O O . PRO B 1 50 ? -4.172 -36 -32.438 1 79.31 50 PRO B O 1
ATOM 6004 N N . MET B 1 51 ? -3.854 -37.344 -34.188 1 79.5 51 MET B N 1
ATOM 6005 C CA . MET B 1 51 ? -2.646 -36.719 -34.719 1 79.5 51 MET B CA 1
ATOM 6006 C C . MET B 1 51 ? -2.744 -36.469 -36.219 1 79.5 51 MET B C 1
ATOM 6008 O O . MET B 1 51 ? -3.168 -37.375 -36.938 1 79.5 51 MET B O 1
ATOM 6012 N N . GLY B 1 52 ? -2.521 -35.25 -36.656 1 78.69 52 GLY B N 1
ATOM 6013 C CA . GLY B 1 52 ? -2.557 -34.969 -38.062 1 78.69 52 GLY B CA 1
ATOM 6014 C C . GLY B 1 52 ? -1.545 -35.75 -38.875 1 78.69 52 GLY B C 1
ATOM 6015 O O . GLY B 1 52 ? -0.494 -36.125 -38.375 1 78.69 52 GLY B O 1
ATOM 6016 N N . ASP B 1 53 ? -1.893 -35.969 -40.094 1 81.38 53 ASP B N 1
ATOM 6017 C CA . ASP B 1 53 ? -1.028 -36.719 -40.969 1 81.38 53 ASP B CA 1
ATOM 6018 C C . ASP B 1 53 ? 0.335 -36.062 -41.125 1 81.38 53 ASP B C 1
ATOM 6020 O O . ASP B 1 53 ? 1.362 -36.75 -41.188 1 81.38 53 ASP B O 1
ATOM 6024 N N . GLU B 1 54 ? 0.264 -34.781 -41.156 1 80.81 54 GLU B N 1
ATOM 6025 C CA . GLU B 1 54 ? 1.524 -34.062 -41.312 1 80.81 54 GLU B CA 1
ATOM 6026 C C . GLU B 1 54 ? 2.418 -34.219 -40.094 1 80.81 54 GLU B C 1
ATOM 6028 O O . GLU B 1 54 ? 3.633 -34.375 -40.219 1 80.81 54 GLU B O 1
ATOM 6033 N N . ALA B 1 55 ? 1.784 -34.281 -39.031 1 81.69 55 ALA B N 1
ATOM 6034 C CA . ALA B 1 55 ? 2.545 -34.469 -37.781 1 81.69 55 ALA B CA 1
ATOM 6035 C C . ALA B 1 55 ? 3.145 -35.875 -37.75 1 81.69 55 ALA B C 1
ATOM 6037 O O . ALA B 1 55 ? 4.293 -36.062 -37.312 1 81.69 55 ALA B O 1
ATOM 6038 N N . ALA B 1 56 ? 2.398 -36.812 -38.156 1 84 56 ALA B N 1
ATOM 6039 C CA . ALA B 1 56 ? 2.881 -38.219 -38.156 1 84 56 ALA B CA 1
ATOM 6040 C C . ALA B 1 56 ? 4.086 -38.375 -39.094 1 84 56 ALA B C 1
ATOM 6042 O O . ALA B 1 56 ? 5.059 -39.031 -38.75 1 84 56 ALA B O 1
ATOM 6043 N N . LYS B 1 57 ? 3.969 -37.656 -40.156 1 83.81 57 LYS B N 1
ATOM 6044 C CA . LYS B 1 57 ? 5.082 -37.719 -41.094 1 83.81 57 LYS B CA 1
ATOM 6045 C C . LYS B 1 57 ? 6.332 -37.094 -40.5 1 83.81 57 LYS B C 1
ATOM 6047 O O . LYS B 1 57 ? 7.445 -37.562 -40.719 1 83.81 57 LYS B O 1
ATOM 6052 N N . GLU B 1 58 ? 6 -36.062 -39.875 1 81.94 58 GLU B N 1
ATOM 6053 C CA . GLU B 1 58 ? 7.129 -35.406 -39.25 1 81.94 58 GLU B CA 1
ATOM 6054 C C . GLU B 1 58 ? 7.773 -36.281 -38.188 1 81.94 58 GLU B C 1
ATOM 6056 O O . GLU B 1 58 ? 9 -36.281 -38.031 1 81.94 58 GLU B O 1
ATOM 6061 N N . VAL B 1 59 ? 6.965 -36.969 -37.5 1 82 59 VAL B N 1
ATOM 6062 C CA . VAL B 1 59 ? 7.496 -37.906 -36.5 1 82 59 VAL B CA 1
ATOM 6063 C C . VAL B 1 59 ? 8.336 -38.969 -37.219 1 82 59 VAL B C 1
ATOM 6065 O O . VAL B 1 59 ? 9.438 -39.281 -36.75 1 82 59 VAL B O 1
ATOM 6068 N N . GLU B 1 60 ? 7.848 -39.438 -38.281 1 80.56 60 GLU B N 1
ATOM 6069 C CA . GLU B 1 60 ? 8.57 -40.438 -39.031 1 80.56 60 GLU B CA 1
ATOM 6070 C C . GLU B 1 60 ? 9.93 -39.938 -39.5 1 80.56 60 GLU B C 1
ATOM 6072 O O . GLU B 1 60 ? 10.93 -40.625 -39.438 1 80.56 60 GLU B O 1
ATOM 6077 N N . ALA B 1 61 ? 9.797 -38.688 -39.906 1 78.19 61 ALA B N 1
ATOM 6078 C CA . ALA B 1 61 ? 11.039 -38.062 -40.375 1 78.19 61 ALA B CA 1
ATOM 6079 C C . ALA B 1 61 ? 12.031 -37.906 -39.25 1 78.19 61 ALA B C 1
ATOM 6081 O O . ALA B 1 61 ? 13.227 -38.125 -39.406 1 78.19 61 ALA B O 1
ATOM 6082 N N . SER B 1 62 ? 11.508 -37.531 -38.188 1 76.38 62 SER B N 1
ATOM 6083 C CA . SER B 1 62 ? 12.367 -37.312 -37.031 1 76.38 62 SER B CA 1
ATOM 6084 C C . SER B 1 62 ? 13.008 -38.625 -36.562 1 76.38 62 SER B C 1
ATOM 6086 O O . SER B 1 62 ? 14.117 -38.594 -36 1 76.38 62 SER B O 1
ATOM 6088 N N . MET B 1 63 ? 12.367 -39.625 -36.75 1 72.56 63 MET B N 1
ATOM 6089 C CA . MET B 1 63 ? 12.82 -40.938 -36.281 1 72.56 63 MET B CA 1
ATOM 6090 C C . MET B 1 63 ? 14.016 -41.438 -37.094 1 72.56 63 MET B C 1
ATOM 6092 O O . MET B 1 63 ? 14.82 -42.219 -36.594 1 72.56 63 MET B O 1
ATOM 6096 N N . GLN B 1 64 ? 14.008 -40.938 -38.25 1 67.94 64 GLN B N 1
ATOM 6097 C CA . GLN B 1 64 ? 15.109 -41.344 -39.094 1 67.94 64 GLN B CA 1
ATOM 6098 C C . GLN B 1 64 ? 16.453 -40.938 -38.5 1 67.94 64 GLN B C 1
ATOM 6100 O O . GLN B 1 64 ? 17.484 -41.531 -38.812 1 67.94 64 GLN B O 1
ATOM 6105 N N . GLN B 1 65 ? 16.359 -40 -37.656 1 64.75 65 GLN B N 1
ATOM 6106 C CA . GLN B 1 65 ? 17.594 -39.469 -37.094 1 64.75 65 GLN B CA 1
ATOM 6107 C C . GLN B 1 65 ? 17.922 -40.094 -35.75 1 64.75 65 GLN B C 1
ATOM 6109 O O . GLN B 1 65 ? 18.953 -39.812 -35.156 1 64.75 65 GLN B O 1
ATOM 6114 N N . MET B 1 66 ? 17.094 -41.094 -35.375 1 68.75 66 MET B N 1
ATOM 6115 C CA . MET B 1 66 ? 17.266 -41.656 -34.062 1 68.75 66 MET B CA 1
ATOM 6116 C C . MET B 1 66 ? 18.188 -42.875 -34.125 1 68.75 66 MET B C 1
ATOM 6118 O O . MET B 1 66 ? 18.312 -43.5 -35.156 1 68.75 66 MET B O 1
ATOM 6122 N N . GLU B 1 67 ? 18.891 -42.969 -32.969 1 64.62 67 GLU B N 1
ATOM 6123 C CA . GLU B 1 67 ? 19.641 -44.219 -32.812 1 64.62 67 GLU B CA 1
ATOM 6124 C C . GLU B 1 67 ? 18.734 -45.375 -32.406 1 64.62 67 GLU B C 1
ATOM 6126 O O . GLU B 1 67 ? 17.969 -45.25 -31.438 1 64.62 67 GLU B O 1
ATOM 6131 N N . TRP B 1 68 ? 18.797 -46.375 -33.25 1 61.53 68 TRP B N 1
ATOM 6132 C CA . TRP B 1 68 ? 17.875 -47.469 -33.031 1 61.53 68 TRP B CA 1
ATOM 6133 C C . TRP B 1 68 ? 18.578 -48.688 -32.406 1 61.53 68 TRP B C 1
ATOM 6135 O O . TRP B 1 68 ? 19.766 -48.938 -32.688 1 61.53 68 TRP B O 1
ATOM 6145 N N . GLY B 1 69 ? 17.953 -49.219 -31.406 1 62.5 69 GLY B N 1
ATOM 6146 C CA . GLY B 1 69 ? 18.375 -50.5 -30.859 1 62.5 69 GLY B CA 1
ATOM 6147 C C . GLY B 1 69 ? 17.297 -51.562 -30.953 1 62.5 69 GLY B C 1
ATOM 6148 O O . GLY B 1 69 ? 16.172 -51.281 -31.359 1 62.5 69 GLY B O 1
ATOM 6149 N N . VAL B 1 70 ? 17.75 -52.844 -30.938 1 56.41 70 VAL B N 1
ATOM 6150 C CA . VAL B 1 70 ? 16.812 -53.969 -30.844 1 56.41 70 VAL B CA 1
ATOM 6151 C C . VAL B 1 70 ? 16.938 -54.625 -29.469 1 56.41 70 VAL B C 1
ATOM 6153 O O . VAL B 1 70 ? 18.047 -54.844 -28.984 1 56.41 70 VAL B O 1
ATOM 6156 N N . PHE B 1 71 ? 15.859 -54.625 -28.766 1 56.25 71 PHE B N 1
ATOM 6157 C CA . PHE B 1 71 ? 15.914 -55.281 -27.469 1 56.25 71 PHE B CA 1
ATOM 6158 C C . PHE B 1 71 ? 16.031 -56.812 -27.641 1 56.25 71 PHE B C 1
ATOM 6160 O O . PHE B 1 71 ? 15.438 -57.375 -28.562 1 56.25 71 PHE B O 1
ATOM 6167 N N . PRO B 1 72 ? 16.969 -57.375 -26.672 1 51.09 72 PRO B N 1
ATOM 6168 C CA . PRO B 1 72 ? 17.016 -58.844 -26.703 1 51.09 72 PRO B CA 1
ATOM 6169 C C . PRO B 1 72 ? 15.641 -59.469 -26.453 1 51.09 72 PRO B C 1
ATOM 6171 O O . PRO B 1 72 ? 14.82 -58.906 -25.734 1 51.09 72 PRO B O 1
ATOM 6174 N N . SER B 1 73 ? 15.32 -60.531 -27.125 1 47.47 73 SER B N 1
ATOM 6175 C CA . SER B 1 73 ? 14.047 -61.219 -27.047 1 47.47 73 SER B CA 1
ATOM 6176 C C . SER B 1 73 ? 13.703 -61.562 -25.594 1 47.47 73 SER B C 1
ATOM 6178 O O . SER B 1 73 ? 12.531 -61.625 -25.234 1 47.47 73 SER B O 1
ATOM 6180 N N . GLU B 1 74 ? 14.695 -61.969 -24.75 1 46.22 74 GLU B N 1
ATOM 6181 C CA . GLU B 1 74 ? 14.516 -62.406 -23.375 1 46.22 74 GLU B CA 1
ATOM 6182 C C . GLU B 1 74 ? 14.133 -61.219 -22.469 1 46.22 74 GLU B C 1
ATOM 6184 O O . GLU B 1 74 ? 13.617 -61.438 -21.359 1 46.22 74 GLU B O 1
ATOM 6189 N N . THR B 1 75 ? 14.641 -60.25 -22.797 1 42.38 75 THR B N 1
ATOM 6190 C CA . THR B 1 75 ? 14.477 -59.156 -21.891 1 42.38 75 THR B CA 1
ATOM 6191 C C . THR B 1 75 ? 13.008 -58.719 -21.797 1 42.38 75 THR B C 1
ATOM 6193 O O . THR B 1 75 ? 12.523 -58.406 -20.703 1 42.38 75 THR B O 1
ATOM 6196 N N . GLU B 1 76 ? 12.445 -58.125 -22.75 1 44.19 76 GLU B N 1
ATOM 6197 C CA . GLU B 1 76 ? 11.094 -57.625 -22.5 1 44.19 76 GLU B CA 1
ATOM 6198 C C . GLU B 1 76 ? 10.047 -58.656 -22.922 1 44.19 76 GLU B C 1
ATOM 6200 O O . GLU B 1 76 ? 9.789 -58.812 -24.125 1 44.19 76 GLU B O 1
ATOM 6205 N N . GLU B 1 77 ? 9.922 -59.844 -22.406 1 41.84 77 GLU B N 1
ATOM 6206 C CA . GLU B 1 77 ? 8.672 -60.531 -22.719 1 41.84 77 GLU B CA 1
ATOM 6207 C C . GLU B 1 77 ? 7.562 -59.531 -23.047 1 41.84 77 GLU B C 1
ATOM 6209 O O . GLU B 1 77 ? 6.699 -59.812 -23.891 1 41.84 77 GLU B O 1
ATOM 6214 N N . GLU B 1 78 ? 7.355 -58.688 -22.172 1 36.97 78 GLU B N 1
ATOM 6215 C CA . GLU B 1 78 ? 6.293 -57.688 -22.094 1 36.97 78 GLU B CA 1
ATOM 6216 C C . GLU B 1 78 ? 6.566 -56.5 -23.016 1 36.97 78 GLU B C 1
ATOM 6218 O O . GLU B 1 78 ? 5.883 -55.469 -22.953 1 36.97 78 GLU B O 1
ATOM 6223 N N . TYR B 1 79 ? 7.734 -56.375 -23.359 1 36.41 79 TYR B N 1
ATOM 6224 C CA . TYR B 1 79 ? 7.863 -55.281 -24.328 1 36.41 79 TYR B CA 1
ATOM 6225 C C . TYR B 1 79 ? 6.969 -55.531 -25.547 1 36.41 79 TYR B C 1
ATOM 6227 O O . TYR B 1 79 ? 6.547 -56.656 -25.781 1 36.41 79 TYR B O 1
ATOM 6235 N N . LEU B 1 80 ? 6.816 -54.781 -26.531 1 34.59 80 LEU B N 1
ATOM 6236 C CA . LEU B 1 80 ? 5.848 -55 -27.594 1 34.59 80 LEU B CA 1
ATOM 6237 C C . LEU B 1 80 ? 5.953 -56.406 -28.141 1 34.59 80 LEU B C 1
ATOM 6239 O O . LEU B 1 80 ? 6.961 -57.094 -27.922 1 34.59 80 LEU B O 1
ATOM 6243 N N . GLY B 1 81 ? 5.164 -56.875 -29.234 1 32.22 81 GLY B N 1
ATOM 6244 C CA . GLY B 1 81 ? 4.727 -58.094 -29.875 1 32.22 81 GLY B CA 1
ATOM 6245 C C . GLY B 1 81 ? 5.859 -59.094 -30.125 1 32.22 81 GLY B C 1
ATOM 6246 O O . GLY B 1 81 ? 7.031 -58.719 -30.062 1 32.22 81 GLY B O 1
ATOM 6247 N N . VAL B 1 82 ? 5.637 -60.375 -29.875 1 35.28 82 VAL B N 1
ATOM 6248 C CA . VAL B 1 82 ? 6.426 -61.562 -30.188 1 35.28 82 VAL B CA 1
ATOM 6249 C C . VAL B 1 82 ? 7.301 -61.312 -31.422 1 35.28 82 VAL B C 1
ATOM 6251 O O . VAL B 1 82 ? 8.367 -61.906 -31.562 1 35.28 82 VAL B O 1
ATOM 6254 N N . ASP B 1 83 ? 6.637 -60.969 -32.438 1 34.22 83 ASP B N 1
ATOM 6255 C CA . ASP B 1 83 ? 7.363 -60.719 -33.688 1 34.22 83 ASP B CA 1
ATOM 6256 C C . ASP B 1 83 ? 8.227 -59.469 -33.562 1 34.22 83 ASP B C 1
ATOM 6258 O O . ASP B 1 83 ? 8.031 -58.5 -34.312 1 34.22 83 ASP B O 1
ATOM 6262 N N . VAL B 1 84 ? 8.734 -59.125 -32.531 1 40.53 84 VAL B N 1
ATOM 6263 C CA . VAL B 1 84 ? 9.625 -58.031 -32.156 1 40.53 84 VAL B CA 1
ATOM 6264 C C . VAL B 1 84 ? 10.922 -58.125 -32.969 1 40.53 84 VAL B C 1
ATOM 6266 O O . VAL B 1 84 ? 11.852 -57.344 -32.75 1 40.53 84 VAL B O 1
ATOM 6269 N N . VAL B 1 85 ? 11.156 -59.281 -33.438 1 42.44 85 VAL B N 1
ATOM 6270 C CA . VAL B 1 85 ? 12.414 -59.438 -34.156 1 42.44 85 VAL B CA 1
ATOM 6271 C C . VAL B 1 85 ? 12.594 -58.312 -35.156 1 42.44 85 VAL B C 1
ATOM 6273 O O . VAL B 1 85 ? 13.719 -58 -35.531 1 42.44 85 VAL B O 1
ATOM 6276 N N . ASP B 1 86 ? 11.398 -57.688 -35.531 1 48.97 86 ASP B N 1
ATOM 6277 C CA . ASP B 1 86 ? 11.516 -56.781 -36.656 1 48.97 86 ASP B CA 1
ATOM 6278 C C . ASP B 1 86 ? 11.203 -55.344 -36.25 1 48.97 86 ASP B C 1
ATOM 6280 O O . ASP B 1 86 ? 10.586 -54.594 -37 1 48.97 86 ASP B O 1
ATOM 6284 N N . SER B 1 87 ? 11.531 -55.031 -34.906 1 58.78 87 SER B N 1
ATOM 6285 C CA . SER B 1 87 ? 11.258 -53.656 -34.594 1 58.78 87 SER B CA 1
ATOM 6286 C C . SER B 1 87 ? 12.516 -52.938 -34.125 1 58.78 87 SER B C 1
ATOM 6288 O O . SER B 1 87 ? 13.398 -53.562 -33.531 1 58.78 87 SER B O 1
ATOM 6290 N N . LYS B 1 88 ? 12.734 -51.75 -34.5 1 65.44 88 LYS B N 1
ATOM 6291 C CA . LYS B 1 88 ? 13.766 -50.844 -33.969 1 65.44 88 LYS B CA 1
ATOM 6292 C C . LYS B 1 88 ? 13.203 -49.969 -32.875 1 65.44 88 LYS B C 1
ATOM 6294 O O . LYS B 1 88 ? 12.047 -49.531 -32.938 1 65.44 88 LYS B O 1
ATOM 6299 N N . VAL B 1 89 ? 13.898 -50 -31.766 1 66.38 89 VAL B N 1
ATOM 6300 C CA . VAL B 1 89 ? 13.461 -49.188 -30.641 1 66.38 89 VAL B CA 1
ATOM 6301 C C . VAL B 1 89 ? 14.469 -48.062 -30.406 1 66.38 89 VAL B C 1
ATOM 6303 O O . VAL B 1 89 ? 15.664 -48.25 -30.656 1 66.38 89 VAL B O 1
ATOM 6306 N N . SER B 1 90 ? 13.992 -46.938 -30.109 1 66.56 90 SER B N 1
ATOM 6307 C CA . SER B 1 90 ? 14.828 -45.812 -29.703 1 66.56 90 SER B CA 1
ATOM 6308 C C . SER B 1 90 ? 14.234 -45.094 -28.5 1 66.56 90 SER B C 1
ATOM 6310 O O . SER B 1 90 ? 13.016 -44.906 -28.406 1 66.56 90 SER B O 1
ATOM 6312 N N . TRP B 1 91 ? 15.094 -45 -27.578 1 58.16 91 TRP B N 1
ATOM 6313 C CA . TRP B 1 91 ? 14.648 -44.219 -26.422 1 58.16 91 TRP B CA 1
ATOM 6314 C C . TRP B 1 91 ? 14.656 -42.719 -26.75 1 58.16 91 TRP B C 1
ATOM 6316 O O . TRP B 1 91 ? 15.586 -42.219 -27.391 1 58.16 91 TRP B O 1
ATOM 6326 N N . LEU B 1 92 ? 13.531 -42.312 -26.703 1 56.97 92 LEU B N 1
ATOM 6327 C CA . LEU B 1 92 ? 13.562 -40.844 -26.766 1 56.97 92 LEU B CA 1
ATOM 6328 C C . LEU B 1 92 ? 14.438 -40.281 -25.656 1 56.97 92 LEU B C 1
ATOM 6330 O O . LEU B 1 92 ? 14.188 -40.531 -24.469 1 56.97 92 LEU B O 1
ATOM 6334 N N . GLN B 1 93 ? 15.984 -40.75 -26.031 1 46.47 93 GLN B N 1
ATOM 6335 C CA . GLN B 1 93 ? 16.938 -40.281 -25.031 1 46.47 93 GLN B CA 1
ATOM 6336 C C . GLN B 1 93 ? 17.016 -38.75 -25.016 1 46.47 93 GLN B C 1
ATOM 6338 O O . GLN B 1 93 ? 17 -38.125 -26.078 1 46.47 93 GLN B O 1
ATOM 6343 N N . TYR B 1 94 ? 16.516 -38.312 -24.109 1 38.72 94 TYR B N 1
ATOM 6344 C CA . TYR B 1 94 ? 16.984 -36.938 -23.938 1 38.72 94 TYR B CA 1
ATOM 6345 C C . TYR B 1 94 ? 18.484 -36.906 -23.625 1 38.72 94 TYR B C 1
ATOM 6347 O O . TYR B 1 94 ? 18.906 -37.375 -22.562 1 38.72 94 TYR B O 1
ATOM 6355 N N . VAL B 1 95 ? 19.297 -37.531 -24.5 1 33.09 95 VAL B N 1
ATOM 6356 C CA . VAL B 1 95 ? 20.719 -37.875 -24.469 1 33.09 95 VAL B CA 1
ATOM 6357 C C . VAL B 1 95 ? 21.453 -37.031 -23.438 1 33.09 95 VAL B C 1
ATOM 6359 O O . VAL B 1 95 ? 22.641 -37.219 -23.203 1 33.09 95 VAL B O 1
ATOM 6362 N N . GLY B 1 96 ? 21.562 -35.688 -23.344 1 30.66 96 GLY B N 1
ATOM 6363 C CA . GLY B 1 96 ? 22.859 -35.406 -22.734 1 30.66 96 GLY B CA 1
ATOM 6364 C C . GLY B 1 96 ? 23.125 -36.281 -21.516 1 30.66 96 GLY B C 1
ATOM 6365 O O . GLY B 1 96 ? 22.266 -37.094 -21.125 1 30.66 96 GLY B O 1
ATOM 6366 N N . SER B 1 97 ? 24.125 -35.875 -20.516 1 28.39 97 SER B N 1
ATOM 6367 C CA . SER B 1 97 ? 24.734 -36.406 -19.312 1 28.39 97 SER B CA 1
ATOM 6368 C C . SER B 1 97 ? 23.703 -37.094 -18.422 1 28.39 97 SER B C 1
ATOM 6370 O O . SER B 1 97 ? 22.5 -36.812 -18.531 1 28.39 97 SER B O 1
ATOM 6372 N N . ALA B 1 98 ? 24.062 -37.906 -17.312 1 28.7 98 ALA B N 1
ATOM 6373 C CA . ALA B 1 98 ? 23.453 -38.469 -16.109 1 28.7 98 ALA B CA 1
ATOM 6374 C C . ALA B 1 98 ? 22.156 -37.75 -15.766 1 28.7 98 ALA B C 1
ATOM 6376 O O . ALA B 1 98 ? 21.516 -38.062 -14.766 1 28.7 98 ALA B O 1
ATOM 6377 N N . ARG B 1 99 ? 22.125 -36.406 -15.945 1 27.61 99 ARG B N 1
ATOM 6378 C CA . ARG B 1 99 ? 21.078 -35.625 -15.305 1 27.61 99 ARG B CA 1
ATOM 6379 C C . ARG B 1 99 ? 19.781 -35.688 -16.094 1 27.61 99 ARG B C 1
ATOM 6381 O O . ARG B 1 99 ? 19.75 -35.406 -17.297 1 27.61 99 ARG B O 1
ATOM 6388 N N . ALA B 1 100 ? 19.047 -36.594 -15.844 1 29.2 100 ALA B N 1
ATOM 6389 C CA . ALA B 1 100 ? 17.797 -37.125 -16.375 1 29.2 100 ALA B CA 1
ATOM 6390 C C . ALA B 1 100 ? 16.984 -36.031 -17.062 1 29.2 100 ALA B C 1
ATOM 6392 O O . ALA B 1 100 ? 15.984 -36.312 -17.719 1 29.2 100 ALA B O 1
ATOM 6393 N N . GLY B 1 101 ? 16.906 -34.75 -16.469 1 28.16 101 GLY B N 1
ATOM 6394 C CA . GLY B 1 101 ? 15.758 -33.844 -16.625 1 28.16 101 GLY B CA 1
ATOM 6395 C C . GLY B 1 101 ? 15.68 -33.219 -18 1 28.16 101 GLY B C 1
ATOM 6396 O O . GLY B 1 101 ? 15.281 -33.844 -18.969 1 28.16 101 GLY B O 1
ATOM 6397 N N . LEU B 1 102 ? 16.094 -31.828 -18.109 1 30.22 102 LEU B N 1
ATOM 6398 C CA . LEU B 1 102 ? 15.797 -30.781 -19.078 1 30.22 102 LEU B CA 1
ATOM 6399 C C . LEU B 1 102 ? 16.484 -31.062 -20.406 1 30.22 102 LEU B C 1
ATOM 6401 O O . LEU B 1 102 ? 17.609 -31.547 -20.453 1 30.22 102 LEU B O 1
ATOM 6405 N N . ARG B 1 103 ? 15.719 -31.297 -21.484 1 32.59 103 ARG B N 1
ATOM 6406 C CA . ARG B 1 103 ? 16.297 -31.266 -22.812 1 32.59 103 ARG B CA 1
ATOM 6407 C C . ARG B 1 103 ? 17.391 -30.219 -22.922 1 32.59 103 ARG B C 1
ATOM 6409 O O . ARG B 1 103 ? 17.094 -29.016 -22.891 1 32.59 103 ARG B O 1
ATOM 6416 N N . MET B 1 104 ? 18.547 -30.391 -22.422 1 30.47 104 MET B N 1
ATOM 6417 C CA . MET B 1 104 ? 19.641 -29.453 -22.672 1 30.47 104 MET B CA 1
ATOM 6418 C C . MET B 1 104 ? 20.031 -29.438 -24.141 1 30.47 104 MET B C 1
ATOM 6420 O O . MET B 1 104 ? 20.375 -30.484 -24.703 1 30.47 104 MET B O 1
ATOM 6424 N N . PHE B 1 105 ? 19.25 -28.656 -25.016 1 30.86 105 PHE B N 1
ATOM 6425 C CA . PHE B 1 105 ? 19.75 -28.484 -26.375 1 30.86 105 PHE B CA 1
ATOM 6426 C C . PHE B 1 105 ? 21.172 -27.938 -26.359 1 30.86 105 PHE B C 1
ATOM 6428 O O . PHE B 1 105 ? 21.547 -27.203 -25.453 1 30.86 105 PHE B O 1
ATOM 6435 N N . ASP B 1 106 ? 22.031 -28.625 -26.891 1 30.22 106 ASP B N 1
ATOM 6436 C CA . ASP B 1 106 ? 23.359 -28.047 -27.125 1 30.22 106 ASP B CA 1
ATOM 6437 C C . ASP B 1 106 ? 23.266 -26.703 -27.828 1 30.22 106 ASP B C 1
ATOM 6439 O O . ASP B 1 106 ? 22.734 -26.609 -28.938 1 30.22 106 ASP B O 1
ATOM 6443 N N . ILE B 1 107 ? 23.438 -25.578 -27.141 1 31.39 107 ILE B N 1
ATOM 6444 C CA . ILE B 1 107 ? 23.375 -24.172 -27.547 1 31.39 107 ILE B CA 1
ATOM 6445 C C . ILE B 1 107 ? 24.156 -23.984 -28.844 1 31.39 107 ILE B C 1
ATOM 6447 O O . ILE B 1 107 ? 23.891 -23.062 -29.625 1 31.39 107 ILE B O 1
ATOM 6451 N N . GLU B 1 108 ? 25.297 -24.531 -29.047 1 32.53 108 GLU B N 1
ATOM 6452 C CA . GLU B 1 108 ? 26.188 -24.234 -30.156 1 32.53 108 GLU B CA 1
ATOM 6453 C C . GLU B 1 108 ? 25.547 -24.609 -31.484 1 32.53 108 GLU B C 1
ATOM 6455 O O . GLU B 1 108 ? 25.859 -24.031 -32.531 1 32.53 108 GLU B O 1
ATOM 6460 N N . GLU B 1 109 ? 24.875 -25.672 -31.562 1 34.38 109 GLU B N 1
ATOM 6461 C CA . GLU B 1 109 ? 24.25 -26.125 -32.812 1 34.38 109 GLU B CA 1
ATOM 6462 C C . GLU B 1 109 ? 22.875 -25.5 -32.969 1 34.38 109 GLU B C 1
ATOM 6464 O O . GLU B 1 109 ? 22.203 -25.766 -33.969 1 34.38 109 GLU B O 1
ATOM 6469 N N . MET B 1 110 ? 22.344 -24.859 -31.953 1 34.69 110 MET B N 1
ATOM 6470 C CA . MET B 1 110 ? 21.062 -24.172 -32.094 1 34.69 110 MET B CA 1
ATOM 6471 C C . MET B 1 110 ? 21.203 -22.922 -32.938 1 34.69 110 MET B C 1
ATOM 6473 O O . MET B 1 110 ? 21.938 -22 -32.562 1 34.69 110 MET B O 1
ATOM 6477 N N . GLY B 1 111 ? 21.281 -23.016 -34.219 1 33.22 111 GLY B N 1
ATOM 6478 C CA . GLY B 1 111 ? 21.297 -21.844 -35.062 1 33.22 111 GLY B CA 1
ATOM 6479 C C . GLY B 1 111 ? 20.188 -20.844 -34.75 1 33.22 111 GLY B C 1
ATOM 6480 O O . GLY B 1 111 ? 19.25 -21.188 -34.031 1 33.22 111 GLY B O 1
ATOM 6481 N N . PRO B 1 112 ? 20.484 -19.578 -34.938 1 33.5 112 PRO B N 1
ATOM 6482 C CA . PRO B 1 112 ? 19.531 -18.5 -34.688 1 33.5 112 PRO B CA 1
ATOM 6483 C C . PRO B 1 112 ? 18.109 -18.844 -35.156 1 33.5 112 PRO B C 1
ATOM 6485 O O . PRO B 1 112 ? 17.156 -18.172 -34.75 1 33.5 112 PRO B O 1
ATOM 6488 N N . SER B 1 113 ? 18.016 -19.578 -36.219 1 30.02 113 SER B N 1
ATOM 6489 C CA . SER B 1 113 ? 16.75 -19.844 -36.875 1 30.02 113 SER B CA 1
ATOM 6490 C C . SER B 1 113 ? 15.945 -20.906 -36.156 1 30.02 113 SER B C 1
ATOM 6492 O O . SER B 1 113 ? 14.906 -21.359 -36.625 1 30.02 113 SER B O 1
ATOM 6494 N N . MET B 1 114 ? 16.547 -21.5 -35.25 1 34 114 MET B N 1
ATOM 6495 C CA . MET B 1 114 ? 15.727 -22.562 -34.688 1 34 114 MET B CA 1
ATOM 6496 C C . MET B 1 114 ? 14.5 -21.984 -33.969 1 34 114 MET B C 1
ATOM 6498 O O . MET B 1 114 ? 14.625 -21.203 -33.031 1 34 114 MET B O 1
ATOM 6502 N N . GLN B 1 115 ? 13.453 -21.609 -34.656 1 31.59 115 GLN B N 1
ATOM 6503 C CA . GLN B 1 115 ? 12.133 -21.234 -34.188 1 31.59 115 GLN B CA 1
ATOM 6504 C C . GLN B 1 115 ? 11.602 -22.25 -33.188 1 31.59 115 GLN B C 1
ATOM 6506 O O . GLN B 1 115 ? 11.531 -23.438 -33.469 1 31.59 115 GLN B O 1
ATOM 6511 N N . MET B 1 116 ? 11.891 -22.188 -32.031 1 34.09 116 MET B N 1
ATOM 6512 C CA . MET B 1 116 ? 11.352 -22.953 -30.922 1 34.09 116 MET B CA 1
ATOM 6513 C C . MET B 1 116 ? 9.828 -23.016 -30.984 1 34.09 116 MET B C 1
ATOM 6515 O O . MET B 1 116 ? 9.172 -23.438 -30.031 1 34.09 116 MET B O 1
ATOM 6519 N 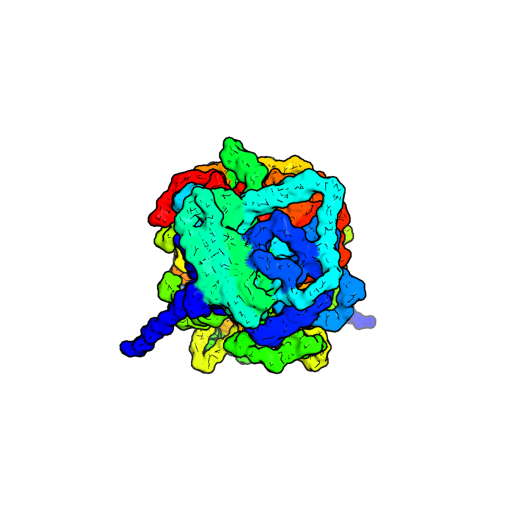N . ASP B 1 117 ? 9.148 -22.406 -31.812 1 37.97 117 ASP B N 1
ATOM 6520 C CA . ASP B 1 117 ? 7.707 -22.172 -31.875 1 37.97 117 ASP B CA 1
ATOM 6521 C C . ASP B 1 117 ? 6.922 -23.469 -31.719 1 37.97 117 ASP B C 1
ATOM 6523 O O . ASP B 1 117 ? 5.723 -23.438 -31.438 1 37.97 117 ASP B O 1
ATOM 6527 N N . HIS B 1 118 ? 7.246 -24.656 -32.344 1 43.44 118 HIS B N 1
ATOM 6528 C CA . HIS B 1 118 ? 6.363 -25.812 -32.312 1 43.44 118 HIS B CA 1
ATOM 6529 C C . HIS B 1 118 ? 7.109 -27.047 -31.844 1 43.44 118 HIS B C 1
ATOM 6531 O O . HIS B 1 118 ? 8.227 -27.312 -32.281 1 43.44 118 HIS B O 1
ATOM 6537 N N . LEU B 1 119 ? 6.895 -27.531 -30.531 1 50.5 119 LEU B N 1
ATOM 6538 C CA . LEU B 1 119 ? 7.367 -28.875 -30.266 1 50.5 119 LEU B CA 1
ATOM 6539 C C . LEU B 1 119 ? 7.238 -29.75 -31.516 1 50.5 119 LEU B C 1
ATOM 6541 O O . LEU B 1 119 ? 6.254 -29.656 -32.25 1 50.5 119 LEU B O 1
ATOM 6545 N N . ALA B 1 120 ? 8.422 -30.359 -31.781 1 61.19 120 ALA B N 1
ATOM 6546 C CA . ALA B 1 120 ? 8.289 -31.344 -32.844 1 61.19 120 ALA B CA 1
ATOM 6547 C C . ALA B 1 120 ? 7.176 -32.344 -32.531 1 61.19 120 ALA B C 1
ATOM 6549 O O . ALA B 1 120 ? 6.883 -32.594 -31.359 1 61.19 120 ALA B O 1
ATOM 6550 N N . PRO B 1 121 ? 6.508 -32.719 -33.5 1 70.25 121 PRO B N 1
ATOM 6551 C CA . PRO B 1 121 ? 5.375 -33.625 -33.281 1 70.25 121 PRO B CA 1
ATOM 6552 C C . PRO B 1 121 ? 5.715 -34.781 -32.375 1 70.25 121 PRO B C 1
ATOM 6554 O O . PRO B 1 121 ? 4.879 -35.188 -31.562 1 70.25 121 PRO B O 1
ATOM 6557 N N . LEU B 1 122 ? 6.926 -35.25 -32.438 1 75.06 122 LEU B N 1
ATOM 6558 C CA . LEU B 1 122 ? 7.309 -36.375 -31.578 1 75.06 122 LEU B CA 1
ATOM 6559 C C . LEU B 1 122 ? 7.355 -35.938 -30.125 1 75.06 122 LEU B C 1
ATOM 6561 O O . LEU B 1 122 ? 6.895 -36.656 -29.234 1 75.06 122 LEU B O 1
ATOM 6565 N N . GLU B 1 123 ? 7.852 -34.812 -29.922 1 69.12 123 GLU B N 1
ATOM 6566 C CA . GLU B 1 123 ? 7.898 -34.281 -28.578 1 69.12 123 GLU B CA 1
ATOM 6567 C C . GLU B 1 123 ? 6.496 -34 -28.031 1 69.12 123 GLU B C 1
ATOM 6569 O O . GLU B 1 123 ? 6.227 -34.219 -26.844 1 69.12 123 GLU B O 1
ATOM 6574 N N . MET B 1 124 ? 5.703 -33.625 -28.875 1 71.44 124 MET B N 1
ATOM 6575 C CA . MET B 1 124 ? 4.312 -33.375 -28.484 1 71.44 124 MET B CA 1
ATOM 6576 C C . MET B 1 124 ? 3.641 -34.688 -28.062 1 71.44 124 MET B C 1
ATOM 6578 O O . MET B 1 124 ? 2.855 -34.688 -27.109 1 71.44 124 MET B O 1
ATOM 6582 N N . CYS B 1 125 ? 3.951 -35.719 -28.766 1 76.5 125 CYS B N 1
ATOM 6583 C CA . CYS B 1 125 ? 3.416 -37.031 -28.391 1 76.5 125 CYS B CA 1
ATOM 6584 C C . CYS B 1 125 ? 3.904 -37.438 -27.016 1 76.5 125 CYS B C 1
ATOM 6586 O O . CYS B 1 125 ? 3.119 -37.906 -26.188 1 76.5 125 CYS B O 1
ATOM 6588 N N . ASP B 1 126 ? 5.156 -37.125 -26.828 1 74.31 126 ASP B N 1
ATOM 6589 C CA . ASP B 1 126 ? 5.723 -37.5 -25.531 1 74.31 126 ASP B CA 1
ATOM 6590 C C . ASP B 1 126 ? 5.098 -36.656 -24.406 1 74.31 126 ASP B C 1
ATOM 6592 O O . ASP B 1 126 ? 4.805 -37.188 -23.328 1 74.31 126 ASP B O 1
ATOM 6596 N N . GLN B 1 127 ? 4.879 -35.5 -24.672 1 69.88 127 GLN B N 1
ATOM 6597 C CA . GLN B 1 127 ? 4.242 -34.594 -23.703 1 69.88 127 GLN B CA 1
ATOM 6598 C C . GLN B 1 127 ? 2.814 -35.062 -23.406 1 69.88 127 GLN B C 1
ATOM 6600 O O . GLN B 1 127 ? 2.354 -34.969 -22.266 1 69.88 127 GLN B O 1
ATOM 6605 N N . SER B 1 128 ? 2.129 -35.406 -24.406 1 74.12 128 SER B N 1
ATOM 6606 C CA . SER B 1 128 ? 0.774 -35.938 -24.203 1 74.12 128 SER B CA 1
ATOM 6607 C C . SER B 1 128 ? 0.763 -37.125 -23.25 1 74.12 128 SER B C 1
ATOM 6609 O O . SER B 1 128 ? -0.148 -37.25 -22.438 1 74.12 128 SER B O 1
ATOM 6611 N N . LEU B 1 129 ? 1.769 -37.969 -23.344 1 76.56 129 LEU B N 1
ATOM 6612 C CA . LEU B 1 129 ? 1.87 -39.125 -22.453 1 76.56 129 LEU B CA 1
ATOM 6613 C C . LEU B 1 129 ? 2.135 -38.656 -21.016 1 76.56 129 LEU B C 1
ATOM 6615 O O . LEU B 1 129 ? 1.606 -39.25 -20.062 1 76.56 129 LEU B O 1
ATOM 6619 N N . THR B 1 130 ? 2.918 -37.625 -20.984 1 68 130 THR B N 1
ATOM 6620 C CA . THR B 1 130 ? 3.135 -37.031 -19.672 1 68 130 THR B CA 1
ATOM 6621 C C . THR B 1 130 ? 1.822 -36.531 -19.094 1 68 130 THR B C 1
ATOM 6623 O O . THR B 1 130 ? 1.521 -36.781 -17.922 1 68 130 THR B O 1
ATOM 6626 N N . ASN B 1 131 ? 1.087 -35.906 -19.891 1 68.19 131 ASN B N 1
ATOM 6627 C CA . ASN B 1 131 ? -0.169 -35.312 -19.438 1 68.19 131 ASN B CA 1
ATOM 6628 C C . ASN B 1 131 ? -1.151 -36.375 -18.969 1 68.19 131 ASN B C 1
ATOM 6630 O O . ASN B 1 131 ? -1.79 -36.219 -17.922 1 68.19 131 ASN B O 1
ATOM 6634 N N . ILE B 1 132 ? -1.232 -37.375 -19.703 1 72.06 132 ILE B N 1
ATOM 6635 C CA . ILE B 1 132 ? -2.168 -38.406 -19.328 1 72.06 132 ILE B CA 1
ATOM 6636 C C . ILE B 1 132 ? -1.72 -39.062 -18.016 1 72.06 132 ILE B C 1
ATOM 6638 O O . ILE B 1 132 ? -2.545 -39.375 -17.156 1 72.06 132 ILE B O 1
ATOM 6642 N N . ALA B 1 133 ? -0.427 -39.281 -17.953 1 66.69 133 ALA B N 1
ATOM 6643 C CA . ALA B 1 133 ? 0.086 -39.875 -16.719 1 66.69 133 ALA B CA 1
ATOM 6644 C C . ALA B 1 133 ? -0.246 -38.969 -15.516 1 66.69 133 ALA B C 1
ATOM 6646 O O . ALA B 1 133 ? -0.642 -39.469 -14.461 1 66.69 133 ALA B O 1
ATOM 6647 N N . ALA B 1 134 ? -0.064 -37.75 -15.867 1 62.88 134 ALA B N 1
ATOM 6648 C CA . ALA B 1 134 ? -0.313 -36.781 -14.789 1 62.88 134 ALA B CA 1
ATOM 6649 C C . ALA B 1 134 ? -1.803 -36.688 -14.477 1 62.88 134 ALA B C 1
ATOM 6651 O O . ALA B 1 134 ? -2.186 -36.531 -13.312 1 62.88 134 ALA B O 1
ATOM 6652 N N . LEU B 1 135 ? -2.561 -36.688 -15.578 1 59.31 135 LEU B N 1
ATOM 6653 C CA . LEU B 1 135 ? -4.008 -36.531 -15.438 1 59.31 135 LEU B CA 1
ATOM 6654 C C . LEU B 1 135 ? -4.617 -37.781 -14.812 1 59.31 135 LEU B C 1
ATOM 6656 O O . LEU B 1 135 ? -5.719 -37.75 -14.258 1 59.31 135 LEU B O 1
ATOM 6660 N N . MET B 1 136 ? -3.998 -38.906 -15.203 1 54.81 136 MET B N 1
ATOM 6661 C CA . MET B 1 136 ? -4.512 -40.125 -14.594 1 54.81 136 MET B CA 1
ATOM 6662 C C . MET B 1 136 ? -4.383 -40.062 -13.07 1 54.81 136 MET B C 1
ATOM 6664 O O . MET B 1 136 ? -3.273 -40.125 -12.539 1 54.81 136 MET B O 1
ATOM 6668 N N . TRP B 1 137 ? -4.969 -39.031 -12.672 1 48.19 137 TRP B N 1
ATOM 6669 C CA . TRP B 1 137 ? -5.133 -38.562 -11.297 1 48.19 137 TRP B CA 1
ATOM 6670 C C . TRP B 1 137 ? -5.102 -39.719 -10.32 1 48.19 137 TRP B C 1
ATOM 6672 O O . TRP B 1 137 ? -5.215 -40.875 -10.719 1 48.19 137 TRP B O 1
ATOM 6682 N N . PRO B 1 138 ? -5.367 -39.125 -9.016 1 45.59 138 PRO B N 1
ATOM 6683 C CA . PRO B 1 138 ? -5.703 -39.844 -7.777 1 45.59 138 PRO B CA 1
ATOM 6684 C C . PRO B 1 138 ? -6.789 -40.875 -7.98 1 45.59 138 PRO B C 1
ATOM 6686 O O . PRO B 1 138 ? -7.371 -41.375 -7.008 1 45.59 138 PRO B O 1
ATOM 6689 N N . TYR B 1 139 ? -7.281 -40.875 -9.016 1 42.97 139 TYR B N 1
ATOM 6690 C CA . TYR B 1 139 ? -8.516 -41.625 -9.172 1 42.97 139 TYR B CA 1
ATOM 6691 C C . TYR B 1 139 ? -8.25 -43.125 -9.141 1 42.97 139 TYR B C 1
ATOM 6693 O O . TYR B 1 139 ? -9.094 -43.906 -9.57 1 42.97 139 TYR B O 1
ATOM 6701 N N . THR B 1 140 ? -7.004 -43.375 -9.102 1 44.78 140 THR B N 1
ATOM 6702 C CA . THR B 1 140 ? -7.07 -44.812 -8.852 1 44.78 140 THR B CA 1
ATOM 6703 C C . THR B 1 140 ? -7.988 -45.125 -7.668 1 44.78 140 THR B C 1
ATOM 6705 O O . THR B 1 140 ? -7.961 -44.406 -6.656 1 44.78 140 THR B O 1
ATOM 6708 N N . PRO B 1 141 ? -9.117 -45.5 -7.973 1 41.28 141 PRO B N 1
ATOM 6709 C CA . PRO B 1 141 ? -10.07 -45.688 -6.883 1 41.28 141 PRO B CA 1
ATOM 6710 C C . PRO B 1 141 ? -9.391 -46.062 -5.559 1 41.28 141 PRO B C 1
ATOM 6712 O O . PRO B 1 141 ? -8.43 -46.812 -5.539 1 41.28 141 PRO B O 1
ATOM 6715 N N . GLU B 1 142 ? -9.367 -45.094 -4.676 1 39.66 142 GLU B N 1
ATOM 6716 C CA . GLU B 1 142 ? -9.008 -45.344 -3.285 1 39.66 142 GLU B CA 1
ATOM 6717 C C . GLU B 1 142 ? -9.484 -46.75 -2.84 1 39.66 142 GLU B C 1
ATOM 6719 O O . GLU B 1 142 ? -9.258 -47.125 -1.695 1 39.66 142 GLU B O 1
ATOM 6724 N N . TYR B 1 143 ? -10.625 -47.188 -3.375 1 35.94 143 TYR B N 1
ATOM 6725 C CA . TYR B 1 143 ? -11.352 -48.156 -2.549 1 35.94 143 TYR B CA 1
ATOM 6726 C C . TYR B 1 143 ? -10.477 -49.344 -2.197 1 35.94 143 TYR B C 1
ATOM 6728 O O . TYR B 1 143 ? -10.453 -49.781 -1.046 1 35.94 143 TYR B O 1
ATOM 6736 N N . GLU B 1 144 ? -10.367 -50.375 -3.232 1 39.97 144 GLU B N 1
ATOM 6737 C CA . GLU B 1 144 ? -9.859 -51.656 -2.744 1 39.97 144 GLU B CA 1
ATOM 6738 C C . GLU B 1 144 ? -8.336 -51.625 -2.646 1 39.97 144 GLU B C 1
ATOM 6740 O O . GLU B 1 144 ? -7.652 -51.25 -3.598 1 39.97 144 GLU B O 1
ATOM 6745 N N . ASP B 1 145 ? -7.711 -51.594 -1.479 1 43.19 145 ASP B N 1
ATOM 6746 C CA . ASP B 1 145 ? -6.367 -51.562 -0.907 1 43.19 145 ASP B CA 1
ATOM 6747 C C . ASP B 1 145 ? -5.32 -51.938 -1.953 1 43.19 145 ASP B C 1
ATOM 6749 O O . ASP B 1 145 ? -4.254 -51.312 -2.018 1 43.19 145 ASP B O 1
ATOM 6753 N N . ASP B 1 146 ? -5.445 -53.125 -2.588 1 43.84 146 ASP B N 1
ATOM 6754 C CA . ASP B 1 146 ? -4.355 -53.781 -3.293 1 43.84 146 ASP B CA 1
ATOM 6755 C C . ASP B 1 146 ? -4.273 -53.312 -4.746 1 43.84 146 ASP B C 1
ATOM 6757 O O . ASP B 1 146 ? -3.359 -53.719 -5.473 1 43.84 146 ASP B O 1
ATOM 6761 N N . LYS B 1 147 ? -5.293 -52.438 -5.234 1 50.97 147 LYS B N 1
ATOM 6762 C CA . LYS B 1 147 ? -5.336 -52.156 -6.668 1 50.97 147 LYS B CA 1
ATOM 6763 C C . LYS B 1 147 ? -4.945 -50.688 -6.965 1 50.97 147 LYS B C 1
ATOM 6765 O O . LYS B 1 147 ? -4.801 -50.312 -8.125 1 50.97 147 LYS B O 1
ATOM 6770 N N . ALA B 1 148 ? -4.773 -49.938 -5.984 1 56.28 148 ALA B N 1
ATOM 6771 C CA . ALA B 1 148 ? -4.508 -48.531 -6.203 1 56.28 148 ALA B CA 1
ATOM 6772 C C . ALA B 1 148 ? -3.012 -48.281 -6.383 1 56.28 148 ALA B C 1
ATOM 6774 O O . ALA B 1 148 ? -2.184 -49 -5.852 1 56.28 148 ALA B O 1
ATOM 6775 N N . PHE B 1 149 ? -2.635 -47.625 -7.508 1 57.47 149 PHE B N 1
ATOM 6776 C CA . PHE B 1 149 ? -1.248 -47.188 -7.656 1 57.47 149 PHE B CA 1
ATOM 6777 C C . PHE B 1 149 ? -1.161 -45.688 -7.789 1 57.47 149 PHE B C 1
ATOM 6779 O O . PHE B 1 149 ? -2.127 -45.031 -8.188 1 57.47 149 PHE B O 1
ATOM 6786 N N . ALA B 1 150 ? -0.127 -45.188 -7.238 1 58.88 150 ALA B N 1
ATOM 6787 C CA . ALA B 1 150 ? 0.168 -43.75 -7.41 1 58.88 150 ALA B CA 1
ATOM 6788 C C . ALA B 1 150 ? 1.023 -43.531 -8.648 1 58.88 150 ALA B C 1
ATOM 6790 O O . ALA B 1 150 ? 1.89 -44.344 -8.977 1 58.88 150 ALA B O 1
ATOM 6791 N N . VAL B 1 151 ? 0.596 -42.562 -9.43 1 61.03 151 VAL B N 1
ATOM 6792 C CA . VAL B 1 151 ? 1.43 -42.188 -10.57 1 61.03 151 VAL B CA 1
ATOM 6793 C C . VAL B 1 151 ? 2.594 -41.312 -10.094 1 61.03 151 VAL B C 1
ATOM 6795 O O . VAL B 1 151 ? 2.4 -40.156 -9.727 1 61.03 151 VAL B O 1
ATOM 6798 N N . PHE B 1 152 ? 3.703 -41.969 -9.938 1 59.97 152 PHE B N 1
ATOM 6799 C CA . PHE B 1 152 ? 4.91 -41.281 -9.492 1 59.97 152 PHE B CA 1
ATOM 6800 C C . PHE B 1 152 ? 5.629 -40.625 -10.664 1 59.97 152 PHE B C 1
ATOM 6802 O O . PHE B 1 152 ? 5.953 -39.438 -10.625 1 59.97 152 PHE B O 1
ATOM 6809 N N . GLN B 1 153 ? 5.922 -41.406 -11.633 1 61.94 153 GLN B N 1
ATOM 6810 C CA . GLN B 1 153 ? 6.656 -40.969 -12.82 1 61.94 153 GLN B CA 1
ATOM 6811 C C . GLN B 1 153 ? 6.359 -41.875 -14.008 1 61.94 153 GLN B C 1
ATOM 6813 O O . GLN B 1 153 ? 5.598 -42.844 -13.891 1 61.94 153 GLN B O 1
ATOM 6818 N N . ARG B 1 154 ? 6.852 -41.438 -15.172 1 68.75 154 ARG B N 1
ATOM 6819 C CA . ARG B 1 154 ? 6.824 -42.312 -16.328 1 68.75 154 ARG B CA 1
ATOM 6820 C C . ARG B 1 154 ? 8.211 -42.469 -16.953 1 68.75 154 ARG B C 1
ATOM 6822 O O . ARG B 1 154 ? 9.094 -41.656 -16.688 1 68.75 154 ARG B O 1
ATOM 6829 N N . THR B 1 155 ? 8.414 -43.438 -17.562 1 67.56 155 THR B N 1
ATOM 6830 C CA . THR B 1 155 ? 9.648 -43.594 -18.312 1 67.56 155 THR B CA 1
ATOM 6831 C C . THR B 1 155 ? 9.664 -42.656 -19.516 1 67.56 155 THR B C 1
ATOM 6833 O O . THR B 1 155 ? 8.609 -42.156 -19.953 1 67.56 155 THR B O 1
ATOM 6836 N N . SER B 1 156 ? 10.883 -42.406 -19.969 1 64.31 156 SER B N 1
ATOM 6837 C CA . SER B 1 156 ? 10.977 -41.719 -21.266 1 64.31 156 SER B CA 1
ATOM 6838 C C . SER B 1 156 ? 10.227 -42.5 -22.344 1 64.31 156 SER B C 1
ATOM 6840 O O . SER B 1 156 ? 10.125 -43.719 -22.281 1 64.31 156 SER B O 1
ATOM 6842 N N . GLY B 1 157 ? 9.742 -41.688 -23.203 1 70.81 157 GLY B N 1
ATOM 6843 C CA . GLY B 1 157 ? 9.086 -42.344 -24.328 1 70.81 157 GLY B CA 1
ATOM 6844 C C . GLY B 1 157 ? 10.016 -43.25 -25.125 1 70.81 157 GLY B C 1
ATOM 6845 O O . GLY B 1 157 ? 11.156 -42.875 -25.422 1 70.81 157 GLY B O 1
ATOM 6846 N N . LEU B 1 158 ? 9.609 -44.469 -25.266 1 70.5 158 LEU B N 1
ATOM 6847 C CA . LEU B 1 158 ? 10.273 -45.438 -26.141 1 70.5 158 LEU B CA 1
ATOM 6848 C C . LEU B 1 158 ? 9.586 -45.5 -27.5 1 70.5 158 LEU B C 1
ATOM 6850 O O . LEU B 1 158 ? 8.414 -45.875 -27.594 1 70.5 158 LEU B O 1
ATOM 6854 N N . VAL B 1 159 ? 10.344 -45 -28.484 1 75.62 159 VAL B N 1
ATOM 6855 C CA . VAL B 1 159 ? 9.789 -45.031 -29.828 1 75.62 159 VAL B CA 1
ATOM 6856 C C . VAL B 1 159 ? 10.039 -46.406 -30.438 1 75.62 159 VAL B C 1
ATOM 6858 O O . VAL B 1 159 ? 11.164 -46.906 -30.422 1 75.62 159 VAL B O 1
ATOM 6861 N N . ARG B 1 160 ? 8.945 -47.031 -30.922 1 74.81 160 ARG B N 1
ATOM 6862 C CA . ARG B 1 160 ? 9.016 -48.312 -31.562 1 74.81 160 ARG B CA 1
ATOM 6863 C C . ARG B 1 160 ? 8.539 -48.25 -33 1 74.81 160 ARG B C 1
ATOM 6865 O O . ARG B 1 160 ? 7.484 -47.688 -33.281 1 74.81 160 ARG B O 1
ATOM 6872 N N . ALA B 1 161 ? 9.422 -48.656 -33.938 1 75.56 161 ALA B N 1
ATOM 6873 C CA . ALA B 1 161 ? 9.062 -48.688 -35.375 1 75.56 161 ALA B CA 1
ATOM 6874 C C . ALA B 1 161 ? 9.242 -50.062 -35.938 1 75.56 161 ALA B C 1
ATOM 6876 O O . ALA B 1 161 ? 10.227 -50.75 -35.656 1 75.56 161 ALA B O 1
ATOM 6877 N N . SER B 1 162 ? 8.25 -50.469 -36.719 1 64.81 162 SER B N 1
ATOM 6878 C CA . SER B 1 162 ? 8.391 -51.75 -37.438 1 64.81 162 SER B CA 1
ATOM 6879 C C . SER B 1 162 ? 9.469 -51.656 -38.5 1 64.81 162 SER B C 1
ATOM 6881 O O . SER B 1 162 ? 9.617 -50.594 -39.156 1 64.81 162 SER B O 1
ATOM 6883 N N . MET B 1 163 ? 10.609 -52.281 -38.375 1 56.56 163 MET B N 1
ATOM 6884 C CA . MET B 1 163 ? 11.672 -52.219 -39.375 1 56.56 163 MET B CA 1
ATOM 6885 C C . MET B 1 163 ? 11.672 -53.469 -40.25 1 56.56 163 MET B C 1
ATOM 6887 O O . MET B 1 163 ? 11.234 -54.531 -39.844 1 56.56 163 MET B O 1
ATOM 6891 N N . ASN B 1 164 ? 11.719 -53.125 -41.469 1 46.5 164 ASN B N 1
ATOM 6892 C CA . ASN B 1 164 ? 12.18 -54.156 -42.406 1 46.5 164 ASN B CA 1
ATOM 6893 C C . ASN B 1 164 ? 13.641 -54.531 -42.156 1 46.5 164 ASN B C 1
ATOM 6895 O O . ASN B 1 164 ? 14.477 -53.656 -41.906 1 46.5 164 ASN B O 1
ATOM 6899 N N . GLY B 1 165 ? 14.25 -55.781 -41.969 1 42.75 165 GLY B N 1
ATOM 6900 C CA . GLY B 1 165 ? 15.398 -56.656 -41.875 1 42.75 165 GLY B CA 1
ATOM 6901 C C . GLY B 1 165 ? 16.469 -56.156 -40.938 1 42.75 165 GLY B C 1
ATOM 6902 O O . GLY B 1 165 ? 16.297 -55.125 -40.281 1 42.75 165 GLY B O 1
ATOM 6903 N N . ASP B 1 166 ? 17.875 -56.656 -41.094 1 37.5 166 ASP B N 1
ATOM 6904 C CA . ASP B 1 166 ? 19.047 -57.125 -40.344 1 37.5 166 ASP B CA 1
ATOM 6905 C C . ASP B 1 166 ? 19.75 -55.938 -39.656 1 37.5 166 ASP B C 1
ATOM 6907 O O . ASP B 1 166 ? 20.797 -56.156 -39.031 1 37.5 166 ASP B O 1
ATOM 6911 N N . GLU B 1 167 ? 19.828 -54.688 -40.25 1 39.34 167 GLU B N 1
ATOM 6912 C CA . GLU B 1 167 ? 21.188 -54.25 -39.906 1 39.34 167 GLU B CA 1
ATOM 6913 C C . GLU B 1 167 ? 21.375 -54.094 -38.406 1 39.34 167 GLU B C 1
ATOM 6915 O O . GLU B 1 167 ? 22.141 -54.844 -37.812 1 39.34 167 GLU B O 1
ATOM 6920 N N . GLY B 1 168 ? 21.828 -52.781 -37.938 1 34.97 168 GLY B N 1
ATOM 6921 C CA . GLY B 1 168 ? 22.703 -52.469 -36.812 1 34.97 168 GLY B CA 1
ATOM 6922 C C . GLY B 1 168 ? 21.969 -52.469 -35.469 1 34.97 168 GLY B C 1
ATOM 6923 O O . GLY B 1 168 ? 20.844 -51.938 -35.375 1 34.97 168 GLY B O 1
ATOM 6924 N N . VAL B 1 169 ? 21.922 -53.594 -34.938 1 36.16 169 VAL B N 1
ATOM 6925 C CA . VAL B 1 169 ? 21.531 -53.812 -33.531 1 36.16 169 VAL B CA 1
ATOM 6926 C C . VAL B 1 169 ? 22.297 -52.844 -32.625 1 36.16 169 VAL B C 1
ATOM 6928 O O . VAL B 1 169 ? 23.516 -52.906 -32.562 1 36.16 169 VAL B O 1
ATOM 6931 N N . ARG B 1 170 ? 22.156 -51.562 -32.688 1 38.47 170 ARG B N 1
ATOM 6932 C CA . ARG B 1 170 ? 22.953 -51 -31.578 1 38.47 170 ARG B CA 1
ATOM 6933 C C . ARG B 1 170 ? 22.375 -51.375 -30.234 1 38.47 170 ARG B C 1
ATOM 6935 O O . ARG B 1 170 ? 21.25 -51 -29.891 1 38.47 170 ARG B O 1
ATOM 6942 N N . SER B 1 171 ? 22.547 -52.656 -29.812 1 33.5 171 SER B N 1
ATOM 6943 C CA . SER B 1 171 ? 22.219 -53.094 -28.453 1 33.5 171 SER B CA 1
ATOM 6944 C C . SER B 1 171 ? 23.047 -52.312 -27.422 1 33.5 171 SER B C 1
ATOM 6946 O O . SER B 1 171 ? 24.266 -52.188 -27.562 1 33.5 171 SER B O 1
ATOM 6948 N N . ARG B 1 172 ? 22.703 -51.156 -27.109 1 35.28 172 ARG B N 1
ATOM 6949 C CA . ARG B 1 172 ? 23.516 -50.75 -25.969 1 35.28 172 ARG B CA 1
ATOM 6950 C C . ARG B 1 172 ? 23.625 -51.844 -24.922 1 35.28 172 ARG B C 1
ATOM 6952 O O . ARG B 1 172 ? 22.594 -52.344 -24.469 1 35.28 172 ARG B O 1
ATOM 6959 N N . THR B 1 173 ? 24.625 -52.656 -25.047 1 32.72 173 THR B N 1
ATOM 6960 C CA . THR B 1 173 ? 25.016 -53.656 -24.062 1 32.72 173 THR B CA 1
ATOM 6961 C C . THR B 1 173 ? 25.031 -53.031 -22.656 1 32.72 173 THR B C 1
ATOM 6963 O O . THR B 1 173 ? 25.625 -51.969 -22.438 1 32.72 173 THR B O 1
ATOM 6966 N N . PHE B 1 174 ? 23.906 -53.188 -21.859 1 34.5 174 PHE B N 1
ATOM 6967 C CA . PHE B 1 174 ? 24.062 -52.906 -20.453 1 34.5 174 PHE B CA 1
ATOM 6968 C C . PHE B 1 174 ? 25.438 -53.375 -19.953 1 34.5 174 PHE B C 1
ATOM 6970 O O . PHE B 1 174 ? 25.828 -54.5 -20.188 1 34.5 174 PHE B O 1
ATOM 6977 N N . GLY B 1 175 ? 26.391 -52.625 -20.156 1 34.47 175 GLY B N 1
ATOM 6978 C CA . GLY B 1 175 ? 27.734 -52.969 -19.719 1 34.47 175 GLY B CA 1
ATOM 6979 C C . GLY B 1 175 ? 27.766 -53.812 -18.453 1 34.47 175 GLY B C 1
ATOM 6980 O O . GLY B 1 175 ? 26.719 -54.125 -17.891 1 34.47 175 GLY B O 1
ATOM 6981 N N . GLN B 1 176 ? 29 -54.062 -17.844 1 38.5 176 GLN B N 1
ATOM 6982 C CA . GLN B 1 176 ? 29.609 -54.906 -16.828 1 38.5 176 GLN B CA 1
ATOM 6983 C C . GLN B 1 176 ? 28.875 -54.781 -15.5 1 38.5 176 GLN B C 1
ATOM 6985 O O . GLN B 1 176 ? 28.922 -55.688 -14.672 1 38.5 176 GLN B O 1
ATOM 6990 N N . ASP B 1 177 ? 28.5 -53.594 -14.977 1 45.5 177 ASP B N 1
ATOM 6991 C CA . ASP B 1 177 ? 28.031 -53.688 -13.594 1 45.5 177 ASP B CA 1
ATOM 6992 C C . ASP B 1 177 ? 26.594 -54.188 -13.531 1 45.5 177 ASP B C 1
ATOM 6994 O O . ASP B 1 177 ? 25.656 -53.375 -13.469 1 45.5 177 ASP B O 1
ATOM 6998 N N . GLU B 1 178 ? 26.234 -55.406 -13.945 1 48.91 178 GLU B N 1
ATOM 6999 C CA . GLU B 1 178 ? 25.062 -56.25 -14.156 1 48.91 178 GLU B CA 1
ATOM 7000 C C . GLU B 1 178 ? 24.094 -56.156 -12.984 1 48.91 178 GLU B C 1
ATOM 7002 O O . GLU B 1 178 ? 22.875 -56.094 -13.18 1 48.91 178 GLU B O 1
ATOM 7007 N N . GLN B 1 179 ? 24.672 -56.062 -11.875 1 53.47 179 GLN B N 1
ATOM 7008 C CA . GLN B 1 179 ? 23.797 -56.062 -10.703 1 53.47 179 GLN B CA 1
ATOM 7009 C C . GLN B 1 179 ? 22.984 -54.781 -10.602 1 53.47 179 GLN B C 1
ATOM 7011 O O . GLN B 1 179 ? 21.781 -54.844 -10.32 1 53.47 179 GLN B O 1
ATOM 7016 N N . HIS B 1 180 ? 23.641 -53.719 -10.805 1 56.5 180 HIS B N 1
ATOM 7017 C CA . HIS B 1 180 ? 22.938 -52.438 -10.711 1 56.5 180 HIS B CA 1
ATOM 7018 C C . HIS B 1 180 ? 21.859 -52.312 -11.797 1 56.5 180 HIS B C 1
ATOM 7020 O O . HIS B 1 180 ? 20.766 -51.812 -11.547 1 56.5 180 HIS B O 1
ATOM 7026 N N . GLN B 1 181 ? 22.188 -52.812 -12.867 1 53.66 181 GLN B N 1
ATOM 7027 C CA . GLN B 1 181 ? 21.219 -52.781 -13.953 1 53.66 181 GLN B CA 1
ATOM 7028 C C . GLN B 1 181 ? 20.047 -53.719 -13.664 1 53.66 181 GLN B C 1
ATOM 7030 O O . GLN B 1 181 ? 18.891 -53.406 -13.992 1 53.66 181 GLN B O 1
ATOM 7035 N N . LEU B 1 182 ? 20.5 -54.812 -13.156 1 55.03 182 LEU B N 1
ATOM 7036 C CA . LEU B 1 182 ? 19.453 -55.75 -12.781 1 55.03 182 LEU B CA 1
ATOM 7037 C C . LEU B 1 182 ? 18.547 -55.188 -11.711 1 55.03 182 LEU B C 1
ATOM 7039 O O . LEU B 1 182 ? 17.328 -55.281 -11.789 1 55.03 182 LEU B O 1
ATOM 7043 N N . ASP B 1 183 ? 19.203 -54.531 -10.797 1 61.09 183 ASP B N 1
ATOM 7044 C CA . ASP B 1 183 ? 18.438 -53.875 -9.734 1 61.09 183 ASP B CA 1
ATOM 7045 C C . ASP B 1 183 ? 17.516 -52.812 -10.289 1 61.09 183 ASP B C 1
ATOM 7047 O O . ASP B 1 183 ? 16.359 -52.688 -9.883 1 61.09 183 ASP B O 1
ATOM 7051 N N . SER B 1 184 ? 18 -52.125 -11.125 1 62.75 184 SER B N 1
ATOM 7052 C CA . SER B 1 184 ? 17.219 -51.062 -11.758 1 62.75 184 SER B CA 1
ATOM 7053 C C . SER B 1 184 ? 16.047 -51.656 -12.555 1 62.75 184 SER B C 1
ATOM 7055 O O . SER B 1 184 ? 14.945 -51.094 -12.547 1 62.75 184 SER B O 1
ATOM 7057 N N . HIS B 1 185 ? 16.406 -52.719 -13.172 1 62 185 HIS B N 1
ATOM 7058 C CA . HIS B 1 185 ? 15.359 -53.375 -13.953 1 62 185 HIS B CA 1
ATOM 7059 C C . HIS B 1 185 ? 14.281 -53.969 -13.047 1 62 185 HIS B C 1
ATOM 7061 O O . HIS B 1 185 ? 13.086 -53.844 -13.344 1 62 185 HIS B O 1
ATOM 7067 N N . ILE B 1 186 ? 14.758 -54.5 -12.062 1 63.41 186 ILE B N 1
ATOM 7068 C CA . ILE B 1 186 ? 13.805 -55.062 -11.109 1 63.41 186 ILE B CA 1
ATOM 7069 C C . ILE B 1 186 ? 12.945 -53.938 -10.523 1 63.41 186 ILE B C 1
ATOM 7071 O O . ILE B 1 186 ? 11.727 -54.094 -10.414 1 63.41 186 ILE B O 1
ATOM 7075 N N . ALA B 1 187 ? 13.586 -52.906 -10.195 1 65.81 187 ALA B N 1
ATOM 7076 C CA . ALA B 1 187 ? 12.852 -51.75 -9.656 1 65.81 187 ALA B CA 1
ATOM 7077 C C . ALA B 1 187 ? 11.828 -51.25 -10.664 1 65.81 187 ALA B C 1
ATOM 7079 O O . ALA B 1 187 ? 10.727 -50.844 -10.289 1 65.81 187 ALA B O 1
ATOM 7080 N N . PHE B 1 188 ? 12.234 -51.281 -11.828 1 65.06 188 PHE B N 1
ATOM 7081 C CA . PHE B 1 188 ? 11.336 -50.875 -12.906 1 65.06 188 PHE B CA 1
ATOM 7082 C C . PHE B 1 188 ? 10.141 -51.812 -13 1 65.06 188 PHE B C 1
ATOM 7084 O O . PHE B 1 188 ? 8.992 -51.375 -13.039 1 65.06 188 PHE B O 1
ATOM 7091 N N . VAL B 1 189 ? 10.438 -53.094 -13 1 67.94 189 VAL B N 1
ATOM 7092 C CA . VAL B 1 189 ? 9.391 -54.094 -13.148 1 67.94 189 VAL B CA 1
ATOM 7093 C C . VAL B 1 189 ? 8.43 -54 -11.969 1 67.94 189 VAL B C 1
ATOM 7095 O O . VAL B 1 189 ? 7.211 -54.094 -12.141 1 67.94 189 VAL B O 1
ATOM 7098 N N . ASP B 1 190 ? 9.047 -53.719 -10.906 1 68.12 190 ASP B N 1
ATOM 7099 C CA . ASP B 1 190 ? 8.219 -53.656 -9.703 1 68.12 190 ASP B CA 1
ATOM 7100 C C . ASP B 1 190 ? 7.422 -52.344 -9.672 1 68.12 190 ASP B C 1
ATOM 7102 O O . ASP B 1 190 ? 6.344 -52.281 -9.086 1 68.12 190 ASP B O 1
ATOM 7106 N N . GLY B 1 191 ? 7.973 -51.375 -10.281 1 71 191 GLY B N 1
ATOM 7107 C CA . GLY B 1 191 ? 7.387 -50.062 -10.164 1 71 191 GLY B CA 1
ATOM 7108 C C . GLY B 1 191 ? 6.387 -49.75 -11.266 1 71 191 GLY B C 1
ATOM 7109 O O . GLY B 1 191 ? 5.566 -48.844 -11.125 1 71 191 GLY B O 1
ATOM 7110 N N . LYS B 1 192 ? 6.418 -50.5 -12.375 1 74 192 LYS B N 1
ATOM 7111 C CA . LYS B 1 192 ? 5.531 -50.188 -13.492 1 74 192 LYS B CA 1
ATOM 7112 C C . LYS B 1 192 ? 4.082 -50.531 -13.156 1 74 192 LYS B C 1
ATOM 7114 O O . LYS B 1 192 ? 3.812 -51.562 -12.539 1 74 192 LYS B O 1
ATOM 7119 N N . ARG B 1 193 ? 3.184 -49.656 -13.461 1 77 193 ARG B N 1
ATOM 7120 C CA . ARG B 1 193 ? 1.772 -49.844 -13.148 1 77 193 ARG B CA 1
ATOM 7121 C C . ARG B 1 193 ? 0.919 -49.812 -14.414 1 77 193 ARG B C 1
ATOM 7123 O O . ARG B 1 193 ? -0.033 -50.562 -14.562 1 77 193 ARG B O 1
ATOM 7130 N N . LEU B 1 194 ? 1.32 -48.844 -15.211 1 81.5 194 LEU B N 1
ATOM 7131 C CA . LEU B 1 194 ? 0.595 -48.719 -16.469 1 81.5 194 LEU B CA 1
ATOM 7132 C C . LEU B 1 194 ? 1.559 -48.688 -17.656 1 81.5 194 LEU B C 1
ATOM 7134 O O . LEU B 1 194 ? 2.68 -48.188 -17.531 1 81.5 194 LEU B O 1
ATOM 7138 N N . CYS B 1 195 ? 1.15 -49.219 -18.641 1 83.56 195 CYS B N 1
ATOM 7139 C CA . CYS B 1 195 ? 1.807 -49.031 -19.922 1 83.56 195 CYS B CA 1
ATOM 7140 C C . CYS B 1 195 ? 0.949 -48.188 -20.859 1 83.56 195 CYS B C 1
ATOM 7142 O O . CYS B 1 195 ? -0.269 -48.375 -20.922 1 83.56 195 CYS B O 1
ATOM 7144 N N . MET B 1 196 ? 1.56 -47.312 -21.484 1 87.19 196 MET B N 1
ATOM 7145 C CA . MET B 1 196 ? 0.905 -46.469 -22.484 1 87.19 196 MET B CA 1
ATOM 7146 C C . MET B 1 196 ? 1.547 -46.656 -23.859 1 87.19 196 MET B C 1
ATOM 7148 O O . MET B 1 196 ? 2.764 -46.531 -24 1 87.19 196 MET B O 1
ATOM 7152 N N . ILE B 1 197 ? 0.693 -46.969 -24.828 1 87.31 197 ILE B N 1
ATOM 7153 C CA . ILE B 1 197 ? 1.157 -47.125 -26.203 1 87.31 197 ILE B CA 1
ATOM 7154 C C . ILE B 1 197 ? 0.394 -46.156 -27.109 1 87.31 197 ILE B C 1
ATOM 7156 O O . ILE B 1 197 ? -0.819 -46.281 -27.281 1 87.31 197 ILE B O 1
ATOM 7160 N N . PHE B 1 198 ? 1.143 -45.219 -27.656 1 90.69 198 PHE B N 1
ATOM 7161 C CA . PHE B 1 198 ? 0.532 -44.312 -28.625 1 90.69 198 PHE B CA 1
ATOM 7162 C C . PHE B 1 198 ? 0.95 -44.688 -30.047 1 90.69 198 PHE B C 1
ATOM 7164 O O . PHE B 1 198 ? 2.139 -44.688 -30.359 1 90.69 198 PHE B O 1
ATOM 7171 N N . LEU B 1 199 ? -0.09 -44.938 -30.844 1 89.38 199 LEU B N 1
ATOM 7172 C CA . LEU B 1 199 ? 0.165 -45.281 -32.219 1 89.38 199 LEU B CA 1
ATOM 7173 C C . LEU B 1 199 ? 0.248 -44.031 -33.094 1 89.38 199 LEU B C 1
ATOM 7175 O O . LEU B 1 199 ? -0.78 -43.469 -33.469 1 89.38 199 LEU B O 1
ATOM 7179 N N . VAL B 1 200 ? 1.467 -43.656 -33.406 1 87.5 200 VAL B N 1
ATOM 7180 C CA . VAL B 1 200 ? 1.691 -42.5 -34.25 1 87.5 200 VAL B CA 1
ATOM 7181 C C . VAL B 1 200 ? 1.284 -42.812 -35.688 1 87.5 200 VAL B C 1
ATOM 7183 O O . VAL B 1 200 ? 0.62 -42 -36.344 1 87.5 200 VAL B O 1
ATOM 7186 N N . ASP B 1 201 ? 1.751 -43.938 -36.188 1 84.69 201 ASP B N 1
ATOM 7187 C CA . ASP B 1 201 ? 1.402 -44.438 -37.5 1 84.69 201 ASP B CA 1
ATOM 7188 C C . ASP B 1 201 ? 1.243 -45.969 -37.469 1 84.69 201 ASP B C 1
ATOM 7190 O O . ASP B 1 201 ? 1.815 -46.656 -36.625 1 84.69 201 ASP B O 1
ATOM 7194 N N . ASN B 1 202 ? 0.285 -46.375 -38.344 1 82.5 202 ASN B N 1
ATOM 7195 C CA . ASN B 1 202 ? -0.012 -47.812 -38.312 1 82.5 202 ASN B CA 1
ATOM 7196 C C . ASN B 1 202 ? -0.595 -48.281 -39.625 1 82.5 202 ASN B C 1
ATOM 7198 O O . ASN B 1 202 ? -1.278 -47.531 -40.312 1 82.5 202 ASN B O 1
ATOM 7202 N N . GLU B 1 203 ? -0.124 -49.469 -40.125 1 79.56 203 GLU B N 1
ATOM 7203 C CA . GLU B 1 203 ? -0.693 -50.062 -41.312 1 79.56 203 GLU B CA 1
ATOM 7204 C C . GLU B 1 203 ? -1.716 -51.156 -40.969 1 79.56 203 GLU B C 1
ATOM 7206 O O . GLU B 1 203 ? -1.843 -52.125 -41.688 1 79.56 203 GLU B O 1
ATOM 7211 N N . GLY B 1 204 ? -2.268 -50.938 -39.844 1 79.44 204 GLY B N 1
ATOM 7212 C CA . GLY B 1 204 ? -3.229 -51.938 -39.406 1 79.44 204 GLY B CA 1
ATOM 7213 C C . GLY B 1 204 ? -2.641 -52.938 -38.438 1 79.44 204 GLY B C 1
ATOM 7214 O O . GLY B 1 204 ? -1.499 -52.812 -38 1 79.44 204 GLY B O 1
ATOM 7215 N N . GLY B 1 205 ? -3.418 -53.906 -37.938 1 82.62 205 GLY B N 1
ATOM 7216 C CA . GLY B 1 205 ? -2.984 -54.938 -37 1 82.62 205 GLY B CA 1
ATOM 7217 C C . GLY B 1 205 ? -3.809 -54.969 -35.719 1 82.62 205 GLY B C 1
ATOM 7218 O O . GLY B 1 205 ? -4.898 -54.375 -35.656 1 82.62 205 GLY B O 1
ATOM 7219 N N . GLU B 1 206 ? -3.26 -55.719 -34.844 1 86.31 206 GLU B N 1
ATOM 7220 C CA . GLU B 1 206 ? -3.977 -55.875 -33.594 1 86.31 206 GLU B CA 1
ATOM 7221 C C . GLU B 1 206 ? -3.012 -55.906 -32.406 1 86.31 206 GLU B C 1
ATOM 7223 O O . GLU B 1 206 ? -1.824 -56.188 -32.562 1 86.31 206 GLU B O 1
ATOM 7228 N N . LEU B 1 207 ? -3.525 -55.469 -31.297 1 86.56 207 LEU B N 1
ATOM 7229 C CA . LEU B 1 207 ? -2.824 -55.594 -30.031 1 86.56 207 LEU B CA 1
ATOM 7230 C C . LEU B 1 207 ? -3.525 -56.594 -29.125 1 86.56 207 LEU B C 1
ATOM 7232 O O . LEU B 1 207 ? -4.688 -56.406 -28.75 1 86.56 207 LEU B O 1
ATOM 7236 N N . GLU B 1 208 ? -2.824 -57.625 -28.906 1 82.69 208 GLU B N 1
ATOM 7237 C CA . GLU B 1 208 ? -3.357 -58.625 -27.969 1 82.69 208 GLU B CA 1
ATOM 7238 C C . GLU B 1 208 ? -2.918 -58.312 -26.531 1 82.69 208 GLU B C 1
ATOM 7240 O O . GLU B 1 208 ? -1.728 -58.156 -26.266 1 82.69 208 GLU B O 1
ATOM 7245 N N . LEU B 1 209 ? -3.895 -58.156 -25.672 1 84.56 209 LEU B N 1
ATOM 7246 C CA . LEU B 1 209 ? -3.652 -58.031 -24.234 1 84.56 209 LEU B CA 1
ATOM 7247 C C . LEU B 1 209 ? -4.051 -59.312 -23.5 1 84.56 209 LEU B C 1
ATOM 7249 O O . LEU B 1 209 ? -5.203 -59.75 -23.594 1 84.56 209 LEU B O 1
ATOM 7253 N N . PHE B 1 210 ? -3.164 -59.969 -22.922 1 78.31 210 PHE B N 1
ATOM 7254 C CA . PHE B 1 210 ? -3.48 -61.188 -22.203 1 78.31 210 PHE B CA 1
ATOM 7255 C C . PHE B 1 210 ? -3.014 -61.094 -20.75 1 78.31 210 PHE B C 1
ATOM 7257 O O . PHE B 1 210 ? -1.898 -60.656 -20.484 1 78.31 210 PHE B O 1
ATOM 7264 N N . PRO B 1 211 ? -3.951 -61.375 -19.812 1 73.06 211 PRO B N 1
ATOM 7265 C CA . PRO B 1 211 ? -3.641 -61.188 -18.391 1 73.06 211 PRO B CA 1
ATOM 7266 C C . PRO B 1 211 ? -2.535 -62.156 -17.906 1 73.06 211 PRO B C 1
ATOM 7268 O O . PRO B 1 211 ? -2.418 -63.281 -18.422 1 73.06 211 PRO B O 1
ATOM 7271 N N . ASN B 1 212 ? -1.714 -61.562 -17.109 1 62.16 212 ASN B N 1
ATOM 7272 C CA . ASN B 1 212 ? -0.739 -62.438 -16.453 1 62.16 212 ASN B CA 1
ATOM 7273 C C . ASN B 1 212 ? -1.413 -63.438 -15.523 1 62.16 212 ASN B C 1
ATOM 7275 O O . ASN B 1 212 ? -2.428 -63.125 -14.898 1 62.16 212 ASN B O 1
ATOM 7279 N N . PRO B 1 213 ? -1.161 -64.75 -15.555 1 53.12 213 PRO B N 1
ATOM 7280 C CA . PRO B 1 213 ? -1.863 -65.875 -14.93 1 53.12 213 PRO B CA 1
ATOM 7281 C C . PRO B 1 213 ? -2.188 -65.625 -13.461 1 53.12 213 PRO B C 1
ATOM 7283 O O . PRO B 1 213 ? -2.986 -66.312 -12.867 1 53.12 213 PRO B O 1
ATOM 7286 N N . THR B 1 214 ? -1.349 -64.938 -12.773 1 48.62 214 THR B N 1
ATOM 7287 C CA . THR B 1 214 ? -1.545 -65.188 -11.352 1 48.62 214 THR B CA 1
ATOM 7288 C C . THR B 1 214 ? -2.83 -64.562 -10.859 1 48.62 214 THR B C 1
ATOM 7290 O O . THR B 1 214 ? -3.361 -64.938 -9.812 1 48.62 214 THR B O 1
ATOM 7293 N N . GLY B 1 215 ? -3.041 -63.156 -10.93 1 44.88 215 GLY B N 1
ATOM 7294 C CA . GLY B 1 215 ? -4.023 -62.562 -10.039 1 44.88 215 GLY B CA 1
ATOM 7295 C C . GLY B 1 215 ? -5.312 -62.188 -10.742 1 44.88 215 GLY B C 1
ATOM 7296 O O . GLY B 1 215 ? -6.309 -62.906 -10.648 1 44.88 215 GLY B O 1
ATOM 7297 N N . TYR B 1 216 ? -5.57 -60.969 -11.273 1 53.59 216 TYR B N 1
ATOM 7298 C CA . TYR B 1 216 ? -6.871 -60.375 -11.555 1 53.59 216 TYR B CA 1
ATOM 7299 C C . TYR B 1 216 ? -7.414 -60.844 -12.898 1 53.59 216 TYR B C 1
ATOM 7301 O O . TYR B 1 216 ? -6.645 -61.188 -13.805 1 53.59 216 TYR B O 1
ATOM 7309 N N . ASP B 1 217 ? -8.711 -61.25 -12.75 1 59.31 217 ASP B N 1
ATOM 7310 C CA . ASP B 1 217 ? -9.523 -61.844 -13.812 1 59.31 217 ASP B CA 1
ATOM 7311 C C . ASP B 1 217 ? -9.711 -60.875 -14.969 1 59.31 217 ASP B C 1
ATOM 7313 O O . ASP B 1 217 ? -10.719 -60.156 -15.016 1 59.31 217 ASP B O 1
ATOM 7317 N N . TYR B 1 218 ? -8.617 -60.406 -15.578 1 66.06 218 TYR B N 1
ATOM 7318 C CA . TYR B 1 218 ? -8.852 -59.688 -16.828 1 66.06 218 TYR B CA 1
ATOM 7319 C C . TYR B 1 218 ? -8.938 -60.656 -18 1 66.06 218 TYR B C 1
ATOM 7321 O O . TYR B 1 218 ? -8.32 -61.719 -17.984 1 66.06 218 TYR B O 1
ATOM 7329 N N . ASN B 1 219 ? -9.945 -60.375 -18.844 1 75.38 219 ASN B N 1
ATOM 7330 C CA . ASN B 1 219 ? -10.102 -61.188 -20.047 1 75.38 219 ASN B CA 1
ATOM 7331 C C . ASN B 1 219 ? -9.086 -60.781 -21.125 1 75.38 219 ASN B C 1
ATOM 7333 O O . ASN B 1 219 ? -8.672 -59.625 -21.188 1 75.38 219 ASN B O 1
ATOM 7337 N N . GLU B 1 220 ? -8.656 -61.844 -21.688 1 81.5 220 GLU B N 1
ATOM 7338 C CA . GLU B 1 220 ? -7.859 -61.562 -22.875 1 81.5 220 GLU B CA 1
ATOM 7339 C C . GLU B 1 220 ? -8.648 -60.719 -23.875 1 81.5 220 GLU B C 1
ATOM 7341 O O . GLU B 1 220 ? -9.844 -60.938 -24.078 1 81.5 220 GLU B O 1
ATOM 7346 N N . VAL B 1 221 ? -7.926 -59.719 -24.375 1 88.06 221 VAL B N 1
ATOM 7347 C CA . VAL B 1 221 ? -8.617 -58.875 -25.328 1 88.06 221 VAL B CA 1
ATOM 7348 C C . VAL B 1 221 ? -7.707 -58.594 -26.531 1 88.06 221 VAL B C 1
ATOM 7350 O O . VAL B 1 221 ? -6.48 -58.531 -26.391 1 88.06 221 VAL B O 1
ATOM 7353 N N . THR B 1 222 ? -8.297 -58.594 -27.688 1 88.62 222 THR B N 1
ATOM 7354 C CA . THR B 1 222 ? -7.609 -58.188 -28.906 1 88.62 222 THR B CA 1
ATOM 7355 C C . THR B 1 222 ? -8.141 -56.844 -29.391 1 88.62 222 THR B C 1
ATOM 7357 O O . THR B 1 222 ? -9.336 -56.688 -29.641 1 88.62 222 THR B O 1
ATOM 7360 N N . LEU B 1 223 ? -7.254 -55.938 -29.531 1 91.31 223 LEU B N 1
ATOM 7361 C CA . LEU B 1 223 ? -7.621 -54.594 -29.938 1 91.31 223 LEU B CA 1
ATOM 7362 C C . LEU B 1 223 ? -7.117 -54.281 -31.344 1 91.31 223 LEU B C 1
ATOM 7364 O O . LEU B 1 223 ? -5.918 -54.375 -31.609 1 91.31 223 LEU B O 1
ATOM 7368 N N . PRO B 1 224 ? -8.047 -53.938 -32.188 1 91 224 PRO B N 1
ATOM 7369 C CA . PRO B 1 224 ? -7.562 -53.469 -33.5 1 91 224 PRO B CA 1
ATOM 7370 C C . PRO B 1 224 ? -6.758 -52.156 -33.375 1 91 224 PRO B C 1
ATOM 7372 O O . PRO B 1 224 ? -7.129 -51.25 -32.625 1 91 224 PRO B O 1
ATOM 7375 N N . LEU B 1 225 ? -5.637 -52.125 -34.062 1 88 225 LEU B N 1
ATOM 7376 C CA . LEU B 1 225 ? -4.758 -50.938 -33.969 1 88 225 LEU B CA 1
ATOM 7377 C C . LEU B 1 225 ? -4.992 -50 -35.156 1 88 225 LEU B C 1
ATOM 7379 O O . LEU B 1 225 ? -5.223 -50.469 -36.281 1 88 225 LEU B O 1
ATOM 7383 N N . SER B 1 226 ? -5.094 -48.75 -34.906 1 88.94 226 SER B N 1
ATOM 7384 C CA . SER B 1 226 ? -5.125 -47.688 -35.875 1 88.94 226 SER B CA 1
ATOM 7385 C C . SER B 1 226 ? -4.379 -46.438 -35.375 1 88.94 226 SER B C 1
ATOM 7387 O O . SER B 1 226 ? -4.227 -46.25 -34.188 1 88.94 226 SER B O 1
ATOM 7389 N N . LYS B 1 227 ? -3.809 -45.719 -36.344 1 88.94 227 LYS B N 1
ATOM 7390 C CA . LYS B 1 227 ? -3.104 -44.5 -35.969 1 88.94 227 LYS B CA 1
ATOM 7391 C C . LYS B 1 227 ? -3.984 -43.594 -35.125 1 88.94 227 LYS B C 1
ATOM 7393 O O . LYS B 1 227 ? -5.195 -43.531 -35.344 1 88.94 227 LYS B O 1
ATOM 7398 N N . GLY B 1 228 ? -3.363 -42.969 -34.156 1 88.81 228 GLY B N 1
ATOM 7399 C CA . GLY B 1 228 ? -4.066 -42.031 -33.312 1 88.81 228 GLY B CA 1
ATOM 7400 C C . GLY B 1 228 ? -4.68 -42.688 -32.094 1 88.81 228 GLY B C 1
ATOM 7401 O O . GLY B 1 228 ? -5.41 -42.031 -31.328 1 88.81 228 GLY B O 1
ATOM 7402 N N . LYS B 1 229 ? -4.441 -43.938 -31.891 1 90.31 229 LYS B N 1
ATOM 7403 C CA . LYS B 1 229 ? -4.934 -44.625 -30.703 1 90.31 229 LYS B CA 1
ATOM 7404 C C . LYS B 1 229 ? -3.879 -44.625 -29.609 1 90.31 229 LYS B C 1
ATOM 7406 O O . LYS B 1 229 ? -2.697 -44.875 -29.875 1 90.31 229 LYS B O 1
ATOM 7411 N N . LEU B 1 230 ? -4.316 -44.25 -28.453 1 91.94 230 LEU B N 1
ATOM 7412 C CA . LEU B 1 230 ? -3.523 -44.438 -27.25 1 91.94 230 LEU B CA 1
ATOM 7413 C C . LEU B 1 230 ? -4.117 -45.531 -26.375 1 91.94 230 LEU B C 1
ATOM 7415 O O . LEU B 1 230 ? -5.27 -45.438 -25.938 1 91.94 230 LEU B O 1
ATOM 7419 N N . VAL B 1 231 ? -3.379 -46.594 -26.172 1 90.81 231 VAL B N 1
ATOM 7420 C CA . VAL B 1 231 ? -3.828 -47.688 -25.344 1 90.81 231 VAL B CA 1
ATOM 7421 C C . VAL B 1 231 ? -3.123 -47.625 -23.984 1 90.81 231 VAL B C 1
ATOM 7423 O O . VAL B 1 231 ? -1.892 -47.625 -23.922 1 90.81 231 VAL B O 1
ATOM 7426 N N . VAL B 1 232 ? -3.914 -47.5 -22.984 1 89.19 232 VAL B N 1
ATOM 7427 C CA . VAL B 1 232 ? -3.41 -47.531 -21.625 1 89.19 232 VAL B CA 1
ATOM 7428 C C . VAL B 1 232 ? -3.873 -48.781 -20.922 1 89.19 232 VAL B C 1
ATOM 7430 O O . VAL B 1 232 ? -5.062 -49.125 -20.938 1 89.19 232 VAL B O 1
ATOM 7433 N N . PHE B 1 233 ? -2.986 -49.562 -20.375 1 85.38 233 PHE B N 1
ATOM 7434 C CA . PHE B 1 233 ? -3.418 -50.781 -19.703 1 85.38 233 PHE B CA 1
ATOM 7435 C C . PHE B 1 233 ? -2.547 -51.062 -18.484 1 85.38 233 PHE B C 1
ATOM 7437 O O . PHE B 1 233 ? -1.41 -50.594 -18.406 1 85.38 233 PHE B O 1
ATOM 7444 N N . ARG B 1 234 ? -3.074 -51.781 -17.625 1 80.38 234 ARG B N 1
ATOM 7445 C CA . ARG B 1 234 ? -2.412 -52.125 -16.359 1 80.38 234 ARG B CA 1
ATOM 7446 C C . ARG B 1 234 ? -1.266 -53.094 -16.594 1 80.38 234 ARG B C 1
ATOM 7448 O O . ARG B 1 234 ? -1.4 -54.031 -17.359 1 80.38 234 ARG B O 1
ATOM 7455 N N . CYS B 1 235 ? -0.148 -52.719 -16.109 1 74.69 235 CYS B N 1
ATOM 7456 C CA . CYS B 1 235 ? 1.019 -53.594 -16.156 1 74.69 235 CYS B CA 1
ATOM 7457 C C . CYS B 1 235 ? 1.699 -53.688 -14.805 1 74.69 235 CYS B C 1
ATOM 7459 O O . CYS B 1 235 ? 2.877 -53.344 -14.672 1 74.69 235 CYS B O 1
ATOM 7461 N N . ASP B 1 236 ? 0.987 -54.062 -13.742 1 67.56 236 ASP B N 1
ATOM 7462 C CA . ASP B 1 236 ? 1.509 -54.156 -12.375 1 67.56 236 ASP B CA 1
ATOM 7463 C C . ASP B 1 236 ? 2.166 -55.5 -12.117 1 67.56 236 ASP B C 1
ATOM 7465 O O . ASP B 1 236 ? 1.83 -56.5 -12.766 1 67.56 236 ASP B O 1
ATOM 7469 N N . ALA B 1 237 ? 3.369 -55.469 -11.531 1 53.91 237 ALA B N 1
ATOM 7470 C CA . ALA B 1 237 ? 4.039 -56.75 -11.203 1 53.91 237 ALA B CA 1
ATOM 7471 C C . ALA B 1 237 ? 3.16 -57.625 -10.32 1 53.91 237 ALA B C 1
ATOM 7473 O O . ALA B 1 237 ? 3.414 -58.812 -10.172 1 53.91 237 ALA B O 1
ATOM 7474 N N . LEU B 1 238 ? 2.184 -57 -9.617 1 51.09 238 LEU B N 1
ATOM 7475 C CA . LEU B 1 238 ? 1.497 -57.812 -8.625 1 51.09 238 LEU B CA 1
ATOM 7476 C C . LEU B 1 238 ? 0.322 -58.562 -9.242 1 51.09 238 LEU B C 1
ATOM 7478 O O . LEU B 1 238 ? -0.609 -58.969 -8.539 1 51.09 238 LEU B O 1
ATOM 7482 N N . GLY B 1 239 ? 0.339 -58.812 -10.438 1 52.38 239 GLY B N 1
ATOM 7483 C CA . GLY B 1 239 ? -0.609 -59.75 -11.016 1 52.38 239 GLY B CA 1
ATOM 7484 C C . GLY B 1 239 ? -1.761 -59.062 -11.734 1 52.38 239 GLY B C 1
ATOM 7485 O O . GLY B 1 239 ? -2.607 -59.75 -12.328 1 52.38 239 GLY B O 1
ATOM 7486 N N . LEU B 1 240 ? -1.908 -57.812 -11.586 1 57.41 240 LEU B N 1
ATOM 7487 C CA . LEU B 1 240 ? -2.92 -57.125 -12.375 1 57.41 240 LEU B CA 1
ATOM 7488 C C . LEU B 1 240 ? -2.32 -56.562 -13.656 1 57.41 240 LEU B C 1
ATOM 7490 O O . LEU B 1 240 ? -2.328 -55.344 -13.867 1 57.41 240 LEU B O 1
ATOM 7494 N N . SER B 1 241 ? -1.832 -57.438 -14.422 1 67.5 241 SER B N 1
ATOM 7495 C CA . SER B 1 241 ? -0.964 -56.938 -15.484 1 67.5 241 SER B CA 1
ATOM 7496 C C . SER B 1 241 ? -1.31 -57.594 -16.828 1 67.5 241 SER B C 1
ATOM 7498 O O . SER B 1 241 ? -1.62 -58.781 -16.891 1 67.5 241 SER B O 1
ATOM 7500 N N . TYR B 1 242 ? -1.546 -56.781 -17.719 1 75.12 242 TYR B N 1
ATOM 7501 C CA . TYR B 1 242 ? -1.608 -57.281 -19.094 1 75.12 242 TYR B CA 1
ATOM 7502 C C . TYR B 1 242 ? -0.213 -57.375 -19.703 1 75.12 242 TYR B C 1
ATOM 7504 O O . TYR B 1 242 ? 0.649 -56.531 -19.453 1 75.12 242 TYR B O 1
ATOM 7512 N N . SER B 1 243 ? 0.01 -58.562 -20.172 1 71.88 243 SER B N 1
ATOM 7513 C CA . SER B 1 243 ? 1.055 -58.625 -21.188 1 71.88 243 SER B CA 1
ATOM 7514 C C . SER B 1 243 ? 0.496 -58.281 -22.578 1 71.88 243 SER B C 1
ATOM 7516 O O . SER B 1 243 ? -0.716 -58.344 -22.781 1 71.88 243 SER B O 1
ATOM 7518 N N . TYR B 1 244 ? 1.295 -57.844 -23.453 1 76.62 244 TYR B N 1
ATOM 7519 C CA . TYR B 1 244 ? 0.771 -57.406 -24.75 1 76.62 244 TYR B CA 1
ATOM 7520 C C . TYR B 1 244 ? 1.628 -57.938 -25.891 1 76.62 244 TYR B C 1
ATOM 7522 O O . TYR B 1 244 ? 2.818 -58.219 -25.703 1 76.62 244 TYR B O 1
ATOM 7530 N N . ARG B 1 245 ? 0.947 -58.188 -26.953 1 71.25 245 ARG B N 1
ATOM 7531 C CA . ARG B 1 245 ? 1.568 -58.625 -28.203 1 71.25 245 ARG B CA 1
ATOM 7532 C C . ARG B 1 245 ? 1.039 -57.844 -29.391 1 71.25 245 ARG B C 1
ATOM 7534 O O . ARG B 1 245 ? -0.107 -58.031 -29.812 1 71.25 245 ARG B O 1
ATOM 7541 N N . PRO B 1 246 ? 1.919 -56.906 -29.875 1 75.12 246 PRO B N 1
ATOM 7542 C CA . PRO B 1 246 ? 1.486 -56.156 -31.047 1 75.12 246 PRO B CA 1
ATOM 7543 C C . PRO B 1 246 ? 1.674 -56.938 -32.344 1 75.12 246 PRO B C 1
ATOM 7545 O O . PRO B 1 246 ? 2.645 -57.688 -32.5 1 75.12 246 PRO B O 1
ATOM 7548 N N . LYS B 1 247 ? 0.706 -56.781 -33.156 1 74.25 247 LYS B N 1
ATOM 7549 C CA . LYS B 1 247 ? 0.773 -57.344 -34.5 1 74.25 247 LYS B CA 1
ATOM 7550 C C . LYS B 1 247 ? 0.628 -56.219 -35.562 1 74.25 247 LYS B C 1
ATOM 7552 O O . LYS B 1 247 ? -0.156 -55.312 -35.375 1 74.25 247 LYS B O 1
ATOM 7557 N N . GLY B 1 248 ? 1.485 -56.375 -36.625 1 75.56 248 GLY B N 1
ATOM 7558 C CA . GLY B 1 248 ? 1.426 -55.406 -37.719 1 75.56 248 GLY B CA 1
ATOM 7559 C C . GLY B 1 248 ? 2.549 -54.375 -37.656 1 75.56 248 GLY B C 1
ATOM 7560 O O . GLY B 1 248 ? 3.332 -54.375 -36.688 1 75.56 248 GLY B O 1
ATOM 7561 N N . LYS B 1 249 ? 2.738 -53.594 -38.688 1 76.81 249 LYS B N 1
ATOM 7562 C CA . LYS B 1 249 ? 3.738 -52.531 -38.75 1 76.81 249 LYS B CA 1
ATOM 7563 C C . LYS B 1 249 ? 3.236 -51.25 -38.094 1 76.81 249 LYS B C 1
ATOM 7565 O O . LYS B 1 249 ? 2.229 -50.688 -38.5 1 76.81 249 LYS B O 1
ATOM 7570 N N . ASN B 1 250 ? 3.916 -50.969 -37.031 1 81.5 250 ASN B N 1
ATOM 7571 C CA . ASN B 1 250 ? 3.48 -49.812 -36.25 1 81.5 250 ASN B CA 1
ATOM 7572 C C . ASN B 1 250 ? 4.652 -48.875 -35.938 1 81.5 250 ASN B C 1
ATOM 7574 O O . ASN B 1 250 ? 5.789 -49.344 -35.781 1 81.5 250 ASN B O 1
ATOM 7578 N N . LEU B 1 251 ? 4.426 -47.625 -35.969 1 83.75 251 LEU B N 1
ATOM 7579 C CA . LEU B 1 251 ? 5.238 -46.625 -35.281 1 83.75 251 LEU B CA 1
ATOM 7580 C C . LEU B 1 251 ? 4.555 -46.125 -34.031 1 83.75 251 LEU B C 1
ATOM 7582 O O . LEU B 1 251 ? 3.49 -45.5 -34.094 1 83.75 251 LEU B O 1
ATOM 7586 N N . ALA B 1 252 ? 5.137 -46.5 -32.906 1 86.88 252 ALA B N 1
ATOM 7587 C CA . ALA B 1 252 ? 4.465 -46.156 -31.656 1 86.88 252 ALA B CA 1
ATOM 7588 C C . ALA B 1 252 ? 5.441 -45.562 -30.656 1 86.88 252 ALA B C 1
ATOM 7590 O O . ALA B 1 252 ? 6.648 -45.812 -30.734 1 86.88 252 ALA B O 1
ATOM 7591 N N . ILE B 1 253 ? 4.922 -44.75 -29.766 1 85.56 253 ILE B N 1
ATOM 7592 C CA . ILE B 1 253 ? 5.633 -44.312 -28.578 1 85.56 253 ILE B CA 1
ATOM 7593 C C . ILE B 1 253 ? 5.082 -45 -27.344 1 85.56 253 ILE B C 1
ATOM 7595 O O . ILE B 1 253 ? 3.865 -45.094 -27.156 1 85.56 253 ILE B O 1
ATOM 7599 N N . LEU B 1 254 ? 5.957 -45.594 -26.656 1 82.38 254 LEU B N 1
ATOM 7600 C CA . LEU B 1 254 ? 5.59 -46.344 -25.453 1 82.38 254 LEU B CA 1
ATOM 7601 C C . LEU B 1 254 ? 6.188 -45.688 -24.203 1 82.38 254 LEU B C 1
ATOM 7603 O O . LEU B 1 254 ? 7.316 -45.188 -24.25 1 82.38 254 LEU B O 1
ATOM 7607 N N . SER B 1 255 ? 5.422 -45.656 -23.188 1 82.81 255 SER B N 1
ATOM 7608 C CA . SER B 1 255 ? 5.887 -45.188 -21.875 1 82.81 255 SER B CA 1
ATOM 7609 C C . SER B 1 255 ? 5.203 -45.938 -20.75 1 82.81 255 SER B C 1
ATOM 7611 O O . SER B 1 255 ? 4.078 -46.438 -20.906 1 82.81 255 SER B O 1
ATOM 7613 N N . TRP B 1 256 ? 5.914 -46.125 -19.703 1 77.19 256 TRP B N 1
ATOM 7614 C CA . TRP B 1 256 ? 5.336 -46.781 -18.531 1 77.19 256 TRP B CA 1
ATOM 7615 C C . TRP B 1 256 ? 5.145 -45.781 -17.391 1 77.19 256 TRP B C 1
ATOM 7617 O O . TRP B 1 256 ? 6.012 -44.938 -17.156 1 77.19 256 TRP B O 1
ATOM 7627 N N . VAL B 1 257 ? 4.016 -45.875 -16.859 1 77.06 257 VAL B N 1
ATOM 7628 C CA . VAL B 1 257 ? 3.771 -45.125 -15.641 1 77.06 257 VAL B CA 1
ATOM 7629 C C . VAL B 1 257 ? 4.285 -45.906 -14.438 1 77.06 257 VAL B C 1
ATOM 7631 O O . VAL B 1 257 ? 4.016 -47.094 -14.305 1 77.06 257 VAL B O 1
ATOM 7634 N N . LEU B 1 258 ? 5.098 -45.25 -13.672 1 68.88 258 LEU B N 1
ATOM 7635 C CA . LEU B 1 258 ? 5.754 -45.938 -12.555 1 68.88 258 LEU B CA 1
ATOM 7636 C C . LEU B 1 258 ? 5.125 -45.531 -11.227 1 68.88 258 LEU B C 1
ATOM 7638 O O . LEU B 1 258 ? 4.727 -44.375 -11.055 1 68.88 258 LEU B O 1
ATOM 7642 N N . ASP B 1 259 ? 5.047 -46.562 -10.438 1 67.75 259 ASP B N 1
ATOM 7643 C CA . ASP B 1 259 ? 4.633 -46.312 -9.062 1 67.75 259 ASP B CA 1
ATOM 7644 C C . ASP B 1 259 ? 5.805 -45.812 -8.219 1 67.75 259 ASP B C 1
ATOM 7646 O O . ASP B 1 259 ? 6.953 -45.844 -8.664 1 67.75 259 ASP B O 1
ATOM 7650 N N . ILE B 1 260 ? 5.516 -45.344 -7.027 1 61.56 260 ILE B N 1
ATOM 7651 C CA . ILE B 1 260 ? 6.547 -44.969 -6.074 1 61.56 260 ILE B CA 1
ATOM 7652 C C . ILE B 1 260 ? 7.457 -46.156 -5.773 1 61.56 260 ILE B C 1
ATOM 7654 O O . ILE B 1 260 ? 6.98 -47.25 -5.496 1 61.56 260 ILE B O 1
ATOM 7658 N N . PRO B 1 261 ? 8.781 -46 -6.039 1 57.44 261 PRO B N 1
ATOM 7659 C CA . PRO B 1 261 ? 9.68 -47.125 -5.734 1 57.44 261 PRO B CA 1
ATOM 7660 C C . PRO B 1 261 ? 9.43 -47.719 -4.355 1 57.44 261 PRO B C 1
ATOM 7662 O O . PRO B 1 261 ? 9.141 -46.969 -3.402 1 57.44 261 PRO B O 1
ATOM 7665 N N . SER B 1 262 ? 9.453 -49.062 -4.305 1 54.97 262 SER B N 1
ATOM 7666 C CA . SER B 1 262 ? 9.18 -49.781 -3.078 1 54.97 262 SER B CA 1
ATOM 7667 C C . SER B 1 262 ? 10.055 -49.312 -1.931 1 54.97 262 SER B C 1
ATOM 7669 O O . SER B 1 262 ? 9.625 -49.25 -0.779 1 54.97 262 SER B O 1
ATOM 7671 N N . THR B 1 263 ? 11.305 -49.062 -2.297 1 52.91 263 THR B N 1
ATOM 7672 C CA . THR B 1 263 ? 12.219 -48.594 -1.268 1 52.91 263 THR B CA 1
ATOM 7673 C C . THR B 1 263 ? 11.664 -47.344 -0.588 1 52.91 263 THR B C 1
ATOM 7675 O O . THR B 1 263 ? 11.906 -47.125 0.599 1 52.91 263 THR B O 1
ATOM 7678 N N . TRP B 1 264 ? 10.961 -46.688 -1.363 1 51.78 264 TRP B N 1
ATOM 7679 C CA . TRP B 1 264 ? 10.398 -45.438 -0.826 1 51.78 264 TRP B CA 1
ATOM 7680 C C . TRP B 1 264 ? 9.102 -45.719 -0.081 1 51.78 264 TRP B C 1
ATOM 7682 O O . TRP B 1 264 ? 8.797 -45.031 0.914 1 51.78 264 TRP B O 1
ATOM 7692 N N . LYS B 1 265 ? 8.375 -46.719 -0.635 1 51.44 265 LYS B N 1
ATOM 7693 C CA . LYS B 1 265 ? 7.121 -47.094 0.01 1 51.44 265 LYS B CA 1
ATOM 7694 C C . LYS B 1 265 ? 7.379 -47.781 1.351 1 51.44 265 LYS B C 1
ATOM 7696 O O . LYS B 1 265 ? 6.672 -47.531 2.328 1 51.44 265 LYS B O 1
ATOM 7701 N N . GLU B 1 266 ? 8.172 -48.844 1.271 1 48.03 266 GLU B N 1
ATOM 7702 C CA . GLU B 1 266 ? 8.445 -49.594 2.488 1 48.03 266 GLU B CA 1
ATOM 7703 C C . GLU B 1 266 ? 8.984 -48.688 3.594 1 48.03 266 GLU B C 1
ATOM 7705 O O . GLU B 1 266 ? 8.625 -48.844 4.762 1 48.03 266 GLU B O 1
ATOM 7710 N N . LYS B 1 267 ? 9.859 -48 3.205 1 40.91 267 LYS B N 1
ATOM 7711 C CA . LYS B 1 267 ? 10.367 -47.125 4.238 1 40.91 267 LYS B CA 1
ATOM 7712 C C . LYS B 1 267 ? 9.258 -46.219 4.789 1 40.91 267 LYS B C 1
ATOM 7714 O O . LYS B 1 267 ? 9.164 -46 6 1 40.91 267 LYS B O 1
ATOM 7719 N N . GLU B 1 268 ? 8.484 -45.781 3.928 1 43.03 268 GLU B N 1
ATOM 7720 C CA . GLU B 1 268 ? 7.43 -44.844 4.312 1 43.03 268 GLU B CA 1
ATOM 7721 C C . GLU B 1 268 ? 6.273 -45.594 4.988 1 43.03 268 GLU B C 1
ATOM 7723 O O . GLU B 1 268 ? 5.742 -45.125 6 1 43.03 268 GLU B O 1
ATOM 7728 N N . GLU B 1 269 ? 5.734 -46.688 4.379 1 46.22 269 GLU B N 1
ATOM 7729 C CA . GLU B 1 269 ? 4.645 -47.469 4.938 1 46.22 269 GLU B CA 1
ATOM 7730 C C . GLU B 1 269 ? 5.035 -48.094 6.281 1 46.22 269 GLU B C 1
ATOM 7732 O O . GLU B 1 269 ? 4.223 -48.125 7.207 1 46.22 269 GLU B O 1
ATOM 7737 N N . ALA B 1 270 ? 6.055 -48.844 6.258 1 39.47 270 ALA B N 1
ATOM 7738 C CA . ALA B 1 270 ? 6.438 -49.562 7.48 1 39.47 270 ALA B CA 1
ATOM 7739 C C . ALA B 1 270 ? 6.602 -48.594 8.641 1 39.47 270 ALA B C 1
ATOM 7741 O O . ALA B 1 270 ? 6.254 -48.906 9.781 1 39.47 270 ALA B O 1
ATOM 7742 N N . LEU B 1 271 ? 7.25 -47.375 8.367 1 40.03 271 LEU B N 1
ATOM 7743 C CA . LEU B 1 271 ? 7.57 -46.531 9.508 1 40.03 271 LEU B CA 1
ATOM 7744 C C . LEU B 1 271 ? 6.59 -45.375 9.609 1 40.03 271 LEU B C 1
ATOM 7746 O O . LEU B 1 271 ? 6.645 -44.594 10.562 1 40.03 271 LEU B O 1
ATOM 7750 N N . ARG B 1 272 ? 5.395 -45.562 8.859 1 42.66 272 ARG B N 1
ATOM 7751 C CA . ARG B 1 272 ? 4.461 -44.438 8.953 1 42.66 272 ARG B CA 1
ATOM 7752 C C . ARG B 1 272 ? 5.203 -43.125 9.18 1 42.66 272 ARG B C 1
ATOM 7754 O O . ARG B 1 272 ? 4.789 -42.312 10.008 1 42.66 272 ARG B O 1
ATOM 7761 N N . ILE B 1 273 ? 6.523 -43.094 8.844 1 46.47 273 ILE B N 1
ATOM 7762 C CA . ILE B 1 273 ? 7.379 -41.938 9.164 1 46.47 273 ILE B CA 1
ATOM 7763 C C . ILE B 1 273 ? 7.031 -40.781 8.258 1 46.47 273 ILE B C 1
ATOM 7765 O O . ILE B 1 273 ? 7.098 -40.875 7.031 1 46.47 273 ILE B O 1
ATOM 7769 N N . ILE B 1 274 ? 6.215 -39.875 8.695 1 55.53 274 ILE B N 1
ATOM 7770 C CA . ILE B 1 274 ? 6.074 -38.531 8.141 1 55.53 274 ILE B CA 1
ATOM 7771 C C . ILE B 1 274 ? 7.453 -37.906 7.977 1 55.53 274 ILE B C 1
ATOM 7773 O O . ILE B 1 274 ? 8.203 -37.75 8.945 1 55.53 274 ILE B O 1
ATOM 7777 N N . ASP B 1 275 ? 7.957 -38 6.605 1 69.44 275 ASP B N 1
ATOM 7778 C CA . ASP B 1 275 ? 9.25 -37.375 6.336 1 69.44 275 ASP B CA 1
ATOM 7779 C C . ASP B 1 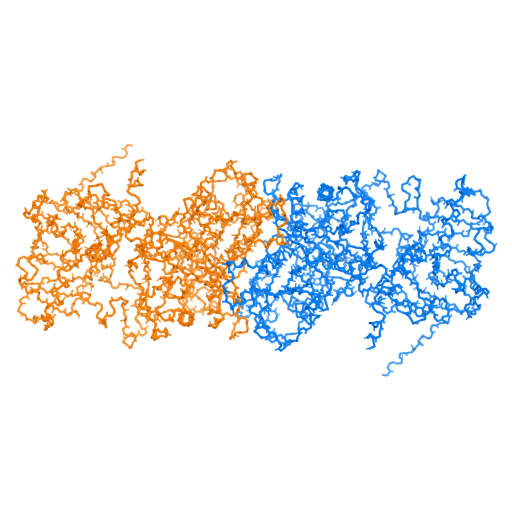275 ? 9.086 -35.938 5.836 1 69.44 275 ASP B C 1
ATOM 7781 O O . ASP B 1 275 ? 7.973 -35.5 5.547 1 69.44 275 ASP B O 1
ATOM 7785 N N . GLY B 1 276 ? 10.156 -35.25 5.91 1 80.62 276 GLY B N 1
ATOM 7786 C CA . GLY B 1 276 ? 10.195 -33.875 5.531 1 80.62 276 GLY B CA 1
ATOM 7787 C C . GLY B 1 276 ? 10.398 -32.938 6.711 1 80.62 276 GLY B C 1
ATOM 7788 O O . GLY B 1 276 ? 10.5 -33.375 7.855 1 80.62 276 GLY B O 1
ATOM 7789 N N . PRO B 1 277 ? 10.438 -31.688 6.332 1 87.31 277 PRO B N 1
ATOM 7790 C CA . PRO B 1 277 ? 10.625 -30.719 7.414 1 87.31 277 PRO B CA 1
ATOM 7791 C C . PRO B 1 277 ? 9.469 -30.719 8.414 1 87.31 277 PRO B C 1
ATOM 7793 O O . PRO B 1 277 ? 8.312 -30.875 8.023 1 87.31 277 PRO B O 1
ATOM 7796 N N . ASP B 1 278 ? 9.812 -30.531 9.688 1 84.5 278 ASP B N 1
ATOM 7797 C CA . ASP B 1 278 ? 8.812 -30.516 10.758 1 84.5 278 ASP B CA 1
ATOM 7798 C C . ASP B 1 278 ? 7.93 -29.266 10.648 1 84.5 278 ASP B C 1
ATOM 7800 O O . ASP B 1 278 ? 8.344 -28.25 10.086 1 84.5 278 ASP B O 1
ATOM 7804 N N . GLU B 1 279 ? 6.793 -29.438 11.172 1 86.81 279 GLU B N 1
ATOM 7805 C CA . GLU B 1 279 ? 5.906 -28.297 11.281 1 86.81 279 GLU B CA 1
ATOM 7806 C C . GLU B 1 279 ? 6.543 -27.188 12.125 1 86.81 279 GLU B C 1
ATOM 7808 O O . GLU B 1 279 ? 7.012 -27.438 13.234 1 86.81 279 GLU B O 1
ATOM 7813 N N . PRO B 1 280 ? 6.598 -26 11.523 1 85.31 280 PRO B N 1
ATOM 7814 C CA . PRO B 1 280 ? 7.109 -24.891 12.328 1 85.31 280 PRO B CA 1
ATOM 7815 C C . PRO B 1 280 ? 6.281 -24.641 13.586 1 85.31 280 PRO B C 1
ATOM 7817 O O . PRO B 1 280 ? 5.051 -24.703 13.539 1 85.31 280 PRO B O 1
ATOM 7820 N N . GLN B 1 281 ? 6.918 -24.438 14.672 1 80.12 281 GLN B N 1
ATOM 7821 C CA . GLN B 1 281 ? 6.254 -24.281 15.961 1 80.12 281 GLN B CA 1
ATOM 7822 C C . GLN B 1 281 ? 5.945 -22.828 16.266 1 80.12 281 GLN B C 1
ATOM 7824 O O . GLN B 1 281 ? 6.555 -21.922 15.68 1 80.12 281 GLN B O 1
ATOM 7829 N N . GLY B 1 282 ? 4.945 -22.641 17.125 1 77.81 282 GLY B N 1
ATOM 7830 C CA . GLY B 1 282 ? 4.648 -21.328 17.641 1 77.81 282 GLY B CA 1
ATOM 7831 C C . GLY B 1 282 ? 3.592 -20.594 16.844 1 77.81 282 GLY B C 1
ATOM 7832 O O . GLY B 1 282 ? 2.975 -21.156 15.938 1 77.81 282 GLY B O 1
ATOM 7833 N N . ARG B 1 283 ? 3.387 -19.375 17.234 1 83.75 283 ARG B N 1
ATOM 7834 C CA . ARG B 1 283 ? 2.398 -18.5 16.609 1 83.75 283 ARG B CA 1
ATOM 7835 C C . ARG B 1 283 ? 2.797 -18.172 15.172 1 83.75 283 ARG B C 1
ATOM 7837 O O . ARG B 1 283 ? 3.867 -17.609 14.938 1 83.75 283 ARG B O 1
ATOM 7844 N N . ARG B 1 284 ? 1.935 -18.672 14.203 1 88.06 284 ARG B N 1
ATOM 7845 C CA . ARG B 1 284 ? 2.215 -18.453 12.789 1 88.06 284 ARG B CA 1
ATOM 7846 C C . ARG B 1 284 ? 0.943 -18.094 12.023 1 88.06 284 ARG B C 1
ATOM 7848 O O . ARG B 1 284 ? -0.165 -18.344 12.5 1 88.06 284 ARG B O 1
ATOM 7855 N N . ASN B 1 285 ? 1.207 -17.469 10.906 1 92.19 285 ASN B N 1
ATOM 7856 C CA . ASN B 1 285 ? 0.106 -17.297 9.969 1 92.19 285 ASN B CA 1
ATOM 7857 C C . ASN B 1 285 ? -0.177 -18.562 9.18 1 92.19 285 ASN B C 1
ATOM 7859 O O . ASN B 1 285 ? 0.75 -19.234 8.719 1 92.19 285 ASN B O 1
ATOM 7863 N N . ASN B 1 286 ? -1.416 -18.953 9.18 1 94.88 286 ASN B N 1
ATOM 7864 C CA . ASN B 1 286 ? -1.872 -20.125 8.438 1 94.88 286 ASN B CA 1
ATOM 7865 C C . ASN B 1 286 ? -2.793 -19.734 7.281 1 94.88 286 ASN B C 1
ATOM 7867 O O . ASN B 1 286 ? -3.605 -18.828 7.414 1 94.88 286 ASN B O 1
ATOM 7871 N N . VAL B 1 287 ? -2.582 -20.375 6.152 1 97 287 VAL B N 1
ATOM 7872 C CA . VAL B 1 287 ? -3.492 -20.219 5.02 1 97 287 VAL B CA 1
ATOM 7873 C C . VAL B 1 287 ? -4.711 -21.109 5.211 1 97 287 VAL B C 1
ATOM 7875 O O . VAL B 1 287 ? -4.598 -22.344 5.199 1 97 287 VAL B O 1
ATOM 7878 N N . MET B 1 288 ? -5.891 -20.469 5.324 1 95.62 288 MET B N 1
ATOM 7879 C CA . MET B 1 288 ? -7.102 -21.203 5.656 1 95.62 288 MET B CA 1
ATOM 7880 C C . MET B 1 288 ? -7.973 -21.406 4.418 1 95.62 288 MET B C 1
ATOM 7882 O O . MET B 1 288 ? -8.828 -22.297 4.391 1 95.62 288 MET B O 1
ATOM 7886 N N . GLY B 1 289 ? -7.758 -20.594 3.416 1 94.44 289 GLY B N 1
ATOM 7887 C CA . GLY B 1 289 ? -8.516 -20.656 2.172 1 94.44 289 GLY B CA 1
ATOM 7888 C C . GLY B 1 289 ? -7.773 -20.047 1 1 94.44 289 GLY B C 1
ATOM 7889 O O . GLY B 1 289 ? -7.023 -19.078 1.169 1 94.44 289 GLY B O 1
ATOM 7890 N N . VAL B 1 290 ? -8 -20.656 -0.131 1 96.31 290 VAL B N 1
ATOM 7891 C CA . VAL B 1 290 ? -7.379 -20.203 -1.373 1 96.31 290 VAL B CA 1
ATOM 7892 C C . VAL B 1 290 ? -8.398 -20.25 -2.508 1 96.31 290 VAL B C 1
ATOM 7894 O O . VAL B 1 290 ? -9.281 -21.109 -2.529 1 96.31 290 VAL B O 1
ATOM 7897 N N . HIS B 1 291 ? -8.328 -19.234 -3.348 1 95.12 291 HIS B N 1
ATOM 7898 C CA . HIS B 1 291 ? -9.117 -19.281 -4.574 1 95.12 291 HIS B CA 1
ATOM 7899 C C . HIS B 1 291 ? -8.414 -18.547 -5.711 1 95.12 291 HIS B C 1
ATOM 7901 O O . HIS B 1 291 ? -7.539 -17.719 -5.469 1 95.12 291 HIS B O 1
ATOM 7907 N N . THR B 1 292 ? -8.812 -19 -6.977 1 95 292 THR B N 1
ATOM 7908 C CA . THR B 1 292 ? -8.133 -18.438 -8.133 1 95 292 THR B CA 1
ATOM 7909 C C . THR B 1 292 ? -9.109 -18.219 -9.289 1 95 292 THR B C 1
ATOM 7911 O O . THR B 1 292 ? -10.148 -18.875 -9.352 1 95 292 THR B O 1
ATOM 7914 N N . ARG B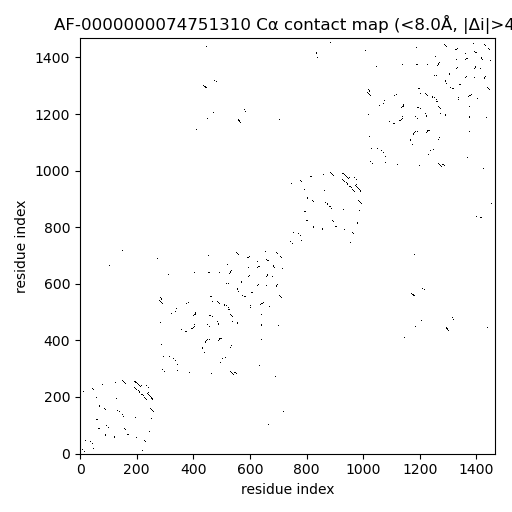 1 293 ? -8.883 -17.25 -10.055 1 93.88 293 ARG B N 1
ATOM 7915 C CA . ARG B 1 293 ? -9.406 -17.047 -11.406 1 93.88 293 ARG B CA 1
ATOM 7916 C C . ARG B 1 293 ? -8.273 -16.797 -12.398 1 93.88 293 ARG B C 1
ATOM 7918 O O . ARG B 1 293 ? -7.871 -15.656 -12.625 1 93.88 293 ARG B O 1
ATOM 7925 N N . TYR B 1 294 ? -7.785 -17.938 -12.945 1 94 294 TYR B N 1
ATOM 7926 C CA . TYR B 1 294 ? -6.637 -17.891 -13.844 1 94 294 TYR B CA 1
ATOM 7927 C C . TYR B 1 294 ? -6.984 -18.453 -15.211 1 94 294 TYR B C 1
ATOM 7929 O O . TYR B 1 294 ? -7.973 -19.188 -15.352 1 94 294 TYR B O 1
ATOM 7937 N N . PRO B 1 295 ? -6.219 -18.094 -16.203 1 85.31 295 PRO B N 1
ATOM 7938 C CA . PRO B 1 295 ? -6.414 -18.688 -17.516 1 85.31 295 PRO B CA 1
ATOM 7939 C C . PRO B 1 295 ? -6.301 -20.219 -17.5 1 85.31 295 PRO B C 1
ATOM 7941 O O . PRO B 1 295 ? -5.777 -20.797 -16.547 1 85.31 295 PRO B O 1
ATOM 7944 N N . GLY B 1 296 ? -6.852 -20.875 -18.516 1 72.69 296 GLY B N 1
ATOM 7945 C CA . GLY B 1 296 ? -6.848 -22.328 -18.531 1 72.69 296 GLY B CA 1
ATOM 7946 C C . GLY B 1 296 ? -7.887 -22.938 -17.609 1 72.69 296 GLY B C 1
ATOM 7947 O O . GLY B 1 296 ? -7.699 -24.047 -17.094 1 72.69 296 GLY B O 1
ATOM 7948 N N . LEU B 1 297 ? -8.828 -22.094 -17.25 1 71.38 297 LEU B N 1
ATOM 7949 C CA . LEU B 1 297 ? -9.969 -22.469 -16.422 1 71.38 297 LEU B CA 1
ATOM 7950 C C . LEU B 1 297 ? -9.523 -22.766 -14.992 1 71.38 297 LEU B C 1
ATOM 7952 O O . LEU B 1 297 ? -10.094 -23.625 -14.32 1 71.38 297 LEU B O 1
ATOM 7956 N N . GLY B 1 298 ? -8.539 -22.109 -14.633 1 75.06 298 GLY B N 1
ATOM 7957 C CA . GLY B 1 298 ? -8.102 -22.203 -13.25 1 75.06 298 GLY B CA 1
ATOM 7958 C C . GLY B 1 298 ? -9.008 -21.484 -12.281 1 75.06 298 GLY B C 1
ATOM 7959 O O . GLY B 1 298 ? -8.555 -20.625 -11.523 1 75.06 298 GLY B O 1
ATOM 7960 N N . PHE B 1 299 ? -10.367 -21.828 -12.273 1 79.25 299 PHE B N 1
ATOM 7961 C CA . PHE B 1 299 ? -11.367 -21.094 -11.508 1 79.25 299 PHE B CA 1
ATOM 7962 C C . PHE B 1 299 ? -11.562 -21.703 -10.125 1 79.25 299 PHE B C 1
ATOM 7964 O O . PHE B 1 299 ? -12.602 -21.516 -9.5 1 79.25 299 PHE B O 1
ATOM 7971 N N . GLN B 1 300 ? -10.68 -22.422 -9.648 1 79.19 300 GLN B N 1
ATOM 7972 C CA . GLN B 1 300 ? -10.516 -22.969 -8.312 1 79.19 300 GLN B CA 1
ATOM 7973 C C . GLN B 1 300 ? -9.148 -23.625 -8.148 1 79.19 300 GLN B C 1
ATOM 7975 O O . GLN B 1 300 ? -8.492 -23.953 -9.141 1 79.19 300 GLN B O 1
ATOM 7980 N N . VAL B 1 301 ? -8.789 -23.812 -6.984 1 83.5 301 VAL B N 1
ATOM 7981 C CA . VAL B 1 301 ? -7.422 -24.219 -6.695 1 83.5 301 VAL B CA 1
ATOM 7982 C C . VAL B 1 301 ? -7.141 -25.578 -7.32 1 83.5 301 VAL B C 1
ATOM 7984 O O . VAL B 1 301 ? -6.059 -25.812 -7.867 1 83.5 301 VAL B O 1
ATOM 7987 N N . GLN B 1 302 ? -8.141 -26.438 -7.305 1 76.06 302 GLN B N 1
ATOM 7988 C CA . GLN B 1 302 ? -7.953 -27.75 -7.895 1 76.06 302 GLN B CA 1
ATOM 7989 C C . GLN B 1 302 ? -7.805 -27.656 -9.414 1 76.06 302 GLN B C 1
ATOM 7991 O O . GLN B 1 302 ? -6.957 -28.344 -10 1 76.06 302 GLN B O 1
ATOM 7996 N N . ALA B 1 303 ? -8.641 -26.875 -9.953 1 73.25 303 ALA B N 1
ATOM 7997 C CA . ALA B 1 303 ? -8.57 -26.672 -11.398 1 73.25 303 ALA B CA 1
ATOM 7998 C C . ALA B 1 303 ? -7.25 -26.016 -11.797 1 73.25 303 ALA B C 1
ATOM 8000 O O . ALA B 1 303 ? -6.668 -26.359 -12.828 1 73.25 303 ALA B O 1
ATOM 8001 N N . PHE B 1 304 ? -6.848 -25.156 -11.031 1 88.44 304 PHE B N 1
ATOM 8002 C CA . PHE B 1 304 ? -5.559 -24.516 -11.258 1 88.44 304 PHE B CA 1
ATOM 8003 C C . PHE B 1 304 ? -4.43 -25.547 -11.203 1 88.44 304 PHE B C 1
ATOM 8005 O O . PHE B 1 304 ? -3.568 -25.562 -12.086 1 88.44 304 PHE B O 1
ATOM 8012 N N . TRP B 1 305 ? -4.434 -26.391 -10.195 1 84.12 305 TRP B N 1
ATOM 8013 C CA . TRP B 1 305 ? -3.424 -27.438 -10.078 1 84.12 305 TRP B CA 1
ATOM 8014 C C . TRP B 1 305 ? -3.457 -28.359 -11.281 1 84.12 305 TRP B C 1
ATOM 8016 O O . TRP B 1 305 ? -2.408 -28.719 -11.828 1 84.12 305 TRP B O 1
ATOM 8026 N N . ASN B 1 306 ? -4.66 -28.656 -11.727 1 69.75 306 ASN B N 1
ATOM 8027 C CA . ASN B 1 306 ? -4.805 -29.531 -12.891 1 69.75 306 ASN B CA 1
ATOM 8028 C C . ASN B 1 306 ? -4.184 -28.906 -14.141 1 69.75 306 ASN B C 1
ATOM 8030 O O . ASN B 1 306 ? -3.574 -29.609 -14.945 1 69.75 306 ASN B O 1
ATOM 8034 N N . MET B 1 307 ? -4.363 -27.656 -14.172 1 73.69 307 MET B N 1
ATOM 8035 C CA . MET B 1 307 ? -3.795 -26.938 -15.305 1 73.69 307 MET B CA 1
ATOM 8036 C C . MET B 1 307 ? -2.27 -26.969 -15.258 1 73.69 307 MET B C 1
ATOM 8038 O O . MET B 1 307 ? -1.618 -27.172 -16.281 1 73.69 307 MET B O 1
ATOM 8042 N N . LEU B 1 308 ? -1.698 -26.859 -14.094 1 83.56 308 LEU B N 1
ATOM 8043 C CA . LEU B 1 308 ? -0.25 -26.875 -13.922 1 83.56 308 LEU B CA 1
ATOM 8044 C C . LEU B 1 308 ? 0.317 -28.266 -14.242 1 83.56 308 LEU B C 1
ATOM 8046 O O . LEU B 1 308 ? 1.324 -28.375 -14.945 1 83.56 308 LEU B O 1
ATOM 8050 N N . VAL B 1 309 ? -0.335 -29.234 -13.789 1 71.69 309 VAL B N 1
ATOM 8051 C CA . VAL B 1 309 ? 0.122 -30.609 -13.945 1 71.69 309 VAL B CA 1
ATOM 8052 C C . VAL B 1 309 ? 0.053 -31.016 -15.414 1 71.69 309 VAL B C 1
ATOM 8054 O O . VAL B 1 309 ? 0.896 -31.781 -15.891 1 71.69 309 VAL B O 1
ATOM 8057 N N . ALA B 1 310 ? -0.899 -30.422 -16.047 1 62.75 310 ALA B N 1
ATOM 8058 C CA . ALA B 1 310 ? -1.086 -30.75 -17.453 1 62.75 310 ALA B CA 1
ATOM 8059 C C . ALA B 1 310 ? -0.054 -30.031 -18.328 1 62.75 310 ALA B C 1
ATOM 8061 O O . ALA B 1 310 ? 0.06 -30.312 -19.516 1 62.75 310 ALA B O 1
ATOM 8062 N N . GLY B 1 311 ? 0.754 -29.234 -17.688 1 73.69 311 GLY B N 1
ATOM 8063 C CA . GLY B 1 311 ? 1.688 -28.453 -18.484 1 73.69 311 GLY B CA 1
ATOM 8064 C C . GLY B 1 311 ? 1.002 -27.547 -19.484 1 73.69 311 GLY B C 1
ATOM 8065 O O . GLY B 1 311 ? 1.473 -27.406 -20.625 1 73.69 311 GLY B O 1
ATOM 8066 N N . SER B 1 312 ? -0.067 -26.906 -19.125 1 69.94 312 SER B N 1
ATOM 8067 C CA . SER B 1 312 ? -0.905 -26.141 -20.031 1 69.94 312 SER B CA 1
ATOM 8068 C C . SER B 1 312 ? -0.246 -24.812 -20.406 1 69.94 312 SER B C 1
ATOM 8070 O O . SER B 1 312 ? 0.282 -24.109 -19.547 1 69.94 312 SER B O 1
ATOM 8072 N N . ASP B 1 313 ? -0.169 -24.578 -21.688 1 79.94 313 ASP B N 1
ATOM 8073 C CA . ASP B 1 313 ? 0.111 -23.25 -22.219 1 79.94 313 ASP B CA 1
ATOM 8074 C C . ASP B 1 313 ? -1.176 -22.453 -22.406 1 79.94 313 ASP B C 1
ATOM 8076 O O . ASP B 1 313 ? -1.979 -22.75 -23.297 1 79.94 313 ASP B O 1
ATOM 8080 N N . THR B 1 314 ? -1.321 -21.391 -21.625 1 82.12 314 THR B N 1
ATOM 8081 C CA . THR B 1 314 ? -2.602 -20.703 -21.641 1 82.12 314 THR B CA 1
ATOM 8082 C C . THR B 1 314 ? -2.535 -19.453 -22.531 1 82.12 314 THR B C 1
ATOM 8084 O O . THR B 1 314 ? -3.51 -18.703 -22.625 1 82.12 314 THR B O 1
ATOM 8087 N N . GLN B 1 315 ? -1.432 -19.281 -23.188 1 84.94 315 GLN B N 1
ATOM 8088 C CA . GLN B 1 315 ? -1.273 -18.125 -24.062 1 84.94 315 GLN B CA 1
ATOM 8089 C C . GLN B 1 315 ? -2.082 -18.281 -25.344 1 84.94 315 GLN B C 1
ATOM 8091 O O . GLN B 1 315 ? -2.127 -19.375 -25.922 1 84.94 315 GLN B O 1
ATOM 8096 N N . VAL B 1 316 ? -2.775 -17.203 -25.703 1 81.19 316 VAL B N 1
ATOM 8097 C CA . VAL B 1 316 ? -3.523 -17.141 -26.953 1 81.19 316 VAL B CA 1
ATOM 8098 C C . VAL B 1 316 ? -3.271 -15.812 -27.656 1 81.19 316 VAL B C 1
ATOM 8100 O O . VAL B 1 316 ? -2.805 -14.859 -27.031 1 81.19 316 VAL B O 1
ATOM 8103 N N . LYS B 1 317 ? -3.49 -15.875 -28.953 1 85.19 317 LYS B N 1
ATOM 8104 C CA . LYS B 1 317 ? -3.584 -14.555 -29.578 1 85.19 317 LYS B CA 1
ATOM 8105 C C . LYS B 1 317 ? -4.699 -13.727 -28.938 1 85.19 317 LYS B C 1
ATOM 8107 O O . LYS B 1 317 ? -5.816 -14.219 -28.75 1 85.19 317 LYS B O 1
ATOM 8112 N N . VAL B 1 318 ? -4.406 -12.5 -28.578 1 87.44 318 VAL B N 1
ATOM 8113 C CA . VAL B 1 318 ? -5.402 -11.664 -27.906 1 87.44 318 VAL B CA 1
ATOM 8114 C C . VAL B 1 318 ? -6.676 -11.609 -28.75 1 87.44 318 VAL B C 1
ATOM 8116 O O . VAL B 1 318 ? -6.625 -11.266 -29.938 1 87.44 318 VAL B O 1
ATOM 8119 N N . PRO B 1 319 ? -7.762 -12 -28.188 1 79.62 319 PRO B N 1
ATOM 8120 C CA . PRO B 1 319 ? -9.008 -12.039 -28.953 1 79.62 319 PRO B CA 1
ATOM 8121 C C . PRO B 1 319 ? -9.469 -10.656 -29.406 1 79.62 319 PRO B C 1
ATOM 8123 O O . PRO B 1 319 ? -9.219 -9.656 -28.719 1 79.62 319 PRO B O 1
ATOM 8126 N N . LEU B 1 320 ? -10.234 -10.625 -30.5 1 85.38 320 LEU B N 1
ATOM 8127 C CA . LEU B 1 320 ? -10.758 -9.391 -31.078 1 85.38 320 LEU B CA 1
ATOM 8128 C C . LEU B 1 320 ? -11.711 -8.703 -30.109 1 85.38 320 LEU B C 1
ATOM 8130 O O . LEU B 1 320 ? -11.828 -7.473 -30.109 1 85.38 320 LEU B O 1
ATOM 8134 N N . GLN B 1 321 ? -12.383 -9.477 -29.219 1 80.44 321 GLN B N 1
ATOM 8135 C CA . GLN B 1 321 ? -13.297 -8.93 -28.234 1 80.44 321 GLN B CA 1
ATOM 8136 C C . GLN B 1 321 ? -12.57 -8.031 -27.25 1 80.44 321 GLN B C 1
ATOM 8138 O O . GLN B 1 321 ? -13.172 -7.145 -26.641 1 80.44 321 GLN B O 1
ATOM 8143 N N . ARG B 1 322 ? -11.266 -8.297 -27.078 1 88.62 322 ARG B N 1
ATOM 8144 C CA . ARG B 1 322 ? -10.461 -7.414 -26.234 1 88.62 322 ARG B CA 1
ATOM 8145 C C . ARG B 1 322 ? -10.031 -6.172 -27.016 1 88.62 322 ARG B C 1
ATOM 8147 O O . ARG B 1 322 ? -10.594 -5.094 -26.828 1 88.62 322 ARG B O 1
ATOM 8154 N N . TRP B 1 323 ? -9.203 -6.34 -27.969 1 86.75 323 TRP B N 1
ATOM 8155 C CA . TRP B 1 323 ? -8.859 -5.289 -28.922 1 86.75 323 TRP B CA 1
ATOM 8156 C C . TRP B 1 323 ? -8.359 -5.883 -30.234 1 86.75 323 TRP B C 1
ATOM 8158 O O . TRP B 1 323 ? -8.062 -7.078 -30.297 1 86.75 323 TRP B O 1
ATOM 8168 N N . ASP B 1 324 ? -8.281 -5.078 -31.297 1 88.5 324 ASP B N 1
ATOM 8169 C CA . ASP B 1 324 ? -7.824 -5.504 -32.594 1 88.5 324 ASP B CA 1
ATOM 8170 C C . ASP B 1 324 ? -6.297 -5.484 -32.688 1 88.5 324 ASP B C 1
ATOM 8172 O O . ASP B 1 324 ? -5.695 -4.43 -32.875 1 88.5 324 ASP B O 1
ATOM 8176 N N . THR B 1 325 ? -5.723 -6.66 -32.656 1 88.25 325 THR B N 1
ATOM 8177 C CA . THR B 1 325 ? -4.266 -6.75 -32.625 1 88.25 325 THR B CA 1
ATOM 8178 C C . THR B 1 325 ? -3.684 -6.332 -34 1 88.25 325 THR B C 1
ATOM 8180 O O . THR B 1 325 ? -2.514 -5.949 -34.062 1 88.25 325 THR B O 1
ATOM 8183 N N . GLU B 1 326 ? -4.41 -6.441 -35.031 1 85.56 326 GLU B N 1
ATOM 8184 C CA . GLU B 1 326 ? -3.916 -6.055 -36.344 1 85.56 326 GLU B CA 1
ATOM 8185 C C . GLU B 1 326 ? -3.572 -4.57 -36.406 1 85.56 326 GLU B C 1
ATOM 8187 O O . GLU B 1 326 ? -2.689 -4.152 -37.156 1 85.56 326 GLU B O 1
ATOM 8192 N N . ILE B 1 327 ? -4.211 -3.826 -35.562 1 90.19 327 ILE B N 1
ATOM 8193 C CA . ILE B 1 327 ? -4.02 -2.381 -35.531 1 90.19 327 ILE B CA 1
ATOM 8194 C C . ILE B 1 327 ? -2.809 -2.043 -34.688 1 90.19 327 ILE B C 1
ATOM 8196 O O . ILE B 1 327 ? -2.086 -1.083 -34.969 1 90.19 327 ILE B O 1
ATOM 8200 N N . TYR B 1 328 ? -2.633 -2.84 -33.688 1 90.19 328 TYR B N 1
ATOM 8201 C CA . TYR B 1 328 ? -1.726 -2.371 -32.625 1 90.19 328 TYR B CA 1
ATOM 8202 C C . TYR B 1 328 ? -0.437 -3.184 -32.625 1 90.19 328 TYR B C 1
ATOM 8204 O O . TYR B 1 328 ? 0.551 -2.789 -32 1 90.19 328 TYR B O 1
ATOM 8212 N N . TYR B 1 329 ? -0.332 -4.242 -33.375 1 90.62 329 TYR B N 1
ATOM 8213 C CA . TYR B 1 329 ? 0.814 -5.141 -33.344 1 90.62 329 TYR B CA 1
ATOM 8214 C C . TYR B 1 329 ? 1.712 -4.945 -34.562 1 90.62 329 TYR B C 1
ATOM 8216 O O . TYR B 1 329 ? 1.224 -4.773 -35.656 1 90.62 329 TYR B O 1
ATOM 8224 N N . ARG B 1 330 ? 2.988 -4.812 -34.219 1 90.12 330 ARG B N 1
ATOM 8225 C CA . ARG B 1 330 ? 4.035 -4.91 -35.219 1 90.12 330 ARG B CA 1
ATOM 8226 C C . ARG B 1 330 ? 5.168 -5.82 -34.75 1 90.12 330 ARG B C 1
ATOM 8228 O O . ARG B 1 330 ? 5.664 -5.672 -33.625 1 90.12 330 ARG B O 1
ATOM 8235 N N . ALA B 1 331 ? 5.57 -6.695 -35.594 1 85.44 331 ALA B N 1
ATOM 8236 C CA . ALA B 1 331 ? 6.605 -7.656 -35.219 1 85.44 331 ALA B CA 1
ATOM 8237 C C . ALA B 1 331 ? 7.93 -6.953 -34.906 1 85.44 331 ALA B C 1
ATOM 8239 O O . ALA B 1 331 ? 8.68 -7.371 -34.031 1 85.44 331 ALA B O 1
ATOM 8240 N N . GLU B 1 332 ? 8.117 -5.914 -35.625 1 84.69 332 GLU B N 1
ATOM 8241 C CA . GLU B 1 332 ? 9.32 -5.125 -35.375 1 84.69 332 GLU B CA 1
ATOM 8242 C C . GLU B 1 332 ? 9.094 -4.07 -34.312 1 84.69 332 GLU B C 1
ATOM 8244 O O . GLU B 1 332 ? 7.996 -3.527 -34.188 1 84.69 332 GLU B O 1
ATOM 8249 N N . HIS B 1 333 ? 10.117 -3.92 -33.594 1 84 333 HIS B N 1
ATOM 8250 C CA . HIS B 1 333 ? 10.039 -2.895 -32.562 1 84 333 HIS B CA 1
ATOM 8251 C C . HIS B 1 333 ? 9.75 -1.523 -33.156 1 84 333 HIS B C 1
ATOM 8253 O O . HIS B 1 333 ? 10.633 -0.918 -33.781 1 84 333 HIS B O 1
ATOM 8259 N N . THR B 1 334 ? 8.484 -1.134 -33.125 1 81.12 334 THR B N 1
ATOM 8260 C CA . THR B 1 334 ? 8.016 0.149 -33.625 1 81.12 334 THR B CA 1
ATOM 8261 C C . THR B 1 334 ? 7.34 0.96 -32.531 1 81.12 334 THR B C 1
ATOM 8263 O O . THR B 1 334 ? 6.438 0.465 -31.859 1 81.12 334 THR B O 1
ATOM 8266 N N . ILE B 1 335 ? 7.746 2.115 -32.375 1 79.5 335 ILE B N 1
ATOM 8267 C CA . ILE B 1 335 ? 7.18 2.988 -31.344 1 79.5 335 ILE B CA 1
ATOM 8268 C C . ILE B 1 335 ? 5.676 3.145 -31.578 1 79.5 335 ILE B C 1
ATOM 8270 O O . ILE B 1 335 ? 5.23 3.328 -32.719 1 79.5 335 ILE B O 1
ATOM 8274 N N . GLY B 1 336 ? 4.887 2.986 -30.562 1 79.62 336 GLY B N 1
ATOM 8275 C CA . GLY B 1 336 ? 3.439 3.131 -30.625 1 79.62 336 GLY B CA 1
ATOM 8276 C C . GLY B 1 336 ? 2.723 1.824 -30.906 1 79.62 336 GLY B C 1
ATOM 8277 O O . GLY B 1 336 ? 1.491 1.777 -30.938 1 79.62 336 GLY B O 1
ATOM 8278 N N . PHE B 1 337 ? 3.529 0.82 -31.109 1 86.38 337 PHE B N 1
ATOM 8279 C CA . PHE B 1 337 ? 2.953 -0.493 -31.391 1 86.38 337 PHE B CA 1
ATOM 8280 C C . PHE B 1 337 ? 3.479 -1.526 -30.391 1 86.38 337 PHE B C 1
ATOM 8282 O O . PHE B 1 337 ? 4.484 -1.295 -29.719 1 86.38 337 PHE B O 1
ATOM 8289 N N . SER B 1 338 ? 2.729 -2.586 -30.312 1 90.62 338 SER B N 1
ATOM 8290 C CA . SER B 1 338 ? 3.168 -3.725 -29.516 1 90.62 338 SER B CA 1
ATOM 8291 C C . SER B 1 338 ? 4.008 -4.691 -30.344 1 90.62 338 SER B C 1
ATOM 8293 O O . SER B 1 338 ? 3.703 -4.938 -31.516 1 90.62 338 SER B O 1
ATOM 8295 N N . MET B 1 339 ? 4.996 -5.203 -29.688 1 91.31 339 MET B N 1
ATOM 8296 C CA . MET B 1 339 ? 5.859 -6.156 -30.391 1 91.31 339 MET B CA 1
ATOM 8297 C C . MET B 1 339 ? 5.355 -7.582 -30.203 1 91.31 339 MET B C 1
ATOM 8299 O O . MET B 1 339 ? 5.949 -8.531 -30.719 1 91.31 339 MET B O 1
ATOM 8303 N N . THR B 1 340 ? 4.32 -7.762 -29.422 1 90.94 340 THR B N 1
ATOM 8304 C CA . THR B 1 340 ? 3.67 -9.055 -29.219 1 90.94 340 THR B CA 1
ATOM 8305 C C . THR B 1 340 ? 2.152 -8.906 -29.281 1 90.94 340 THR B C 1
ATOM 8307 O O . THR B 1 340 ? 1.622 -7.805 -29.109 1 90.94 340 THR B O 1
ATOM 8310 N N . CYS B 1 341 ? 1.467 -10.008 -29.609 1 90.25 341 CYS B N 1
ATOM 8311 C CA . CYS B 1 341 ? 0.012 -9.961 -29.719 1 90.25 341 CYS B CA 1
ATOM 8312 C C . CYS B 1 341 ? -0.62 -11.141 -28.984 1 90.25 341 CYS B C 1
ATOM 8314 O O . CYS B 1 341 ? -1.741 -11.547 -29.297 1 90.25 341 CYS B O 1
ATOM 8316 N N . HIS B 1 342 ? 0.133 -11.789 -28.141 1 91.12 342 HIS B N 1
ATOM 8317 C CA . HIS B 1 342 ? -0.357 -12.93 -27.375 1 91.12 342 HIS B CA 1
ATOM 8318 C C . HIS B 1 342 ? -0.502 -12.57 -25.906 1 91.12 342 HIS B C 1
ATOM 8320 O O . HIS B 1 342 ? 0.145 -11.641 -25.422 1 91.12 342 HIS B O 1
ATOM 8326 N N . GLY B 1 343 ? -1.384 -13.211 -25.172 1 91.5 343 GLY B N 1
ATOM 8327 C CA . GLY B 1 343 ? -1.581 -13.086 -23.734 1 91.5 343 GLY B CA 1
ATOM 8328 C C . GLY B 1 343 ? -2.385 -14.227 -23.156 1 91.5 343 GLY B C 1
ATOM 8329 O O . GLY B 1 343 ? -3.174 -14.867 -23.844 1 91.5 343 GLY B O 1
ATOM 8330 N N . ALA B 1 344 ? -2.045 -14.578 -21.953 1 92.88 344 ALA B N 1
ATOM 8331 C CA . ALA B 1 344 ? -2.887 -15.531 -21.219 1 92.88 344 ALA B CA 1
ATOM 8332 C C . ALA B 1 344 ? -4.137 -14.852 -20.672 1 92.88 344 ALA B C 1
ATOM 8334 O O . ALA B 1 344 ? -4.082 -14.203 -19.625 1 92.88 344 ALA B O 1
ATOM 8335 N N . THR B 1 345 ? -5.258 -15.016 -21.344 1 89.69 345 THR B N 1
ATOM 8336 C CA . THR B 1 345 ? -6.457 -14.258 -21.016 1 89.69 345 THR B CA 1
ATOM 8337 C C . THR B 1 345 ? -7.5 -15.148 -20.344 1 89.69 345 THR B C 1
ATOM 8339 O O . THR B 1 345 ? -7.562 -16.344 -20.609 1 89.69 345 THR B O 1
ATOM 8342 N N . LEU B 1 346 ? -8.219 -14.547 -19.469 1 86.38 346 LEU B N 1
ATOM 8343 C CA . LEU B 1 346 ? -9.43 -15.188 -18.953 1 86.38 346 LEU B CA 1
ATOM 8344 C C . LEU B 1 346 ? -10.492 -15.273 -20.047 1 86.38 346 LEU B C 1
ATOM 8346 O O . LEU B 1 346 ? -10.469 -14.516 -21.016 1 86.38 346 LEU B O 1
ATOM 8350 N N . GLN B 1 347 ? -11.375 -16.219 -19.844 1 79.62 347 GLN B N 1
ATOM 8351 C CA . GLN B 1 347 ? -12.523 -16.25 -20.75 1 79.62 347 GLN B CA 1
ATOM 8352 C C . GLN B 1 347 ? -13.281 -14.93 -20.719 1 79.62 347 GLN B C 1
ATOM 8354 O O . GLN B 1 347 ? -13.414 -14.305 -19.656 1 79.62 347 GLN B O 1
ATOM 8359 N N . GLN B 1 348 ? -13.789 -14.57 -21.828 1 80.38 348 GLN B N 1
ATOM 8360 C CA . GLN B 1 348 ? -14.477 -13.297 -21.969 1 80.38 348 GLN B CA 1
ATOM 8361 C C . GLN B 1 348 ? -15.641 -13.188 -20.984 1 80.38 348 GLN B C 1
ATOM 8363 O O . GLN B 1 348 ? -15.93 -12.102 -20.469 1 80.38 348 GLN B O 1
ATOM 8368 N N . SER B 1 349 ? -16.266 -14.25 -20.703 1 78.56 349 SER B N 1
ATOM 8369 C CA . SER B 1 349 ? -17.422 -14.25 -19.797 1 78.56 349 SER B CA 1
ATOM 8370 C C . SER B 1 349 ? -17.016 -13.844 -18.391 1 78.56 349 SER B C 1
ATOM 8372 O O . SER B 1 349 ? -17.797 -13.234 -17.656 1 78.56 349 SER B O 1
ATOM 8374 N N . GLU B 1 350 ? -15.797 -14.164 -18.031 1 81.5 350 GLU B N 1
ATOM 8375 C CA . GLU B 1 350 ? -15.32 -13.844 -16.688 1 81.5 350 GLU B CA 1
ATOM 8376 C C . GLU B 1 350 ? -15.102 -12.344 -16.516 1 81.5 350 GLU B C 1
ATOM 8378 O O . GLU B 1 350 ? -15.18 -11.82 -15.406 1 81.5 350 GLU B O 1
ATOM 8383 N N . ILE B 1 351 ? -14.898 -11.719 -17.594 1 85.31 351 ILE B N 1
ATOM 8384 C CA . ILE B 1 351 ? -14.633 -10.281 -17.531 1 85.31 351 ILE B CA 1
ATOM 8385 C C . ILE B 1 351 ? -15.938 -9.516 -17.719 1 85.31 351 ILE B C 1
ATOM 8387 O O . ILE B 1 351 ? -16.078 -8.391 -17.234 1 85.31 351 ILE B O 1
ATOM 8391 N N . GLU B 1 352 ? -16.938 -10.117 -18.359 1 83.38 352 GLU B N 1
ATOM 8392 C CA . GLU B 1 352 ? -18.141 -9.383 -18.734 1 83.38 352 GLU B CA 1
ATOM 8393 C C . GLU B 1 352 ? -19.281 -9.672 -17.75 1 83.38 352 GLU B C 1
ATOM 8395 O O . GLU B 1 352 ? -20.156 -8.82 -17.531 1 83.38 352 GLU B O 1
ATOM 8400 N N . LEU B 1 353 ? -19.281 -10.844 -17.188 1 83.5 353 LEU B N 1
ATOM 8401 C CA . LEU B 1 353 ? -20.406 -11.234 -16.344 1 83.5 353 LEU B CA 1
ATOM 8402 C C . LEU B 1 353 ? -20.078 -11.008 -14.875 1 83.5 353 LEU B C 1
ATOM 8404 O O . LEU B 1 353 ? -18.922 -11.141 -14.461 1 83.5 353 LEU B O 1
ATOM 8408 N N . PHE B 1 354 ? -21.125 -10.656 -14.133 1 90.19 354 PHE B N 1
ATOM 8409 C CA . PHE B 1 354 ? -21 -10.367 -12.711 1 90.19 354 PHE B CA 1
ATOM 8410 C C . PHE B 1 354 ? -22.328 -10.555 -11.992 1 90.19 354 PHE B C 1
ATOM 8412 O O . PHE B 1 354 ? -23.359 -10.078 -12.461 1 90.19 354 PHE B O 1
ATOM 8419 N N . ASP B 1 355 ? -22.281 -11.344 -10.945 1 85.62 355 ASP B N 1
ATOM 8420 C CA . ASP B 1 355 ? -23.484 -11.516 -10.141 1 85.62 355 ASP B CA 1
ATOM 8421 C C . ASP B 1 355 ? -23.719 -10.312 -9.227 1 85.62 355 ASP B C 1
ATOM 8423 O O . ASP B 1 355 ? -23.562 -10.414 -8.008 1 85.62 355 ASP B O 1
ATOM 8427 N N . ASN B 1 356 ? -24.172 -9.273 -9.805 1 91.31 356 ASN B N 1
ATOM 8428 C CA . ASN B 1 356 ? -24.297 -8.016 -9.078 1 91.31 356 ASN B CA 1
ATOM 8429 C C . ASN B 1 356 ? -25.312 -8.117 -7.945 1 91.31 356 ASN B C 1
ATOM 8431 O O . ASN B 1 356 ? -25.156 -7.48 -6.902 1 91.31 356 ASN B O 1
ATOM 8435 N N . GLN B 1 357 ? -26.328 -8.961 -8.055 1 89.75 357 GLN B N 1
ATOM 8436 C CA . GLN B 1 357 ? -27.359 -9.102 -7.035 1 89.75 357 GLN B CA 1
ATOM 8437 C C . GLN B 1 357 ? -26.797 -9.734 -5.77 1 89.75 357 GLN B C 1
ATOM 8439 O O . GLN B 1 357 ? -27.141 -9.32 -4.656 1 89.75 357 GLN B O 1
ATOM 8444 N N . PHE B 1 358 ? -26 -10.68 -5.973 1 90 358 PHE B N 1
ATOM 8445 C CA . PHE B 1 358 ? -25.391 -11.336 -4.828 1 90 358 PHE B CA 1
ATOM 8446 C C . PHE B 1 358 ? -24.594 -10.336 -3.988 1 90 358 PHE B C 1
ATOM 8448 O O . PHE B 1 358 ? -24.578 -10.43 -2.76 1 90 358 PHE B O 1
ATOM 8455 N N . PHE B 1 359 ? -23.969 -9.375 -4.594 1 91.44 359 PHE B N 1
ATOM 8456 C CA . PHE B 1 359 ? -23.078 -8.438 -3.914 1 91.44 359 PHE B CA 1
ATOM 8457 C C . PHE B 1 359 ? -23.828 -7.156 -3.555 1 91.44 359 PHE B C 1
ATOM 8459 O O . PHE B 1 359 ? -23.25 -6.223 -3.004 1 91.44 359 PHE B O 1
ATOM 8466 N N . GLY B 1 360 ? -25.109 -7.09 -3.939 1 89.12 360 GLY B N 1
ATOM 8467 C CA . GLY B 1 360 ? -25.906 -5.918 -3.617 1 89.12 360 GLY B CA 1
ATOM 8468 C C . GLY B 1 360 ? -25.516 -4.688 -4.414 1 89.12 360 GLY B C 1
ATOM 8469 O O . GLY B 1 360 ? -25.578 -3.566 -3.906 1 89.12 360 GLY B O 1
ATOM 8470 N N . ILE B 1 361 ? -24.953 -4.812 -5.555 1 86.75 361 ILE B N 1
ATOM 8471 C CA . ILE B 1 361 ? -24.531 -3.719 -6.422 1 86.75 361 ILE B CA 1
ATOM 8472 C C . ILE B 1 361 ? -25.547 -3.529 -7.547 1 86.75 361 ILE B C 1
ATOM 8474 O O . ILE B 1 361 ? -25.938 -4.496 -8.203 1 86.75 361 ILE B O 1
ATOM 8478 N N . ASP B 1 362 ? -25.953 -2.301 -7.73 1 87.81 362 ASP B N 1
ATOM 8479 C CA . ASP B 1 362 ? -26.922 -2.004 -8.781 1 87.81 362 ASP B CA 1
ATOM 8480 C C . ASP B 1 362 ? -26.328 -2.264 -10.164 1 87.81 362 ASP B C 1
ATOM 8482 O O . ASP B 1 362 ? -25.109 -2.186 -10.352 1 87.81 362 ASP B O 1
ATOM 8486 N N . GLY B 1 363 ? -27.234 -2.572 -11.102 1 84.25 363 GLY B N 1
ATOM 8487 C CA . GLY B 1 363 ? -26.828 -2.926 -12.445 1 84.25 363 GLY B CA 1
ATOM 8488 C C . GLY B 1 363 ? -25.984 -1.849 -13.117 1 84.25 363 GLY B C 1
ATOM 8489 O O . GLY B 1 363 ? -25 -2.148 -13.797 1 84.25 363 GLY B O 1
ATOM 8490 N N . LYS B 1 364 ? -26.359 -0.649 -12.898 1 80.31 364 LYS B N 1
ATOM 8491 C CA . LYS B 1 364 ? -25.641 0.461 -13.516 1 80.31 364 LYS B CA 1
ATOM 8492 C C . LYS B 1 364 ? -24.234 0.61 -12.922 1 80.31 364 LYS B C 1
ATOM 8494 O O . LYS B 1 364 ? -23.266 0.831 -13.648 1 80.31 364 LYS B O 1
ATOM 8499 N N . GLN B 1 365 ? -24.172 0.461 -11.633 1 79.38 365 GLN B N 1
ATOM 8500 C CA . GLN B 1 365 ? -22.875 0.533 -10.961 1 79.38 365 GLN B CA 1
ATOM 8501 C C . GLN B 1 365 ? -21.969 -0.614 -11.398 1 79.38 365 GLN B C 1
ATOM 8503 O O . GLN B 1 365 ? -20.781 -0.418 -11.609 1 79.38 365 GLN B O 1
ATOM 8508 N N . ALA B 1 366 ? -22.547 -1.736 -11.57 1 83.88 366 ALA B N 1
ATOM 8509 C CA . ALA B 1 366 ? -21.797 -2.922 -11.961 1 83.88 366 ALA B CA 1
ATOM 8510 C C . ALA B 1 366 ? -21.172 -2.738 -13.344 1 83.88 366 ALA B C 1
ATOM 8512 O O . ALA B 1 366 ? -20.047 -3.189 -13.586 1 83.88 366 ALA B O 1
ATOM 8513 N N . GLN B 1 367 ? -21.859 -2.078 -14.172 1 79.69 367 GLN B N 1
ATOM 8514 C CA . GLN B 1 367 ? -21.375 -1.863 -15.539 1 79.69 367 GLN B CA 1
ATOM 8515 C C . GLN B 1 367 ? -20.219 -0.875 -15.57 1 79.69 367 GLN B C 1
ATOM 8517 O O . GLN B 1 367 ? -19.344 -0.954 -16.438 1 79.69 367 GLN B O 1
ATOM 8522 N N . GLU B 1 368 ? -20.188 -0.041 -14.555 1 75.31 368 GLU B N 1
ATOM 8523 C CA . GLU B 1 368 ? -19.172 1.007 -14.531 1 75.31 368 GLU B CA 1
ATOM 8524 C C . GLU B 1 368 ? -17.906 0.538 -13.797 1 75.31 368 GLU B C 1
ATOM 8526 O O . GLU B 1 368 ? -16.844 1.136 -13.945 1 75.31 368 GLU B O 1
ATOM 8531 N N . MET B 1 369 ? -18.094 -0.485 -13.117 1 81.44 369 MET B N 1
ATOM 8532 C CA . MET B 1 369 ? -16.953 -0.996 -12.359 1 81.44 369 MET B CA 1
ATOM 8533 C C . MET B 1 369 ? -15.891 -1.573 -13.297 1 81.44 369 MET B C 1
ATOM 8535 O O . MET B 1 369 ? -16.219 -2.205 -14.305 1 81.44 369 MET B O 1
ATOM 8539 N N . ALA B 1 370 ? -14.719 -1.335 -12.953 1 82.19 370 ALA B N 1
ATOM 8540 C CA . ALA B 1 370 ? -13.656 -2.016 -13.695 1 82.19 370 ALA B CA 1
ATOM 8541 C C . ALA B 1 370 ? -13.789 -3.529 -13.578 1 82.19 370 ALA B C 1
ATOM 8543 O O . ALA B 1 370 ? -14.117 -4.051 -12.508 1 82.19 370 ALA B O 1
ATOM 8544 N N . PRO B 1 371 ? -13.484 -4.285 -14.602 1 85.94 371 PRO B N 1
ATOM 8545 C CA . PRO B 1 371 ? -13.641 -5.738 -14.586 1 85.94 371 PRO B CA 1
ATOM 8546 C C . PRO B 1 371 ? -12.844 -6.406 -13.461 1 85.94 371 PRO B C 1
ATOM 8548 O O . PRO B 1 371 ? -13.336 -7.344 -12.82 1 85.94 371 PRO B O 1
ATOM 8551 N N . TYR B 1 372 ? -11.609 -5.969 -13.242 1 89.12 372 TYR B N 1
ATOM 8552 C CA . TYR B 1 372 ? -10.82 -6.633 -12.219 1 89.12 372 TYR B CA 1
ATOM 8553 C C . TYR B 1 372 ? -11.461 -6.477 -10.844 1 89.12 372 TYR B C 1
ATOM 8555 O O . TYR B 1 372 ? -11.336 -7.359 -9.992 1 89.12 372 TYR B O 1
ATOM 8563 N N . MET B 1 373 ? -12.203 -5.441 -10.57 1 88.81 373 MET B N 1
ATOM 8564 C CA . MET B 1 373 ? -12.852 -5.227 -9.281 1 88.81 373 MET B CA 1
ATOM 8565 C C . MET B 1 373 ? -14 -6.215 -9.078 1 88.81 373 MET B C 1
ATOM 8567 O O . MET B 1 373 ? -14.227 -6.684 -7.965 1 88.81 373 MET B O 1
ATOM 8571 N N . ARG B 1 374 ? -14.727 -6.449 -10.148 1 90.62 374 ARG B N 1
ATOM 8572 C CA . ARG B 1 374 ? -15.805 -7.438 -10.078 1 90.62 374 ARG B CA 1
ATOM 8573 C C . ARG B 1 374 ? -15.25 -8.828 -9.781 1 90.62 374 ARG B C 1
ATOM 8575 O O . ARG B 1 374 ? -15.773 -9.531 -8.914 1 90.62 374 ARG B O 1
ATOM 8582 N N . ILE B 1 375 ? -14.195 -9.141 -10.477 1 92.5 375 ILE B N 1
ATOM 8583 C CA . ILE B 1 375 ? -13.594 -10.461 -10.297 1 92.5 375 ILE B CA 1
ATOM 8584 C C . ILE B 1 375 ? -12.992 -10.562 -8.898 1 92.5 375 ILE B C 1
ATOM 8586 O O . ILE B 1 375 ? -13.055 -11.617 -8.266 1 92.5 375 ILE B O 1
ATOM 8590 N N . LEU B 1 376 ? -12.422 -9.469 -8.422 1 94.19 376 LEU B N 1
ATOM 8591 C CA . LEU B 1 376 ? -11.852 -9.422 -7.078 1 94.19 376 LEU B CA 1
ATOM 8592 C C . LEU B 1 376 ? -12.914 -9.742 -6.027 1 94.19 376 LEU B C 1
ATOM 8594 O O . LEU B 1 376 ? -12.641 -10.438 -5.055 1 94.19 376 LEU B O 1
ATOM 8598 N N . LEU B 1 377 ? -14.094 -9.219 -6.227 1 93.31 377 LEU B N 1
ATOM 8599 C CA . LEU B 1 377 ? -15.188 -9.477 -5.289 1 93.31 377 LEU B CA 1
ATOM 8600 C C . LEU B 1 377 ? -15.547 -10.953 -5.273 1 93.31 377 LEU B C 1
ATOM 8602 O O . LEU B 1 377 ? -15.719 -11.547 -4.203 1 93.31 377 LEU B O 1
ATOM 8606 N N . GLU B 1 378 ? -15.602 -11.523 -6.398 1 93.88 378 GLU B N 1
ATOM 8607 C CA . GLU B 1 378 ? -15.969 -12.93 -6.5 1 93.88 378 GLU B CA 1
ATOM 8608 C C . GLU B 1 378 ? -14.891 -13.828 -5.906 1 93.88 378 GLU B C 1
ATOM 8610 O O . GLU B 1 378 ? -15.172 -14.672 -5.055 1 93.88 378 GLU B O 1
ATOM 8615 N N . VAL B 1 379 ? -13.664 -13.633 -6.324 1 95.38 379 VAL B N 1
ATOM 8616 C CA . VAL B 1 379 ? -12.547 -14.461 -5.887 1 95.38 379 VAL B CA 1
ATOM 8617 C C . VAL B 1 379 ? -12.305 -14.266 -4.391 1 95.38 379 VAL B C 1
ATOM 8619 O O . VAL B 1 379 ? -12.016 -15.227 -3.674 1 95.38 379 VAL B O 1
ATOM 8622 N N . GLY B 1 380 ? -12.445 -13.016 -3.908 1 96.06 380 GLY B N 1
ATOM 8623 C CA . GLY B 1 380 ? -12.297 -12.734 -2.488 1 96.06 380 GLY B CA 1
ATOM 8624 C C . GLY B 1 380 ? -13.312 -13.461 -1.629 1 96.06 380 GLY B C 1
ATOM 8625 O O . GLY B 1 380 ? -12.953 -14.086 -0.629 1 96.06 380 GLY B O 1
ATOM 8626 N N . TYR B 1 381 ? -14.57 -13.461 -2.029 1 94.94 381 TYR B N 1
ATOM 8627 C CA . TYR B 1 381 ? -15.617 -14.148 -1.276 1 94.94 381 TYR B CA 1
ATOM 8628 C C . TYR B 1 381 ? -15.406 -15.656 -1.298 1 94.94 381 TYR B C 1
ATOM 8630 O O . TYR B 1 381 ? -15.578 -16.328 -0.279 1 94.94 381 TYR B O 1
ATOM 8638 N N . GLU B 1 382 ? -15.062 -16.125 -2.443 1 93.19 382 GLU B N 1
ATOM 8639 C CA . GLU B 1 382 ? -14.883 -17.578 -2.566 1 93.19 382 GLU B CA 1
ATOM 8640 C C . GLU B 1 382 ? -13.719 -18.062 -1.711 1 93.19 382 GLU B C 1
ATOM 8642 O O . GLU B 1 382 ? -13.766 -19.156 -1.158 1 93.19 382 GLU B O 1
ATOM 8647 N N . ALA B 1 383 ? -12.648 -17.25 -1.604 1 95.12 383 ALA B N 1
ATOM 8648 C CA . ALA B 1 383 ? -11.547 -17.609 -0.713 1 95.12 383 ALA B CA 1
ATOM 8649 C C . ALA B 1 383 ? -12 -17.625 0.743 1 95.12 383 ALA B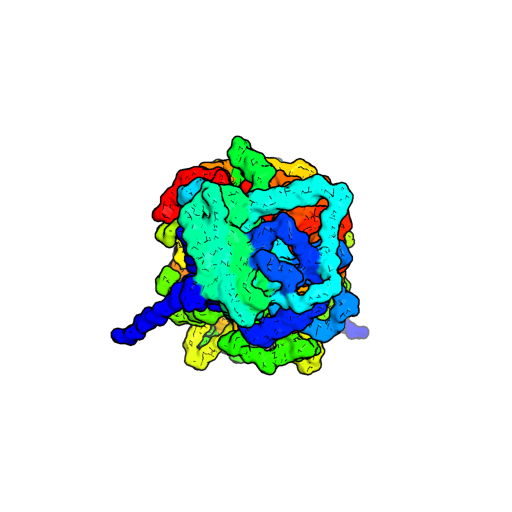 C 1
ATOM 8651 O O . ALA B 1 383 ? -11.617 -18.516 1.51 1 95.12 383 ALA B O 1
ATOM 8652 N N . LEU B 1 384 ? -12.805 -16.641 1.135 1 95.56 384 LEU B N 1
ATOM 8653 C CA . LEU B 1 384 ? -13.359 -16.594 2.484 1 95.56 384 LEU B CA 1
ATOM 8654 C C . LEU B 1 384 ? -14.273 -17.781 2.738 1 95.56 384 LEU B C 1
ATOM 8656 O O . LEU B 1 384 ? -14.227 -18.391 3.811 1 95.56 384 LEU B O 1
ATOM 8660 N N . HIS B 1 385 ? -15.07 -18.109 1.726 1 92.62 385 HIS B N 1
ATOM 8661 C CA . HIS B 1 385 ? -15.969 -19.25 1.822 1 92.62 385 HIS B CA 1
ATOM 8662 C C . HIS B 1 385 ? -15.188 -20.547 1.996 1 92.62 385 HIS B C 1
ATOM 8664 O O . HIS B 1 385 ? -15.562 -21.391 2.811 1 92.62 385 HIS B O 1
ATOM 8670 N N . ASN B 1 386 ? -14.117 -20.703 1.232 1 90.12 386 ASN B N 1
ATOM 8671 C CA . ASN B 1 386 ? -13.273 -21.891 1.323 1 90.12 386 ASN B CA 1
ATOM 8672 C C . ASN B 1 386 ? -12.609 -22 2.691 1 90.12 386 ASN B C 1
ATOM 8674 O O . ASN B 1 386 ? -12.219 -23.094 3.109 1 90.12 386 ASN B O 1
ATOM 8678 N N . ALA B 1 387 ? -12.461 -20.891 3.383 1 92.75 387 ALA B N 1
ATOM 8679 C CA . ALA B 1 387 ? -11.898 -20.891 4.73 1 92.75 387 ALA B CA 1
ATOM 8680 C C . ALA B 1 387 ? -12.969 -21.188 5.777 1 92.75 387 ALA B C 1
ATOM 8682 O O . ALA B 1 387 ? -12.688 -21.203 6.977 1 92.75 387 ALA B O 1
ATOM 8683 N N . GLY B 1 388 ? -14.25 -21.328 5.332 1 90.75 388 GLY B N 1
ATOM 8684 C CA . GLY B 1 388 ? -15.32 -21.719 6.23 1 90.75 388 GLY B CA 1
ATOM 8685 C C . GLY B 1 388 ? -16.219 -20.562 6.629 1 90.75 388 GLY B C 1
ATOM 8686 O O . GLY B 1 388 ? -17.109 -20.734 7.465 1 90.75 388 GLY B O 1
ATOM 8687 N N . HIS B 1 389 ? -16.047 -19.406 6 1 92.75 389 HIS B N 1
ATOM 8688 C CA . HIS B 1 389 ? -16.859 -18.266 6.363 1 92.75 389 HIS B CA 1
ATOM 8689 C C . HIS B 1 389 ? -18.109 -18.172 5.5 1 92.75 389 HIS B C 1
ATOM 8691 O O . HIS B 1 389 ? -18.062 -18.453 4.297 1 92.75 389 HIS B O 1
ATOM 8697 N N . GLN B 1 390 ? -19.203 -17.859 6.203 1 90.81 390 GLN B N 1
ATOM 8698 C CA . GLN B 1 390 ? -20.453 -17.594 5.492 1 90.81 390 GLN B CA 1
ATOM 8699 C C . GLN B 1 390 ? -20.719 -16.094 5.402 1 90.81 390 GLN B C 1
ATOM 8701 O O . GLN B 1 390 ? -20.266 -15.328 6.254 1 90.81 390 GLN B O 1
ATOM 8706 N N . LYS B 1 391 ? -21.375 -15.742 4.395 1 89.5 391 LYS B N 1
ATOM 8707 C CA . LYS B 1 391 ? -21.625 -14.328 4.105 1 89.5 391 LYS B CA 1
ATOM 8708 C C . LYS B 1 391 ? -22.219 -13.617 5.316 1 89.5 391 LYS B C 1
ATOM 8710 O O . LYS B 1 391 ? -21.828 -12.492 5.637 1 89.5 391 LYS B O 1
ATOM 8715 N N . ASN B 1 392 ? -23.141 -14.195 6.051 1 88.38 392 ASN B N 1
ATOM 8716 C CA . ASN B 1 392 ? -23.844 -13.578 7.164 1 88.38 392 ASN B CA 1
ATOM 8717 C C . ASN B 1 392 ? -22.938 -13.398 8.375 1 88.38 392 ASN B C 1
ATOM 8719 O O . ASN B 1 392 ? -23.25 -12.609 9.273 1 88.38 392 ASN B O 1
ATOM 8723 N N . GLU B 1 393 ? -21.797 -14.07 8.32 1 90.62 393 GLU B N 1
ATOM 8724 C CA . GLU B 1 393 ? -20.891 -14.008 9.453 1 90.62 393 GLU B CA 1
ATOM 8725 C C . GLU B 1 393 ? -19.828 -12.938 9.242 1 90.62 393 GLU B C 1
ATOM 8727 O O . GLU B 1 393 ? -19.078 -12.609 10.172 1 90.62 393 GLU B O 1
ATOM 8732 N N . LEU B 1 394 ? -19.812 -12.375 8.148 1 92.5 394 LEU B N 1
ATOM 8733 C CA . LEU B 1 394 ? -18.703 -11.508 7.801 1 92.5 394 LEU B CA 1
ATOM 8734 C C . LEU B 1 394 ? -18.938 -10.094 8.32 1 92.5 394 LEU B C 1
ATOM 8736 O O . LEU B 1 394 ? -17.984 -9.32 8.492 1 92.5 394 LEU B O 1
ATOM 8740 N N . LYS B 1 395 ? -20.203 -9.758 8.602 1 90.81 395 LYS B N 1
ATOM 8741 C CA . LYS B 1 395 ? -20.5 -8.414 9.102 1 90.81 395 LYS B CA 1
ATOM 8742 C C . LYS B 1 395 ? -19.828 -8.18 10.453 1 90.81 395 LYS B C 1
ATOM 8744 O O . LYS B 1 395 ? -20.078 -8.914 11.414 1 90.81 395 LYS B O 1
ATOM 8749 N N . GLY B 1 396 ? -19 -7.152 10.461 1 90.31 396 GLY B N 1
ATOM 8750 C CA . GLY B 1 396 ? -18.312 -6.824 11.703 1 90.31 396 GLY B CA 1
ATOM 8751 C C . GLY B 1 396 ? -17.078 -7.672 11.953 1 90.31 396 GLY B C 1
ATOM 8752 O O . GLY B 1 396 ? -16.391 -7.492 12.961 1 90.31 396 GLY B O 1
ATOM 8753 N N . PHE B 1 397 ? -16.812 -8.586 11 1 92.19 397 PHE B N 1
ATOM 8754 C CA . PHE B 1 397 ? -15.664 -9.469 11.133 1 92.19 397 PHE B CA 1
ATOM 8755 C C . PHE B 1 397 ? -14.367 -8.703 10.93 1 92.19 397 PHE B C 1
ATOM 8757 O O . PHE B 1 397 ? -14.18 -8.047 9.898 1 92.19 397 PHE B O 1
ATOM 8764 N N . LYS B 1 398 ? -13.484 -8.656 11.938 1 91.94 398 LYS B N 1
ATOM 8765 C CA . LYS B 1 398 ? -12.219 -7.934 11.852 1 91.94 398 LYS B CA 1
ATOM 8766 C C . LYS B 1 398 ? -11.219 -8.688 10.977 1 91.94 398 LYS B C 1
ATOM 8768 O O . LYS B 1 398 ? -10.328 -9.375 11.484 1 91.94 398 LYS B O 1
ATOM 8773 N N . CYS B 1 399 ? -11.336 -8.469 9.711 1 93.69 399 CYS B N 1
ATOM 8774 C CA . CYS B 1 399 ? -10.484 -9.086 8.695 1 93.69 399 CYS B CA 1
ATOM 8775 C C . CYS B 1 399 ? -9.867 -8.023 7.793 1 93.69 399 CYS B C 1
ATOM 8777 O O . CYS B 1 399 ? -10.586 -7.215 7.195 1 93.69 399 CYS B O 1
ATOM 8779 N N . GLY B 1 400 ? -8.531 -8.031 7.816 1 93.06 400 GLY B N 1
ATOM 8780 C CA . GLY B 1 400 ? -7.867 -7.113 6.902 1 93.06 400 GLY B CA 1
ATOM 8781 C C . GLY B 1 400 ? -7.953 -7.555 5.453 1 93.06 400 GLY B C 1
ATOM 8782 O O . GLY B 1 400 ? -8.078 -8.75 5.168 1 93.06 400 GLY B O 1
ATOM 8783 N N . VAL B 1 401 ? -7.977 -6.598 4.559 1 93.88 401 VAL B N 1
ATOM 8784 C CA . VAL B 1 401 ? -7.957 -6.871 3.125 1 93.88 401 VAL B CA 1
ATOM 8785 C C . VAL B 1 401 ? -6.766 -6.164 2.48 1 93.88 401 VAL B C 1
ATOM 8787 O O . VAL B 1 401 ? -6.676 -4.938 2.506 1 93.88 401 VAL B O 1
ATOM 8790 N N . PHE B 1 402 ? -5.844 -6.91 1.956 1 92.38 402 PHE B N 1
ATOM 8791 C CA . PHE B 1 402 ? -4.629 -6.406 1.33 1 92.38 402 PHE B CA 1
ATOM 8792 C C . PHE B 1 402 ? -4.551 -6.84 -0.129 1 92.38 402 PHE B C 1
ATOM 8794 O O . PHE B 1 402 ? -4.578 -8.039 -0.429 1 92.38 402 PHE B O 1
ATOM 8801 N N . VAL B 1 403 ? -4.402 -5.855 -1.055 1 92.88 403 VAL B N 1
ATOM 8802 C CA . VAL B 1 403 ? -4.477 -6.168 -2.477 1 92.88 403 VAL B CA 1
ATOM 8803 C C . VAL B 1 403 ? -3.236 -5.637 -3.189 1 92.88 403 VAL B C 1
ATOM 8805 O O . VAL B 1 403 ? -2.787 -4.52 -2.914 1 92.88 403 VAL B O 1
ATOM 8808 N N . GLY B 1 404 ? -2.549 -6.508 -3.949 1 91.62 404 GLY B N 1
ATOM 8809 C CA . GLY B 1 404 ? -1.569 -6.043 -4.918 1 91.62 404 GLY B CA 1
ATOM 8810 C C . GLY B 1 404 ? -2.172 -5.746 -6.277 1 91.62 404 GLY B C 1
ATOM 8811 O O . GLY B 1 404 ? -2.742 -6.633 -6.918 1 91.62 404 GLY B O 1
ATOM 8812 N N . ASP B 1 405 ? -2.096 -4.496 -6.719 1 89 405 ASP B N 1
ATOM 8813 C CA . ASP B 1 405 ? -2.719 -4.078 -7.973 1 89 405 ASP B CA 1
ATOM 8814 C C . ASP B 1 405 ? -1.969 -2.9 -8.586 1 89 405 ASP B C 1
ATOM 8816 O O . ASP B 1 405 ? -1.5 -2.012 -7.875 1 89 405 ASP B O 1
ATOM 8820 N N . SER B 1 406 ? -1.781 -2.947 -9.898 1 81.06 406 SER B N 1
ATOM 8821 C CA . SER B 1 406 ? -1.109 -1.86 -10.602 1 81.06 406 SER B CA 1
ATOM 8822 C C . SER B 1 406 ? -2.064 -1.14 -11.547 1 81.06 406 SER B C 1
ATOM 8824 O O . SER B 1 406 ? -1.636 -0.328 -12.367 1 81.06 406 SER B O 1
ATOM 8826 N N . GLY B 1 407 ? -3.32 -1.496 -11.469 1 74.56 407 GLY B N 1
ATOM 8827 C CA . GLY B 1 407 ? -4.301 -0.867 -12.344 1 74.56 407 GLY B CA 1
ATOM 8828 C C . GLY B 1 407 ? -4.426 -1.552 -13.688 1 74.56 407 GLY B C 1
ATOM 8829 O O . GLY B 1 407 ? -3.863 -2.627 -13.898 1 74.56 407 GLY B O 1
ATOM 8830 N N . SER B 1 408 ? -5.344 -0.986 -14.539 1 71 408 SER B N 1
ATOM 8831 C CA . SER B 1 408 ? -5.598 -1.507 -15.875 1 71 408 SER B CA 1
ATOM 8832 C C . SER B 1 408 ? -5.887 -0.38 -16.859 1 71 408 SER B C 1
ATOM 8834 O O . SER B 1 408 ? -5.988 0.784 -16.469 1 71 408 SER B O 1
ATOM 8836 N N . ASP B 1 409 ? -5.918 -0.767 -18.078 1 65.56 409 ASP B N 1
ATOM 8837 C CA . ASP B 1 409 ? -6.238 0.188 -19.125 1 65.56 409 ASP B CA 1
ATOM 8838 C C . ASP B 1 409 ? -7.602 0.833 -18.891 1 65.56 409 ASP B C 1
ATOM 8840 O O . ASP B 1 409 ? -7.898 1.889 -19.453 1 65.56 409 ASP B O 1
ATOM 8844 N N . TRP B 1 410 ? -8.352 0.285 -18.094 1 65.75 410 TRP B N 1
ATOM 8845 C CA . TRP B 1 410 ? -9.68 0.802 -17.766 1 65.75 410 TRP B CA 1
ATOM 8846 C C . TRP B 1 410 ? -9.586 2.156 -17.078 1 65.75 410 TRP B C 1
ATOM 8848 O O . TRP B 1 410 ? -10.484 2.99 -17.203 1 65.75 410 TRP B O 1
ATOM 8858 N N . ASP B 1 411 ? -8.539 2.328 -16.391 1 61.5 411 ASP B N 1
ATOM 8859 C CA . ASP B 1 411 ? -8.359 3.551 -15.609 1 61.5 411 ASP B CA 1
ATOM 8860 C C . ASP B 1 411 ? -8.312 4.777 -16.516 1 61.5 411 ASP B C 1
ATOM 8862 O O . ASP B 1 411 ? -8.648 5.883 -16.094 1 61.5 411 ASP B O 1
ATOM 8866 N N . GLY B 1 412 ? -7.93 4.516 -17.688 1 55 412 GLY B N 1
ATOM 8867 C CA . GLY B 1 412 ? -7.812 5.605 -18.656 1 55 412 GLY B CA 1
ATOM 8868 C C . GLY B 1 412 ? -9.062 5.801 -19.484 1 55 412 GLY B C 1
ATOM 8869 O O . GLY B 1 412 ? -9.172 6.777 -20.219 1 55 412 GLY B O 1
ATOM 8870 N N . VAL B 1 413 ? -9.945 4.816 -19.406 1 47.97 413 VAL B N 1
ATOM 8871 C CA . VAL B 1 413 ? -11.141 4.902 -20.234 1 47.97 413 VAL B CA 1
ATOM 8872 C C . VAL B 1 413 ? -12.164 5.836 -19.578 1 47.97 413 VAL B C 1
ATOM 8874 O O . VAL B 1 413 ? -12.578 5.609 -18.438 1 47.97 413 VAL B O 1
ATOM 8877 N N . HIS B 1 414 ? -12.195 7.031 -19.969 1 43.47 414 HIS B N 1
ATOM 8878 C CA . HIS B 1 414 ? -13.227 7.961 -19.516 1 43.47 414 HIS B CA 1
ATOM 8879 C C . HIS B 1 414 ? -14.461 7.887 -20.406 1 43.47 414 HIS B C 1
ATOM 8881 O O . HIS B 1 414 ? -14.367 8.094 -21.625 1 43.47 414 HIS B O 1
ATOM 8887 N N . TRP B 1 415 ? -15.344 6.887 -20.094 1 39.78 415 TRP B N 1
ATOM 8888 C CA . TRP B 1 415 ? -16.547 6.832 -20.922 1 39.78 415 TRP B CA 1
ATOM 8889 C C . TRP B 1 415 ? -17.469 8.008 -20.609 1 39.78 415 TRP B C 1
ATOM 8891 O O . TRP B 1 415 ? -17.781 8.266 -19.453 1 39.78 415 TRP B O 1
ATOM 8901 N N . THR B 1 416 ? -17.453 9.008 -21.297 1 38 416 THR B N 1
ATOM 8902 C CA . THR B 1 416 ? -18.5 10.008 -21.219 1 38 416 THR B CA 1
ATOM 8903 C C . THR B 1 416 ? -19.781 9.523 -21.906 1 38 416 THR B C 1
ATOM 8905 O O . THR B 1 416 ? -19.781 9.352 -23.141 1 38 416 THR B O 1
ATOM 8908 N N . PRO B 1 417 ? -20.562 8.742 -21.203 1 37.34 417 PRO B N 1
ATOM 8909 C CA . PRO B 1 417 ? -21.766 8.5 -22 1 37.34 417 PRO B CA 1
ATOM 8910 C C . PRO B 1 417 ? -22.344 9.781 -22.609 1 37.34 417 PRO B C 1
ATOM 8912 O O . PRO B 1 417 ? -22.172 10.867 -22.047 1 37.34 417 PRO B O 1
ATOM 8915 N N . THR B 1 418 ? -22.688 9.633 -23.906 1 37.47 418 THR B N 1
ATOM 8916 C CA . THR B 1 418 ? -23.453 10.695 -24.547 1 37.47 418 THR B CA 1
ATOM 8917 C C . THR B 1 418 ? -24.516 11.234 -23.578 1 37.47 418 THR B C 1
ATOM 8919 O O . THR B 1 418 ? -24.797 12.438 -23.578 1 37.47 418 THR B O 1
ATOM 8922 N N . GLU B 1 419 ? -25.406 10.391 -23.141 1 38.94 419 GLU B N 1
ATOM 8923 C CA . GLU B 1 419 ? -26.438 10.844 -22.203 1 38.94 419 GLU B CA 1
ATOM 8924 C C . GLU B 1 419 ? -25.859 11 -20.797 1 38.94 419 GLU B C 1
ATOM 8926 O O . GLU B 1 419 ? -25.031 10.188 -20.359 1 38.94 419 GLU B O 1
ATOM 8931 N N . MET B 1 420 ? -25.875 12.188 -20.188 1 38.56 420 MET B N 1
ATOM 8932 C CA . MET B 1 420 ? -25.375 12.859 -18.984 1 38.56 420 MET B CA 1
ATOM 8933 C C . MET B 1 420 ? -25.359 11.906 -17.797 1 38.56 420 MET B C 1
ATOM 8935 O O . MET B 1 420 ? -26.297 11.883 -17 1 38.56 420 MET B O 1
ATOM 8939 N N . ARG B 1 421 ? -24.969 10.719 -17.984 1 40.34 421 ARG B N 1
ATOM 8940 C CA . ARG B 1 421 ? -25.078 9.938 -16.766 1 40.34 421 ARG B CA 1
ATOM 8941 C C . ARG B 1 421 ? -24 10.344 -15.758 1 40.34 421 ARG B C 1
ATOM 8943 O O . ARG B 1 421 ? -22.891 10.719 -16.141 1 40.34 421 ARG B O 1
ATOM 8950 N N . PRO B 1 422 ? -24.375 10.508 -14.531 1 41.53 422 PRO B N 1
ATOM 8951 C CA . PRO B 1 422 ? -23.5 10.883 -13.414 1 41.53 422 PRO B CA 1
ATOM 8952 C C . PRO B 1 422 ? -22.266 10 -13.297 1 41.53 422 PRO B C 1
ATOM 8954 O O . PRO B 1 422 ? -22.375 8.773 -13.367 1 41.53 422 PRO B O 1
ATOM 8957 N N . MET B 1 423 ? -21.25 10.391 -13.961 1 41.25 423 MET B N 1
ATOM 8958 C CA . MET B 1 423 ? -19.984 9.695 -13.75 1 41.25 423 MET B CA 1
ATOM 8959 C C . MET B 1 423 ? -19.797 9.32 -12.281 1 41.25 423 MET B C 1
ATOM 8961 O O . MET B 1 423 ? -19.875 10.18 -11.398 1 41.25 423 MET B O 1
ATOM 8965 N N . ILE B 1 424 ? -20.219 8.133 -11.914 1 40.81 424 ILE B N 1
ATOM 8966 C CA . ILE B 1 424 ? -20.031 7.695 -10.531 1 40.81 424 ILE B CA 1
ATOM 8967 C C . ILE B 1 424 ? -18.547 7.48 -10.258 1 40.81 424 ILE B C 1
ATOM 8969 O O . ILE B 1 424 ? -17.906 6.645 -10.898 1 40.81 424 ILE B O 1
ATOM 8973 N N . PHE B 1 425 ? -17.734 8.422 -9.75 1 41.25 425 PHE B N 1
ATOM 8974 C CA . PHE B 1 425 ? -16.344 8.516 -9.344 1 41.25 425 PHE B CA 1
ATOM 8975 C C . PHE B 1 425 ? -15.914 7.258 -8.594 1 41.25 425 PHE B C 1
ATOM 8977 O O . PHE B 1 425 ? -14.781 6.789 -8.75 1 41.25 425 PHE B O 1
ATOM 8984 N N . ALA B 1 426 ? -16.859 6.68 -7.703 1 41.84 426 ALA B N 1
ATOM 8985 C CA . ALA B 1 426 ? -16.422 5.594 -6.828 1 41.84 426 ALA B CA 1
ATOM 8986 C C . ALA B 1 426 ? -15.938 4.395 -7.641 1 41.84 426 ALA B C 1
ATOM 8988 O O . ALA B 1 426 ? -15.305 3.484 -7.098 1 41.84 426 ALA B O 1
ATOM 8989 N N . GLY B 1 427 ? -16.156 4.426 -8.984 1 41.91 427 GLY B N 1
ATOM 8990 C CA . GLY B 1 427 ? -15.898 3.232 -9.773 1 41.91 427 GLY B CA 1
ATOM 8991 C C . GLY B 1 427 ? -14.477 3.156 -10.289 1 41.91 427 GLY B C 1
ATOM 8992 O O . GLY B 1 427 ? -14.055 2.119 -10.805 1 41.91 427 GLY B O 1
ATOM 8993 N N . ARG B 1 428 ? -13.625 4.281 -10 1 49.28 428 ARG B N 1
ATOM 8994 C CA . ARG B 1 428 ? -12.352 4.234 -10.695 1 49.28 428 ARG B CA 1
ATOM 8995 C C . ARG B 1 428 ? -11.188 4.371 -9.719 1 49.28 428 ARG B C 1
ATOM 8997 O O . ARG B 1 428 ? -10.023 4.246 -10.109 1 49.28 428 ARG B O 1
ATOM 9004 N N . GLU B 1 429 ? -11.547 4.508 -8.594 1 59.66 429 GLU B N 1
ATOM 9005 C CA . GLU B 1 429 ? -10.422 4.711 -7.676 1 59.66 429 GLU B CA 1
ATOM 9006 C C . GLU B 1 429 ? -9.789 3.383 -7.277 1 59.66 429 GLU B C 1
ATOM 9008 O O . GLU B 1 429 ? -10.492 2.422 -6.961 1 59.66 429 GLU B O 1
ATOM 9013 N N . ARG B 1 430 ? -8.625 3.299 -7.473 1 63.94 430 ARG B N 1
ATOM 9014 C CA . ARG B 1 430 ? -7.848 2.09 -7.223 1 63.94 430 ARG B CA 1
ATOM 9015 C C . ARG B 1 430 ? -8.07 1.581 -5.801 1 63.94 430 ARG B C 1
ATOM 9017 O O . ARG B 1 430 ? -8.07 0.372 -5.562 1 63.94 430 ARG B O 1
ATOM 9024 N N . CYS B 1 431 ? -8.359 2.496 -4.965 1 61 431 CYS B N 1
ATOM 9025 C CA . CYS B 1 431 ? -8.57 2.064 -3.588 1 61 431 CYS B CA 1
ATOM 9026 C C . CYS B 1 431 ? -9.891 1.312 -3.445 1 61 431 CYS B C 1
ATOM 9028 O O . CYS B 1 431 ? -10.094 0.587 -2.471 1 61 431 CYS B O 1
ATOM 9030 N N . ALA B 1 432 ? -10.602 1.395 -4.363 1 67.5 432 ALA B N 1
ATOM 9031 C CA . ALA B 1 432 ? -11.93 0.791 -4.293 1 67.5 432 ALA B CA 1
ATOM 9032 C C . ALA B 1 432 ? -11.844 -0.731 -4.352 1 67.5 432 ALA B C 1
ATOM 9034 O O . ALA B 1 432 ? -12.75 -1.429 -3.885 1 67.5 432 ALA B O 1
ATOM 9035 N N . ALA B 1 433 ? -10.75 -1.168 -4.895 1 75.81 433 ALA B N 1
ATOM 9036 C CA . ALA B 1 433 ? -10.664 -2.619 -5.039 1 75.81 433 ALA B CA 1
ATOM 9037 C C . ALA B 1 433 ? -10.695 -3.307 -3.676 1 75.81 433 ALA B C 1
ATOM 9039 O O . ALA B 1 433 ? -11.5 -4.211 -3.447 1 75.81 433 ALA B O 1
ATOM 9040 N N . ALA B 1 434 ? -9.914 -2.861 -2.734 1 82.69 434 ALA B N 1
ATOM 9041 C CA . ALA B 1 434 ? -9.875 -3.449 -1.398 1 82.69 434 ALA B CA 1
ATOM 9042 C C . ALA B 1 434 ? -11.039 -2.959 -0.546 1 82.69 434 ALA B C 1
ATOM 9044 O O . ALA B 1 434 ? -11.688 -3.746 0.152 1 82.69 434 ALA B O 1
ATOM 9045 N N . ASN B 1 435 ? -11.406 -1.749 -0.681 1 84.56 435 ASN B N 1
ATOM 9046 C CA . ASN B 1 435 ? -12.406 -1.125 0.176 1 84.56 435 ASN B CA 1
ATOM 9047 C C . ASN B 1 435 ? -13.805 -1.666 -0.112 1 84.56 435 ASN B C 1
ATOM 9049 O O . ASN B 1 435 ? -14.617 -1.805 0.801 1 84.56 435 ASN B O 1
ATOM 9053 N N . ARG B 1 436 ? -14.086 -1.891 -1.333 1 87.25 436 ARG B N 1
ATOM 9054 C CA . ARG B 1 436 ? -15.406 -2.369 -1.717 1 87.25 436 ARG B CA 1
ATOM 9055 C C . ARG B 1 436 ? -15.695 -3.74 -1.115 1 87.25 436 ARG B C 1
ATOM 9057 O O . ARG B 1 436 ? -16.828 -4.039 -0.741 1 87.25 436 ARG B O 1
ATOM 9064 N N . LEU B 1 437 ? -14.68 -4.551 -1.143 1 90.12 437 LEU B N 1
ATOM 9065 C CA . LEU B 1 437 ? -14.852 -5.871 -0.544 1 90.12 437 LEU B CA 1
ATOM 9066 C C . LEU B 1 437 ? -15.219 -5.758 0.931 1 90.12 437 LEU B C 1
ATOM 9068 O O . LEU B 1 437 ? -16.141 -6.438 1.399 1 90.12 437 LEU B O 1
ATOM 9072 N N . SER B 1 438 ? -14.492 -4.902 1.691 1 90.75 438 SER B N 1
ATOM 9073 C CA . SER B 1 438 ? -14.773 -4.691 3.107 1 90.75 438 SER B CA 1
ATOM 9074 C C . SER B 1 438 ? -16.156 -4.07 3.309 1 90.75 438 SER B C 1
ATOM 9076 O O . SER B 1 438 ? -16.891 -4.453 4.227 1 90.75 438 SER B O 1
ATOM 9078 N N . HIS B 1 439 ? -16.531 -3.174 2.422 1 87.94 439 HIS B N 1
ATOM 9079 C CA . HIS B 1 439 ? -17.812 -2.488 2.521 1 87.94 439 HIS B CA 1
ATOM 9080 C C . HIS B 1 439 ? -18.969 -3.457 2.305 1 87.94 439 HIS B C 1
ATOM 9082 O O . HIS B 1 439 ? -19.938 -3.459 3.07 1 87.94 439 HIS B O 1
ATOM 9088 N N . ILE B 1 440 ? -18.844 -4.23 1.311 1 89.81 440 ILE B N 1
ATOM 9089 C CA . ILE B 1 440 ? -19.938 -5.105 0.903 1 89.81 440 ILE B CA 1
ATOM 9090 C C . ILE B 1 440 ? -20.141 -6.199 1.95 1 89.81 440 ILE B C 1
ATOM 9092 O O . ILE B 1 440 ? -21.281 -6.531 2.293 1 89.81 440 ILE B O 1
ATOM 9096 N N . PHE B 1 441 ? -19.062 -6.691 2.496 1 92.56 441 PHE B N 1
ATOM 9097 C CA . PHE B 1 441 ? -19.188 -7.828 3.4 1 92.56 441 PHE B CA 1
ATOM 9098 C C . PHE B 1 441 ? -19.125 -7.371 4.855 1 92.56 441 PHE B C 1
ATOM 9100 O O . PHE B 1 441 ? -19.344 -8.172 5.77 1 92.56 441 PHE B O 1
ATOM 9107 N N . GLY B 1 442 ? -18.828 -6.117 5.07 1 91.81 442 GLY B N 1
ATOM 9108 C CA . GLY B 1 442 ? -18.812 -5.559 6.414 1 91.81 442 GLY B CA 1
ATOM 9109 C C . GLY B 1 442 ? -17.562 -5.895 7.195 1 91.81 442 GLY B C 1
ATOM 9110 O O . GLY B 1 442 ? -17.594 -6.023 8.422 1 91.81 442 GLY B O 1
ATOM 9111 N N . LEU B 1 443 ? -16.453 -6.105 6.516 1 92.25 443 LEU B N 1
ATOM 9112 C CA . LEU B 1 443 ? -15.18 -6.383 7.18 1 92.25 443 LEU B CA 1
ATOM 9113 C C . LEU B 1 443 ? -14.602 -5.121 7.809 1 92.25 443 LEU B C 1
ATOM 9115 O O . LEU B 1 443 ? -14.656 -4.043 7.211 1 92.25 443 LEU B O 1
ATOM 9119 N N . THR B 1 444 ? -14 -5.203 8.977 1 89.81 444 THR B N 1
ATOM 9120 C CA . THR B 1 444 ? -13.641 -3.986 9.695 1 89.81 444 THR B CA 1
ATOM 9121 C C . THR B 1 444 ? -12.125 -3.902 9.883 1 89.81 444 THR B C 1
ATOM 9123 O O . THR B 1 444 ? -11.625 -2.967 10.516 1 89.81 444 THR B O 1
ATOM 9126 N N . GLY B 1 445 ? -11.406 -4.906 9.453 1 88.88 445 GLY B N 1
ATOM 9127 C CA . GLY B 1 445 ? -9.953 -4.828 9.5 1 88.88 445 GLY B CA 1
ATOM 9128 C C . GLY B 1 445 ? -9.375 -3.797 8.555 1 88.88 445 GLY B C 1
ATOM 9129 O O . GLY B 1 445 ? -10.102 -3.234 7.727 1 88.88 445 GLY B O 1
ATOM 9130 N N . PRO B 1 446 ? -8.102 -3.533 8.617 1 86.31 446 PRO B N 1
ATOM 9131 C CA . PRO B 1 446 ? -7.461 -2.541 7.75 1 86.31 446 PRO B CA 1
ATOM 9132 C C . PRO B 1 446 ? -7.445 -2.961 6.285 1 86.31 446 PRO B C 1
ATOM 9134 O O . PRO B 1 446 ? -7.445 -4.156 5.98 1 86.31 446 PRO B O 1
ATOM 9137 N N . THR B 1 447 ? -7.512 -1.966 5.43 1 86.56 447 THR B N 1
ATOM 9138 C CA . THR B 1 447 ? -7.379 -2.203 3.996 1 86.56 447 THR B CA 1
ATOM 9139 C C . THR B 1 447 ? -6.172 -1.458 3.436 1 86.56 447 THR B C 1
ATOM 9141 O O . THR B 1 447 ? -5.816 -0.384 3.924 1 86.56 447 THR B O 1
ATOM 9144 N N . SER B 1 448 ? -5.516 -2.119 2.516 1 82.75 448 SER B N 1
ATOM 9145 C CA . SER B 1 448 ? -4.41 -1.464 1.829 1 82.75 448 SER B CA 1
ATOM 9146 C C . SER B 1 448 ? -4.195 -2.049 0.437 1 82.75 448 SER B C 1
ATOM 9148 O O . SER B 1 448 ? -4.406 -3.244 0.222 1 82.75 448 SER B O 1
ATOM 9150 N N . THR B 1 449 ? -3.891 -1.176 -0.457 1 83.38 449 THR B N 1
ATOM 9151 C CA . THR B 1 449 ? -3.479 -1.595 -1.792 1 83.38 449 THR B CA 1
ATOM 9152 C C . THR B 1 449 ? -2.006 -1.272 -2.029 1 83.38 449 THR B C 1
ATOM 9154 O O . THR B 1 449 ? -1.58 -0.129 -1.854 1 83.38 449 THR B O 1
ATOM 9157 N N . ALA B 1 450 ? -1.233 -2.311 -2.377 1 84.12 450 ALA B N 1
ATOM 9158 C CA . ALA B 1 450 ? 0.188 -2.143 -2.668 1 84.12 450 ALA B CA 1
ATOM 9159 C C . ALA B 1 450 ? 0.433 -2.057 -4.172 1 84.12 450 ALA B C 1
ATOM 9161 O O . ALA B 1 450 ? -0.154 -2.816 -4.945 1 84.12 450 ALA B O 1
ATOM 9162 N N . GLU B 1 451 ? 1.244 -1.06 -4.566 1 82.81 451 GLU B N 1
ATOM 9163 C CA . GLU B 1 451 ? 1.679 -0.931 -5.953 1 82.81 451 GLU B CA 1
ATOM 9164 C C . GLU B 1 451 ? 3.197 -0.808 -6.047 1 82.81 451 GLU B C 1
ATOM 9166 O O . GLU B 1 451 ? 3.75 0.278 -5.863 1 82.81 451 GLU B O 1
ATOM 9171 N N . THR B 1 452 ? 3.803 -1.899 -6.398 1 84.25 452 THR B N 1
ATOM 9172 C CA . THR B 1 452 ? 5.246 -1.978 -6.586 1 84.25 452 THR B CA 1
ATOM 9173 C C . THR B 1 452 ? 5.582 -2.711 -7.883 1 84.25 452 THR B C 1
ATOM 9175 O O . THR B 1 452 ? 6.539 -3.488 -7.93 1 84.25 452 THR B O 1
ATOM 9178 N N . ALA B 1 453 ? 4.691 -2.621 -8.805 1 87.19 453 ALA B N 1
ATOM 9179 C CA . ALA B 1 453 ? 4.809 -3.279 -10.102 1 87.19 453 ALA B CA 1
ATOM 9180 C C . ALA B 1 453 ? 4.641 -4.789 -9.969 1 87.19 453 ALA B C 1
ATOM 9182 O O . ALA B 1 453 ? 3.656 -5.266 -9.398 1 87.19 453 ALA B O 1
ATOM 9183 N N . CYS B 1 454 ? 5.617 -5.523 -10.414 1 91.94 454 CYS B N 1
ATOM 9184 C CA . CYS B 1 454 ? 5.441 -6.969 -10.531 1 91.94 454 CYS B CA 1
ATOM 9185 C C . CYS B 1 454 ? 5.469 -7.629 -9.156 1 91.94 454 CYS B C 1
ATOM 9187 O O . CYS B 1 454 ? 5.008 -8.766 -9 1 91.94 454 CYS B O 1
ATOM 9189 N N . SER B 1 455 ? 5.953 -6.965 -8.164 1 93.69 455 SER B N 1
ATOM 9190 C CA . SER B 1 455 ? 6.043 -7.57 -6.844 1 93.69 455 SER B CA 1
ATOM 9191 C C . SER B 1 455 ? 4.859 -7.176 -5.969 1 93.69 455 SER B C 1
ATOM 9193 O O . SER B 1 455 ? 4.809 -7.527 -4.789 1 93.69 455 SER B O 1
ATOM 9195 N N . SER B 1 456 ? 3.887 -6.52 -6.473 1 91.38 456 SER B N 1
ATOM 9196 C CA . SER B 1 456 ? 2.824 -5.859 -5.719 1 91.38 456 SER B CA 1
ATOM 9197 C C . SER B 1 456 ? 2.086 -6.848 -4.824 1 91.38 456 SER B C 1
ATOM 9199 O O . SER B 1 456 ? 1.853 -6.574 -3.646 1 91.38 456 SER B O 1
ATOM 9201 N N . SER B 1 457 ? 1.661 -7.957 -5.332 1 95.69 457 SER B N 1
ATOM 9202 C CA . SER B 1 457 ? 0.819 -8.859 -4.559 1 95.69 457 SER B CA 1
ATOM 9203 C C . SER B 1 457 ? 1.617 -9.555 -3.463 1 95.69 457 SER B C 1
ATOM 9205 O O . SER B 1 457 ? 1.081 -9.859 -2.396 1 95.69 457 SER B O 1
ATOM 9207 N N . LEU B 1 458 ? 2.865 -9.828 -3.736 1 96.38 458 LEU B N 1
ATOM 9208 C CA . LEU B 1 458 ? 3.672 -10.445 -2.686 1 96.38 458 LEU B CA 1
ATOM 9209 C C . LEU B 1 458 ? 4.051 -9.414 -1.623 1 96.38 458 LEU B C 1
ATOM 9211 O O . LEU B 1 458 ? 4.199 -9.758 -0.448 1 96.38 458 LEU B O 1
ATOM 9215 N N . VAL B 1 459 ? 4.223 -8.195 -2.049 1 92.19 459 VAL B N 1
ATOM 9216 C CA . VAL B 1 459 ? 4.398 -7.113 -1.086 1 92.19 459 VAL B CA 1
ATOM 9217 C C . VAL B 1 459 ? 3.145 -6.984 -0.222 1 92.19 459 VAL B C 1
ATOM 9219 O O . VAL B 1 459 ? 3.238 -6.793 0.993 1 92.19 459 VAL B O 1
ATOM 9222 N N . ALA B 1 460 ? 1.972 -7.059 -0.862 1 91.94 460 ALA B N 1
ATOM 9223 C CA . ALA B 1 460 ? 0.723 -7.047 -0.106 1 91.94 460 ALA B CA 1
ATOM 9224 C C . ALA B 1 460 ? 0.701 -8.164 0.932 1 91.94 460 ALA B C 1
ATOM 9226 O O . ALA B 1 460 ? 0.216 -7.977 2.051 1 91.94 460 ALA B O 1
ATOM 9227 N N . CYS B 1 461 ? 1.195 -9.273 0.537 1 94 461 CYS B N 1
ATOM 9228 C CA . CYS B 1 461 ? 1.313 -10.391 1.462 1 94 461 CYS B CA 1
ATOM 9229 C C . CYS B 1 461 ? 2.242 -10.047 2.621 1 94 461 CYS B C 1
ATOM 9231 O O . CYS B 1 461 ? 1.938 -10.344 3.775 1 94 461 CYS B O 1
ATOM 9233 N N . GLY B 1 462 ? 3.34 -9.469 2.332 1 89.06 462 GLY B N 1
ATOM 9234 C CA . GLY B 1 462 ? 4.262 -9.023 3.365 1 89.06 462 GLY B CA 1
ATOM 9235 C C . GLY B 1 462 ? 3.641 -8.031 4.332 1 89.06 462 GLY B C 1
ATOM 9236 O O . GLY B 1 462 ? 3.818 -8.141 5.547 1 89.06 462 GLY B O 1
ATOM 9237 N N . VAL B 1 463 ? 2.908 -7.113 3.771 1 85.44 463 VAL B N 1
ATOM 9238 C CA . VAL B 1 463 ? 2.244 -6.105 4.594 1 85.44 463 VAL B CA 1
ATOM 9239 C C . VAL B 1 463 ? 1.23 -6.781 5.516 1 85.44 463 VAL B C 1
ATOM 9241 O O . VAL B 1 463 ? 1.131 -6.438 6.695 1 85.44 463 VAL B O 1
ATOM 9244 N N . ALA B 1 464 ? 0.455 -7.68 4.973 1 89 464 ALA B N 1
ATOM 9245 C CA . ALA B 1 464 ? -0.51 -8.414 5.785 1 89 464 ALA B CA 1
ATOM 9246 C C . ALA B 1 464 ? 0.182 -9.148 6.93 1 89 464 ALA B C 1
ATOM 9248 O O . ALA B 1 464 ? -0.256 -9.062 8.078 1 89 464 ALA B O 1
ATOM 9249 N N . GLN B 1 465 ? 1.235 -9.805 6.59 1 86.06 465 GLN B N 1
ATOM 9250 C CA . GLN B 1 465 ? 1.968 -10.562 7.594 1 86.06 465 GLN B CA 1
ATOM 9251 C C . GLN B 1 465 ? 2.516 -9.656 8.688 1 86.06 465 GLN B C 1
ATOM 9253 O O . GLN B 1 465 ? 2.432 -9.977 9.875 1 86.06 465 GLN B O 1
ATOM 9258 N N . MET B 1 466 ? 3.088 -8.562 8.32 1 78.62 466 MET B N 1
ATOM 9259 C CA . MET B 1 466 ? 3.66 -7.617 9.281 1 78.62 466 MET B CA 1
ATOM 9260 C C . MET B 1 466 ? 2.576 -7.008 10.156 1 78.62 466 MET B C 1
ATOM 9262 O O . MET B 1 466 ? 2.793 -6.777 11.352 1 78.62 466 MET B O 1
ATOM 9266 N N . THR B 1 467 ? 1.412 -6.723 9.562 1 79.25 467 THR B N 1
ATOM 9267 C CA . THR B 1 467 ? 0.292 -6.148 10.297 1 79.25 467 THR B CA 1
ATOM 9268 C C . THR B 1 467 ? -0.248 -7.145 11.32 1 79.25 467 THR B C 1
ATOM 9270 O O . THR B 1 467 ? -0.737 -6.754 12.383 1 79.25 467 THR B O 1
ATOM 9273 N N . MET B 1 468 ? -0.099 -8.383 11.023 1 83.62 468 MET B N 1
ATOM 9274 C CA . MET B 1 468 ? -0.668 -9.438 11.859 1 83.62 468 MET B CA 1
ATOM 9275 C C . MET B 1 468 ? 0.323 -9.883 12.93 1 83.62 468 MET B C 1
ATOM 9277 O O . MET B 1 468 ? -0.018 -10.68 13.805 1 83.62 468 MET B O 1
ATOM 9281 N N . ARG B 1 469 ? 1.504 -9.359 12.914 1 75.5 469 ARG B N 1
ATOM 9282 C CA . ARG B 1 469 ? 2.523 -9.719 13.891 1 75.5 469 ARG B CA 1
ATOM 9283 C C . ARG B 1 469 ? 2.119 -9.273 15.289 1 75.5 469 ARG B C 1
ATOM 9285 O O . ARG B 1 469 ? 1.402 -8.289 15.453 1 75.5 469 ARG B O 1
ATOM 9292 N N . SER B 1 470 ? 2.543 -10.102 16.172 1 63.16 470 SER B N 1
ATOM 9293 C CA . SER B 1 470 ? 2.258 -9.797 17.578 1 63.16 470 SER B CA 1
ATOM 9294 C C . SER B 1 470 ? 3.012 -8.555 18.031 1 63.16 470 SER B C 1
ATOM 9296 O O . SER B 1 470 ? 4.082 -8.242 17.516 1 63.16 470 SER B O 1
ATOM 9298 N N . LYS B 1 471 ? 2.332 -7.945 18.859 1 59 471 LYS B N 1
ATOM 9299 C CA . LYS B 1 471 ? 2.949 -6.797 19.516 1 59 471 LYS B CA 1
ATOM 9300 C C . LYS B 1 471 ? 3.662 -7.219 20.797 1 59 471 LYS B C 1
ATOM 9302 O O . LYS B 1 471 ? 3.35 -8.266 21.375 1 59 471 LYS B O 1
ATOM 9307 N N . LEU B 1 472 ? 4.785 -6.551 20.953 1 48.12 472 LEU B N 1
ATOM 9308 C CA . LEU B 1 472 ? 5.504 -6.809 22.203 1 48.12 472 LEU B CA 1
ATOM 9309 C C . LEU B 1 472 ? 4.594 -6.586 23.406 1 48.12 472 LEU B C 1
ATOM 9311 O O . LEU B 1 472 ? 3.645 -5.801 23.328 1 48.12 472 LEU B O 1
ATOM 9315 N N . GLU B 1 473 ? 4.809 -7.488 24.297 1 47.66 473 GLU B N 1
ATOM 9316 C CA . GLU B 1 473 ? 4.043 -7.418 25.531 1 47.66 473 GLU B CA 1
ATOM 9317 C C . GLU B 1 473 ? 3.904 -5.977 26.016 1 47.66 473 GLU B C 1
ATOM 9319 O O . GLU B 1 473 ? 2.854 -5.586 26.531 1 47.66 473 GLU B O 1
ATOM 9324 N N . ASP B 1 474 ? 5 -5.312 25.922 1 42.97 474 ASP B N 1
ATOM 9325 C CA . ASP B 1 474 ? 4.984 -3.953 26.453 1 42.97 474 ASP B CA 1
ATOM 9326 C C . ASP B 1 474 ? 4.125 -3.031 25.594 1 42.97 474 ASP B C 1
ATOM 9328 O O . ASP B 1 474 ? 3.775 -1.927 26.016 1 42.97 474 ASP B O 1
ATOM 9332 N N . GLN B 1 475 ? 3.885 -3.541 24.406 1 43.78 475 GLN B N 1
ATOM 9333 C CA . GLN B 1 475 ? 3.023 -2.754 23.531 1 43.78 475 GLN B CA 1
ATOM 9334 C C . GLN B 1 475 ? 1.567 -3.195 23.656 1 43.78 475 GLN B C 1
ATOM 9336 O O . GLN B 1 475 ? 0.679 -2.598 23.047 1 43.78 475 GLN B O 1
ATOM 9341 N N . ILE B 1 476 ? 1.315 -4.488 24.203 1 42.31 476 ILE B N 1
ATOM 9342 C CA . ILE B 1 476 ? -0.021 -5.051 24.375 1 42.31 476 ILE B CA 1
ATOM 9343 C C . ILE B 1 476 ? -0.688 -4.441 25.609 1 42.31 476 ILE B C 1
ATOM 9345 O O . ILE B 1 476 ? -0.153 -4.527 26.719 1 42.31 476 ILE B O 1
ATOM 9349 N N . THR B 1 477 ? -1.421 -3.523 25.328 1 38.47 477 THR B N 1
ATOM 9350 C CA . THR B 1 477 ? -2.24 -3.168 26.469 1 38.47 477 THR B CA 1
ATOM 9351 C C . THR B 1 477 ? -3.217 -4.289 26.812 1 38.47 477 THR B C 1
ATOM 9353 O O . THR B 1 477 ? -3.783 -4.918 25.922 1 38.47 477 THR B O 1
ATOM 9356 N N . PRO B 1 478 ? -3.252 -4.855 28.016 1 35.47 478 PRO B N 1
ATOM 9357 C CA . PRO B 1 478 ? -3.99 -6.027 28.5 1 35.47 478 PRO B CA 1
ATOM 9358 C C . PRO B 1 478 ? -5.367 -6.16 27.859 1 35.47 478 PRO B C 1
ATOM 9360 O O . PRO B 1 478 ? -5.859 -7.277 27.672 1 35.47 478 PRO B O 1
ATOM 9363 N N . ASN B 1 479 ? -6.23 -5.305 27.828 1 31.42 479 ASN B N 1
ATOM 9364 C CA . ASN B 1 479 ? -7.66 -5.539 27.656 1 31.42 479 ASN B CA 1
ATOM 9365 C C . ASN B 1 479 ? -8.062 -5.566 26.188 1 31.42 479 ASN B C 1
ATOM 9367 O O . ASN B 1 479 ? -9.242 -5.73 25.875 1 31.42 479 ASN B O 1
ATOM 9371 N N . VAL B 1 480 ? -7.555 -5.09 25.391 1 33.12 480 VAL B N 1
ATOM 9372 C CA . VAL B 1 480 ? -8.156 -5.035 24.062 1 33.12 480 VAL B CA 1
ATOM 9373 C C . VAL B 1 480 ? -7.199 -5.633 23.031 1 33.12 480 VAL B C 1
ATOM 9375 O O . VAL B 1 480 ? -6.043 -5.211 22.938 1 33.12 480 VAL B O 1
ATOM 9378 N N . THR B 1 481 ? -7.461 -6.859 22.703 1 41.03 481 THR B N 1
ATOM 9379 C CA . THR B 1 481 ? -6.688 -7.562 21.688 1 41.03 481 THR B CA 1
ATOM 9380 C C . THR B 1 481 ? -6.652 -6.766 20.391 1 41.03 481 THR B C 1
ATOM 9382 O O . THR B 1 481 ? -7.68 -6.59 19.734 1 41.03 481 THR B O 1
ATOM 9385 N N . THR B 1 482 ? -5.914 -5.738 20.219 1 49 482 THR B N 1
ATOM 9386 C CA . THR B 1 482 ? -5.727 -4.891 19.047 1 49 482 THR B CA 1
ATOM 9387 C C . THR B 1 482 ? -5.109 -5.688 17.891 1 49 482 THR B C 1
ATOM 9389 O O . THR B 1 482 ? -4.898 -5.152 16.797 1 49 482 THR B O 1
ATOM 9392 N N . ASP B 1 483 ? -5.141 -7.062 17.953 1 70.5 483 ASP B N 1
ATOM 9393 C CA . ASP B 1 483 ? -4.309 -7.797 17 1 70.5 483 ASP B CA 1
ATOM 9394 C C . ASP B 1 483 ? -5.121 -8.234 15.789 1 70.5 483 ASP B C 1
ATOM 9396 O O . ASP B 1 483 ? -6.27 -8.664 15.922 1 70.5 483 ASP B O 1
ATOM 9400 N N . LEU B 1 484 ? -4.777 -7.848 14.742 1 83.31 484 LEU B N 1
ATOM 9401 C CA . LEU B 1 484 ? -5.344 -8.406 13.523 1 83.31 484 LEU B CA 1
ATOM 9402 C C . LEU B 1 484 ? -5.02 -9.891 13.398 1 83.31 484 LEU B C 1
ATOM 9404 O O . LEU B 1 484 ? -3.852 -10.266 13.266 1 83.31 484 LEU B O 1
ATOM 9408 N N . LYS B 1 485 ? -6.023 -10.75 13.422 1 90.69 485 LYS B N 1
ATOM 9409 C CA . LYS B 1 485 ? -5.805 -12.195 13.383 1 90.69 485 LYS B CA 1
ATOM 9410 C C . LYS B 1 485 ? -6.188 -12.773 12.023 1 90.69 485 LYS B C 1
ATOM 9412 O O . LYS B 1 485 ? -5.828 -13.906 11.703 1 90.69 485 LYS B O 1
ATOM 9417 N N . HIS B 1 486 ? -6.949 -12.039 11.281 1 93.94 486 HIS B N 1
ATOM 9418 C CA . HIS B 1 486 ? -7.441 -12.508 9.992 1 93.94 486 HIS B CA 1
ATOM 9419 C C . HIS B 1 486 ? -7.129 -11.516 8.883 1 93.94 486 HIS B C 1
ATOM 9421 O O . HIS B 1 486 ? -7.207 -10.297 9.086 1 93.94 486 HIS B O 1
ATOM 9427 N N . SER B 1 487 ? -6.719 -12.016 7.73 1 96.25 487 SER B N 1
ATOM 9428 C CA . SER B 1 487 ? -6.496 -11.172 6.559 1 96.25 487 SER B CA 1
ATOM 9429 C C . SER B 1 487 ? -6.816 -11.914 5.27 1 96.25 487 SER B C 1
ATOM 9431 O O . SER B 1 487 ? -6.68 -13.141 5.203 1 96.25 487 SER B O 1
ATOM 9433 N N . LEU B 1 488 ? -7.328 -11.195 4.383 1 97.5 488 LEU B N 1
ATOM 9434 C CA . LEU B 1 488 ? -7.473 -11.633 3 1 97.5 488 LEU B CA 1
ATOM 9435 C C . LEU B 1 488 ? -6.465 -10.93 2.1 1 97.5 488 LEU B C 1
ATOM 9437 O O . LEU B 1 488 ? -6.426 -9.695 2.051 1 97.5 488 LEU B O 1
ATOM 9441 N N . VAL B 1 489 ? -5.566 -11.68 1.454 1 97.69 489 VAL B N 1
ATOM 9442 C CA . VAL B 1 489 ? -4.578 -11.125 0.54 1 97.69 489 VAL B CA 1
ATOM 9443 C C . VAL B 1 489 ? -4.93 -11.5 -0.897 1 97.69 489 VAL B C 1
ATOM 9445 O O . VAL B 1 489 ? -5.23 -12.664 -1.184 1 97.69 489 VAL B O 1
ATOM 9448 N N . MET B 1 490 ? -4.879 -10.516 -1.76 1 97.38 490 MET B N 1
ATOM 9449 C CA . MET B 1 490 ? -5.254 -10.766 -3.148 1 97.38 490 MET B CA 1
ATOM 9450 C C . MET B 1 490 ? -4.277 -10.086 -4.105 1 97.38 490 MET B C 1
ATOM 9452 O O . MET B 1 490 ? -3.539 -9.188 -3.711 1 97.38 490 MET B O 1
ATOM 9456 N N . GLY B 1 491 ? -4.148 -10.539 -5.285 1 96.25 491 GLY B N 1
ATOM 9457 C CA . GLY B 1 491 ? -3.391 -9.977 -6.391 1 96.25 491 GLY B CA 1
ATOM 9458 C C . GLY B 1 491 ? -4.145 -9.992 -7.707 1 96.25 491 GLY B C 1
ATOM 9459 O O . GLY B 1 491 ? -4.848 -10.961 -8.008 1 96.25 491 GLY B O 1
ATOM 9460 N N . SER B 1 492 ? -4.027 -8.852 -8.508 1 93.75 492 SER B N 1
ATOM 9461 C CA . SER B 1 492 ? -4.852 -8.766 -9.703 1 93.75 492 SER B CA 1
ATOM 9462 C C . SER B 1 492 ? -4.051 -8.227 -10.883 1 93.75 492 SER B C 1
ATOM 9464 O O . SER B 1 492 ? -3.154 -7.398 -10.711 1 93.75 492 SER B O 1
ATOM 9466 N N . ASN B 1 493 ? -4.348 -8.727 -12.031 1 95 493 ASN B N 1
ATOM 9467 C CA . ASN B 1 493 ? -3.945 -8.164 -13.32 1 95 493 ASN B CA 1
ATOM 9468 C C . ASN B 1 493 ? -4.953 -8.5 -14.414 1 95 493 ASN B C 1
ATOM 9470 O O . ASN B 1 493 ? -5.363 -9.656 -14.555 1 95 493 ASN B O 1
ATOM 9474 N N . THR B 1 494 ? -5.441 -7.531 -15.109 1 92.25 494 THR B N 1
ATOM 9475 C CA . THR B 1 494 ? -6.336 -7.762 -16.234 1 92.25 494 THR B CA 1
ATOM 9476 C C . THR B 1 494 ? -5.828 -7.059 -17.484 1 92.25 494 THR B C 1
ATOM 9478 O O . THR B 1 494 ? -5.309 -5.945 -17.422 1 92.25 494 THR B O 1
ATOM 9481 N N . LEU B 1 495 ? -5.934 -7.75 -18.578 1 92.81 495 LEU B N 1
ATOM 9482 C CA . LEU B 1 495 ? -5.531 -7.23 -19.891 1 92.81 495 LEU B CA 1
ATOM 9483 C C . LEU B 1 495 ? -6.746 -6.762 -20.688 1 92.81 495 LEU B C 1
ATOM 9485 O O . LEU B 1 495 ? -7.301 -7.52 -21.484 1 92.81 495 LEU B O 1
ATOM 9489 N N . ILE B 1 496 ? -7.062 -5.473 -20.594 1 88.12 496 ILE B N 1
ATOM 9490 C CA . ILE B 1 496 ? -8.344 -5.027 -21.125 1 88.12 496 ILE B CA 1
ATOM 9491 C C . ILE B 1 496 ? -8.117 -4.109 -22.312 1 88.12 496 ILE B C 1
ATOM 9493 O O . ILE B 1 496 ? -9.062 -3.748 -23.016 1 88.12 496 ILE B O 1
ATOM 9497 N N . GLY B 1 497 ? -6.883 -3.779 -22.609 1 87.81 497 GLY B N 1
ATOM 9498 C CA . GLY B 1 497 ? -6.562 -2.914 -23.734 1 87.81 497 GLY B CA 1
ATOM 9499 C C . GLY B 1 497 ? -5.113 -3.012 -24.172 1 87.81 497 GLY B C 1
ATOM 9500 O O . GLY B 1 497 ? -4.305 -3.67 -23.516 1 87.81 497 GLY B O 1
ATOM 9501 N N . PRO B 1 498 ? -4.781 -2.365 -25.25 1 87.94 498 PRO B N 1
ATOM 9502 C CA . PRO B 1 498 ? -3.443 -2.479 -25.828 1 87.94 498 PRO B CA 1
ATOM 9503 C C . PRO B 1 498 ? -2.422 -1.573 -25.141 1 87.94 498 PRO B C 1
ATOM 9505 O O . PRO B 1 498 ? -1.218 -1.706 -25.375 1 87.94 498 PRO B O 1
ATOM 9508 N N . GLY B 1 499 ? -2.896 -0.646 -24.312 1 82.44 499 GLY B N 1
ATOM 9509 C CA . GLY B 1 499 ? -2.012 0.339 -23.703 1 82.44 499 GLY B CA 1
ATOM 9510 C C . GLY B 1 499 ? -0.816 -0.281 -23 1 82.44 499 GLY B C 1
ATOM 9511 O O . GLY B 1 499 ? 0.323 0.136 -23.219 1 82.44 499 GLY B O 1
ATOM 9512 N N . GLY B 1 500 ? -1.025 -1.243 -22.125 1 84.62 500 GLY B N 1
ATOM 9513 C CA . GLY B 1 500 ? 0.057 -1.913 -21.438 1 84.62 500 GLY B CA 1
ATOM 9514 C C . GLY B 1 500 ? 1.016 -2.633 -22.359 1 84.62 500 GLY B C 1
ATOM 9515 O O . GLY B 1 500 ? 2.221 -2.676 -22.109 1 84.62 500 GLY B O 1
ATOM 9516 N N . TYR B 1 501 ? 0.489 -3.182 -23.438 1 89.44 501 TYR B N 1
ATOM 9517 C CA . TYR B 1 501 ? 1.324 -3.865 -24.422 1 89.44 501 TYR B CA 1
ATOM 9518 C C . TYR B 1 501 ? 2.256 -2.885 -25.125 1 89.44 501 TYR B C 1
ATOM 9520 O O . TYR B 1 501 ? 3.445 -3.164 -25.297 1 89.44 501 TYR B O 1
ATOM 9528 N N . ILE B 1 502 ? 1.717 -1.789 -25.516 1 86.06 502 ILE B N 1
ATOM 9529 C CA . ILE B 1 502 ? 2.486 -0.767 -26.219 1 86.06 502 ILE B CA 1
ATOM 9530 C C . ILE B 1 502 ? 3.555 -0.198 -25.281 1 86.06 502 ILE B C 1
ATOM 9532 O O . ILE B 1 502 ? 4.723 -0.089 -25.656 1 86.06 502 ILE B O 1
ATOM 9536 N N . SER B 1 503 ? 3.156 0.038 -24.078 1 80.25 503 SER B N 1
ATOM 9537 C CA . SER B 1 503 ? 4.043 0.691 -23.125 1 80.25 503 SER B CA 1
ATOM 9538 C C . SER B 1 503 ? 5.203 -0.219 -22.734 1 80.25 503 SER B C 1
ATOM 9540 O O . SER B 1 503 ? 6.324 0.25 -22.531 1 80.25 503 SER B O 1
ATOM 9542 N N . LEU B 1 504 ? 4.977 -1.461 -22.594 1 86.06 504 LEU B N 1
ATOM 9543 C CA . LEU B 1 504 ? 5.996 -2.4 -22.141 1 86.06 504 LEU B CA 1
ATOM 9544 C C . LEU B 1 504 ? 6.871 -2.854 -23.312 1 86.06 504 LEU B C 1
ATOM 9546 O O . LEU B 1 504 ? 7.977 -3.354 -23.094 1 86.06 504 LEU B O 1
ATOM 9550 N N . SER B 1 505 ? 6.387 -2.697 -24.5 1 86.44 505 SER B N 1
ATOM 9551 C CA . SER B 1 505 ? 7.18 -3.025 -25.688 1 86.44 505 SER B CA 1
ATOM 9552 C C . SER B 1 505 ? 8.289 -2.004 -25.906 1 86.44 505 SER B C 1
ATOM 9554 O O . SER B 1 505 ? 9.359 -2.346 -26.406 1 86.44 505 SER B O 1
ATOM 9556 N N . GLY B 1 506 ? 8.07 -0.812 -25.562 1 77.94 506 GLY B N 1
ATOM 9557 C CA . GLY B 1 506 ? 9.047 0.245 -25.75 1 77.94 506 GLY B CA 1
ATOM 9558 C C . GLY B 1 506 ? 10.398 -0.086 -25.156 1 77.94 506 GLY B C 1
ATOM 9559 O O . GLY B 1 506 ? 11.406 -0.148 -25.859 1 77.94 506 GLY B O 1
ATOM 9560 N N . PRO B 1 507 ? 10.391 -0.46 -23.844 1 76.19 507 PRO B N 1
ATOM 9561 C CA . PRO B 1 507 ? 11.648 -0.802 -23.188 1 76.19 507 PRO B CA 1
ATOM 9562 C C . PRO B 1 507 ? 12.125 -2.217 -23.516 1 76.19 507 PRO B C 1
ATOM 9564 O O . PRO B 1 507 ? 13.148 -2.668 -23 1 76.19 507 PRO B O 1
ATOM 9567 N N . GLY B 1 508 ? 11.344 -2.873 -24.281 1 80.81 508 GLY B N 1
ATOM 9568 C CA . GLY B 1 508 ? 11.75 -4.211 -24.688 1 80.81 508 GLY B CA 1
ATOM 9569 C C . GLY B 1 508 ? 11.562 -5.246 -23.594 1 80.81 508 GLY B C 1
ATOM 9570 O O . GLY B 1 508 ? 12.336 -6.195 -23.484 1 80.81 508 GLY B O 1
ATOM 9571 N N . MET B 1 509 ? 10.586 -5.086 -22.781 1 86.75 509 MET B N 1
ATOM 9572 C CA . MET B 1 509 ? 10.352 -5.984 -21.656 1 86.75 509 MET B CA 1
ATOM 9573 C C . MET B 1 509 ? 9.594 -7.227 -22.094 1 86.75 509 MET B C 1
ATOM 9575 O O . MET B 1 509 ? 9.719 -8.289 -21.484 1 86.75 509 MET B O 1
ATOM 9579 N N . LEU B 1 510 ? 8.875 -7.062 -23.156 1 92.19 510 LEU B N 1
ATOM 9580 C CA . LEU B 1 510 ? 8.008 -8.156 -23.594 1 92.19 510 LEU B CA 1
ATOM 9581 C C . LEU B 1 510 ? 8.742 -9.078 -24.562 1 92.19 510 LEU B C 1
ATOM 9583 O O . LEU B 1 510 ? 9.703 -8.656 -25.219 1 92.19 510 LEU B O 1
ATOM 9587 N N . THR B 1 511 ? 8.289 -10.273 -24.547 1 91.94 511 THR B N 1
ATOM 9588 C CA . THR B 1 511 ? 8.828 -11.25 -25.484 1 91.94 511 THR B CA 1
ATOM 9589 C C . THR B 1 511 ? 8.188 -11.086 -26.859 1 91.94 511 THR B C 1
ATOM 9591 O O . THR B 1 511 ? 6.996 -10.797 -26.969 1 91.94 511 THR B O 1
ATOM 9594 N N . HIS B 1 512 ? 8.977 -11.305 -27.859 1 84.88 512 HIS B N 1
ATOM 9595 C CA . HIS B 1 512 ? 8.469 -11.32 -29.234 1 84.88 512 HIS B CA 1
ATOM 9596 C C . HIS B 1 512 ? 7.793 -12.648 -29.547 1 84.88 512 HIS B C 1
ATOM 9598 O O . HIS B 1 512 ? 7.023 -12.742 -30.516 1 84.88 512 HIS B O 1
ATOM 9604 N N . GLN B 1 513 ? 8 -13.648 -28.719 1 80.19 513 GLN B N 1
ATOM 9605 C CA . GLN B 1 513 ? 7.559 -15.008 -29.016 1 80.19 513 GLN B CA 1
ATOM 9606 C C . GLN B 1 513 ? 6.184 -15.281 -28.406 1 80.19 513 GLN B C 1
ATOM 9608 O O . GLN B 1 513 ? 5.52 -16.25 -28.781 1 80.19 513 GLN B O 1
ATOM 9613 N N . GLY B 1 514 ? 5.832 -14.531 -27.5 1 86 514 GLY B N 1
ATOM 9614 C CA . GLY B 1 514 ? 4.492 -14.641 -26.938 1 86 514 GLY B CA 1
ATOM 9615 C C . GLY B 1 514 ? 4.402 -15.633 -25.797 1 86 514 GLY B C 1
ATOM 9616 O O . GLY B 1 514 ? 3.305 -15.992 -25.375 1 86 514 GLY B O 1
ATOM 9617 N N . ARG B 1 515 ? 5.539 -16.156 -25.344 1 88.88 515 ARG B N 1
ATOM 9618 C CA . ARG B 1 515 ? 5.605 -17.062 -24.203 1 88.88 515 ARG B CA 1
ATOM 9619 C C . ARG B 1 515 ? 6.75 -16.688 -23.266 1 88.88 515 ARG B C 1
ATOM 9621 O O . ARG B 1 515 ? 7.734 -16.078 -23.703 1 88.88 515 ARG B O 1
ATOM 9628 N N . CYS B 1 516 ? 6.523 -17 -22.016 1 94.19 516 CYS B N 1
ATOM 9629 C CA . CYS B 1 516 ? 7.652 -16.875 -21.109 1 94.19 516 CYS B CA 1
ATOM 9630 C C . CYS B 1 516 ? 8.57 -18.094 -21.188 1 94.19 516 CYS B C 1
ATOM 9632 O O . CYS B 1 516 ? 8.25 -19.156 -20.641 1 94.19 516 CYS B O 1
ATOM 9634 N N . PHE B 1 517 ? 9.688 -17.922 -21.766 1 89.75 517 PHE B N 1
ATOM 9635 C CA . PHE B 1 517 ? 10.672 -19 -21.875 1 89.75 517 PHE B CA 1
ATOM 9636 C C . PHE B 1 517 ? 11.617 -18.984 -20.672 1 89.75 517 PHE B C 1
ATOM 9638 O O . PHE B 1 517 ? 12.844 -18.984 -20.844 1 89.75 517 PHE B O 1
ATOM 9645 N N . THR B 1 518 ? 11.031 -19.062 -19.562 1 94.69 518 THR B N 1
ATOM 9646 C CA . THR B 1 518 ? 11.75 -19 -18.297 1 94.69 518 THR B CA 1
ATOM 9647 C C . THR B 1 518 ? 12.844 -20.062 -18.25 1 94.69 518 THR B C 1
ATOM 9649 O O . THR B 1 518 ? 12.586 -21.25 -18.516 1 94.69 518 THR B O 1
ATOM 9652 N N . PHE B 1 519 ? 14.086 -19.719 -17.938 1 90.56 519 PHE B N 1
ATOM 9653 C CA . PHE B 1 519 ? 15.289 -20.531 -17.734 1 90.56 519 PHE B CA 1
ATOM 9654 C C . PHE B 1 519 ? 15.805 -21.062 -19.078 1 90.56 519 PHE B C 1
ATOM 9656 O O . PHE B 1 519 ? 16.844 -21.719 -19.125 1 90.56 519 PHE B O 1
ATOM 9663 N N . ASP B 1 520 ? 15.094 -20.781 -20.109 1 84.81 520 ASP B N 1
ATOM 9664 C CA . ASP B 1 520 ? 15.469 -21.281 -21.422 1 84.81 520 ASP B CA 1
ATOM 9665 C C . ASP B 1 520 ? 16.453 -20.344 -22.109 1 84.81 520 ASP B C 1
ATOM 9667 O O . ASP B 1 520 ? 16.469 -19.141 -21.844 1 84.81 520 ASP B O 1
ATOM 9671 N N . HIS B 1 521 ? 17.219 -20.828 -22.953 1 80.12 521 HIS B N 1
ATOM 9672 C CA . HIS B 1 521 ? 18.203 -20.062 -23.688 1 80.12 521 HIS B CA 1
ATOM 9673 C C . HIS B 1 521 ? 17.547 -19 -24.547 1 80.12 521 HIS B C 1
ATOM 9675 O O . HIS B 1 521 ? 18.141 -17.953 -24.828 1 80.12 521 HIS B O 1
ATOM 9681 N N . SER B 1 522 ? 16.344 -19.203 -24.891 1 80.44 522 SER B N 1
ATOM 9682 C CA . SER B 1 522 ? 15.656 -18.297 -25.812 1 80.44 522 SER B CA 1
ATOM 9683 C C . SER B 1 522 ? 14.906 -17.203 -25.047 1 80.44 522 SER B C 1
ATOM 9685 O O . SER B 1 522 ? 14.164 -16.422 -25.656 1 80.44 522 SER B O 1
ATOM 9687 N N . ALA B 1 523 ? 15.133 -17.156 -23.766 1 90.31 523 ALA B N 1
ATOM 9688 C CA . ALA B 1 523 ? 14.445 -16.141 -22.953 1 90.31 523 ALA B CA 1
ATOM 9689 C C . ALA B 1 523 ? 14.758 -14.742 -23.453 1 90.31 523 ALA B C 1
ATOM 9691 O O . ALA B 1 523 ? 15.922 -14.344 -23.562 1 90.31 523 ALA B O 1
ATOM 9692 N N . ASP B 1 524 ? 13.688 -13.953 -23.812 1 89.19 524 ASP B N 1
ATOM 9693 C CA . ASP B 1 524 ? 13.922 -12.625 -24.375 1 89.19 524 ASP B CA 1
ATOM 9694 C C . ASP B 1 524 ? 12.945 -11.602 -23.797 1 89.19 524 ASP B C 1
ATOM 9696 O O . ASP B 1 524 ? 12.844 -10.484 -24.297 1 89.19 524 ASP B O 1
ATOM 9700 N N . GLY B 1 525 ? 12.172 -12.031 -22.875 1 92.38 525 GLY B N 1
ATOM 9701 C CA . GLY B 1 525 ? 11.164 -11.172 -22.281 1 92.38 525 GLY B CA 1
ATOM 9702 C C . GLY B 1 525 ? 9.977 -11.945 -21.719 1 92.38 525 GLY B C 1
ATOM 9703 O O . GLY B 1 525 ? 9.898 -13.164 -21.891 1 92.38 525 GLY B O 1
ATOM 9704 N N . PHE B 1 526 ? 9.078 -11.188 -21.094 1 94.19 526 PHE B N 1
ATOM 9705 C CA . PHE B 1 526 ? 7.953 -11.922 -20.531 1 94.19 526 PHE B CA 1
ATOM 9706 C C . PHE B 1 526 ? 6.703 -11.734 -21.375 1 94.19 526 PHE B C 1
ATOM 9708 O O . PHE B 1 526 ? 6.57 -10.727 -22.078 1 94.19 526 PHE B O 1
ATOM 9715 N N . ALA B 1 527 ? 5.906 -12.766 -21.406 1 95.44 527 ALA B N 1
ATOM 9716 C CA . ALA B 1 527 ? 4.551 -12.703 -21.953 1 95.44 527 ALA B CA 1
ATOM 9717 C C . ALA B 1 527 ? 3.539 -12.328 -20.875 1 95.44 527 ALA B C 1
ATOM 9719 O O . ALA B 1 527 ? 3.635 -12.797 -19.734 1 95.44 527 ALA B O 1
ATOM 9720 N N . ARG B 1 528 ? 2.564 -11.539 -21.219 1 96.44 528 ARG B N 1
ATOM 9721 C CA . ARG B 1 528 ? 1.642 -11.031 -20.203 1 96.44 528 ARG B CA 1
ATOM 9722 C C . ARG B 1 528 ? 0.517 -12.023 -19.938 1 96.44 528 ARG B C 1
ATOM 9724 O O . ARG B 1 528 ? 0.166 -12.82 -20.812 1 96.44 528 ARG B O 1
ATOM 9731 N N . GLY B 1 529 ? 0.045 -12.039 -18.797 1 95.94 529 GLY B N 1
ATOM 9732 C CA . GLY B 1 529 ? -1.103 -12.836 -18.391 1 95.94 529 GLY B CA 1
ATOM 9733 C C . GLY B 1 529 ? -2.053 -12.086 -17.469 1 95.94 529 GLY B C 1
ATOM 9734 O O . GLY B 1 529 ? -1.699 -11.039 -16.922 1 95.94 529 GLY B O 1
ATOM 9735 N N . GLU B 1 530 ? -3.248 -12.508 -17.453 1 95 530 GLU B N 1
ATOM 9736 C CA . GLU B 1 530 ? -4.227 -11.914 -16.547 1 95 530 GLU B CA 1
ATOM 9737 C C . GLU B 1 530 ? -4.754 -12.945 -15.555 1 95 530 GLU B C 1
ATOM 9739 O O . GLU B 1 530 ? -4.555 -14.148 -15.734 1 95 530 GLU B O 1
ATOM 9744 N N . GLY B 1 531 ? -5.297 -12.445 -14.422 1 95.81 531 GLY B N 1
ATOM 9745 C CA . GLY B 1 531 ? -5.879 -13.305 -13.406 1 95.81 531 GLY B CA 1
ATOM 9746 C C . GLY B 1 531 ? -5.863 -12.688 -12.016 1 95.81 531 GLY B C 1
ATOM 9747 O O . GLY B 1 531 ? -5.234 -11.648 -11.805 1 95.81 531 GLY B O 1
ATOM 9748 N N . ILE B 1 532 ? -6.645 -13.352 -11.172 1 96.5 532 ILE B N 1
ATOM 9749 C CA . ILE B 1 532 ? -6.754 -12.898 -9.789 1 96.5 532 ILE B CA 1
ATOM 9750 C C . ILE B 1 532 ? -6.637 -14.094 -8.852 1 96.5 532 ILE B C 1
ATOM 9752 O O . ILE B 1 532 ? -7.207 -15.156 -9.109 1 96.5 532 ILE B O 1
ATOM 9756 N N . GLY B 1 533 ? -5.785 -13.984 -7.852 1 97.62 533 GLY B N 1
ATOM 9757 C CA . GLY B 1 533 ? -5.656 -14.969 -6.789 1 97.62 533 GLY B CA 1
ATOM 9758 C C . GLY B 1 533 ? -5.898 -14.383 -5.406 1 97.62 533 GLY B C 1
ATOM 9759 O O . GLY B 1 533 ? -5.762 -13.18 -5.203 1 97.62 533 GLY B O 1
ATOM 9760 N N . ALA B 1 534 ? -6.348 -15.266 -4.492 1 97.88 534 ALA B N 1
ATOM 9761 C CA . ALA B 1 534 ? -6.617 -14.828 -3.123 1 97.88 534 ALA B CA 1
ATOM 9762 C C . ALA B 1 534 ? -6.219 -15.906 -2.117 1 97.88 534 ALA B C 1
ATOM 9764 O O . ALA B 1 534 ? -6.406 -17.094 -2.369 1 97.88 534 ALA B O 1
ATOM 9765 N N . VAL B 1 535 ? -5.684 -15.469 -0.983 1 98 535 VAL B N 1
ATOM 9766 C CA . VAL B 1 535 ? -5.383 -16.344 0.145 1 98 535 VAL B CA 1
ATOM 9767 C C . VAL B 1 535 ? -5.945 -15.742 1.431 1 98 535 VAL B C 1
ATOM 9769 O O . VAL B 1 535 ? -5.82 -14.539 1.669 1 98 535 VAL B O 1
ATOM 9772 N N . LYS B 1 536 ? -6.668 -16.531 2.193 1 97.69 536 LYS B N 1
ATOM 9773 C CA . LYS B 1 536 ? -7.148 -16.141 3.516 1 97.69 536 LYS B CA 1
ATOM 9774 C C . LYS B 1 536 ? -6.188 -16.609 4.609 1 97.69 536 LYS B C 1
ATOM 9776 O O . LYS B 1 536 ? -5.926 -17.797 4.75 1 97.69 536 LYS B O 1
ATOM 9781 N N . LEU B 1 537 ? -5.645 -15.68 5.379 1 96.81 537 LEU B N 1
ATOM 9782 C CA . LEU B 1 537 ? -4.676 -15.945 6.434 1 96.81 537 LEU B CA 1
ATOM 9783 C C . LEU B 1 537 ? -5.336 -15.883 7.809 1 96.81 537 LEU B C 1
ATOM 9785 O O . LEU B 1 537 ? -6.258 -15.094 8.016 1 96.81 537 LEU B O 1
ATOM 9789 N N . LYS B 1 538 ? -4.883 -16.688 8.727 1 95.56 538 LYS B N 1
ATOM 9790 C CA . LYS B 1 538 ? -5.277 -16.688 10.125 1 95.56 538 LYS B CA 1
ATOM 9791 C C . LYS B 1 538 ? -4.078 -16.922 11.039 1 95.56 538 LYS B C 1
ATOM 9793 O O . LYS B 1 538 ? -3.277 -17.828 10.797 1 95.56 538 LYS B O 1
ATOM 9798 N N . VAL B 1 539 ? -3.891 -16.109 12.039 1 92.38 539 VAL B N 1
ATOM 9799 C CA . VAL B 1 539 ? -2.885 -16.344 13.062 1 92.38 539 VAL B CA 1
ATOM 9800 C C . VAL B 1 539 ? -3.348 -17.484 13.984 1 92.38 539 VAL B C 1
ATOM 9802 O O . VAL B 1 539 ? -4.457 -17.438 14.516 1 92.38 539 VAL B O 1
ATOM 9805 N N . CYS B 1 540 ? -2.537 -18.484 14.055 1 89.56 540 CYS B N 1
ATOM 9806 C CA . CYS B 1 540 ? -2.85 -19.594 14.938 1 89.56 540 CYS B CA 1
ATOM 9807 C C . CYS B 1 540 ? -1.732 -19.812 15.953 1 89.56 540 CYS B C 1
ATOM 9809 O O . CYS B 1 540 ? -0.552 -19.734 15.609 1 89.56 540 CYS B O 1
ATOM 9811 N N . GLU B 1 541 ? -2.16 -20.062 17.188 1 84.81 541 GLU B N 1
ATOM 9812 C CA . GLU B 1 541 ? -1.193 -20.312 18.25 1 84.81 541 GLU B CA 1
ATOM 9813 C C . GLU B 1 541 ? -0.772 -21.781 18.266 1 84.81 541 GLU B C 1
ATOM 9815 O O . GLU B 1 541 ? 0.31 -22.125 18.75 1 84.81 541 GLU B O 1
ATOM 9820 N N . ASP B 1 542 ? -1.738 -22.656 17.812 1 80.88 542 ASP B N 1
ATOM 9821 C CA . ASP B 1 542 ? -1.453 -24.078 17.812 1 80.88 542 ASP B CA 1
ATOM 9822 C C . ASP B 1 542 ? -2.193 -24.797 16.672 1 80.88 542 ASP B C 1
ATOM 9824 O O . ASP B 1 542 ? -2.883 -24.141 15.883 1 80.88 542 ASP B O 1
ATOM 9828 N N . SER B 1 543 ? -1.955 -26.094 16.625 1 78.25 543 SER B N 1
ATOM 9829 C CA . SER B 1 543 ? -2.482 -26.891 15.531 1 78.25 543 SER B CA 1
ATOM 9830 C C . SER B 1 543 ? -3.996 -27.031 15.625 1 78.25 543 SER B C 1
ATOM 9832 O O . SER B 1 543 ? -4.668 -27.266 14.617 1 78.25 543 SER B O 1
ATOM 9834 N N . PHE B 1 544 ? -4.516 -26.844 16.812 1 78.94 544 PHE B N 1
ATOM 9835 C CA . PHE B 1 544 ? -5.957 -26.953 16.969 1 78.94 544 PHE B CA 1
ATOM 9836 C C . PHE B 1 544 ? -6.672 -25.781 16.328 1 78.94 544 PHE B C 1
ATOM 9838 O O . PHE B 1 544 ? -7.648 -25.953 15.594 1 78.94 544 PHE B O 1
ATOM 9845 N N . GLU B 1 545 ? -6.094 -24.641 16.484 1 84.62 545 GLU B N 1
ATOM 9846 C CA . GLU B 1 545 ? -6.648 -23.438 15.883 1 84.62 545 GLU B CA 1
ATOM 9847 C C . GLU B 1 545 ? -6.465 -23.453 14.367 1 84.62 545 GLU B C 1
ATOM 9849 O O . GLU B 1 545 ? -7.211 -22.781 13.648 1 84.62 545 GLU B O 1
ATOM 9854 N N . ALA B 1 546 ? -5.516 -24.266 13.977 1 88.5 546 ALA B N 1
ATOM 9855 C CA . ALA B 1 546 ? -5.164 -24.281 12.562 1 88.5 546 ALA B CA 1
ATOM 9856 C C . ALA B 1 546 ? -5.883 -25.406 11.828 1 88.5 546 ALA B C 1
ATOM 9858 O O . ALA B 1 546 ? -5.539 -25.734 10.688 1 88.5 546 ALA B O 1
ATOM 9859 N N . ALA B 1 547 ? -6.875 -25.938 12.43 1 86 547 ALA B N 1
ATOM 9860 C CA . ALA B 1 547 ? -7.621 -27 11.758 1 86 547 ALA B CA 1
ATOM 9861 C C . ALA B 1 547 ? -8.164 -26.516 10.414 1 86 547 ALA B C 1
ATOM 9863 O O . ALA B 1 547 ? -8.742 -25.438 10.32 1 86 547 ALA B O 1
ATOM 9864 N N . GLY B 1 548 ? -7.891 -27.281 9.359 1 83.06 548 GLY B N 1
ATOM 9865 C CA . GLY B 1 548 ? -8.375 -26.953 8.031 1 83.06 548 GLY B CA 1
ATOM 9866 C C . GLY B 1 548 ? -7.395 -26.125 7.227 1 83.06 548 GLY B C 1
ATOM 9867 O O . GLY B 1 548 ? -7.672 -25.75 6.082 1 83.06 548 GLY B O 1
ATOM 9868 N N . ARG B 1 549 ? -6.246 -25.922 7.852 1 92.25 549 ARG B N 1
ATOM 9869 C CA . ARG B 1 549 ? -5.254 -25.141 7.121 1 92.25 549 ARG B CA 1
ATOM 9870 C C . ARG B 1 549 ? -4.805 -25.859 5.859 1 92.25 549 ARG B C 1
ATOM 9872 O O . ARG B 1 549 ? -4.742 -27.094 5.836 1 92.25 549 ARG B O 1
ATOM 9879 N N . VAL B 1 550 ? -4.453 -25.031 4.855 1 92 550 VAL B N 1
ATOM 9880 C CA . VAL B 1 550 ? -3.934 -25.594 3.615 1 92 550 VAL B CA 1
ATOM 9881 C C . VAL B 1 550 ? -2.41 -25.469 3.592 1 92 550 VAL B C 1
ATOM 9883 O O . VAL B 1 550 ? -1.733 -26.219 2.877 1 92 550 VAL B O 1
ATOM 9886 N N . ALA B 1 551 ? -1.841 -24.562 4.25 1 96.25 551 ALA B N 1
ATOM 9887 C CA . ALA B 1 551 ? -0.404 -24.328 4.359 1 96.25 551 ALA B CA 1
ATOM 9888 C C . ALA B 1 551 ? -0.098 -23.312 5.453 1 96.25 551 ALA B C 1
ATOM 9890 O O . ALA B 1 551 ? -1.01 -22.797 6.109 1 96.25 551 ALA B O 1
ATOM 9891 N N . MET B 1 552 ? 1.161 -23.125 5.719 1 95.88 552 MET B N 1
ATOM 9892 C CA . MET B 1 552 ? 1.603 -22.125 6.676 1 95.88 552 MET B CA 1
ATOM 9893 C C . MET B 1 552 ? 2.49 -21.078 5.996 1 95.88 552 MET B C 1
ATOM 9895 O O . MET B 1 552 ? 3.445 -21.438 5.301 1 95.88 552 MET B O 1
ATOM 9899 N N . LEU B 1 553 ? 2.09 -19.844 6.059 1 95.5 553 LEU B N 1
ATOM 9900 C CA . LEU B 1 553 ? 2.979 -18.75 5.668 1 95.5 553 LEU B CA 1
ATOM 9901 C C . LEU B 1 553 ? 3.963 -18.422 6.785 1 95.5 553 LEU B C 1
ATOM 9903 O O . LEU B 1 553 ? 3.633 -17.672 7.711 1 95.5 553 LEU B O 1
ATOM 9907 N N . ILE B 1 554 ? 5.223 -18.781 6.664 1 92.25 554 ILE B N 1
ATOM 9908 C CA . ILE B 1 554 ? 6.094 -18.828 7.836 1 92.25 554 ILE B CA 1
ATOM 9909 C C . ILE B 1 554 ? 7.133 -17.719 7.754 1 92.25 554 ILE B C 1
ATOM 9911 O O . ILE B 1 554 ? 7.793 -17.406 8.742 1 92.25 554 ILE B O 1
ATOM 9915 N N . GLY B 1 555 ? 7.246 -17.109 6.586 1 90.19 555 GLY B N 1
ATOM 9916 C CA . GLY B 1 555 ? 8.164 -15.992 6.43 1 90.19 555 GLY B CA 1
ATOM 9917 C C . GLY B 1 555 ? 7.812 -15.086 5.266 1 90.19 555 GLY B C 1
ATOM 9918 O O . GLY B 1 555 ? 7.34 -15.555 4.227 1 90.19 555 GLY B O 1
ATOM 9919 N N . CYS B 1 556 ? 8.047 -13.805 5.453 1 90.69 556 CYS B N 1
ATOM 9920 C CA . CYS B 1 556 ? 7.898 -12.805 4.406 1 90.69 556 CYS B CA 1
ATOM 9921 C C . CYS B 1 556 ? 8.914 -11.68 4.582 1 90.69 556 CYS B C 1
ATOM 9923 O O . CYS B 1 556 ? 9.312 -11.367 5.703 1 90.69 556 CYS B O 1
ATOM 9925 N N . SER B 1 557 ? 9.359 -11.164 3.496 1 90.19 557 SER B N 1
ATOM 9926 C CA . SER B 1 557 ? 10.258 -10.016 3.537 1 90.19 557 SER B CA 1
ATOM 9927 C C . SER B 1 557 ? 10.102 -9.148 2.295 1 90.19 557 SER B C 1
ATOM 9929 O O . SER B 1 557 ? 9.695 -9.633 1.235 1 90.19 557 SER B O 1
ATOM 9931 N N . VAL B 1 558 ? 10.266 -7.902 2.455 1 90.62 558 VAL B N 1
ATOM 9932 C CA . VAL B 1 558 ? 10.273 -6.918 1.378 1 90.62 558 VAL B CA 1
ATOM 9933 C C . VAL B 1 558 ? 11.484 -6.004 1.522 1 90.62 558 VAL B C 1
ATOM 9935 O O . VAL B 1 558 ? 11.836 -5.598 2.633 1 90.62 558 VAL B O 1
ATOM 9938 N N . ASN B 1 559 ? 12.227 -5.754 0.404 1 89 559 ASN B N 1
ATOM 9939 C CA . ASN B 1 559 ? 13.32 -4.789 0.41 1 89 559 ASN B CA 1
ATOM 9940 C C . ASN B 1 559 ? 13.445 -4.07 -0.932 1 89 559 ASN B C 1
ATOM 9942 O O . ASN B 1 559 ? 12.508 -4.082 -1.733 1 89 559 ASN B O 1
ATOM 9946 N N . GLN B 1 560 ? 14.484 -3.295 -1.079 1 88.81 560 GLN B N 1
ATOM 9947 C CA . GLN B 1 560 ? 14.719 -2.504 -2.283 1 88.81 560 GLN B CA 1
ATOM 9948 C C . GLN B 1 560 ? 16.156 -2.684 -2.791 1 88.81 560 GLN B C 1
ATOM 9950 O O . GLN B 1 560 ? 17.062 -2.934 -2.006 1 88.81 560 GLN B O 1
ATOM 9955 N N . ASP B 1 561 ? 16.266 -2.525 -4.043 1 86.56 561 ASP B N 1
ATOM 9956 C CA . ASP B 1 561 ? 17.562 -2.688 -4.691 1 86.56 561 ASP B CA 1
ATOM 9957 C C . ASP B 1 561 ? 18.531 -1.564 -4.301 1 86.56 561 ASP B C 1
ATOM 9959 O O . ASP B 1 561 ? 19.75 -1.752 -4.297 1 86.56 561 ASP B O 1
ATOM 9963 N N . GLY B 1 562 ? 17.984 -0.436 -3.875 1 83.25 562 GLY B N 1
ATOM 9964 C CA . GLY B 1 562 ? 18.828 0.741 -3.729 1 83.25 562 GLY B CA 1
ATOM 9965 C C . GLY B 1 562 ? 19.422 1.224 -5.043 1 83.25 562 GLY B C 1
ATOM 9966 O O . GLY B 1 562 ? 18.703 1.333 -6.043 1 83.25 562 GLY B O 1
ATOM 9967 N N . ARG B 1 563 ? 20.688 1.602 -4.984 1 79.06 563 ARG B N 1
ATOM 9968 C CA . ARG B 1 563 ? 21.344 2.016 -6.223 1 79.06 563 ARG B CA 1
ATOM 9969 C C . ARG B 1 563 ? 21.719 0.81 -7.074 1 79.06 563 ARG B C 1
ATOM 9971 O O . ARG B 1 563 ? 22.281 -0.161 -6.574 1 79.06 563 ARG B O 1
ATOM 9978 N N . SER B 1 564 ? 21.203 0.721 -8.289 1 75.38 564 SER B N 1
ATOM 9979 C CA . SER B 1 564 ? 21.484 -0.333 -9.258 1 75.38 564 SER B CA 1
ATOM 9980 C C . SER B 1 564 ? 21.812 0.25 -10.625 1 75.38 564 SER B C 1
ATOM 9982 O O . SER B 1 564 ? 21.891 1.471 -10.789 1 75.38 564 SER B O 1
ATOM 9984 N N . ALA B 1 565 ? 22.156 -0.636 -11.586 1 70.81 565 ALA B N 1
ATOM 9985 C CA . ALA B 1 565 ? 22.531 -0.168 -12.914 1 70.81 565 ALA B CA 1
ATOM 9986 C C . ALA B 1 565 ? 21.438 0.726 -13.508 1 70.81 565 ALA B C 1
ATOM 9988 O O . ALA B 1 565 ? 21.734 1.743 -14.141 1 70.81 565 ALA B O 1
ATOM 9989 N N . SER B 1 566 ? 20.266 0.378 -13.32 1 75.94 566 SER B N 1
ATOM 9990 C CA . SER B 1 566 ? 19.062 1.156 -13.641 1 75.94 566 SER B CA 1
ATOM 9991 C C . SER B 1 566 ? 17.906 0.801 -12.719 1 75.94 566 SER B C 1
ATOM 9993 O O . SER B 1 566 ? 17.953 -0.22 -12.031 1 75.94 566 SER B O 1
ATOM 9995 N N . MET B 1 567 ? 16.969 1.582 -12.719 1 71.94 567 MET B N 1
ATOM 9996 C CA . MET B 1 567 ? 15.82 1.364 -11.852 1 71.94 567 MET B CA 1
ATOM 9997 C C . MET B 1 567 ? 15.117 0.055 -12.195 1 71.94 567 MET B C 1
ATOM 9999 O O . MET B 1 567 ? 14.492 -0.565 -11.336 1 71.94 567 MET B O 1
ATOM 10003 N N . THR B 1 568 ? 15.312 -0.354 -13.422 1 72.38 568 THR B N 1
ATOM 10004 C CA . THR B 1 568 ? 14.594 -1.538 -13.875 1 72.38 568 THR B CA 1
ATOM 10005 C C . THR B 1 568 ? 15.508 -2.764 -13.867 1 72.38 568 THR B C 1
ATOM 10007 O O . THR B 1 568 ? 15.055 -3.881 -14.125 1 72.38 568 THR B O 1
ATOM 10010 N N . ALA B 1 569 ? 16.75 -2.557 -13.555 1 76.81 569 ALA B N 1
ATOM 10011 C CA . ALA B 1 569 ? 17.688 -3.67 -13.547 1 76.81 569 ALA B CA 1
ATOM 10012 C C . ALA B 1 569 ? 17.609 -4.453 -12.242 1 76.81 569 ALA B C 1
ATOM 10014 O O . ALA B 1 569 ? 17.484 -3.863 -11.164 1 76.81 569 ALA B O 1
ATOM 10015 N N . PRO B 1 570 ? 17.625 -5.742 -12.367 1 84.06 570 PRO B N 1
ATOM 10016 C CA . PRO B 1 570 ? 17.672 -6.543 -11.141 1 84.06 570 PRO B CA 1
ATOM 10017 C C . PRO B 1 570 ? 18.984 -6.359 -10.375 1 84.06 570 PRO B C 1
ATOM 10019 O O . PRO B 1 570 ? 19.984 -5.922 -10.945 1 84.06 570 PRO B O 1
ATOM 10022 N N . HIS B 1 571 ? 18.953 -6.582 -9.086 1 90.06 571 HIS B N 1
ATOM 10023 C CA . HIS B 1 571 ? 20.094 -6.426 -8.203 1 90.06 571 HIS B CA 1
ATOM 10024 C C . HIS B 1 571 ? 20.312 -7.68 -7.363 1 90.06 571 HIS B C 1
ATOM 10026 O O . HIS B 1 571 ? 19.656 -7.875 -6.34 1 90.06 571 HIS B O 1
ATOM 10032 N N . GLY B 1 572 ? 21.375 -8.461 -7.707 1 91.44 572 GLY B N 1
ATOM 10033 C CA . GLY B 1 572 ? 21.656 -9.758 -7.102 1 91.44 572 GLY B CA 1
ATOM 10034 C C . GLY B 1 572 ? 21.766 -9.695 -5.59 1 91.44 572 GLY B C 1
ATOM 10035 O O . GLY B 1 572 ? 21.078 -10.414 -4.875 1 91.44 572 GLY B O 1
ATOM 10036 N N . PRO B 1 573 ? 22.531 -8.836 -5.098 1 90.81 573 PRO B N 1
ATOM 10037 C CA . PRO B 1 573 ? 22.734 -8.75 -3.65 1 90.81 573 PRO B CA 1
ATOM 10038 C C . PRO B 1 573 ? 21.453 -8.445 -2.885 1 90.81 573 PRO B C 1
ATOM 10040 O O . PRO B 1 573 ? 21.203 -9.023 -1.823 1 90.81 573 PRO B O 1
ATOM 10043 N N . SER B 1 574 ? 20.672 -7.566 -3.385 1 91.44 574 SER B N 1
ATOM 10044 C CA . SER B 1 574 ? 19.406 -7.258 -2.715 1 91.44 574 SER B CA 1
ATOM 10045 C C . SER B 1 574 ? 18.453 -8.445 -2.773 1 91.44 574 SER B C 1
ATOM 10047 O O . SER B 1 574 ? 17.672 -8.656 -1.85 1 91.44 574 SER B O 1
ATOM 10049 N N . GLN B 1 575 ? 18.469 -9.133 -3.881 1 94.06 575 GLN B N 1
ATOM 10050 C CA . GLN B 1 575 ? 17.656 -10.336 -3.99 1 94.06 575 GLN B CA 1
ATOM 10051 C C . GLN B 1 575 ? 18.109 -11.398 -2.986 1 94.06 575 GLN B C 1
ATOM 10053 O O . GLN B 1 575 ? 17.266 -12.07 -2.373 1 94.06 575 GLN B O 1
ATOM 10058 N N . GLN B 1 576 ? 19.422 -11.531 -2.787 1 94.69 576 GLN B N 1
ATOM 10059 C CA . GLN B 1 576 ? 19.938 -12.453 -1.773 1 94.69 576 GLN B CA 1
ATOM 10060 C C . GLN B 1 576 ? 19.438 -12.055 -0.381 1 94.69 576 GLN B C 1
ATOM 10062 O O . GLN B 1 576 ? 19 -12.914 0.389 1 94.69 576 GLN B O 1
ATOM 10067 N N . GLU B 1 577 ? 19.469 -10.797 -0.155 1 92 577 GLU B N 1
ATOM 10068 C CA . GLU B 1 577 ? 19.125 -10.305 1.177 1 92 577 GLU B CA 1
ATOM 10069 C C . GLU B 1 577 ? 17.656 -10.539 1.495 1 92 577 GLU B C 1
ATOM 10071 O O . GLU B 1 577 ? 17.312 -10.898 2.623 1 92 577 GLU B O 1
ATOM 10076 N N . VAL B 1 578 ? 16.766 -10.297 0.546 1 93.56 578 VAL B N 1
ATOM 10077 C CA . VAL B 1 578 ? 15.336 -10.469 0.799 1 93.56 578 VAL B CA 1
ATOM 10078 C C . VAL B 1 578 ? 15.039 -11.938 1.065 1 93.56 578 VAL B C 1
ATOM 10080 O O . VAL B 1 578 ? 14.148 -12.266 1.862 1 93.56 578 VAL B O 1
ATOM 10083 N N . ILE B 1 579 ? 15.719 -12.844 0.402 1 94.38 579 ILE B N 1
ATOM 10084 C CA . ILE B 1 579 ? 15.555 -14.281 0.607 1 94.38 579 ILE B CA 1
ATOM 10085 C C . ILE B 1 579 ? 16.047 -14.664 2.004 1 94.38 579 ILE B C 1
ATOM 10087 O O . ILE B 1 579 ? 15.352 -15.375 2.736 1 94.38 579 ILE B O 1
ATOM 10091 N N . ARG B 1 580 ? 17.188 -14.164 2.383 1 92.19 580 ARG B N 1
ATOM 10092 C CA . ARG B 1 580 ? 17.734 -14.445 3.701 1 92.19 580 ARG B CA 1
ATOM 10093 C C . ARG B 1 580 ? 16.812 -13.953 4.809 1 92.19 580 ARG B C 1
ATOM 10095 O O . ARG B 1 580 ? 16.594 -14.656 5.797 1 92.19 580 ARG B O 1
ATOM 10102 N N . GLN B 1 581 ? 16.312 -12.758 4.598 1 88.38 581 GLN B N 1
ATOM 10103 C CA . GLN B 1 581 ? 15.445 -12.156 5.613 1 88.38 581 GLN B CA 1
ATOM 10104 C C . GLN B 1 581 ? 14.18 -12.977 5.812 1 88.38 581 GLN B C 1
ATOM 10106 O O . GLN B 1 581 ? 13.734 -13.18 6.945 1 88.38 581 GLN B O 1
ATOM 10111 N N . SER B 1 582 ? 13.555 -13.391 4.773 1 90.75 582 SER B N 1
ATOM 10112 C CA . SER B 1 582 ? 12.352 -14.219 4.871 1 90.75 582 SER B CA 1
ATOM 10113 C C . SER B 1 582 ? 12.641 -15.539 5.578 1 90.75 582 SER B C 1
ATOM 10115 O O . SER B 1 582 ? 11.875 -15.969 6.438 1 90.75 582 SER B O 1
ATOM 10117 N N . MET B 1 583 ? 13.727 -16.172 5.23 1 90 583 MET B N 1
ATOM 10118 C CA . MET B 1 583 ? 14.094 -17.453 5.824 1 90 583 MET B CA 1
ATOM 10119 C C . MET B 1 583 ? 14.406 -17.297 7.309 1 90 583 MET B C 1
ATOM 10121 O O . MET B 1 583 ? 14.109 -18.188 8.109 1 90 583 MET B O 1
ATOM 10125 N N . ARG B 1 584 ? 14.945 -16.203 7.57 1 86.38 584 ARG B N 1
ATOM 10126 C CA . ARG B 1 584 ? 15.227 -15.914 8.977 1 86.38 584 ARG B CA 1
ATOM 10127 C C . ARG B 1 584 ? 13.93 -15.789 9.773 1 86.38 584 ARG B C 1
ATOM 10129 O O . ARG B 1 584 ? 13.844 -16.281 10.898 1 86.38 584 ARG B O 1
ATOM 10136 N N . GLU B 1 585 ? 13.008 -15.094 9.234 1 83.69 585 GLU B N 1
ATOM 10137 C CA . GLU B 1 585 ? 11.711 -15.008 9.891 1 83.69 585 GLU B CA 1
ATOM 10138 C C . GLU B 1 585 ? 11.07 -16.391 10.031 1 83.69 585 GLU B C 1
ATOM 10140 O O . GLU B 1 585 ? 10.445 -16.688 11.047 1 83.69 585 GLU B O 1
ATOM 10145 N N . ALA B 1 586 ? 11.211 -17.141 8.977 1 86.75 586 ALA B N 1
ATOM 10146 C CA . ALA B 1 586 ? 10.641 -18.484 8.953 1 86.75 586 ALA B CA 1
ATOM 10147 C C . ALA B 1 586 ? 11.352 -19.391 9.945 1 86.75 586 ALA B C 1
ATOM 10149 O O . ALA B 1 586 ? 10.781 -20.391 10.406 1 86.75 586 ALA B O 1
ATOM 10150 N N . GLY B 1 587 ? 12.625 -19.109 10.234 1 85.5 587 GLY B N 1
ATOM 10151 C CA . GLY B 1 587 ? 13.43 -19.984 11.086 1 85.5 587 GLY B CA 1
ATOM 10152 C C . GLY B 1 587 ? 13.852 -21.266 10.398 1 85.5 587 GLY B C 1
ATOM 10153 O O . GLY B 1 587 ? 13.836 -22.328 11.008 1 85.5 587 GLY B O 1
ATOM 10154 N N . VAL B 1 588 ? 14.172 -21.141 9.164 1 86.31 588 VAL B N 1
ATOM 10155 C CA . VAL B 1 588 ? 14.523 -22.359 8.422 1 86.31 588 VAL B CA 1
ATOM 10156 C C . VAL B 1 588 ? 15.922 -22.219 7.824 1 86.31 588 VAL B C 1
ATOM 10158 O O . VAL B 1 588 ? 16.375 -21.094 7.539 1 86.31 588 VAL B O 1
ATOM 10161 N N . SER B 1 589 ? 16.562 -23.312 7.68 1 87.12 589 SER B N 1
ATOM 10162 C CA . SER B 1 589 ? 17.844 -23.359 7.008 1 87.12 589 SER B CA 1
ATOM 10163 C C . SER B 1 589 ? 17.688 -23.469 5.496 1 87.12 589 SER B C 1
ATOM 10165 O O . SER B 1 589 ? 16.75 -24.109 5.016 1 87.12 589 SER B O 1
ATOM 10167 N N . PRO B 1 590 ? 18.594 -22.875 4.746 1 89.25 590 PRO B N 1
ATOM 10168 C CA . PRO B 1 590 ? 18.484 -22.859 3.287 1 89.25 590 PRO B CA 1
ATOM 10169 C C . PRO B 1 590 ? 18.391 -24.25 2.688 1 89.25 590 PRO B C 1
ATOM 10171 O O . PRO B 1 590 ? 17.719 -24.453 1.671 1 89.25 590 PRO B O 1
ATOM 10174 N N . ASN B 1 591 ? 19.016 -25.219 3.316 1 83.88 591 ASN B N 1
ATOM 10175 C CA . ASN B 1 591 ? 19.094 -26.562 2.748 1 83.88 591 ASN B CA 1
ATOM 10176 C C . ASN B 1 591 ? 17.766 -27.312 2.904 1 83.88 591 ASN B C 1
ATOM 10178 O O . ASN B 1 591 ? 17.562 -28.344 2.273 1 83.88 591 ASN B O 1
ATOM 10182 N N . LEU B 1 592 ? 16.844 -26.703 3.592 1 86.88 592 LEU B N 1
ATOM 10183 C CA . LEU B 1 592 ? 15.562 -27.359 3.83 1 86.88 592 LEU B CA 1
ATOM 10184 C C . LEU B 1 592 ? 14.547 -26.969 2.766 1 86.88 592 LEU B C 1
ATOM 10186 O O . LEU B 1 592 ? 13.508 -27.609 2.617 1 86.88 592 LEU B O 1
ATOM 10190 N N . ILE B 1 593 ? 14.82 -25.938 2.033 1 92.38 593 ILE B N 1
ATOM 10191 C CA . ILE B 1 593 ? 13.883 -25.484 1.014 1 92.38 593 ILE B CA 1
ATOM 10192 C C . ILE B 1 593 ? 13.828 -26.5 -0.125 1 92.38 593 ILE B C 1
ATOM 10194 O O . ILE B 1 593 ? 14.859 -26.828 -0.725 1 92.38 593 ILE B O 1
ATOM 10198 N N . THR B 1 594 ? 12.648 -26.969 -0.409 1 90.62 594 THR B N 1
ATOM 10199 C CA . THR B 1 594 ? 12.453 -28.031 -1.389 1 90.62 594 THR B CA 1
ATOM 10200 C C . THR B 1 594 ? 12.25 -27.453 -2.785 1 90.62 594 THR B C 1
ATOM 10202 O O . THR B 1 594 ? 12.711 -28.031 -3.773 1 90.62 594 THR B O 1
ATOM 10205 N N . ILE B 1 595 ? 11.547 -26.438 -2.871 1 94.88 595 ILE B N 1
ATOM 10206 C CA . ILE B 1 595 ? 11.203 -25.828 -4.148 1 94.88 595 ILE B CA 1
ATOM 10207 C C . ILE B 1 595 ? 11.344 -24.312 -4.055 1 94.88 595 ILE B C 1
ATOM 10209 O O . ILE B 1 595 ? 10.953 -23.703 -3.053 1 94.88 595 ILE B O 1
ATOM 10213 N N . ALA B 1 596 ? 11.977 -23.719 -5.035 1 96.62 596 ALA B N 1
ATOM 10214 C CA . ALA B 1 596 ? 11.984 -22.266 -5.195 1 96.62 596 ALA B CA 1
ATOM 10215 C C . ALA B 1 596 ? 11.141 -21.844 -6.395 1 96.62 596 ALA B C 1
ATOM 10217 O O . ALA B 1 596 ? 11.477 -22.156 -7.539 1 96.62 596 ALA B O 1
ATOM 10218 N N . GLU B 1 597 ? 10.031 -21.281 -6.117 1 98.12 597 GLU B N 1
ATOM 10219 C CA . GLU B 1 597 ? 9.211 -20.641 -7.141 1 98.12 597 GLU B CA 1
ATOM 10220 C C . GLU B 1 597 ? 9.766 -19.266 -7.504 1 98.12 597 GLU B C 1
ATOM 10222 O O . GLU B 1 597 ? 9.742 -18.344 -6.684 1 98.12 597 GLU B O 1
ATOM 10227 N N . CYS B 1 598 ? 10.203 -19.188 -8.719 1 97.88 598 CYS B N 1
ATOM 10228 C CA . CYS B 1 598 ? 10.93 -17.984 -9.133 1 97.88 598 CYS B CA 1
ATOM 10229 C C . CYS B 1 598 ? 9.984 -16.953 -9.742 1 97.88 598 CYS B C 1
ATOM 10231 O O . CYS B 1 598 ? 8.883 -17.297 -10.164 1 97.88 598 CYS B O 1
ATOM 10233 N N . HIS B 1 599 ? 10.438 -15.727 -9.617 1 97.31 599 HIS B N 1
ATOM 10234 C CA . HIS B 1 599 ? 9.781 -14.719 -10.445 1 97.31 599 HIS B CA 1
ATOM 10235 C C . HIS B 1 599 ? 9.828 -15.094 -11.914 1 97.31 599 HIS B C 1
ATOM 10237 O O . HIS B 1 599 ? 8.82 -15 -12.617 1 97.31 599 HIS B O 1
ATOM 10243 N N . GLY B 1 600 ? 11.016 -15.531 -12.391 1 95.5 600 GLY B N 1
ATOM 10244 C CA . GLY B 1 600 ? 11.156 -16.266 -13.641 1 95.5 600 GLY B CA 1
ATOM 10245 C C . GLY B 1 600 ? 10.477 -15.586 -14.812 1 95.5 600 GLY B C 1
ATOM 10246 O O . GLY B 1 600 ? 9.648 -16.188 -15.5 1 95.5 600 GLY B O 1
ATOM 10247 N N . THR B 1 601 ? 10.859 -14.398 -15.125 1 92.31 601 THR B N 1
ATOM 10248 C CA . THR B 1 601 ? 10.18 -13.625 -16.156 1 92.31 601 THR B CA 1
ATOM 10249 C C . THR B 1 601 ? 10.508 -14.156 -17.547 1 92.31 601 THR B C 1
ATOM 10251 O O . THR B 1 601 ? 9.805 -13.867 -18.516 1 92.31 601 THR B O 1
ATOM 10254 N N . GLY B 1 602 ? 11.531 -14.945 -17.609 1 92.56 602 GLY B N 1
ATOM 10255 C CA . GLY B 1 602 ? 11.969 -15.391 -18.922 1 92.56 602 GLY B CA 1
ATOM 10256 C C . GLY B 1 602 ? 12.734 -14.336 -19.703 1 92.56 602 GLY B C 1
ATOM 10257 O O . GLY B 1 602 ? 12.523 -14.164 -20.906 1 92.56 602 GLY B O 1
ATOM 10258 N N . THR B 1 603 ? 13.531 -13.594 -18.969 1 89 603 THR B N 1
ATOM 10259 C CA . THR B 1 603 ? 14.383 -12.594 -19.594 1 89 603 THR B CA 1
ATOM 10260 C C . THR B 1 603 ? 15.844 -13.031 -19.578 1 89 603 THR B C 1
ATOM 10262 O O . THR B 1 603 ? 16.25 -13.789 -18.688 1 89 603 THR B O 1
ATOM 10265 N N . ALA B 1 604 ? 16.578 -12.523 -20.484 1 82.81 604 ALA B N 1
ATOM 10266 C CA . ALA B 1 604 ? 17.984 -12.898 -20.641 1 82.81 604 ALA B CA 1
ATOM 10267 C C . ALA B 1 604 ? 18.797 -12.492 -19.422 1 82.81 604 ALA B C 1
ATOM 10269 O O . ALA B 1 604 ? 19.719 -13.203 -19.016 1 82.81 604 ALA B O 1
ATOM 10270 N N . LEU B 1 605 ? 18.453 -11.391 -18.812 1 83.69 605 LEU B N 1
ATOM 10271 C CA . LEU B 1 605 ? 19.203 -10.867 -17.688 1 83.69 605 LEU B CA 1
ATOM 10272 C C . LEU B 1 605 ? 18.562 -11.273 -16.359 1 83.69 605 LEU B C 1
ATOM 10274 O O . LEU B 1 605 ? 19.266 -11.586 -15.398 1 83.69 605 LEU B O 1
ATOM 10278 N N . GLY B 1 606 ? 17.328 -11.266 -16.297 1 90.56 606 GLY B N 1
ATOM 10279 C CA . GLY B 1 606 ? 16.609 -11.5 -15.055 1 90.56 606 GLY B CA 1
ATOM 10280 C C . GLY B 1 606 ? 16.781 -12.906 -14.516 1 90.56 606 GLY B C 1
ATOM 10281 O O . GLY B 1 606 ? 17.062 -13.094 -13.328 1 90.56 606 GLY B O 1
ATOM 10282 N N . ASP B 1 607 ? 16.656 -13.906 -15.375 1 93.69 607 ASP B N 1
ATOM 10283 C CA . ASP B 1 607 ? 16.703 -15.297 -14.945 1 93.69 607 ASP B CA 1
ATOM 10284 C C . ASP B 1 607 ? 18.078 -15.648 -14.383 1 93.69 607 ASP B C 1
ATOM 10286 O O . ASP B 1 607 ? 18.188 -16.188 -13.281 1 93.69 607 ASP B O 1
ATOM 10290 N N . PRO B 1 608 ? 19.188 -15.289 -15.047 1 92.44 608 PRO B N 1
ATOM 10291 C CA . PRO B 1 608 ? 20.516 -15.617 -14.508 1 92.44 608 PRO B CA 1
ATOM 10292 C C . PRO B 1 608 ? 20.797 -14.922 -13.18 1 92.44 608 PRO B C 1
ATOM 10294 O O . PRO B 1 608 ? 21.359 -15.531 -12.266 1 92.44 608 PRO B O 1
ATOM 10297 N N . ILE B 1 609 ? 20.375 -13.703 -13.07 1 93.56 609 ILE B N 1
ATOM 10298 C CA . ILE B 1 609 ? 20.625 -12.961 -11.836 1 93.56 609 ILE B CA 1
ATOM 10299 C C . ILE B 1 609 ? 19.828 -13.586 -10.695 1 93.56 609 ILE B C 1
ATOM 10301 O O . ILE B 1 609 ? 20.344 -13.727 -9.578 1 93.56 609 ILE B O 1
ATOM 10305 N N . GLU B 1 610 ? 18.594 -13.914 -10.961 1 96.19 610 GLU B N 1
ATOM 10306 C CA . GLU B 1 610 ? 17.75 -14.531 -9.945 1 96.19 610 GLU B CA 1
ATOM 10307 C C . GLU B 1 610 ? 18.312 -15.875 -9.5 1 96.19 610 GLU B C 1
ATOM 10309 O O . GLU B 1 610 ? 18.375 -16.172 -8.297 1 96.19 610 GLU B O 1
ATOM 10314 N N . ILE B 1 611 ? 18.688 -16.703 -10.422 1 94.19 611 ILE B N 1
ATOM 10315 C CA . ILE B 1 611 ? 19.25 -18.016 -10.086 1 94.19 611 ILE B CA 1
ATOM 10316 C C . ILE B 1 611 ? 20.562 -17.828 -9.336 1 94.19 611 ILE B C 1
ATOM 10318 O O . ILE B 1 611 ? 20.859 -18.562 -8.391 1 94.19 611 ILE B O 1
ATOM 10322 N N . GLY B 1 612 ? 21.344 -16.828 -9.789 1 93.69 612 GLY B N 1
ATOM 10323 C CA . GLY B 1 612 ? 22.562 -16.5 -9.055 1 93.69 612 GLY B CA 1
ATOM 10324 C C . GLY B 1 612 ? 22.297 -16.094 -7.613 1 93.69 612 GLY B C 1
ATOM 10325 O O . GLY B 1 612 ? 23.031 -16.484 -6.707 1 93.69 612 GLY B O 1
ATOM 10326 N N . ALA B 1 613 ? 21.281 -15.328 -7.453 1 95 613 ALA B N 1
ATOM 10327 C CA . ALA B 1 613 ? 20.922 -14.891 -6.109 1 95 613 ALA B CA 1
ATOM 10328 C C . ALA B 1 613 ? 20.469 -16.078 -5.25 1 95 613 ALA B C 1
ATOM 10330 O O . ALA B 1 613 ? 20.875 -16.188 -4.086 1 95 613 ALA B O 1
ATOM 10331 N N . LEU B 1 614 ? 19.656 -16.906 -5.801 1 95.12 614 LEU B N 1
ATOM 10332 C CA . LEU B 1 614 ? 19.188 -18.094 -5.086 1 95.12 614 LEU B CA 1
ATOM 10333 C C . LEU B 1 614 ? 20.359 -19.016 -4.754 1 95.12 614 LEU B C 1
ATOM 10335 O O . LEU B 1 614 ? 20.422 -19.578 -3.654 1 95.12 614 LEU B O 1
ATOM 10339 N N . ARG B 1 615 ? 21.25 -19.172 -5.668 1 92.69 615 ARG B N 1
ATOM 10340 C CA . ARG B 1 615 ? 22.453 -19.969 -5.43 1 92.69 615 ARG B CA 1
ATOM 10341 C C . ARG B 1 615 ? 23.266 -19.422 -4.262 1 92.69 615 ARG B C 1
ATOM 10343 O O . ARG B 1 615 ? 23.734 -20.172 -3.41 1 92.69 615 ARG B O 1
ATOM 10350 N N . GLY B 1 616 ? 23.406 -18.125 -4.246 1 93.62 616 GLY B N 1
ATOM 10351 C CA . GLY B 1 616 ? 24.172 -17.453 -3.203 1 93.62 616 GLY B CA 1
ATOM 10352 C C . GLY B 1 616 ? 23.625 -17.719 -1.81 1 93.62 616 GLY B C 1
ATOM 10353 O O . GLY B 1 616 ? 24.375 -17.688 -0.83 1 93.62 616 GLY B O 1
ATOM 10354 N N . VAL B 1 617 ? 22.328 -18.047 -1.726 1 94.31 617 VAL B N 1
ATOM 10355 C CA . VAL B 1 617 ? 21.703 -18.219 -0.418 1 94.31 617 VAL B CA 1
ATOM 10356 C C . VAL B 1 617 ? 21.438 -19.688 -0.154 1 94.31 617 VAL B C 1
ATOM 10358 O O . VAL B 1 617 ? 21.609 -20.172 0.968 1 94.31 617 VAL B O 1
ATOM 10361 N N . LEU B 1 618 ? 21.062 -20.484 -1.154 1 92.5 618 LEU B N 1
ATOM 10362 C CA . LEU B 1 618 ? 20.453 -21.797 -0.923 1 92.5 618 LEU B CA 1
ATOM 10363 C C . LEU B 1 618 ? 21.453 -22.906 -1.214 1 92.5 618 LEU B C 1
ATOM 10365 O O . LEU B 1 618 ? 21.188 -24.078 -0.915 1 92.5 618 LEU B O 1
ATOM 10369 N N . ARG B 1 619 ? 22.625 -22.609 -1.708 1 86.12 619 ARG B N 1
ATOM 10370 C CA . ARG B 1 619 ? 23.578 -23.641 -2.092 1 86.12 619 ARG B CA 1
ATOM 10371 C C . ARG B 1 619 ? 24.25 -24.25 -0.863 1 86.12 619 ARG B C 1
ATOM 10373 O O . ARG B 1 619 ? 24.625 -25.422 -0.873 1 86.12 619 ARG B O 1
ATOM 10380 N N . ALA B 1 620 ? 24.328 -23.531 0.132 1 79.44 620 ALA B N 1
ATOM 10381 C CA . ALA B 1 620 ? 25.141 -23.938 1.275 1 79.44 620 ALA B CA 1
ATOM 10382 C C . ALA B 1 620 ? 24.641 -25.266 1.853 1 79.44 620 ALA B C 1
ATOM 10384 O O . ALA B 1 620 ? 23.438 -25.422 2.113 1 79.44 620 ALA B O 1
ATOM 10385 N N . ASP B 1 621 ? 25.594 -26.297 1.958 1 78.12 621 ASP B N 1
ATOM 10386 C CA . ASP B 1 621 ? 25.406 -27.562 2.637 1 78.12 621 ASP B CA 1
ATOM 10387 C C . ASP B 1 621 ? 24.219 -28.328 2.059 1 78.12 621 ASP B C 1
ATOM 10389 O O . ASP B 1 621 ? 23.516 -29.047 2.783 1 78.12 621 ASP B O 1
ATOM 10393 N N . ARG B 1 622 ? 23.953 -28.109 0.787 1 78.44 622 ARG B N 1
ATOM 10394 C CA . ARG B 1 622 ? 22.828 -28.781 0.172 1 78.44 622 ARG B CA 1
ATOM 10395 C C . ARG B 1 622 ? 23.25 -30.094 -0.492 1 78.44 622 ARG B C 1
ATOM 10397 O O . ARG B 1 622 ? 24.203 -30.109 -1.28 1 78.44 622 ARG B O 1
ATOM 10404 N N . SER B 1 623 ? 22.625 -31.156 -0.057 1 67.38 623 SER B N 1
ATOM 10405 C CA . SER B 1 623 ? 22.922 -32.469 -0.641 1 67.38 623 SER B CA 1
ATOM 10406 C C . SER B 1 623 ? 21.812 -32.875 -1.594 1 67.38 623 SER B C 1
ATOM 10408 O O . SER B 1 623 ? 22.047 -33.688 -2.512 1 67.38 623 SER B O 1
ATOM 10410 N N . THR B 1 624 ? 20.594 -32.406 -1.408 1 70.25 624 THR B N 1
ATOM 10411 C CA . THR B 1 624 ? 19.453 -32.688 -2.264 1 70.25 624 THR B CA 1
ATOM 10412 C C . THR B 1 624 ? 19.156 -31.531 -3.213 1 70.25 624 THR B C 1
ATOM 10414 O O . THR B 1 624 ? 19.188 -30.375 -2.809 1 70.25 624 THR B O 1
ATOM 10417 N N . PRO B 1 625 ? 18.891 -31.844 -4.375 1 79.56 625 PRO B N 1
ATOM 10418 C CA . PRO B 1 625 ? 18.641 -30.766 -5.336 1 79.56 625 PRO B CA 1
ATOM 10419 C C . PRO B 1 625 ? 17.375 -29.984 -5.02 1 79.56 625 PRO B C 1
ATOM 10421 O O . PRO B 1 625 ? 16.375 -30.562 -4.594 1 79.56 625 PRO B O 1
ATOM 10424 N N . ILE B 1 626 ? 17.453 -28.719 -5.246 1 88.12 626 ILE B N 1
ATOM 10425 C CA . ILE B 1 626 ? 16.297 -27.859 -5.125 1 88.12 626 ILE B CA 1
ATOM 10426 C C . ILE B 1 626 ? 15.609 -27.719 -6.48 1 88.12 626 ILE B C 1
ATOM 10428 O O . ILE B 1 626 ? 16.281 -27.656 -7.516 1 88.12 626 ILE B O 1
ATOM 10432 N N . LEU B 1 627 ? 14.32 -27.75 -6.477 1 89.19 627 LEU B N 1
ATOM 10433 C CA . LEU B 1 627 ? 13.547 -27.594 -7.699 1 89.19 627 LEU B CA 1
ATOM 10434 C C . LEU B 1 627 ? 13.289 -26.125 -7.996 1 89.19 627 LEU B C 1
ATOM 10436 O O . LEU B 1 627 ? 13.016 -25.328 -7.086 1 89.19 627 LEU B O 1
ATOM 10440 N N . LYS B 1 628 ? 13.492 -25.75 -9.266 1 93.06 628 LYS B N 1
ATOM 10441 C CA . LYS B 1 628 ? 13.203 -24.391 -9.711 1 93.06 628 LYS B CA 1
ATOM 10442 C C . LYS B 1 628 ? 12.016 -24.375 -10.664 1 93.06 628 LYS B C 1
ATOM 10444 O O . LYS B 1 628 ? 12.016 -25.062 -11.68 1 93.06 628 LYS B O 1
ATOM 10449 N N . THR B 1 629 ? 11.031 -23.641 -10.344 1 94.62 629 THR B N 1
ATOM 10450 C CA . THR B 1 629 ? 9.844 -23.531 -11.18 1 94.62 629 THR B CA 1
ATOM 10451 C C . THR B 1 629 ? 9.328 -22.109 -11.227 1 94.62 629 THR B C 1
ATOM 10453 O O . THR B 1 629 ? 9.766 -21.25 -10.445 1 94.62 629 THR B O 1
ATOM 10456 N N . SER B 1 630 ? 8.469 -21.812 -12.219 1 97.19 630 SER B N 1
ATOM 10457 C CA . SER B 1 630 ? 7.785 -20.531 -12.32 1 97.19 630 SER B CA 1
ATOM 10458 C C . SER B 1 630 ? 6.402 -20.703 -12.945 1 97.19 630 SER B C 1
ATOM 10460 O O . SER B 1 630 ? 6.25 -21.375 -13.961 1 97.19 630 SER B O 1
ATOM 10462 N N . SER B 1 631 ? 5.469 -20.062 -12.328 1 96.38 631 SER B N 1
ATOM 10463 C CA . SER B 1 631 ? 4.094 -20.125 -12.812 1 96.38 631 SER B CA 1
ATOM 10464 C C . SER B 1 631 ? 3.951 -19.406 -14.156 1 96.38 631 SER B C 1
ATOM 10466 O O . SER B 1 631 ? 2.992 -19.641 -14.891 1 96.38 631 SER B O 1
ATOM 10468 N N . LYS B 1 632 ? 4.875 -18.578 -14.477 1 96.62 632 LYS B N 1
ATOM 10469 C CA . LYS B 1 632 ? 4.762 -17.719 -15.656 1 96.62 632 LYS B CA 1
ATOM 10470 C C . LYS B 1 632 ? 4.824 -18.547 -16.938 1 96.62 632 LYS B C 1
ATOM 10472 O O . LYS B 1 632 ? 4.332 -18.125 -17.984 1 96.62 632 LYS B O 1
ATOM 10477 N N . THR B 1 633 ? 5.418 -19.672 -16.844 1 93.94 633 THR B N 1
ATOM 10478 C CA . THR B 1 633 ? 5.488 -20.5 -18.031 1 93.94 633 THR B CA 1
ATOM 10479 C C . THR B 1 633 ? 4.098 -20.984 -18.438 1 93.94 633 THR B C 1
ATOM 10481 O O . THR B 1 633 ? 3.84 -21.25 -19.609 1 93.94 633 THR B O 1
ATOM 10484 N N . ASN B 1 634 ? 3.182 -21.078 -17.5 1 90.19 634 ASN B N 1
ATOM 10485 C CA . ASN B 1 634 ? 1.812 -21.5 -17.766 1 90.19 634 ASN B CA 1
ATOM 10486 C C . ASN B 1 634 ? 0.88 -20.312 -17.953 1 90.19 634 ASN B C 1
ATOM 10488 O O . ASN B 1 634 ? 0.059 -20.297 -18.875 1 90.19 634 ASN B O 1
ATOM 10492 N N . LEU B 1 635 ? 1.06 -19.281 -17.094 1 95.5 635 LEU B N 1
ATOM 10493 C CA . LEU B 1 635 ? 0.067 -18.219 -16.953 1 95.5 635 LEU B CA 1
ATOM 10494 C C . LEU B 1 635 ? 0.534 -16.938 -17.641 1 95.5 635 LEU B C 1
ATOM 10496 O O . LEU B 1 635 ? -0.223 -15.977 -17.734 1 95.5 635 LEU B O 1
ATOM 10500 N N . GLY B 1 636 ? 1.737 -16.953 -18.125 1 95.62 636 GLY B N 1
ATOM 10501 C CA . GLY B 1 636 ? 2.322 -15.656 -18.391 1 95.62 636 GLY B CA 1
ATOM 10502 C C . GLY B 1 636 ? 2.617 -14.859 -17.141 1 95.62 636 GLY B C 1
ATOM 10503 O O . GLY B 1 636 ? 2.559 -15.391 -16.031 1 95.62 636 GLY B O 1
ATOM 10504 N N . HIS B 1 637 ? 3.08 -13.656 -17.344 1 97.5 637 HIS B N 1
ATOM 10505 C CA . HIS B 1 637 ? 3.402 -12.758 -16.25 1 97.5 637 HIS B CA 1
ATOM 10506 C C . HIS B 1 637 ? 2.191 -11.922 -15.844 1 97.5 637 HIS B C 1
ATOM 10508 O O . HIS B 1 637 ? 1.737 -11.07 -16.609 1 97.5 637 HIS B O 1
ATOM 10514 N N . LEU B 1 638 ? 1.742 -12.18 -14.633 1 97 638 LEU B N 1
ATOM 10515 C CA . LEU B 1 638 ? 0.542 -11.508 -14.148 1 97 638 LEU B CA 1
ATOM 10516 C C . LEU B 1 638 ? 0.884 -10.148 -13.562 1 97 638 LEU B C 1
ATOM 10518 O O . LEU B 1 638 ? 0.055 -9.531 -12.883 1 97 638 LEU B O 1
ATOM 10522 N N . GLU B 1 639 ? 2.051 -9.734 -13.711 1 94.62 639 GLU B N 1
ATOM 10523 C CA . GLU B 1 639 ? 2.486 -8.43 -13.219 1 94.62 639 GLU B CA 1
ATOM 10524 C C . GLU B 1 639 ? 2.137 -8.25 -11.742 1 94.62 639 GLU B C 1
ATOM 10526 O O . GLU B 1 639 ? 2.557 -9.047 -10.898 1 94.62 639 GLU B O 1
ATOM 10531 N N . ALA B 1 640 ? 1.204 -7.406 -11.406 1 93.31 640 ALA B N 1
ATOM 10532 C CA . ALA B 1 640 ? 0.902 -7.148 -10 1 93.31 640 ALA B CA 1
ATOM 10533 C C . ALA B 1 640 ? 0.358 -8.398 -9.32 1 93.31 640 ALA B C 1
ATOM 10535 O O . ALA B 1 640 ? 0.411 -8.523 -8.094 1 93.31 640 ALA B O 1
ATOM 10536 N N . GLY B 1 641 ? -0.141 -9.312 -10.039 1 96.25 641 GLY B N 1
ATOM 10537 C CA . GLY B 1 641 ? -0.693 -10.531 -9.477 1 96.25 641 GLY B CA 1
ATOM 10538 C C . GLY B 1 641 ? 0.286 -11.695 -9.484 1 96.25 641 GLY B C 1
ATOM 10539 O O . GLY B 1 641 ? -0.029 -12.789 -9.008 1 96.25 641 GLY B O 1
ATOM 10540 N N . ALA B 1 642 ? 1.487 -11.461 -9.938 1 97.62 642 ALA B N 1
ATOM 10541 C CA . ALA B 1 642 ? 2.447 -12.531 -10.18 1 97.62 642 ALA B CA 1
ATOM 10542 C C . ALA B 1 642 ? 2.859 -13.211 -8.875 1 97.62 642 ALA B C 1
ATOM 10544 O O . ALA B 1 642 ? 2.961 -14.438 -8.812 1 97.62 642 ALA B O 1
ATOM 10545 N N . GLY B 1 643 ? 3.117 -12.445 -7.859 1 97.75 643 GLY B N 1
ATOM 10546 C CA . GLY B 1 643 ? 3.555 -12.984 -6.582 1 97.75 643 GLY B CA 1
ATOM 10547 C C . GLY B 1 643 ? 2.568 -13.969 -5.984 1 97.75 643 GLY B C 1
ATOM 10548 O O . GLY B 1 643 ? 2.955 -15.055 -5.531 1 97.75 643 GLY B O 1
ATOM 10549 N N . LEU B 1 644 ? 1.334 -13.617 -6.012 1 97.94 644 LEU B N 1
ATOM 10550 C CA . LEU B 1 644 ? 0.315 -14.469 -5.418 1 97.94 644 LEU B CA 1
ATOM 10551 C C . LEU B 1 644 ? 0.091 -15.719 -6.262 1 97.94 644 LEU B C 1
ATOM 10553 O O . LEU B 1 644 ? -0.206 -16.797 -5.73 1 97.94 644 LEU B O 1
ATOM 10557 N N . ALA B 1 645 ? 0.139 -15.547 -7.578 1 97.94 645 ALA B N 1
ATOM 10558 C CA . ALA B 1 645 ? 0.054 -16.734 -8.43 1 97.94 645 ALA B CA 1
ATOM 10559 C C . ALA B 1 645 ? 1.138 -17.75 -8.078 1 97.94 645 ALA B C 1
ATOM 10561 O O . ALA B 1 645 ? 0.868 -18.938 -7.98 1 97.94 645 ALA B O 1
ATOM 10562 N N . GLY B 1 646 ? 2.332 -17.219 -7.883 1 98.25 646 GLY B N 1
ATOM 10563 C CA . GLY B 1 646 ? 3.424 -18.078 -7.453 1 98.25 646 GLY B CA 1
ATOM 10564 C C . GLY B 1 646 ? 3.211 -18.672 -6.074 1 98.25 646 GLY B C 1
ATOM 10565 O O . GLY B 1 646 ? 3.525 -19.844 -5.844 1 98.25 646 GLY B O 1
ATOM 10566 N N . LEU B 1 647 ? 2.701 -17.891 -5.207 1 98.31 647 LEU B N 1
ATOM 10567 C CA . LEU B 1 647 ? 2.453 -18.359 -3.848 1 98.31 647 LEU B CA 1
ATOM 10568 C C . LEU B 1 647 ? 1.426 -19.484 -3.84 1 98.31 647 LEU B C 1
ATOM 10570 O O . LEU B 1 647 ? 1.602 -20.484 -3.141 1 98.31 647 LEU B O 1
ATOM 10574 N N . ILE B 1 648 ? 0.371 -19.359 -4.57 1 98.06 648 ILE B N 1
ATOM 10575 C CA . ILE B 1 648 ? -0.678 -20.359 -4.629 1 98.06 648 ILE B CA 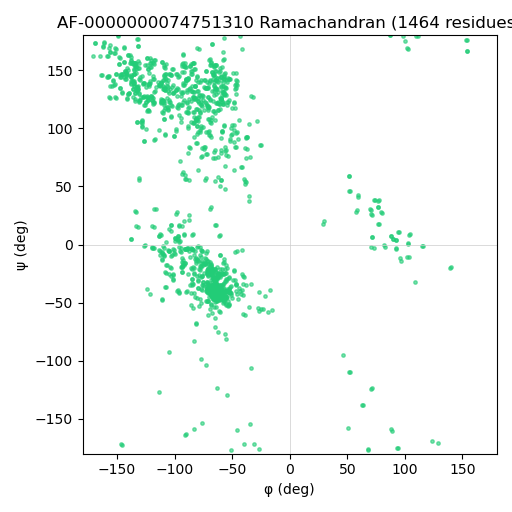1
ATOM 10576 C C . ILE B 1 648 ? -0.136 -21.641 -5.277 1 98.06 648 ILE B C 1
ATOM 10578 O O . ILE B 1 648 ? -0.456 -22.75 -4.844 1 98.06 648 ILE B O 1
ATOM 10582 N N . LYS B 1 649 ? 0.691 -21.469 -6.281 1 97.62 649 LYS B N 1
ATOM 10583 C CA . LYS B 1 649 ? 1.349 -22.625 -6.871 1 97.62 649 LYS B CA 1
ATOM 10584 C C . LYS B 1 649 ? 2.201 -23.359 -5.84 1 97.62 649 LYS B C 1
ATOM 10586 O O . LYS B 1 649 ? 2.201 -24.594 -5.785 1 97.62 649 LYS B O 1
ATOM 10591 N N . CYS B 1 650 ? 2.932 -22.594 -5.043 1 97.62 650 CYS B N 1
ATOM 10592 C CA . CYS B 1 650 ? 3.73 -23.172 -3.971 1 97.62 650 CYS B CA 1
ATOM 10593 C C . CYS B 1 650 ? 2.863 -24.031 -3.047 1 97.62 650 CYS B C 1
ATOM 10595 O O . CYS B 1 650 ? 3.234 -25.141 -2.693 1 97.62 650 CYS B O 1
ATOM 10597 N N . ILE B 1 651 ? 1.759 -23.516 -2.703 1 96.31 651 ILE B N 1
ATOM 10598 C CA . ILE B 1 651 ? 0.838 -24.203 -1.805 1 96.31 651 ILE B CA 1
ATOM 10599 C C . ILE B 1 651 ? 0.355 -25.5 -2.453 1 96.31 651 ILE B C 1
ATOM 10601 O O . ILE B 1 651 ? 0.338 -26.547 -1.812 1 96.31 651 ILE B O 1
ATOM 10605 N N . CYS B 1 652 ? 0.019 -25.453 -3.705 1 94 652 CYS B N 1
ATOM 10606 C CA . CYS B 1 652 ? -0.426 -26.641 -4.422 1 94 652 CYS B CA 1
ATOM 10607 C C . CYS B 1 652 ? 0.668 -27.703 -4.449 1 94 652 CYS B C 1
ATOM 10609 O O . CYS B 1 652 ? 0.41 -28.875 -4.176 1 94 652 CYS B O 1
ATOM 10611 N N . MET B 1 653 ? 1.843 -27.281 -4.746 1 94.5 653 MET B N 1
ATOM 10612 C CA . MET B 1 653 ? 2.951 -28.234 -4.848 1 94.5 653 MET B CA 1
ATOM 10613 C C . MET B 1 653 ? 3.207 -28.922 -3.508 1 94.5 653 MET B C 1
ATOM 10615 O O . MET B 1 653 ? 3.527 -30.109 -3.463 1 94.5 653 MET B O 1
ATOM 10619 N N . LEU B 1 654 ? 3.068 -28.156 -2.451 1 93.06 654 LEU B N 1
ATOM 10620 C CA . LEU B 1 654 ? 3.234 -28.719 -1.116 1 93.06 654 LEU B CA 1
ATOM 10621 C C . LEU B 1 654 ? 2.121 -29.703 -0.802 1 93.06 654 LEU B C 1
ATOM 10623 O O . LEU B 1 654 ? 2.379 -30.797 -0.273 1 93.06 654 LEU B O 1
ATOM 10627 N N . ASN B 1 655 ? 0.898 -29.359 -1.136 1 89.31 655 ASN B N 1
ATOM 10628 C CA . ASN B 1 655 ? -0.253 -30.203 -0.817 1 89.31 655 ASN B CA 1
ATOM 10629 C C . ASN B 1 655 ? -0.226 -31.516 -1.599 1 89.31 655 ASN B C 1
ATOM 10631 O O . ASN B 1 655 ? -0.767 -32.531 -1.145 1 89.31 655 ASN B O 1
ATOM 10635 N N . TYR B 1 656 ? 0.456 -31.5 -2.705 1 82.25 656 TYR B N 1
ATOM 10636 C CA . TYR B 1 656 ? 0.501 -32.688 -3.549 1 82.25 656 TYR B CA 1
ATOM 10637 C C . TYR B 1 656 ? 1.882 -33.312 -3.508 1 82.25 656 TYR B C 1
ATOM 10639 O O . TYR B 1 656 ? 2.109 -34.375 -4.141 1 82.25 656 TYR B O 1
ATOM 10647 N N . SER B 1 657 ? 2.826 -32.719 -2.779 1 83.94 657 SER B N 1
ATOM 10648 C CA . SER B 1 657 ? 4.207 -33.188 -2.705 1 83.94 657 SER B CA 1
ATOM 10649 C C . SER B 1 657 ? 4.793 -33.375 -4.098 1 83.94 657 SER B C 1
ATOM 10651 O O . SER B 1 657 ? 5.328 -34.438 -4.402 1 83.94 657 SER B O 1
ATOM 10653 N N . THR B 1 658 ? 4.578 -32.375 -4.984 1 81.69 658 THR B N 1
ATOM 10654 C CA . THR B 1 658 ? 4.945 -32.5 -6.391 1 81.69 658 THR B CA 1
ATOM 10655 C C . THR B 1 658 ? 5.398 -31.141 -6.945 1 81.69 658 THR B C 1
ATOM 10657 O O . THR B 1 658 ? 4.777 -30.125 -6.668 1 81.69 658 THR B O 1
ATOM 10660 N N . GLY B 1 659 ? 6.555 -31.188 -7.609 1 86.56 659 GLY B N 1
ATOM 10661 C CA . GLY B 1 659 ? 6.969 -30.016 -8.367 1 86.56 659 GLY B CA 1
ATOM 10662 C C . GLY B 1 659 ? 6.363 -29.953 -9.75 1 86.56 659 GLY B C 1
ATOM 10663 O O . GLY B 1 659 ? 6.328 -30.953 -10.469 1 86.56 659 GLY B O 1
ATOM 10664 N N . ALA B 1 660 ? 5.809 -28.844 -10.148 1 87.19 660 ALA B N 1
ATOM 10665 C CA . ALA B 1 660 ? 5.168 -28.641 -11.445 1 87.19 660 ALA B CA 1
ATOM 10666 C C . ALA B 1 660 ? 6.199 -28.312 -12.516 1 87.19 660 ALA B C 1
ATOM 10668 O O . ALA B 1 660 ? 7.219 -27.672 -12.234 1 87.19 660 ALA B O 1
ATOM 10669 N N . PRO B 1 661 ? 5.938 -28.547 -13.742 1 82.12 661 PRO B N 1
ATOM 10670 C CA . PRO B 1 661 ? 6.918 -28.375 -14.82 1 82.12 661 PRO B CA 1
ATOM 10671 C C . PRO B 1 661 ? 7.016 -26.938 -15.297 1 82.12 661 PRO B C 1
ATOM 10673 O O . PRO B 1 661 ? 6.043 -26.172 -15.203 1 82.12 661 PRO B O 1
ATOM 10676 N N . ASN B 1 662 ? 8.227 -26.609 -15.781 1 87.5 662 ASN B N 1
ATOM 10677 C CA . ASN B 1 662 ? 8.422 -25.438 -16.625 1 87.5 662 ASN B CA 1
ATOM 10678 C C . ASN B 1 662 ? 8.156 -25.75 -18.094 1 87.5 662 ASN B C 1
ATOM 10680 O O . ASN B 1 662 ? 9.023 -26.281 -18.781 1 87.5 662 ASN B O 1
ATOM 10684 N N . ILE B 1 663 ? 7.062 -25.328 -18.656 1 77.25 663 ILE B N 1
ATOM 10685 C CA . ILE B 1 663 ? 6.504 -25.953 -19.859 1 77.25 663 ILE B CA 1
ATOM 10686 C C . ILE B 1 663 ? 7.227 -25.422 -21.094 1 77.25 663 ILE B C 1
ATOM 10688 O O . ILE B 1 663 ? 7.133 -26.016 -22.172 1 77.25 663 ILE B O 1
ATOM 10692 N N . HIS B 1 664 ? 7.938 -24.391 -21.062 1 76.94 664 HIS B N 1
ATOM 10693 C CA . HIS B 1 664 ? 8.609 -23.844 -22.234 1 76.94 664 HIS B CA 1
ATOM 10694 C C . HIS B 1 664 ? 10.125 -23.984 -22.109 1 76.94 664 HIS B C 1
ATOM 10696 O O . HIS B 1 664 ? 10.867 -23.406 -22.906 1 76.94 664 HIS B O 1
ATOM 10702 N N . LEU B 1 665 ? 10.508 -24.688 -21.094 1 80.5 665 LEU B N 1
ATOM 10703 C CA . LEU B 1 665 ? 11.93 -24.969 -20.953 1 80.5 665 LEU B CA 1
ATOM 10704 C C . LEU B 1 665 ? 12.359 -26.109 -21.875 1 80.5 665 LEU B C 1
ATOM 10706 O O . LEU B 1 665 ? 11.977 -27.266 -21.656 1 80.5 665 LEU B O 1
ATOM 10710 N N . LEU B 1 666 ? 13.102 -25.75 -22.875 1 65.44 666 LEU B N 1
ATOM 10711 C CA . LEU B 1 666 ? 13.57 -26.719 -23.859 1 65.44 666 LEU B CA 1
ATOM 10712 C C . LEU B 1 666 ? 15.078 -26.922 -23.75 1 65.44 666 LEU B C 1
ATOM 10714 O O . LEU B 1 666 ? 15.555 -28.062 -23.75 1 65.44 666 LEU B O 1
ATOM 10718 N N . VAL B 1 667 ? 15.766 -25.781 -23.688 1 66.44 667 VAL B N 1
ATOM 10719 C CA . VAL B 1 667 ? 17.219 -25.75 -23.516 1 66.44 667 VAL B CA 1
ATOM 10720 C C . VAL B 1 667 ? 17.594 -24.797 -22.391 1 66.44 667 VAL B C 1
ATOM 10722 O O . VAL B 1 667 ? 17.219 -23.625 -22.422 1 66.44 667 VAL B O 1
ATOM 10725 N N . LEU B 1 668 ? 18.297 -25.375 -21.484 1 78.94 668 LEU B N 1
ATOM 10726 C CA . LEU B 1 668 ? 18.672 -24.547 -20.328 1 78.94 668 LEU B CA 1
ATOM 10727 C C . LEU B 1 668 ? 19.562 -23.391 -20.75 1 78.94 668 LEU B C 1
ATOM 10729 O O . LEU B 1 668 ? 20.484 -23.562 -21.547 1 78.94 668 LEU B O 1
ATOM 10733 N N . ASN B 1 669 ? 19.297 -22.234 -20.297 1 81.25 669 ASN B N 1
ATOM 10734 C CA . ASN B 1 669 ? 20.125 -21.062 -20.531 1 81.25 669 ASN B CA 1
ATOM 10735 C C . ASN B 1 669 ? 21.531 -21.25 -19.953 1 81.25 669 ASN B C 1
ATOM 10737 O O . ASN B 1 669 ? 21.703 -21.438 -18.75 1 81.25 669 ASN B O 1
ATOM 10741 N N . PRO B 1 670 ? 22.562 -21.172 -20.734 1 78.12 670 PRO B N 1
ATOM 10742 C CA . PRO B 1 670 ? 23.922 -21.422 -20.266 1 78.12 670 PRO B CA 1
ATOM 10743 C C . PRO B 1 670 ? 24.422 -20.359 -19.297 1 78.12 670 PRO B C 1
ATOM 10745 O O . PRO B 1 670 ? 25.438 -20.562 -18.609 1 78.12 670 PRO B O 1
ATOM 10748 N N . HIS B 1 671 ? 23.781 -19.25 -19.266 1 84.12 671 HIS B N 1
ATOM 10749 C CA . HIS B 1 671 ? 24.219 -18.156 -18.406 1 84.12 671 HIS B CA 1
ATOM 10750 C C . HIS B 1 671 ? 23.719 -18.344 -16.984 1 84.12 671 HIS B C 1
ATOM 10752 O O . HIS B 1 671 ? 24.078 -17.562 -16.094 1 84.12 671 HIS B O 1
ATOM 10758 N N . LEU B 1 672 ? 22.891 -19.375 -16.812 1 85.62 672 LEU B N 1
ATOM 10759 C CA . LEU B 1 672 ? 22.5 -19.688 -15.445 1 85.62 672 LEU B CA 1
ATOM 10760 C C . LEU B 1 672 ? 23.688 -20.281 -14.672 1 85.62 672 LEU B C 1
ATOM 10762 O O . LEU B 1 672 ? 24.234 -21.312 -15.062 1 85.62 672 LEU B O 1
ATOM 10766 N N . ASP B 1 673 ? 24.109 -19.609 -13.633 1 84.38 673 ASP B N 1
ATOM 10767 C CA . ASP B 1 673 ? 25.203 -20.109 -12.797 1 84.38 673 ASP B CA 1
ATOM 10768 C C . ASP B 1 673 ? 24.688 -21.156 -11.82 1 84.38 673 ASP B C 1
ATOM 10770 O O . ASP B 1 673 ? 24.109 -20.828 -10.781 1 84.38 673 ASP B O 1
ATOM 10774 N N . VAL B 1 674 ? 24.938 -22.438 -12.156 1 81.5 674 VAL B N 1
ATOM 10775 C CA . VAL B 1 674 ? 24.453 -23.531 -11.305 1 81.5 674 VAL B CA 1
ATOM 10776 C C . VAL B 1 674 ? 25.641 -24.328 -10.773 1 81.5 674 VAL B C 1
ATOM 10778 O O . VAL B 1 674 ? 25.469 -25.438 -10.258 1 81.5 674 VAL B O 1
ATOM 10781 N N . ALA B 1 675 ? 26.828 -23.781 -10.883 1 74.56 675 ALA B N 1
ATOM 10782 C CA . ALA B 1 675 ? 28.031 -24.484 -10.445 1 74.56 675 ALA B CA 1
ATOM 10783 C C . ALA B 1 675 ? 27.984 -24.766 -8.945 1 74.56 675 ALA B C 1
ATOM 10785 O O . ALA B 1 675 ? 27.766 -23.859 -8.141 1 74.56 675 ALA B O 1
ATOM 10786 N N . GLY B 1 676 ? 28.094 -26.062 -8.578 1 70.94 676 GLY B N 1
ATOM 10787 C CA . GLY B 1 676 ? 28.109 -26.469 -7.184 1 70.94 676 GLY B CA 1
ATOM 10788 C C . GLY B 1 676 ? 26.75 -26.328 -6.512 1 70.94 676 GLY B C 1
ATOM 10789 O O . GLY B 1 676 ? 26.656 -26.438 -5.289 1 70.94 676 GLY B O 1
ATOM 10790 N N . TYR B 1 677 ? 25.828 -26.016 -7.277 1 79.56 677 TYR B N 1
ATOM 10791 C CA . TYR B 1 677 ? 24.469 -25.797 -6.781 1 79.56 677 TYR B CA 1
ATOM 10792 C C . TYR B 1 677 ? 23.531 -26.922 -7.195 1 79.56 677 TYR B C 1
ATOM 10794 O O . TYR B 1 677 ? 23.125 -27 -8.352 1 79.56 677 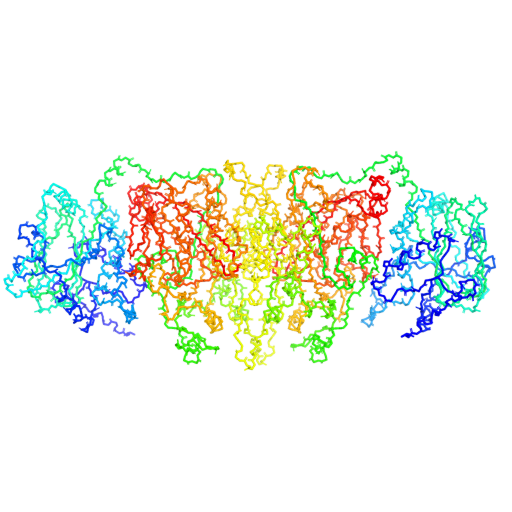TYR B O 1
ATOM 10802 N N . PRO B 1 678 ? 23.359 -27.922 -6.309 1 79.38 678 PRO B N 1
ATOM 10803 C CA . PRO B 1 678 ? 22.406 -28.984 -6.66 1 79.38 678 PRO B CA 1
ATOM 10804 C C . PRO B 1 678 ? 21 -28.438 -6.949 1 79.38 678 PRO B C 1
ATOM 10806 O O . PRO B 1 678 ? 20.266 -28.109 -6.02 1 79.38 678 PRO B O 1
ATOM 10809 N N . VAL B 1 679 ? 20.703 -28.344 -8.219 1 84.06 679 VAL B N 1
ATOM 10810 C CA . VAL B 1 679 ? 19.453 -27.703 -8.641 1 84.06 679 VAL B CA 1
ATOM 10811 C C . VAL B 1 679 ? 18.875 -28.453 -9.836 1 84.06 679 VAL B C 1
ATOM 10813 O O . VAL B 1 679 ? 19.609 -29.062 -10.617 1 84.06 679 VAL B O 1
ATOM 10816 N N . TYR B 1 680 ? 17.609 -28.469 -9.828 1 81.31 680 TYR B N 1
ATOM 10817 C CA . TYR B 1 680 ? 16.891 -29.094 -10.938 1 81.31 680 TYR B CA 1
ATOM 10818 C C . TYR B 1 680 ? 15.828 -28.156 -11.484 1 81.31 680 TYR B C 1
ATOM 10820 O O . TYR B 1 680 ? 15.023 -27.594 -10.727 1 81.31 680 TYR B O 1
ATOM 10828 N N . PHE B 1 681 ? 15.875 -27.922 -12.82 1 85.06 681 PHE B N 1
ATOM 10829 C CA . PHE B 1 681 ? 14.836 -27.188 -13.547 1 85.06 681 PHE B CA 1
ATOM 10830 C C . PHE B 1 681 ? 13.883 -28.156 -14.234 1 85.06 681 PHE B C 1
ATOM 10832 O O . PHE B 1 681 ? 14.164 -28.641 -15.336 1 85.06 681 PHE B O 1
ATOM 10839 N N . GLU B 1 682 ? 12.766 -28.375 -13.617 1 73.44 682 GLU B N 1
ATOM 10840 C CA . GLU B 1 682 ? 11.914 -29.484 -14.039 1 73.44 682 GLU B CA 1
ATOM 10841 C C . GLU B 1 682 ? 11.086 -29.109 -15.266 1 73.44 682 GLU B C 1
ATOM 10843 O O . GLU B 1 682 ? 10.492 -28.031 -15.305 1 73.44 682 GLU B O 1
ATOM 10848 N N . SER B 1 683 ? 11.055 -29.891 -16.188 1 69.69 683 SER B N 1
ATOM 10849 C CA . SER B 1 683 ? 10.203 -29.766 -17.359 1 69.69 683 SER B CA 1
ATOM 10850 C C . SER B 1 683 ? 9.016 -30.719 -17.281 1 69.69 683 SER B C 1
ATOM 10852 O O . SER B 1 683 ? 8.125 -30.688 -18.141 1 69.69 683 SER B O 1
ATOM 10854 N N . GLU B 1 684 ? 9.086 -31.609 -16.297 1 66.88 684 GLU B N 1
ATOM 10855 C CA . GLU B 1 684 ? 8.008 -32.531 -16.016 1 66.88 684 GLU B CA 1
ATOM 10856 C C . GLU B 1 684 ? 7.656 -32.562 -14.523 1 66.88 684 GLU B C 1
ATOM 10858 O O . GLU B 1 684 ? 8.352 -31.922 -13.719 1 66.88 684 GLU B O 1
ATOM 10863 N N . LEU B 1 685 ? 6.535 -33.25 -14.211 1 71.19 685 LEU B N 1
ATOM 10864 C CA . LEU B 1 685 ? 6.129 -33.344 -12.812 1 71.19 685 LEU B CA 1
ATOM 10865 C C . LEU B 1 685 ? 7.148 -34.156 -12.016 1 71.19 685 LEU B C 1
ATOM 10867 O O . LEU B 1 685 ? 7.652 -35.188 -12.492 1 71.19 685 LEU B O 1
ATOM 10871 N N . ILE B 1 686 ? 7.504 -33.688 -10.797 1 69.69 686 ILE B N 1
ATOM 10872 C CA . ILE B 1 686 ? 8.477 -34.375 -9.953 1 69.69 686 ILE B CA 1
ATOM 10873 C C . ILE B 1 686 ? 7.922 -34.531 -8.539 1 69.69 686 ILE B C 1
ATOM 10875 O O . ILE B 1 686 ? 7.492 -33.531 -7.93 1 69.69 686 ILE B O 1
ATOM 10879 N N . ASP B 1 687 ? 7.863 -35.75 -8.094 1 71.38 687 ASP B N 1
ATOM 10880 C CA . ASP B 1 687 ? 7.656 -36 -6.664 1 71.38 687 ASP B CA 1
ATOM 10881 C C . ASP B 1 687 ? 8.906 -35.656 -5.863 1 71.38 687 ASP B C 1
ATOM 10883 O O . ASP B 1 687 ? 9.969 -36.25 -6.059 1 71.38 687 ASP B O 1
ATOM 10887 N N . TYR B 1 688 ? 8.766 -34.688 -4.934 1 74.44 688 TYR B N 1
ATOM 10888 C CA . TYR B 1 688 ? 10 -34.281 -4.254 1 74.44 688 TYR B CA 1
ATOM 10889 C C . TYR B 1 688 ? 10.281 -35.219 -3.068 1 74.44 688 TYR B C 1
ATOM 10891 O O . TYR B 1 688 ? 11.305 -35.062 -2.398 1 74.44 688 TYR B O 1
ATOM 10899 N N . GLY B 1 689 ? 9.406 -36.188 -2.75 1 65.06 689 GLY B N 1
ATOM 10900 C CA . GLY B 1 689 ? 9.781 -37.375 -1.982 1 65.06 689 GLY B CA 1
ATOM 10901 C C . GLY B 1 689 ? 9.516 -37.219 -0.497 1 65.06 689 GLY B C 1
ATOM 10902 O O . GLY B 1 689 ? 9.992 -38.031 0.306 1 65.06 689 GLY B O 1
ATOM 10903 N N . SER B 1 690 ? 8.812 -36.188 -0.036 1 76.25 690 SER B N 1
ATOM 10904 C CA . SER B 1 690 ? 8.539 -35.969 1.385 1 76.25 690 SER B CA 1
ATOM 10905 C C . SER B 1 690 ? 7.078 -35.625 1.622 1 76.25 690 SER B C 1
ATOM 10907 O O . SER B 1 690 ? 6.41 -35.094 0.729 1 76.25 690 SER B O 1
ATOM 10909 N N . ASN B 1 691 ? 6.625 -35.969 2.875 1 77.44 691 ASN B N 1
ATOM 10910 C CA . ASN B 1 691 ? 5.234 -35.719 3.223 1 77.44 691 ASN B CA 1
ATOM 10911 C C . ASN B 1 691 ? 5.012 -34.25 3.564 1 77.44 691 ASN B C 1
ATOM 10913 O O . ASN B 1 691 ? 3.873 -33.781 3.609 1 77.44 691 ASN B O 1
ATOM 10917 N N . SER B 1 692 ? 6.039 -33.594 3.85 1 88.75 692 SER B N 1
ATOM 10918 C CA . SER B 1 692 ? 5.996 -32.156 4.07 1 88.75 692 SER B CA 1
ATOM 10919 C C . SER B 1 692 ? 7.141 -31.453 3.344 1 88.75 692 SER B C 1
ATOM 10921 O O . SER B 1 692 ? 8.109 -32.094 2.93 1 88.75 692 SER B O 1
ATOM 10923 N N . GLY B 1 693 ? 6.914 -30.234 3.076 1 93.06 693 GLY B N 1
ATOM 10924 C CA . GLY B 1 693 ? 7.949 -29.5 2.367 1 93.06 693 GLY B CA 1
ATOM 10925 C C . GLY B 1 693 ? 7.957 -28.016 2.691 1 93.06 693 GLY B C 1
ATOM 10926 O O . GLY B 1 693 ? 7.109 -27.531 3.447 1 93.06 693 GLY B O 1
ATOM 10927 N N . LEU B 1 694 ? 9.047 -27.391 2.234 1 95.5 694 LEU B N 1
ATOM 10928 C CA . LEU B 1 694 ? 9.234 -25.953 2.338 1 95.5 694 LEU B CA 1
ATOM 10929 C C . LEU B 1 694 ? 9.461 -25.328 0.961 1 95.5 694 LEU B C 1
ATOM 10931 O O . LEU B 1 694 ? 10.297 -25.812 0.19 1 95.5 694 LEU B O 1
ATOM 10935 N N . THR B 1 695 ? 8.641 -24.391 0.66 1 96.19 695 THR B N 1
ATOM 10936 C CA . THR B 1 695 ? 8.781 -23.688 -0.604 1 96.19 695 THR B CA 1
ATOM 10937 C C . THR B 1 695 ? 8.977 -22.188 -0.361 1 96.19 695 THR B C 1
ATOM 10939 O O . THR B 1 695 ? 8.672 -21.688 0.721 1 96.19 695 THR B O 1
ATOM 10942 N N . GLY B 1 696 ? 9.578 -21.516 -1.323 1 96.69 696 GLY B N 1
ATOM 10943 C CA . GLY B 1 696 ? 9.727 -20.078 -1.328 1 96.69 696 GLY B CA 1
ATOM 10944 C C . GLY B 1 696 ? 9.414 -19.438 -2.674 1 96.69 696 GLY B C 1
ATOM 10945 O O . GLY B 1 696 ? 9.773 -20 -3.717 1 96.69 696 GLY B O 1
ATOM 10946 N N . VAL B 1 697 ? 8.703 -18.359 -2.643 1 98.12 697 VAL B N 1
ATOM 10947 C CA . VAL B 1 697 ? 8.383 -17.641 -3.869 1 98.12 697 VAL B CA 1
ATOM 10948 C C . VAL B 1 697 ? 9 -16.25 -3.832 1 98.12 697 VAL B C 1
ATOM 10950 O O . VAL B 1 697 ? 8.984 -15.586 -2.795 1 98.12 697 VAL B O 1
ATOM 10953 N N . SER B 1 698 ? 9.641 -15.898 -4.891 1 97.56 698 SER B N 1
ATOM 10954 C CA . SER B 1 698 ? 10.188 -14.562 -5.055 1 97.56 698 SER B CA 1
ATOM 10955 C C . SER B 1 698 ? 9.414 -13.766 -6.098 1 97.56 698 SER B C 1
ATOM 10957 O O . SER B 1 698 ? 8.898 -14.336 -7.066 1 97.56 698 SER B O 1
ATOM 10959 N N . SER B 1 699 ? 9.289 -12.539 -5.906 1 96.94 699 SER B N 1
ATOM 10960 C CA . SER B 1 699 ? 8.711 -11.586 -6.852 1 96.94 699 SER B CA 1
ATOM 10961 C C . SER B 1 699 ? 9.477 -10.266 -6.852 1 96.94 699 SER B C 1
ATOM 10963 O O . SER B 1 699 ? 9.711 -9.68 -5.793 1 96.94 699 SER B O 1
ATOM 10965 N N . PHE B 1 700 ? 9.844 -9.82 -8.023 1 93.62 700 PHE B N 1
ATOM 10966 C CA . PHE B 1 700 ? 10.68 -8.633 -8.164 1 93.62 700 PHE B CA 1
ATOM 10967 C C . PHE B 1 700 ? 10.016 -7.605 -9.07 1 93.62 700 PHE B C 1
ATOM 10969 O O . PHE B 1 700 ? 9.641 -7.922 -10.203 1 93.62 700 PHE B O 1
ATOM 10976 N N . GLY B 1 701 ? 9.812 -6.402 -8.531 1 88.31 701 GLY B N 1
ATOM 10977 C CA . GLY B 1 701 ? 9.148 -5.359 -9.297 1 88.31 701 GLY B CA 1
ATOM 10978 C C . GLY B 1 701 ? 10.109 -4.453 -10.039 1 88.31 701 GLY B C 1
ATOM 10979 O O . GLY B 1 701 ? 11.227 -4.203 -9.562 1 88.31 701 GLY B O 1
ATOM 10980 N N . PHE B 1 702 ? 9.391 -3.914 -11.133 1 79.56 702 PHE B N 1
ATOM 10981 C CA . PHE B 1 702 ? 10.125 -2.883 -11.852 1 79.56 702 PHE B CA 1
ATOM 10982 C C . PHE B 1 702 ? 10.266 -1.625 -11 1 79.56 702 PHE B C 1
ATOM 10984 O O . PHE B 1 702 ? 9.352 -1.268 -10.258 1 79.56 702 PHE B O 1
ATOM 10991 N N . GLY B 1 703 ? 11.297 -1.281 -10.445 1 79.06 703 GLY B N 1
ATOM 10992 C CA . GLY B 1 703 ? 11.617 -0.183 -9.547 1 79.06 703 GLY B CA 1
ATOM 10993 C C . GLY B 1 703 ? 12.555 -0.583 -8.422 1 79.06 703 GLY B C 1
ATOM 10994 O O . GLY B 1 703 ? 13.078 0.274 -7.707 1 79.06 703 GLY B O 1
ATOM 10995 N N . GLY B 1 704 ? 12.516 -1.878 -8.312 1 86.94 704 GLY B N 1
ATOM 10996 C CA . GLY B 1 704 ? 13.555 -2.34 -7.414 1 86.94 704 GLY B CA 1
ATOM 10997 C C . GLY B 1 704 ? 13.008 -2.969 -6.145 1 86.94 704 GLY B C 1
ATOM 10998 O O . GLY B 1 704 ? 13.773 -3.479 -5.32 1 86.94 704 GLY B O 1
ATOM 10999 N N . THR B 1 705 ? 11.727 -3.002 -6.008 1 90 705 THR B N 1
ATOM 11000 C CA . THR B 1 705 ? 11.148 -3.613 -4.816 1 90 705 THR B CA 1
ATOM 11001 C C . THR B 1 705 ? 11.125 -5.133 -4.945 1 90 705 THR B C 1
ATOM 11003 O O . THR B 1 705 ? 10.57 -5.672 -5.906 1 90 705 THR B O 1
ATOM 11006 N N . ASN B 1 706 ? 11.75 -5.758 -3.975 1 93.94 706 ASN B N 1
ATOM 11007 C CA . ASN B 1 706 ? 11.805 -7.215 -3.922 1 93.94 706 ASN B CA 1
ATOM 11008 C C . ASN B 1 706 ? 10.945 -7.766 -2.787 1 93.94 706 ASN B C 1
ATOM 11010 O O . ASN B 1 706 ? 10.875 -7.172 -1.712 1 93.94 706 ASN B O 1
ATOM 11014 N N . ALA B 1 707 ? 10.312 -8.867 -3.084 1 95.81 707 ALA B N 1
ATOM 11015 C CA . ALA B 1 707 ? 9.539 -9.547 -2.053 1 95.81 707 ALA B CA 1
ATOM 11016 C C . ALA B 1 707 ? 9.797 -11.055 -2.07 1 95.81 707 ALA B C 1
ATOM 11018 O O . ALA B 1 707 ? 10.109 -11.625 -3.119 1 95.81 707 ALA B O 1
ATOM 11019 N N . ARG B 1 708 ? 9.758 -11.641 -0.912 1 96.62 708 ARG B N 1
ATOM 11020 C CA . ARG B 1 708 ? 9.914 -13.078 -0.71 1 96.62 708 ARG B CA 1
ATOM 11021 C C . ARG B 1 708 ? 8.914 -13.602 0.32 1 96.62 708 ARG B C 1
ATOM 11023 O O . ARG B 1 708 ? 8.609 -12.906 1.294 1 96.62 708 ARG B O 1
ATOM 11030 N N . ALA B 1 709 ? 8.344 -14.773 0.033 1 96.75 709 ALA B N 1
ATOM 11031 C CA . ALA B 1 709 ? 7.512 -15.484 1 1 96.75 709 ALA B CA 1
ATOM 11032 C C . ALA B 1 709 ? 7.906 -16.953 1.085 1 96.75 709 ALA B C 1
ATOM 11034 O O . ALA B 1 709 ? 8.203 -17.578 0.066 1 96.75 709 ALA B O 1
ATOM 11035 N N . ASP B 1 710 ? 8 -17.469 2.258 1 95.88 710 ASP B N 1
ATOM 11036 C CA . ASP B 1 710 ? 8.289 -18.875 2.494 1 95.88 710 ASP B CA 1
ATOM 11037 C C . ASP B 1 710 ? 7.078 -19.594 3.094 1 95.88 710 ASP B C 1
ATOM 11039 O O . ASP B 1 710 ? 6.379 -19.031 3.943 1 95.88 710 ASP B O 1
ATOM 11043 N N . VAL B 1 711 ? 6.84 -20.844 2.605 1 97.19 711 VAL B N 1
ATOM 11044 C CA . VAL B 1 711 ? 5.625 -21.562 2.963 1 97.19 711 VAL B CA 1
ATOM 11045 C C . VAL B 1 711 ? 5.984 -23 3.367 1 97.19 711 VAL B C 1
ATOM 11047 O O . VAL B 1 711 ? 6.852 -23.625 2.754 1 97.19 711 VAL B O 1
ATOM 11050 N N . TRP B 1 712 ? 5.359 -23.406 4.457 1 95.81 712 TRP B N 1
ATOM 11051 C CA . TRP B 1 712 ? 5.41 -24.812 4.855 1 95.81 712 TRP B CA 1
ATOM 11052 C C . TRP B 1 712 ? 4.066 -25.484 4.617 1 95.81 712 TRP B C 1
ATOM 11054 O O . TRP B 1 712 ? 3.014 -24.859 4.766 1 95.81 712 TRP B O 1
ATOM 11064 N N . GLY B 1 713 ? 4.113 -26.734 4.195 1 93.44 713 GLY B N 1
ATOM 11065 C CA . GLY B 1 713 ? 2.885 -27.5 4.035 1 93.44 713 GLY B CA 1
ATOM 11066 C C . GLY B 1 713 ? 3.104 -29 4.07 1 93.44 713 GLY B C 1
ATOM 11067 O O . GLY B 1 713 ? 4.242 -29.469 4 1 93.44 713 GLY B O 1
ATOM 11068 N N . HIS B 1 714 ? 1.979 -29.688 4.309 1 88.44 714 HIS B N 1
ATOM 11069 C CA . HIS B 1 714 ? 1.974 -31.156 4.258 1 88.44 714 HIS B CA 1
ATOM 11070 C C . HIS B 1 714 ? 1.166 -31.656 3.066 1 88.44 714 HIS B C 1
ATOM 11072 O O . HIS B 1 714 ? 0.3 -30.953 2.553 1 88.44 714 HIS B O 1
ATOM 11078 N N . ALA B 1 715 ? 1.57 -32.875 2.76 1 81.38 715 ALA B N 1
ATOM 11079 C CA . ALA B 1 715 ? 0.808 -33.531 1.698 1 81.38 715 ALA B CA 1
ATOM 11080 C C . ALA B 1 715 ? -0.595 -33.906 2.176 1 81.38 715 ALA B C 1
ATOM 11082 O O . ALA B 1 715 ? -0.757 -34.75 3.055 1 81.38 715 ALA B O 1
ATOM 11083 N N . THR B 1 716 ? -1.549 -33.156 1.663 1 78.38 716 THR B N 1
ATOM 11084 C CA . THR B 1 716 ? -2.928 -33.406 2.059 1 78.38 716 THR B CA 1
ATOM 11085 C C . THR B 1 716 ? -3.719 -34.031 0.901 1 78.38 716 THR B C 1
ATOM 11087 O O . THR B 1 716 ? -4.859 -34.438 1.078 1 78.38 716 THR B O 1
ATOM 11090 N N . LYS B 1 717 ? -3.051 -34 -0.193 1 72.31 717 LYS B N 1
ATOM 11091 C CA . LYS B 1 717 ? -3.627 -34.531 -1.418 1 72.31 717 LYS B CA 1
ATOM 11092 C C . LYS B 1 717 ? -2.592 -35.344 -2.203 1 72.31 717 LYS B C 1
ATOM 11094 O O . LYS B 1 717 ? -1.401 -35.312 -1.88 1 72.31 717 LYS B O 1
ATOM 11099 N N . GLY B 1 718 ? -3.045 -36.094 -3.025 1 62.19 718 GLY B N 1
ATOM 11100 C CA . GLY B 1 718 ? -2.127 -36.781 -3.914 1 62.19 718 GLY B CA 1
ATOM 11101 C C . GLY B 1 718 ? -1.637 -38.094 -3.354 1 62.19 718 GLY B C 1
ATOM 11102 O O . GLY B 1 718 ? -2.209 -38.625 -2.395 1 62.19 718 GLY B O 1
ATOM 11103 N N . HIS B 1 719 ? -0.579 -38.531 -3.875 1 55.16 719 HIS B N 1
ATOM 11104 C CA . HIS B 1 719 ? -0.129 -39.906 -3.615 1 55.16 719 HIS B CA 1
ATOM 11105 C C . HIS B 1 719 ? 0.468 -40.031 -2.217 1 55.16 719 HIS B C 1
ATOM 11107 O O . HIS B 1 719 ? 0.264 -41.031 -1.539 1 55.16 719 HIS B O 1
ATOM 11113 N N . ARG B 1 720 ? 1.103 -39 -1.821 1 62.34 720 ARG B N 1
ATOM 11114 C CA . ARG B 1 720 ? 1.758 -39.094 -0.52 1 62.34 720 ARG B CA 1
ATOM 11115 C C . ARG B 1 720 ? 0.735 -39.062 0.611 1 62.34 720 ARG B C 1
ATOM 11117 O O . ARG B 1 720 ? 0.949 -39.688 1.657 1 62.34 720 ARG B O 1
ATOM 11124 N N . TYR B 1 721 ? -0.203 -38.25 0.422 1 63.47 721 TYR B N 1
ATOM 11125 C CA . TYR B 1 721 ? -1.279 -38.219 1.407 1 63.47 721 TYR B CA 1
ATOM 11126 C C . TYR B 1 721 ? -1.986 -39.562 1.492 1 63.47 721 TYR B C 1
ATOM 11128 O O . TYR B 1 721 ? -2.377 -40 2.578 1 63.47 721 TYR B O 1
ATOM 11136 N N . ALA B 1 722 ? -2.209 -40.156 0.431 1 52.25 722 ALA B N 1
ATOM 11137 C CA . ALA B 1 722 ? -2.891 -41.438 0.393 1 52.25 722 ALA B CA 1
ATOM 11138 C C . ALA B 1 722 ? -2.119 -42.5 1.188 1 52.25 722 ALA B C 1
ATOM 11140 O O . ALA B 1 722 ? -2.719 -43.406 1.775 1 52.25 722 ALA B O 1
ATOM 11141 N N . ILE B 1 723 ? -0.888 -42.219 1.238 1 48.59 723 ILE B N 1
ATOM 11142 C CA . ILE B 1 723 ? -0.036 -43.188 1.931 1 48.59 723 ILE B CA 1
ATOM 11143 C C . ILE B 1 723 ? -0.033 -42.875 3.428 1 48.59 723 ILE B C 1
ATOM 11145 O O . ILE B 1 723 ? -0.111 -43.812 4.25 1 48.59 723 ILE B O 1
ATOM 11149 N N . SER B 1 724 ? 0.046 -41.562 3.807 1 48.56 724 SER B N 1
ATOM 11150 C CA . SER B 1 724 ? 0.295 -41.188 5.195 1 48.56 724 SER B CA 1
ATOM 11151 C C . SER B 1 724 ? -0.961 -40.625 5.855 1 48.56 724 SER B C 1
ATOM 11153 O O . SER B 1 724 ? -1.025 -40.531 7.078 1 48.56 724 SER B O 1
ATOM 11155 N N . GLY B 1 725 ? -1.926 -40.062 5.105 1 47.88 725 GLY B N 1
ATOM 11156 C CA . GLY B 1 725 ? -3.086 -39.406 5.691 1 47.88 725 GLY B CA 1
ATOM 11157 C C . GLY B 1 725 ? -3.93 -40.344 6.539 1 47.88 725 GLY B C 1
ATOM 11158 O O . GLY B 1 725 ? -3.734 -41.562 6.512 1 47.88 725 GLY B O 1
ATOM 11159 N N . PRO B 1 726 ? -4.535 -39.625 7.574 1 41.62 726 PRO B N 1
ATOM 11160 C CA . PRO B 1 726 ? -5.375 -40.5 8.391 1 41.62 726 PRO B CA 1
ATOM 11161 C C . PRO B 1 726 ? -6.312 -41.375 7.555 1 41.62 726 PRO B C 1
ATOM 11163 O O . PRO B 1 726 ? -6.793 -40.938 6.508 1 41.62 726 PRO B O 1
ATOM 11166 N N . LEU B 1 727 ? -6.246 -42.531 7.691 1 34.03 727 LEU B N 1
ATOM 11167 C CA . LEU B 1 727 ? -7.145 -43.5 7.098 1 34.03 727 LEU B CA 1
ATOM 11168 C C . LEU B 1 727 ? -8.594 -43.031 7.141 1 34.03 727 LEU B C 1
ATOM 11170 O O . LEU B 1 727 ? -9.398 -43.375 6.289 1 34.03 727 LEU B O 1
ATOM 11174 N N . GLU B 1 728 ? -8.984 -42.219 8.07 1 33.59 728 GLU B N 1
ATOM 11175 C CA . GLU B 1 728 ? -10.391 -41.875 8.242 1 33.59 728 GLU B CA 1
ATOM 11176 C C . GLU B 1 728 ? -10.844 -40.875 7.168 1 33.59 728 GLU B C 1
ATOM 11178 O O . GLU B 1 728 ? -12.039 -40.812 6.859 1 33.59 728 GLU B O 1
ATOM 11183 N N . SER B 1 729 ? -10.086 -39.969 6.809 1 32.22 729 SER B N 1
ATOM 11184 C CA . SER B 1 729 ? -10.547 -38.938 5.875 1 32.22 729 SER B CA 1
ATOM 11185 C C . SER B 1 729 ? -10.82 -39.531 4.496 1 32.22 729 SER B C 1
ATOM 11187 O O . SER B 1 729 ? -11.312 -38.844 3.604 1 32.22 729 SER B O 1
ATOM 11189 N N . LEU B 1 730 ? -10.312 -40.594 4.117 1 28.55 730 LEU B N 1
ATOM 11190 C CA . LEU B 1 730 ? -10.727 -41.312 2.916 1 28.55 730 LEU B CA 1
ATOM 11191 C C . LEU B 1 730 ? -12.219 -41.625 2.959 1 28.55 730 LEU B C 1
ATOM 11193 O O . LEU B 1 730 ? -12.812 -41.969 1.938 1 28.55 730 LEU B O 1
ATOM 11197 N N . THR B 1 731 ? -12.789 -41.688 4.117 1 26.64 731 THR B N 1
ATOM 11198 C CA . THR B 1 731 ? -14.203 -42.031 4.199 1 26.64 731 THR B CA 1
ATOM 11199 C C . THR B 1 731 ? -15.078 -40.812 3.887 1 26.64 731 THR B C 1
ATOM 11201 O O . THR B 1 731 ? -16.297 -40.938 3.766 1 26.64 731 THR B O 1
ATOM 11204 N N . ALA B 1 732 ? -14.641 -39.594 4.203 1 26.66 732 ALA B N 1
ATOM 11205 C CA . ALA B 1 732 ? -15.656 -38.531 4.086 1 26.66 732 ALA B CA 1
ATOM 11206 C C . ALA B 1 732 ? -15.875 -38.156 2.627 1 26.66 732 ALA B C 1
ATOM 11208 O O . ALA B 1 732 ? -16.625 -37.219 2.334 1 26.66 732 ALA B O 1
ATOM 11209 N N . PHE B 1 733 ? -15.125 -38.438 1.704 1 23.73 733 PHE B N 1
ATOM 11210 C CA . PHE B 1 733 ? -15.633 -38.156 0.37 1 23.73 733 PHE B CA 1
ATOM 11211 C C . PHE B 1 733 ? -16.891 -38.938 0.083 1 23.73 733 PHE B C 1
ATOM 11213 O O . PHE B 1 733 ? -17.172 -39.312 -1.066 1 23.73 733 PHE B O 1
ATOM 11220 N N . ARG B 1 734 ? -17.453 -39.594 1.034 1 21.95 734 ARG B N 1
ATOM 11221 C CA . ARG B 1 734 ? -18.828 -39.969 0.74 1 21.95 734 ARG B CA 1
ATOM 11222 C C . ARG B 1 734 ? -19.781 -38.781 0.842 1 21.95 734 ARG B C 1
ATOM 11224 O O . ARG B 1 734 ? -19.75 -38.062 1.834 1 21.95 734 ARG B O 1
#

Nearest PDB structures (foldseek):
  7m7g-assembly1_B  TM=8.944E-01  e=2.505E-39  Saccharopolyspora erythraea
  7m7j-assembly1_B  TM=9.121E-01  e=1.178E-37  Saccharopolyspora erythraea
  7m7g-assembly1_A  TM=9.112E-01  e=2.544E-37  Saccharopolyspora erythraea
  8tjn-assembly1_A  TM=9.160E-01  e=3.199E-38  Saccharopolyspora erythraea
  4opf-assembly1_A-2  TM=9.174E-01  e=7.788E-30  Streptomyces albus

Secondary structure (DSSP, 8-state):
-----------GGGT--SEEPPSSGGGHHHHHHHHHHHHHHHSEEEEE----HHHHHHHHHHHTTS--B---TTT-TTSS-S-GGGEEEEE----SSSS--S----TTS--TT----S--HHHHHHHHHHHHHHHTGGGS-SSSTTT-----EEPPPEEEEE--S-S--------S-HHHHHHHHHHHHHHEEEEEEEEEEESS-EEEEEE-TTS--PPPEEEE--TTEEEEEEB-TTS-BEEEEEES-EEEEEEEEE---HHHHHHHHHHT---SSPPPPSSEEEEEEEEEEBTTTB-SHHHHHHHHHTT---EEEPPTTT--HHHHB-SS--TTSBS--EEE---HHHHH---TTTTT--HHHHHHS-HHHHHHHHHHHHHHHHTT--GGG-TT--EEEEEE----GGGG-----SS-----GGGT-TTHHHHHHHHHHT--S-EEEE--GGGHHHHHHHHHHHHTSPPPGGG--TT------EEEEEEEE---SSHHHHHHHTTT-B-SSSS--TTBTT---B-BB-EEEEEEEEEESSTTTTTT--EEEEEEEEEE--S-SSTTS--HHHHHHHHHHHHHHHT--GGG--EEE------TTHHHHHHHHHHHHH-TT--SPEEEE-THHHH-B-GGGHHHHHHHHHHHHHHHTEEPP-TT--SB-TTS--TT--EEE-SS-EE-S-SEEEEEEEEE-TTSEEEEEEEEEE--SHHHHHHHS-GGGGGTT-/--------PPPGGGT--SEEPPSSGGGHHHHHHHHHHHHHHHSEEEEE----HHHHHHHHHHHTTSPPB---TTT-SSSS-S-GGGEEEEE----SSS--SS----TTS--TT---SS--HHHHHHHHHHHHHHHS-S-S-SSSTTT-----EEPPPEEEEE--S----------S-HHHHHHHHHHHHHHEEEEEEEEEEESS-EEEEEE-TTS--PPPEEEE--TTEEEEEEB-TTS-BEEEEEES-EEEEEEEEEPPPHHHHHHHHHHT---SSPPPPSSEEEEEEEEEEBTTTB-SHHHHHHHHHTT---EEEPPTTT--HHHHB-SS--TTSBS--EEE---HHHHH---TTTTT--HHHHHHS-HHHHHHHHHHHHHHHHTT--GGG-TT--EEEEEE----GGGG-----SS-----GGGT-TTHHHHHHHHHHT--S-EEEE--GGGHHHHHHHHHHHHTSPPPGGG--TT------EEEEEEEE---SSHHHHHHHTTT-B-SSSS--TTBTT---B-BB-EEEEEEEEEESSTTTTTT-SEEEEEEEEEE--S-SSTTS--HHHHHHHHHHHHHHHT--GGG--EEE------TTHHHHHHHHHHHHH-TT--SPEEEE-THHHH-B-GGGHHHHHHHHHHHHHHHTEEPP-TT-SSB-TTS--TT--EEE-SS-EE-S-SEEEEEEEEE-TTSEEEEEEEEEE--SHHHHHHHS-GGGGSTT-

Sequence (1468 aa):
MSGDEDYDRPHPEDGGYDVAWPSGPDEHEEFSATVAETVNDKGYCVIEMPMGDEAAKEVEASMQQMEWGVFPSETEEEYLGVDVVDSKVSWLQYVGSARAGLRMFDIEEMGPSMQMDHLAPLEMCDQSLTNIAALMWPYTPEYEDDKAFAVFQRTSGLVRASMNGDEGVRSRTFGQDEQHQLDSHIAFVDGKRLCMIFLVDNEGGELELFPNPTGYDYNEVTLPLSKGKLVVFRCDALGLSYSYRPKGKNLAILSWVLDIPSTWKEKEEALRIIDGPDEPQGRRNNVMGVHTRYPGLGFQVQAFWNMLVAGSDTQVKVPLQRWDTEIYYRAEHTIGFSMTCHGATLQQSEIELFDNQFFGIDGKQAQEMAPYMRILLEVGYEALHNAGHQKNELKGFKCGVFVGDSGSDWDGVHWTPTEMRPMIFAGRERCAAANRLSHIFGLTGPTSTAETACSSSLVACGVAQMTMRSKLEDQITPNVTTDLKHSLVMGSNTLIGPGGYISLSGPGMLTHQGRCFTFDHSADGFARGEGIGAVKLKVCEDSFEAAGRVAMLIGCSVNQDGRSASMTAPHGPSQQEVIRQSMREAGVSPNLITIAECHGTGTALGDPIEIGALRGVLRADRSTPILKTSSKTNLGHLEAGAGLAGLIKCICMLNYSTGAPNIHLLVLNPHLDVAGYPVYFESELIDYGSNSGLTGVSSFGFGGTNARADVWGHATKGHRYAISGPLESLTAFRMSGDEDYDRPHPEDGGYDVAWPSGPDEHEEFSATVAETVNDKGYCVIEMPMGDEAAKEVEASMQQMEWGVFPSETEEEYLGVDVVDSKVSWLQYVGSARAGLRMFDIEEMGPSMQMDHLAPLEMCDQSLTNIAALMWPYTPEYEDDKAFAVFQRTSGLVRASMNGDEGVRSRTFGQDEQHQLDSHIAFVDGKRLCMIFLVDNEGGELELFPNPTGYDYNEVTLPLSKGKLVVFRCDALGLSYSYRPKGKNLAILSWVLDIPSTWKEKEEALRIIDGPDEPQGRRNNVMGVHTRYPGLGFQVQAFWNMLVAGSDTQVKVPLQRWDTEIYYRAEHTIGFSMTCHGATLQQSEIELFDNQFFGIDGKQAQEMAPYMRILLEVGYEALHNAGHQKNELKGFKCGVFVGDSGSDWDGVHWTPTEMRPMIFAGRERCAAANRLSHIFGLTGPTSTAETACSSSLVACGVAQMTMRSKLEDQITPNVTTDLKHSLVMGSNTLIGPGGYISLSGPGMLTHQGRCFTFDHSADGFARGEGIGAVKLKVCEDSFEAAGRVAMLIGCSVNQDGRSASMTAPHGPSQQEVIRQSMREAGVSPNLITIAECHGTGTALGDPIEIGALRGVLRADRSTPILKTSSKTNLGHLEAGAGLAGLIKCICMLNYSTGAPNIHLLVLNPHLDVAGYPVYFESELIDYGSNSGLTGVSSFGFGGTNARADVWGHATKGHRYAISGPLESLTAFR

InterPro domains:
  IPR014030 Beta-ketoacyl synthase-like, N-terminal domain [PF00109] (287-539)
  IPR014031 Beta-ketoacyl synthase, C-terminal domain [PF02801] (551-665)
  IPR016039 Thiolase-like [G3DSA:3.40.47.10] (284-726)
  IPR016039 Thiolase-like [SSF53901] (287-658)
  IPR020841 Polyketide synthase, beta-ketoacyl synthase domain [PS52004] (282-713)
  IPR020841 Polyketide synthase, beta-ketoacyl synthase domain [SM00825] (289-712)
  IPR030834 Polyketide synthase-associated domain [TIGR04556] (14-258)
  IPR050091 Polyketide and Nonribosomal Peptide Biosynthesis Enzymes [PTHR43775] (288-707)

Radius of gyration: 39.58 Å; Cα contacts (8 Å, |Δi|>4): 3614; chains: 2; bounding box: 66×130×87 Å

Solvent-accessible surface area (backbone atoms only — not comparable to full-atom values): 72818 Å² total; per-residue (Å²): 131,80,73,75,68,74,78,75,67,43,52,37,67,74,55,35,43,73,44,66,59,62,92,45,70,87,36,43,63,61,45,20,42,50,47,26,47,38,25,67,71,62,36,37,32,34,30,38,45,86,66,55,70,67,40,37,50,48,31,56,56,54,51,70,74,52,70,43,21,40,80,61,76,80,68,46,72,60,36,69,16,87,80,43,84,36,37,37,34,25,64,50,38,14,34,68,92,71,73,48,47,68,60,41,64,62,68,85,75,51,50,92,74,61,70,77,83,61,71,53,50,52,53,45,53,48,48,51,52,49,27,49,49,54,45,33,35,80,37,35,57,76,76,54,82,91,70,46,62,40,65,41,44,61,51,61,37,33,36,36,32,54,39,88,84,82,79,73,57,46,53,79,66,84,56,90,70,45,64,60,52,47,49,49,49,50,49,45,48,63,15,24,38,30,37,36,39,33,24,57,38,49,80,36,42,34,36,34,34,38,43,37,86,82,39,54,93,44,71,69,42,56,29,50,45,46,53,22,32,30,40,37,30,28,32,26,66,82,18,52,14,48,36,43,34,48,40,68,48,36,31,30,40,32,33,33,34,21,29,60,48,58,78,58,38,52,55,33,64,76,53,67,49,81,42,53,65,74,81,81,78,58,76,37,40,26,28,36,15,56,21,29,43,33,35,61,66,8,66,29,56,67,40,32,48,52,33,44,58,52,49,44,71,31,54,35,69,53,49,66,88,58,40,61,47,81,79,38,43,33,80,56,92,41,93,87,24,11,32,44,57,38,27,8,50,57,61,68,62,63,57,72,56,73,70,36,73,84,64,71,43,53,71,70,58,54,70,57,36,44,46,64,47,57,44,46,46,53,37,46,50,49,5,41,39,60,49,71,49,50,76,87,61,30,56,70,32,58,32,22,30,21,24,3,42,69,70,45,54,61,72,69,58,76,80,71,60,88,66,86,60,79,74,67,56,80,45,64,46,75,37,37,54,37,26,48,49,25,28,66,42,9,19,30,22,32,62,43,36,23,30,32,40,26,10,5,10,35,40,15,43,31,50,50,53,40,57,40,47,64,67,50,68,91,43,47,49,91,90,58,84,80,66,44,46,31,33,38,32,31,11,33,24,54,79,63,45,62,59,64,47,25,51,40,29,67,82,48,50,39,12,73,79,33,46,16,20,33,63,15,61,78,16,55,8,32,13,44,18,21,31,38,34,26,41,24,37,32,62,21,69,45,72,75,72,39,64,73,48,58,30,29,50,46,17,49,23,55,19,22,42,15,56,55,96,38,56,70,44,84,41,46,70,42,52,29,48,26,48,50,44,8,34,40,45,43,69,55,60,52,54,60,45,45,34,41,32,39,51,40,49,3,25,68,63,54,32,27,41,51,45,37,17,48,40,74,57,38,30,60,89,43,88,66,58,27,36,43,32,31,57,19,34,35,41,20,43,20,38,13,13,34,21,35,49,32,45,52,49,47,43,48,26,24,21,37,29,31,44,54,28,23,60,50,44,49,28,75,28,83,73,46,59,54,81,87,31,58,62,39,78,37,57,47,71,37,58,77,80,34,38,18,36,27,31,33,29,39,17,63,11,66,36,25,34,34,18,21,40,28,37,38,26,44,27,76,34,50,53,55,12,71,70,65,42,68,75,66,65,74,59,60,82,106,130,81,74,73,70,73,77,76,67,42,51,39,65,73,56,35,41,72,44,66,58,60,92,44,68,86,37,41,62,60,45,20,46,50,47,31,48,37,27,67,72,62,37,38,33,35,30,37,43,86,67,55,70,66,40,38,48,47,30,55,56,56,49,70,75,50,70,45,20,40,77,61,75,82,69,44,71,63,36,72,13,84,77,44,86,38,35,36,32,25,61,56,58,70,61,69,70,95,69,80,69,53,45,58,53,64,67,85,75,53,52,93,74,63,69,79,84,61,71,53,50,52,54,45,53,46,48,51,52,48,24,47,50,52,41,41,43,79,46,34,56,77,72,63,81,87,73,49,64,44,70,46,44,61,52,64,38,32,37,36,32,54,40,86,82,80,76,78,60,43,52,78,67,80,60,85,70,51,63,62,53,46,49,51,47,48,49,45,50,62,16,24,38,31,38,35,40,33,25,58,39,50,79,37,42,33,35,36,34,38,44,39,87,78,55,50,92,44,70,67,42,57,28,50,45,48,51,20,34,29,40,34,30,28,32,28,64,82,19,51,16,48,36,42,32,48,42,66,48,37,33,30,40,31,32,33,33,21,29,64,47,58,76,58,41,50,55,34,63,76,54,67,50,82,42,53,66,74,80,82,80,58,76,37,41,27,29,34,15,57,21,29,42,34,35,57,65,8,66,28,55,66,40,33,49,51,33,43,57,48,47,44,70,31,55,34,70,54,51,66,89,56,43,61,48,82,79,39,42,32,81,54,92,43,92,88,22,11,30,44,57,38,27,9,52,56,59,67,60,64,56,71,55,73,71,35,71,83,66,71,42,54,71,71,57,55,70,57,36,45,47,64,47,56,44,46,48,52,36,48,49,49,5,42,38,58,48,70,49,51,77,87,63,30,56,70,31,59,32,23,30,22,25,4,40,69,70,47,52,59,73,70,57,76,80,70,60,87,67,84,59,79,72,67,57,79,43,65,46,73,37,36,55,38,27,48,50,27,27,66,41,8,17,29,21,32,60,42,36,23,31,33,40,25,10,4,11,36,39,15,43,31,51,50,53,40,57,41,46,65,66,50,68,91,44,48,46,89,84,56,86,78,66,42,46,32,34,38,32,30,12,34,24,56,78,63,45,63,60,64,48,25,52,39,30,66,80,49,49,40,13,72,79,33,47,17,20,34,61,15,61,79,17,55,8,31,14,45,18,22,30,38,32,25,39,22,38,33,61,20,69,46,72,75,72,39,65,72,48,59,30,29,52,47,17,50,23,55,19,23,41,14,58,54,96,38,57,68,43,83,43,44,69,42,52,30,47,25,50,52,44,9,32,39,45,43,70,55,61,50,54,60,45,44,34,40,31,40,51,41,49,3,25,67,62,55,32,27,40,50,45,36,19,49,41,75,56,37,30,60,90,43,85,64,59,27,37,44,31,30,55,21,34,34,40,21,42,20,38,12,13,33,22,36,49,30,47,53,50,46,43,50,26,23,21,36,29,32,45,52,30,23,58,50,40,48,24,61,28,83,74,47,58,53,83,88,31,59,64,39,60,35,48,49,70,36,63,76,80,35,39,20,38,26,31,32,28,38,17,62,12,65,37,25,34,35,19,22,38,30,36,37,25,44,25,75,35,51,56,54,11,70,70,66,44,68,74,63,66,74,59,61,83,105

Organism: NCBI:txid2562239

Foldseek 3Di:
DPCPVPPPFDDQLVAGFQEEDDPALVCLQVRLQSQLVVCVPQFKGKYFFDDDPVLLVQVVVVCVPFDWAQDDLPPPLQDAASVSQQKTKGACACDPPDGHDFVFPPPVPCPPPNQLPDPRSVVVVQLVVQLSLLSNFFNNDLPDPVQDFHQFDKGTWMKMFRHDDDDDNPVVPPPDVVVVVVVVVVQQLQFFFKKKKAFSAFPKWWKWWDFDPPDDPRDIGIGIDGHRMIMMGTDHNVRSHTRMYTDGTTTIIMMTGTGDGVVLVCVCQVVLDQDADDDDAFKFKFFLFKAKQFASRRGGLVSVLSLLQSLAAQKDQDDVQQPDLVVAEDCDLDARHFNARIERAGDPCLQQDAPCVVLVHDPVLVNLAHSFLRNLLVRQVRRVVSSPDDLVRQAVAAAEEFEQDDDAPSLVDPDPPPPNDPPPVCRRDPQNSRVSNCVSSNHDHHYDYAYQKQCRQLVSVVVVRVQQDDDDPVVDDPPDCPGRFKYKGKYWFHHRHCVVSSVCVNVQQADSSQFQLFQAQNQRHFHEFGIMMMTMIGTDGDVVRCPSTLWTFQFKFKDFQPDDPDQQAAHLVVLLVRAVRRCVSSVDALQSAAEEAELRRRHPRVRQSNLSSSCVRNLPPHPAAHEYHYCCRRGIRNISRRQRSSVSLVSSCFQAQKDGANQNHRHGRPSRPCVSHRYDHHRHIRRSSGQKGKYKYWTAGRRGMIMMIMMIGGHCRTDSCSSSPDPPVVPPVD/DPCPVPPPFDDQLVVGFQEEDDPALVCLQVRLLSQLVVCLPQFKGKYFFDDDPVLLVQVVVVCVPFDWAQDDLPPPLQDEANVSVFKTKGFPPCDDDPPRFFSAPPPVPCPPPPPLQDPRSVVVVQLVVQLSLLSNFQNNPLPDPPQGFFQFDKGGKMKMWGHDDDDDNPPVPPDDVVVVVVVVVVQQLQFFFKKKKAFSAFPKWWKWWDFDPPDDPRDIGIGIDGHRMIMMGTPHNVRSHTRMHTDGTTTIIMMTGTGDGVVLQCVCQVVLDFDADDDDAFKFKFFLFKAKQFASRRGGLVSVLSLLQSLAAQKDQDDVQQPDLVVAEDCDLDARHFNARIERAGDPCLQQDAPCVVLVHDPVLVNLAGSFLRNLLVRQVRRCVSSPDDLVRQAVAAAEEFEQDDDAPSLVDDDPPPPNDPPPVCRRDPQNSRVSNCVSSNHDHHYDYAYQKQCRQLVSVVVVRVQQDDDPPVVDDPPDCPHRFKYKGKYWFHHRHCVVSSVCVNVQQADSSQFQLFQAQNQRHWHEFTIMMMTMIGTDRDVVRCPSTLWTFQFKFKDFQPDDPDQQAAHLVVLLVRAVRRCVSSVDALQSAAEEAELRRSHPRVRQSNLSSSCVRNLPPHPAAHEYHYCCRRGIRNISRRQRSSVSQVSSCFQAQKDGANQNRNHGRPSRPCVSHRYDHHRHIHRSSGQKGKYKYWTAGRRGMIMMIMMIGGHCDRDSCSSSPDPPVSPPVD

pLDDT: mean 75.01, std 19.77, range [21.8, 98.31]